Protein AF-0000000066786453 (afdb_homodimer)

Secondary structure (DSSP, 8-state):
-HHHHTT---EEEESS-TTHHHHHTSHHHHHHHHHHHHHHHHTT-SHHHHHHS-HHHHHHHHHHS-HHHHHHHHHHHHHHHHHHHHHHHHHTTPEEEESEEEEEETTEEEEE-TTT--EEEEE-S-EEE---EEEPPBTTB---SSSEE-TTTTTTSPPPSEEEEE--SHHHHHHHHHHHHHTS-EEEEE-SSSSSSTTS-HHHHHHHHHHHHHTT-EEETTEEEEEEEE-SS-EEEEEEETTT--EEEEEESEEEE-S-EEE--TTS-GGGS---EETTEE-B-TT-BBTT-SSEEE-GGGGTS--SHHHHHHHHHHHHHHHHTS-HHHHS-GGGGTSBEEEEESSSEEEEEE--HHHHHHTT--EEEEEEEGGG-HHHHHHT--S-EEEEEEESSSS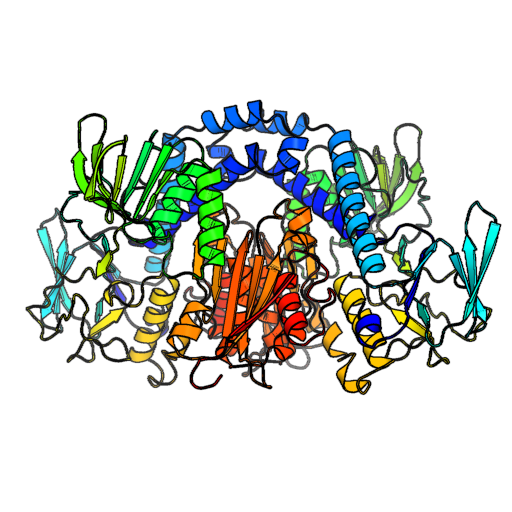-BEEEEEEEETTHHHHHGGGHHHHHTT-BHHHHTT-B--SS-TTHHHHHHHHHHTT--SS-TTTSTTEEEEEE--GGG-/-HHHHTT---EEEESS-TTHHHHHTSHHHHHHHHHHHHHHHHTT-SHHHHHHS-HHHHHHHHHHS-HHHHHHHHHHHHHHHHHHHHHHHHHTTPEEEESEEEEEETTEEEEE-TTT--EEEEE-S-EEE---EEEPPBTTB---SSSEE-TTTTTSSPPPSEEEEE--SHHHHHHHHHHHHHTS-EEEEE-SSSSSSTTS-HHHHHHHHHHHHHTT-EEETTEEEEEEEE-SS-EEEEEEETTT--EEEEEESEEEE-S-EEE--TTS-GGGS---EETTEE-B-TT-BBTT-SSEEE-GGGGTS--SHHHHHHHHHHHHHHHHSS-HHHHS-GGGGTSBEEEEESSSEEEEEE--HHHHHHTT--EEEEEEEGGG-HHHHHHT--S-EEEEEEESSSS-BEEEEEEEETTHHHHHGGGHHHHHTT-BHHHHTT-B--SS-TTHHHHHHHHHHTT--SS-TTTSTTEEEEEE--GGG-

Solvent-accessible surface area (backbone atoms only — not comparable to full-atom values): 48772 Å² total; per-residue (Å²): 94,63,48,46,74,74,71,46,90,49,75,48,72,40,68,70,64,76,63,49,54,45,35,66,35,32,54,48,39,51,47,30,45,38,44,52,13,50,54,43,32,47,49,63,54,35,63,60,39,58,70,53,45,58,51,67,62,32,48,51,52,51,69,62,39,53,43,61,53,53,31,48,50,36,51,50,52,32,49,53,52,38,51,50,51,49,50,51,38,52,76,66,63,43,43,76,44,73,13,43,59,23,35,65,30,90,56,31,36,34,32,39,26,80,95,73,74,48,72,48,78,44,76,55,87,62,45,76,45,67,66,24,54,40,75,46,82,48,96,50,40,74,68,70,73,73,35,26,23,35,60,68,43,63,69,73,46,60,73,50,63,21,32,35,30,40,22,34,41,70,68,25,43,26,52,49,28,30,42,24,43,47,65,61,26,50,33,34,41,28,21,57,47,84,49,58,35,74,88,50,45,68,71,58,32,50,53,53,49,53,52,37,44,73,51,58,38,44,73,40,56,31,23,39,83,64,36,45,43,74,54,94,78,31,23,43,35,27,36,27,32,69,85,80,58,50,74,50,76,50,75,27,44,26,34,33,51,40,74,51,66,40,33,48,59,84,71,35,35,48,85,43,43,78,54,48,70,56,94,69,18,58,44,49,53,99,72,26,26,32,35,86,42,87,44,34,31,44,30,22,27,27,42,65,76,25,82,44,70,47,48,20,52,50,43,49,53,15,39,46,28,46,74,72,72,42,63,59,73,70,40,44,36,73,54,52,76,61,31,44,36,41,56,45,66,43,95,41,29,39,14,35,26,67,50,49,70,61,54,28,56,76,69,58,48,41,28,32,36,21,35,35,36,24,64,79,35,68,37,25,50,43,66,48,46,40,76,36,34,30,34,36,32,21,36,64,59,93,64,26,30,33,44,18,32,40,21,35,19,85,63,11,53,45,43,37,48,55,48,42,62,44,38,69,66,60,27,38,38,70,62,52,64,48,51,33,55,29,63,71,36,70,46,41,47,57,38,44,23,41,27,46,73,71,74,60,32,74,64,60,79,78,75,42,94,58,40,47,74,49,75,50,60,41,77,94,73,94,97,64,48,46,74,74,70,47,88,48,76,48,73,37,68,68,64,76,63,49,53,45,34,65,36,31,55,49,40,50,47,30,45,38,43,51,14,49,53,41,32,48,49,62,54,35,64,60,40,56,69,53,45,60,49,66,62,32,47,50,53,51,69,61,40,52,44,60,53,54,29,48,50,36,52,49,54,32,50,50,51,38,52,50,51,52,52,52,37,52,75,67,62,41,44,76,42,74,14,41,58,24,36,65,30,88,55,33,34,35,32,39,26,83,95,72,73,46,73,48,78,45,75,53,87,61,46,75,44,66,66,24,54,40,74,46,83,48,97,51,41,74,68,71,73,74,36,27,24,35,63,67,43,63,67,72,45,61,73,51,62,22,32,37,31,40,23,34,41,70,67,24,43,26,53,48,29,30,43,22,43,48,65,62,28,50,35,34,38,29,23,59,47,85,50,58,35,75,88,50,46,65,70,59,31,49,53,54,48,53,51,38,45,73,51,58,38,44,75,40,57,30,22,36,82,64,37,45,44,74,55,95,75,32,22,42,35,27,36,26,31,70,84,82,59,50,73,48,77,50,75,25,43,26,34,32,51,38,73,51,66,39,34,48,60,85,71,35,35,49,84,44,42,77,54,48,71,58,94,68,17,59,45,49,53,97,71,27,26,33,35,87,42,87,44,34,32,44,30,22,26,27,41,64,76,26,84,42,68,49,47,20,52,52,41,48,50,19,40,45,24,47,73,70,63,54,60,59,76,71,41,41,43,74,55,48,75,64,32,43,36,42,56,44,65,44,95,41,29,40,14,34,26,69,49,50,70,60,55,28,57,75,70,57,48,39,28,31,36,21,37,36,34,25,66,79,34,68,38,26,48,44,66,49,48,40,76,36,34,32,34,36,33,22,36,64,59,94,65,27,30,34,43,18,30,40,21,34,21,85,63,11,54,44,43,33,47,56,48,44,62,45,38,69,67,61,28,37,36,70,63,50,66,50,51,35,52,28,64,74,36,70,45,43,47,56,38,45,24,39,28,46,73,72,75,61,31,74,63,59,76,77,75,42,94,57,40,48,73,50,75,48,61,40,75,92,73,94

Foldseek 3Di:
DLLLVLVDAAEDEAQDAPPPCCLQQDVQLLVLLLVLLLVLLVCQPFPVNVVVDPNVVSPVVLVPPFLVVSLVVSVVRSVVVSVVVVVVCVVSNYHYHHFDWADLAPFKIWGAHPPPRDIDIDGDQFAEAEQAWAADDDPQDDAPLQFEAESNRLSNDGQFQEEEEEAQAQVSQSSLQSSLSSPRYAYEYEYLAQFHHVVADPVLRVLSVVNSVVSRYHYHYNWDWDHWADDDQWIKTWIARNVPRDIDIDITRHYYYYPDIAAPCVRHNCVNYPWDADPRATDADPLQAGPPDPRYGYFANNRVPHPDPQRRVLSVQLNSCCVRNDPNCPRPVVLSNQLDKDWGRGNHIKIKTFDHPVRCVVVQFWKKKKKAFQLPAPVCVVVSNRGWIKMWIFGPDPQRFTGMIIITTYPRRVLRNLCRVSNSVRHHLVVLCVDDDDPRDPNVRVNQNSCQVVVNHPDPAPPDPRIHMDIDGDPVGD/DLLLVLVDAAEDEAQDAPPPCCLQQDVQLLVLLLVLLLVLLVCQPFPVNVVVDPNVVSPVVLVPPFLVVSLVVSVVRSVVVSVVVVVVCVVSNYHYHHFDWAPLAPFKIWGAHPPPRDIDIDGDQFAEAEQAWAADDDPQDDAPLQFEAESNRLSNDGQFQEEEEEAQAQVSQSSLQSSLSSPRYAYEYEDLAQFHHVVADPVLRVLSVVVSVVSNYHYHYNWDWDHWADDDQWIKTWIARNVPRDIDIDITRHYYYYPDIAAPCVRHNCVNYPWDADPRATDADPLQAGPPDPRYGYFANNRVPHPDPQRRVLSVQLNSCCVRHDPNCVRNPVLSNQLDKDWGRGNEIKIKTFDHPVRCVVVQFWKKKKKAFQLPAPVCVVVSKRGWIKMWIFGPDPQRFTGMIIITTYPRRVLRSLCRVSNSVRHGLVVLCVDDDDPRDPNVRVNQNSCQVVVNHPDDAPPDPRIHMDIDGGPVVD

pLDDT: mean 90.37, std 10.16, range [41.88, 98.5]

Radius of gyration: 29.98 Å; Cα contacts (8 Å, |Δi|>4): 2129; chains: 2; bounding box: 58×98×84 Å

Nearest PDB structures (foldseek):
  1ebd-assembly1_B  TM=9.520E-01  e=1.374E-39  Geobacillus stearothermophilus
  1lpf-assembly1_B  TM=9.372E-01  e=5.060E-34  Pseudomonas fluorescens
  1dxl-assembly2_D  TM=9.188E-01  e=8.450E-35  Pisum sativum
  5x1y-assembly3_F  TM=8.943E-01  e=2.681E-34  Lysinibacillus sphaericus
  4ywo-assembly1_A-2  TM=9.013E-01  e=7.579E-34  Metallosphaera sedula DSM 5348

Sequence (956 aa):
MRAIGYGKSVCIVEGGRIGGADLWGGTVPSKMMYEIAHFAASLTGPEFARDLVNPDEMQSIVDSIPSERITQLLKKTCAEKEREYRAFLEASGVQLIEGKATFANPNEIDIHTEGTGEYRSLQADNVVIATGAIPRSHAFAKCDHNRILNSTDVFQLPIPASMVVIGAGAMGCEVASMFAKLGRTKVRLVDKAPRILPKEDEDVASYVQRHLIRRGVVIHQGCRLFDLEAGEEDCRYSLRDIFSGDIETYHAERAMVAVGRQPNVGALGLENTKIRVENGQLDCDEYGRCKPYKHIYCIGDATGRQKTVNTAQTAGQAVVDTMFGCSPKLAVSNNALTNIATDMFLEDEVASIGLSEKQCRARGIGYIVARLEYKHLTRSIVMGAKDGFVKMIVTNDREKRVLGVRAVGPHAGSVVEVASLPILKNESVYTMLKHNPAYPSLVSGVIECAAMLVGRGARCSNVVEGISIKNWTPADRAMRAIGYGKSVCIVEGGRIGGADLWGGTVPSKMMYEIAHFAASLTGPEFARDLVNPDEMQSIVDSIPSERITQLLKKTCAEKEREYRAFLEASGVQLIEGKATFANPNEIDIHTEGTGEYRSLQADNVVIATGAIPRSHAFAKCDHNRILNSTDVFQLPIPASMVVIGAGAMGCEVASMFAKLGRTKVRLVDKAPRILPKEDEDVASYVQRHLIRRGVVIHQGCRLFDLEAGEEDCRYSLRDIFSGDIETYHAERAMVAVGRQPNVGALGLENTKIRVENGQLDCDEYGRCKPYKHIYCIGDATGRQKTVNTAQTAGQAVVDTMFGCSPKLAVSNNALTNIATDMFLEDEVASIGLSEKQCRARGIGYIVARLEYKHLTRSIVMGAKDGFVKMIVTNDREKRVLGVRAVGPHAGSVVEVASLPILKNESVYTMLKHNPAYPSLVSGVIECAAMLVGRGARCSNVVEGISIKNWTPADRA

Structure (mmCIF, N/CA/C/O backbone):
data_AF-0000000066786453-model_v1
#
loop_
_entity.id
_entity.type
_entity.pdbx_description
1 polymer '2-oxoglutarate dehydrogenase, e3 component,lipoamidedehydrogenase-like protein'
#
loop_
_atom_site.group_PDB
_atom_site.id
_atom_site.type_symbol
_atom_site.label_atom_id
_atom_site.label_alt_id
_atom_site.label_comp_id
_atom_site.label_asym_id
_atom_site.label_entity_id
_atom_site.label_seq_id
_atom_site.pdbx_PDB_ins_code
_atom_site.Cartn_x
_atom_site.Cartn_y
_atom_site.Cartn_z
_atom_site.occupancy
_atom_site.B_iso_or_equiv
_atom_site.auth_seq_id
_atom_site.auth_comp_id
_atom_site.auth_asym_id
_atom_site.auth_atom_id
_atom_site.pdbx_PDB_model_num
ATOM 1 N N . MET A 1 1 ? -9.5 25.859 -7.898 1 82.12 1 MET A N 1
ATOM 2 C CA . MET A 1 1 ? -9.711 25.109 -9.133 1 82.12 1 MET A CA 1
ATOM 3 C C . MET A 1 1 ? -11.172 24.719 -9.289 1 82.12 1 MET A C 1
ATOM 5 O O . MET A 1 1 ? -11.727 24.781 -10.391 1 82.12 1 MET A O 1
ATOM 9 N N . ARG A 1 2 ? -11.773 24.297 -8.156 1 82.75 2 ARG A N 1
ATOM 10 C CA . ARG A 1 2 ? -13.188 23.938 -8.203 1 82.75 2 ARG A CA 1
ATOM 11 C C . ARG A 1 2 ? -14.039 25.109 -8.648 1 82.75 2 ARG A C 1
ATOM 13 O O . ARG A 1 2 ? -14.984 24.938 -9.43 1 82.75 2 ARG A O 1
ATOM 20 N N . ALA A 1 3 ? -13.703 26.25 -8.148 1 88.06 3 ALA A N 1
ATOM 21 C CA . ALA A 1 3 ? -14.453 27.438 -8.5 1 88.06 3 ALA A CA 1
ATOM 22 C C . ALA A 1 3 ? -14.344 27.734 -9.992 1 88.06 3 ALA A C 1
ATOM 24 O O . ALA A 1 3 ? -15.297 28.219 -10.609 1 88.06 3 ALA A O 1
ATOM 25 N N . ILE A 1 4 ? -13.234 27.453 -10.539 1 86.38 4 ILE A N 1
ATOM 26 C CA . ILE A 1 4 ? -13.047 27.625 -11.977 1 86.38 4 ILE A CA 1
ATOM 27 C C . ILE A 1 4 ? -14 26.719 -12.742 1 86.38 4 ILE A C 1
ATOM 29 O O . ILE A 1 4 ? -14.523 27.094 -13.789 1 86.38 4 ILE A O 1
ATOM 33 N N . GLY A 1 5 ? -14.172 25.578 -12.227 1 80.5 5 GLY A N 1
ATOM 34 C CA . GLY A 1 5 ? -15.109 24.641 -12.828 1 80.5 5 GLY A CA 1
ATOM 35 C C . GLY A 1 5 ? -16.531 25.188 -12.891 1 80.5 5 GLY A C 1
ATOM 36 O O . GLY A 1 5 ? -17.297 24.781 -13.758 1 80.5 5 GLY A O 1
ATOM 37 N N . TYR A 1 6 ? -16.891 26.125 -12.023 1 84.75 6 TYR A N 1
ATOM 38 C CA . TYR A 1 6 ? -18.188 26.766 -12.008 1 84.75 6 TYR A CA 1
ATOM 39 C C . TYR A 1 6 ? -18.203 28 -12.906 1 84.75 6 TYR A C 1
ATOM 41 O O . TYR A 1 6 ? -19.188 28.734 -12.953 1 84.75 6 TYR A O 1
ATOM 49 N N . GLY A 1 7 ? -17.047 28.219 -13.531 1 87.44 7 GLY A N 1
ATOM 50 C CA . GLY A 1 7 ? -16.938 29.359 -14.43 1 87.44 7 GLY A CA 1
ATOM 51 C C . GLY A 1 7 ? -16.703 30.672 -13.711 1 87.44 7 GLY A C 1
ATOM 52 O O . GLY A 1 7 ? -17.047 31.734 -14.219 1 87.44 7 GLY A O 1
ATOM 53 N N . LYS A 1 8 ? -16.172 30.609 -12.555 1 92.69 8 LYS A N 1
ATOM 54 C CA . LYS A 1 8 ? -15.984 31.812 -11.758 1 92.69 8 LYS A CA 1
ATOM 55 C C . LYS A 1 8 ? -14.562 32.344 -11.906 1 92.69 8 LYS A C 1
ATOM 57 O O . LYS A 1 8 ? -13.641 31.609 -12.242 1 92.69 8 LYS A O 1
ATOM 62 N N . SER A 1 9 ? -14.461 33.594 -11.711 1 95.44 9 SER A N 1
ATOM 63 C CA . SER A 1 9 ? -13.133 34.219 -11.617 1 95.44 9 SER A CA 1
ATOM 64 C C . SER A 1 9 ? -12.547 34.062 -10.219 1 95.44 9 SER A C 1
ATOM 66 O O . SER A 1 9 ? -13.25 34.25 -9.227 1 95.44 9 SER A O 1
ATOM 68 N N . VAL A 1 10 ? -11.336 33.656 -10.156 1 95.56 10 VAL A N 1
ATOM 69 C CA . VAL A 1 10 ? -10.727 33.344 -8.867 1 95.56 10 VAL A CA 1
ATOM 70 C C . VAL A 1 10 ? -9.445 34.156 -8.688 1 95.56 10 VAL A C 1
ATOM 72 O O . VAL A 1 10 ? -8.641 34.25 -9.617 1 95.56 10 VAL A O 1
ATOM 75 N N . CYS A 1 11 ? -9.305 34.719 -7.488 1 96.44 11 CYS A N 1
ATOM 76 C CA . CYS A 1 11 ? -8.078 35.406 -7.074 1 96.44 11 CYS A CA 1
ATOM 77 C C . CYS A 1 11 ? -7.551 34.812 -5.766 1 96.44 11 CYS A C 1
ATOM 79 O O . CYS A 1 11 ? -8.32 34.594 -4.828 1 96.44 11 CYS A O 1
ATOM 81 N N . ILE A 1 12 ? -6.273 34.5 -5.715 1 96.69 12 ILE A N 1
ATOM 82 C CA . ILE A 1 12 ? -5.613 34.062 -4.496 1 96.69 12 ILE A CA 1
ATOM 83 C C . ILE A 1 12 ? -4.609 35.125 -4.035 1 96.69 12 ILE A C 1
ATOM 85 O O . ILE A 1 12 ? -3.768 35.562 -4.816 1 96.69 12 ILE A O 1
ATOM 89 N N . VAL A 1 13 ? -4.715 35.562 -2.787 1 96.12 13 VAL A N 1
ATOM 90 C CA . VAL A 1 13 ? -3.729 36.438 -2.172 1 96.12 13 VAL A CA 1
ATOM 91 C C . VAL A 1 13 ? -2.854 35.656 -1.206 1 96.12 13 VAL A C 1
ATOM 93 O O . VAL A 1 13 ? -3.359 35.031 -0.269 1 96.12 13 VAL A O 1
ATOM 96 N N . GLU A 1 14 ? -1.577 35.625 -1.491 1 95.19 14 GLU A N 1
ATOM 97 C CA . GLU A 1 14 ? -0.632 34.875 -0.689 1 95.19 14 GLU A CA 1
ATOM 98 C C . GLU A 1 14 ? 0.517 35.75 -0.196 1 95.19 14 GLU A C 1
ATOM 100 O O . GLU A 1 14 ? 1.241 36.344 -0.998 1 95.19 14 GLU A O 1
ATOM 105 N N . GLY A 1 15 ? 0.661 35.812 1.155 1 90.88 15 GLY A N 1
ATOM 106 C CA . GLY A 1 15 ? 1.709 36.625 1.741 1 90.88 15 GLY A CA 1
ATOM 107 C C . GLY A 1 15 ? 3.053 35.906 1.8 1 90.88 15 GLY A C 1
ATOM 108 O O . GLY A 1 15 ? 4.09 36.562 1.96 1 90.88 15 GLY A O 1
ATOM 109 N N . GLY A 1 16 ? 3.078 34.625 1.647 1 88.12 16 GLY A N 1
ATOM 110 C CA . GLY A 1 16 ? 4.289 33.812 1.671 1 88.12 16 GLY A CA 1
ATOM 111 C C . GLY A 1 16 ? 4.461 32.969 0.431 1 88.12 16 GLY A C 1
ATOM 112 O O . GLY A 1 16 ? 4.383 33.469 -0.692 1 88.12 16 GLY A O 1
ATOM 113 N N . ARG A 1 17 ? 4.816 31.812 0.669 1 89.75 17 ARG A N 1
ATOM 114 C CA . ARG A 1 17 ? 5.039 30.906 -0.45 1 89.75 17 ARG A CA 1
ATOM 115 C C . ARG A 1 17 ? 3.783 30.094 -0.754 1 89.75 17 ARG A C 1
ATOM 117 O O . ARG A 1 17 ? 3.072 29.672 0.162 1 89.75 17 ARG A O 1
ATOM 124 N N . ILE A 1 18 ? 3.592 29.859 -1.991 1 92.69 18 ILE A N 1
ATOM 125 C CA . ILE A 1 18 ? 2.494 29 -2.418 1 92.69 18 ILE A CA 1
ATOM 126 C C . ILE A 1 18 ? 2.717 27.578 -1.898 1 92.69 18 ILE A C 1
ATOM 128 O O . ILE A 1 18 ? 3.84 27.078 -1.924 1 92.69 18 ILE A O 1
ATOM 132 N N . GLY A 1 19 ? 1.628 26.969 -1.41 1 90.81 19 GLY A N 1
ATOM 133 C CA . GLY A 1 19 ? 1.699 25.625 -0.883 1 90.81 19 GLY A CA 1
ATOM 134 C C . GLY A 1 19 ? 1.713 25.562 0.633 1 90.81 19 GLY A C 1
ATOM 135 O O . GLY A 1 19 ? 1.437 24.531 1.227 1 90.81 19 GLY A O 1
ATOM 136 N N . GLY A 1 20 ? 2.102 26.688 1.298 1 89.56 20 GLY A N 1
ATOM 137 C CA . GLY A 1 20 ? 2.01 26.844 2.742 1 89.56 20 GLY A CA 1
ATOM 138 C C . GLY A 1 20 ? 2.766 25.766 3.498 1 89.56 20 GLY A C 1
ATOM 139 O O . GLY A 1 20 ? 3.869 25.375 3.104 1 89.56 20 GLY A O 1
ATOM 140 N N . ALA A 1 21 ? 2.178 25.344 4.602 1 86.62 21 ALA A N 1
ATOM 141 C CA . ALA A 1 21 ? 2.816 24.375 5.496 1 86.62 21 ALA A CA 1
ATOM 142 C C . ALA A 1 21 ? 2.994 23.031 4.809 1 86.62 21 ALA A C 1
ATOM 144 O O . ALA A 1 21 ? 3.963 22.312 5.078 1 86.62 21 ALA A O 1
ATOM 145 N N . ASP A 1 22 ? 2.145 22.688 3.92 1 91 22 ASP A N 1
ATOM 146 C CA . ASP A 1 22 ? 2.244 21.406 3.227 1 91 22 ASP A CA 1
ATOM 147 C C . ASP A 1 22 ? 3.557 21.312 2.451 1 91 22 ASP A C 1
ATOM 149 O O . ASP A 1 22 ? 4.312 20.359 2.625 1 91 22 ASP A O 1
ATOM 153 N N . LEU A 1 23 ? 3.889 22.312 1.719 1 92.38 23 LEU A N 1
ATOM 154 C CA . LEU A 1 23 ? 5.035 22.266 0.817 1 92.38 23 LEU A CA 1
ATOM 155 C C . LEU A 1 23 ? 6.312 22.672 1.544 1 92.38 23 LEU A C 1
ATOM 157 O O . LEU A 1 23 ? 7.395 22.156 1.242 1 92.38 23 LEU A O 1
ATOM 161 N N . TRP A 1 24 ? 6.227 23.562 2.451 1 91.25 24 TRP A N 1
ATOM 162 C CA . TRP A 1 24 ? 7.465 24.172 2.918 1 91.25 24 TRP A CA 1
ATOM 163 C C . TRP A 1 24 ? 7.703 23.875 4.395 1 91.25 24 TRP A C 1
ATOM 165 O O . TRP A 1 24 ? 8.797 24.094 4.91 1 91.25 24 TRP A O 1
ATOM 175 N N . GLY A 1 25 ? 6.844 23.281 5.113 1 84.75 25 GLY A N 1
ATOM 176 C CA . GLY A 1 25 ? 7.055 23.031 6.531 1 84.75 25 GLY A CA 1
ATOM 177 C C . GLY A 1 25 ? 6.383 21.766 7.02 1 84.75 25 GLY A C 1
ATOM 178 O O . GLY A 1 25 ? 6.492 21.406 8.195 1 84.75 25 GLY A O 1
ATOM 179 N N . GLY A 1 26 ? 5.844 21.125 6.125 1 88 26 GLY A N 1
ATOM 180 C CA . GLY A 1 26 ? 5.012 20.016 6.57 1 88 26 GLY A CA 1
ATOM 181 C C . GLY A 1 26 ? 5.184 18.766 5.734 1 88 26 GLY A C 1
ATOM 182 O O . GLY A 1 26 ? 6.273 18.188 5.684 1 88 26 GLY A O 1
ATOM 183 N N . THR A 1 27 ? 4.219 18.469 4.973 1 90.69 27 THR A N 1
ATOM 184 C CA . THR A 1 27 ? 4.047 17.156 4.363 1 90.69 27 THR A CA 1
ATOM 185 C C . THR A 1 27 ? 5.203 16.844 3.414 1 90.69 27 THR A C 1
ATOM 187 O O . THR A 1 27 ? 5.852 15.805 3.537 1 90.69 27 THR A O 1
ATOM 190 N N . VAL A 1 28 ? 5.57 17.672 2.5 1 94 28 VAL A N 1
ATOM 191 C CA . VAL A 1 28 ? 6.504 17.344 1.427 1 94 28 VAL A CA 1
ATOM 192 C C . VAL A 1 28 ? 7.91 17.172 1.998 1 94 28 VAL A C 1
ATOM 194 O O . VAL A 1 28 ? 8.523 16.109 1.847 1 94 28 VAL A O 1
ATOM 197 N N . PRO A 1 29 ? 8.43 18.156 2.73 1 94.75 29 PRO A N 1
ATOM 198 C CA . PRO A 1 29 ? 9.781 17.953 3.252 1 94.75 29 PRO A CA 1
ATOM 199 C C . PRO A 1 29 ? 9.844 16.844 4.301 1 94.75 29 PRO A C 1
ATOM 201 O O . PRO A 1 29 ? 10.828 16.094 4.359 1 94.75 29 PRO A O 1
ATOM 204 N N . SER A 1 30 ? 8.844 16.734 5.129 1 95.25 30 SER A N 1
ATOM 205 C CA . SER A 1 30 ? 8.836 15.695 6.152 1 95.25 30 SER A CA 1
ATOM 206 C C . SER A 1 30 ? 8.805 14.305 5.527 1 95.25 30 SER A C 1
ATOM 208 O O . SER A 1 30 ? 9.547 13.414 5.945 1 95.25 30 SER A O 1
ATOM 210 N N . LYS A 1 31 ? 7.977 14.109 4.566 1 95 31 LYS A N 1
ATOM 211 C CA . LYS A 1 31 ? 7.855 12.789 3.965 1 95 31 LYS A CA 1
ATOM 212 C C . LYS A 1 31 ? 9.062 12.469 3.084 1 95 31 LYS A C 1
ATOM 214 O O . LYS A 1 31 ? 9.438 11.305 2.938 1 95 31 LYS A O 1
ATOM 219 N N . MET A 1 32 ? 9.641 13.484 2.482 1 93.69 32 MET A N 1
ATOM 220 C CA . MET A 1 32 ? 10.906 13.258 1.796 1 93.69 32 MET A CA 1
ATOM 221 C C . MET A 1 32 ? 11.992 12.828 2.779 1 93.69 32 MET A C 1
ATOM 223 O O . MET A 1 32 ? 12.758 11.914 2.5 1 93.69 32 MET A O 1
ATOM 227 N N . MET A 1 33 ? 12.047 13.531 3.908 1 94.5 33 MET A N 1
ATOM 228 C CA . MET A 1 33 ? 12.984 13.133 4.957 1 94.5 33 MET A CA 1
ATOM 229 C C . MET A 1 33 ? 12.727 11.703 5.41 1 94.5 33 MET A C 1
ATOM 231 O O . MET A 1 33 ? 13.664 10.945 5.645 1 94.5 33 MET A O 1
ATOM 235 N N . TYR A 1 34 ? 11.531 11.344 5.508 1 95.56 34 TYR A N 1
ATOM 236 C CA . TYR A 1 34 ? 11.133 9.984 5.855 1 95.56 34 TYR A CA 1
ATOM 237 C C . TYR A 1 34 ? 11.703 8.977 4.867 1 95.56 34 TYR A C 1
ATOM 239 O O . TYR A 1 34 ? 12.258 7.949 5.266 1 95.56 34 TYR A O 1
ATOM 247 N N . GLU A 1 35 ? 11.547 9.273 3.59 1 92.75 35 GLU A N 1
ATOM 248 C CA . GLU A 1 35 ? 12.023 8.375 2.545 1 92.75 35 GLU A CA 1
ATOM 249 C C . GLU A 1 35 ? 13.547 8.266 2.566 1 92.75 35 GLU A C 1
ATOM 251 O O . GLU A 1 35 ? 14.102 7.184 2.354 1 92.75 35 GLU A O 1
ATOM 256 N N . ILE A 1 36 ? 14.203 9.328 2.803 1 90.75 36 ILE A N 1
ATOM 257 C CA . ILE A 1 36 ? 15.656 9.336 2.877 1 90.75 36 ILE A CA 1
ATOM 258 C C . ILE A 1 36 ? 16.125 8.516 4.078 1 90.75 36 ILE A C 1
ATOM 260 O O . ILE A 1 36 ? 17.031 7.691 3.967 1 90.75 36 ILE A O 1
ATOM 264 N N . ALA A 1 37 ? 15.43 8.781 5.23 1 92.62 37 ALA A N 1
ATOM 265 C CA . ALA A 1 37 ? 15.758 8.023 6.434 1 92.62 37 ALA A CA 1
ATOM 266 C C . ALA A 1 37 ? 15.484 6.535 6.238 1 92.62 37 ALA A C 1
ATOM 268 O O . ALA A 1 37 ? 16.266 5.691 6.703 1 92.62 37 ALA A O 1
ATOM 269 N N . HIS A 1 38 ? 14.445 6.242 5.57 1 90.69 38 HIS A N 1
ATOM 270 C CA . HIS A 1 38 ? 14.094 4.855 5.281 1 90.69 38 HIS A CA 1
ATOM 271 C C . HIS A 1 38 ? 15.141 4.195 4.391 1 90.69 38 HIS A C 1
ATOM 273 O O . HIS A 1 38 ? 15.516 3.045 4.625 1 90.69 38 HIS A O 1
ATOM 279 N N . PHE A 1 39 ? 15.617 4.863 3.389 1 86.94 39 PHE A N 1
ATOM 280 C CA . PHE A 1 39 ? 16.672 4.379 2.512 1 86.94 39 PHE A CA 1
ATOM 281 C C . PHE A 1 39 ? 17.953 4.117 3.299 1 86.94 39 PHE A C 1
ATOM 283 O O . PHE A 1 39 ? 18.547 3.047 3.186 1 86.94 39 PHE A O 1
ATOM 290 N N . ALA A 1 40 ? 18.234 5.062 4.141 1 87.25 40 ALA A N 1
ATOM 291 C CA . ALA A 1 40 ? 19.438 4.918 4.945 1 87.25 40 ALA A CA 1
ATOM 292 C C . ALA A 1 40 ? 19.344 3.713 5.875 1 87.25 40 ALA A C 1
ATOM 294 O O . ALA A 1 40 ? 20.281 2.926 5.984 1 87.25 40 ALA A O 1
ATOM 295 N N . ALA A 1 41 ? 18.25 3.619 6.461 1 87.25 41 ALA A N 1
ATOM 296 C CA . ALA A 1 41 ? 18.031 2.518 7.395 1 87.25 41 ALA A CA 1
ATOM 297 C C . ALA A 1 41 ? 18.047 1.174 6.672 1 87.25 41 ALA A C 1
ATOM 299 O O . ALA A 1 41 ? 18.453 0.161 7.238 1 87.25 41 ALA A O 1
ATOM 300 N N . SER A 1 42 ? 17.547 1.156 5.449 1 82.5 42 SER A N 1
ATOM 301 C CA . SER A 1 42 ? 17.5 -0.081 4.676 1 82.5 42 SER A CA 1
ATOM 302 C C . SER A 1 42 ? 18.891 -0.602 4.363 1 82.5 42 SER A C 1
ATOM 304 O O . SER A 1 42 ? 19.078 -1.789 4.086 1 82.5 42 SER A O 1
ATOM 306 N N . LEU A 1 43 ? 19.812 0.247 4.379 1 80.5 43 LEU A N 1
ATOM 307 C CA . LEU A 1 43 ? 21.188 -0.145 4.117 1 80.5 43 LEU A CA 1
ATOM 308 C C . LEU A 1 43 ? 21.766 -0.934 5.289 1 80.5 43 LEU A C 1
ATOM 310 O O . LEU A 1 43 ? 22.688 -1.733 5.113 1 80.5 43 LEU A O 1
ATOM 314 N N . THR A 1 44 ? 21.125 -0.754 6.504 1 74.06 44 THR A N 1
ATOM 315 C CA . THR A 1 44 ? 21.688 -1.39 7.691 1 74.06 44 THR A CA 1
ATOM 316 C C . THR A 1 44 ? 20.656 -2.277 8.375 1 74.06 44 THR A C 1
ATOM 318 O O . THR A 1 44 ? 20.953 -2.951 9.359 1 74.06 44 THR A O 1
ATOM 321 N N . GLY A 1 45 ? 19.375 -2.355 7.883 1 63.97 45 GLY A N 1
ATOM 322 C CA . GLY A 1 45 ? 18.281 -2.787 8.719 1 63.97 45 GLY A CA 1
ATOM 323 C C . GLY A 1 45 ? 17.688 -4.125 8.305 1 63.97 45 GLY A C 1
ATOM 324 O O . GLY A 1 45 ? 17.75 -5.098 9.062 1 63.97 45 GLY A O 1
ATOM 325 N N . PRO A 1 46 ? 17.172 -4.211 6.977 1 62.66 46 PRO A N 1
ATOM 326 C CA . PRO A 1 46 ? 16.375 -5.422 6.766 1 62.66 46 PRO A CA 1
ATOM 327 C C . PRO A 1 46 ? 17.188 -6.699 6.969 1 62.66 46 PRO A C 1
ATOM 329 O O . PRO A 1 46 ? 18.375 -6.727 6.688 1 62.66 46 PRO A O 1
ATOM 332 N N . GLU A 1 47 ? 16.453 -7.574 7.598 1 60.97 47 GLU A N 1
ATOM 333 C CA . GLU A 1 47 ? 17.125 -8.828 7.934 1 60.97 47 GLU A CA 1
ATOM 334 C C . GLU A 1 47 ? 17.875 -9.391 6.73 1 60.97 47 GLU A C 1
ATOM 336 O O . GLU A 1 47 ? 19.016 -9.828 6.859 1 60.97 47 GLU A O 1
ATOM 341 N N . PHE A 1 48 ? 17.25 -9.156 5.59 1 67.44 48 PHE A N 1
ATOM 342 C CA . PHE A 1 48 ? 17.906 -9.828 4.473 1 67.44 48 PHE A CA 1
ATOM 343 C C . PHE A 1 48 ? 19.094 -9.008 3.975 1 67.44 48 PHE A C 1
ATOM 345 O O . PHE A 1 48 ? 20.047 -9.562 3.439 1 67.44 48 PHE A O 1
ATOM 352 N N . ALA A 1 49 ? 19.031 -7.715 4.199 1 70.69 49 ALA A N 1
ATOM 353 C CA . ALA A 1 49 ? 20.141 -6.883 3.781 1 70.69 49 ALA A CA 1
ATOM 354 C C . ALA A 1 49 ? 21.406 -7.23 4.562 1 70.69 49 ALA A C 1
ATOM 356 O O . ALA A 1 49 ? 22.5 -7.297 3.988 1 70.69 49 ALA A O 1
ATOM 357 N N . ARG A 1 50 ? 21.188 -7.59 5.777 1 73.06 50 ARG A N 1
ATOM 358 C CA . ARG A 1 50 ? 22.328 -7.93 6.621 1 73.06 50 ARG A CA 1
ATOM 359 C C . ARG A 1 50 ? 22.969 -9.242 6.176 1 73.06 50 ARG A C 1
ATOM 361 O O . ARG A 1 50 ? 24.156 -9.453 6.383 1 73.06 50 ARG A O 1
ATOM 368 N N . ASP A 1 51 ? 22.109 -9.977 5.547 1 78.25 51 ASP A N 1
ATOM 369 C CA . ASP A 1 51 ? 22.594 -11.258 5.059 1 78.25 51 ASP A CA 1
ATOM 370 C C . ASP A 1 51 ? 23.297 -11.109 3.713 1 78.25 51 ASP A C 1
ATOM 372 O O . ASP A 1 51 ? 24.078 -11.969 3.318 1 78.25 51 ASP A O 1
ATOM 376 N N . LEU A 1 52 ? 23.031 -10 3.057 1 84.69 52 LEU A N 1
ATOM 377 C CA . LEU A 1 52 ? 23.484 -9.891 1.676 1 84.69 52 LEU A CA 1
ATOM 378 C C . LEU A 1 52 ? 24.688 -8.945 1.572 1 84.69 52 LEU A C 1
ATOM 380 O O . LEU A 1 52 ? 25.516 -9.086 0.672 1 84.69 52 LEU A O 1
ATOM 384 N N . VAL A 1 53 ? 24.688 -7.906 2.473 1 84.5 53 VAL A N 1
ATOM 385 C CA . VAL A 1 53 ? 25.719 -6.879 2.334 1 84.5 53 VAL A CA 1
ATOM 386 C C . VAL A 1 53 ? 26.453 -6.707 3.658 1 84.5 53 VAL A C 1
ATOM 388 O O . VAL A 1 53 ? 25.953 -7.117 4.711 1 84.5 53 VAL A O 1
ATOM 391 N N . ASN A 1 54 ? 27.641 -6.109 3.553 1 83.69 54 ASN A N 1
ATOM 392 C CA . ASN A 1 54 ? 28.453 -5.828 4.738 1 83.69 54 ASN A CA 1
ATOM 393 C C . ASN A 1 54 ? 27.891 -4.648 5.527 1 83.69 54 ASN A C 1
ATOM 395 O O . ASN A 1 54 ? 27.906 -3.512 5.051 1 83.69 54 ASN A O 1
ATOM 399 N N . PRO A 1 55 ? 27.516 -4.891 6.727 1 80.88 55 PRO A N 1
ATOM 400 C CA . PRO A 1 55 ? 26.891 -3.824 7.516 1 80.88 55 PRO A CA 1
ATOM 401 C C . PRO A 1 55 ? 27.828 -2.629 7.73 1 80.88 55 PRO A C 1
ATOM 403 O O . PRO A 1 55 ? 27.3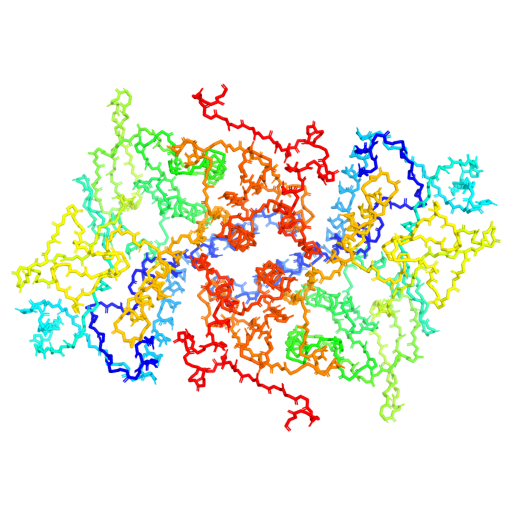59 -1.484 7.762 1 80.88 55 PRO A O 1
ATOM 406 N N . ASP A 1 56 ? 29.047 -2.857 7.867 1 83.31 56 ASP A N 1
ATOM 407 C CA . ASP A 1 56 ? 30 -1.775 8.109 1 83.31 56 ASP A CA 1
ATOM 408 C C . ASP A 1 56 ? 30.141 -0.877 6.883 1 83.31 56 ASP A C 1
ATOM 410 O O . ASP A 1 56 ? 30.234 0.344 7.008 1 83.31 56 ASP A O 1
ATOM 414 N N . GLU A 1 57 ? 30.188 -1.516 5.766 1 83.69 57 GLU A N 1
ATOM 415 C CA . GLU A 1 57 ? 30.25 -0.757 4.52 1 83.69 57 GLU A CA 1
ATOM 416 C C . GLU A 1 57 ? 28.984 0.088 4.324 1 83.69 57 GLU A C 1
ATOM 418 O O . GLU A 1 57 ? 29.078 1.243 3.904 1 83.69 57 GLU A O 1
ATOM 423 N N . MET A 1 58 ? 27.938 -0.508 4.676 1 83 58 MET A N 1
ATOM 424 C CA . MET A 1 58 ? 26.656 0.198 4.543 1 83 58 MET A CA 1
ATOM 425 C C . MET A 1 58 ? 26.594 1.377 5.508 1 83 58 MET A C 1
ATOM 427 O O . MET A 1 58 ? 26.125 2.457 5.141 1 83 58 MET A O 1
ATOM 431 N N . GLN A 1 59 ? 27.062 1.15 6.715 1 83.44 59 GLN A N 1
ATOM 432 C CA . GLN A 1 59 ? 27.078 2.229 7.699 1 83.44 59 GLN A CA 1
ATOM 433 C C . GLN A 1 59 ? 27.969 3.381 7.234 1 83.44 59 GLN A C 1
ATOM 435 O O . GLN A 1 59 ? 27.641 4.551 7.457 1 83.44 59 GLN A O 1
ATOM 440 N N . SER A 1 60 ? 29.016 3.033 6.633 1 86.38 60 SER A N 1
ATOM 441 C CA . SER A 1 60 ? 29.922 4.051 6.117 1 86.38 60 SER A CA 1
ATOM 442 C C . SER A 1 60 ? 29.25 4.895 5.039 1 86.38 60 SER A C 1
ATOM 444 O O . SER A 1 60 ? 29.484 6.105 4.953 1 86.38 60 SER A O 1
ATOM 446 N N . ILE A 1 61 ? 28.453 4.289 4.27 1 84.62 61 ILE A N 1
ATOM 447 C CA . ILE A 1 61 ? 27.734 4.996 3.219 1 84.62 61 ILE A CA 1
ATOM 448 C C . ILE A 1 61 ? 26.734 5.965 3.842 1 84.62 61 ILE A C 1
ATOM 450 O O . ILE A 1 61 ? 26.656 7.125 3.43 1 84.62 61 ILE A O 1
ATOM 454 N N . VAL A 1 62 ? 26.047 5.508 4.871 1 83.5 62 VAL A N 1
ATOM 455 C CA . VAL A 1 62 ? 25.062 6.348 5.547 1 83.5 62 VAL A CA 1
ATOM 456 C C . VAL A 1 62 ? 25.766 7.543 6.191 1 83.5 62 VAL A C 1
ATOM 458 O O . VAL A 1 62 ? 25.297 8.68 6.078 1 83.5 62 VAL A O 1
ATOM 461 N N . ASP A 1 63 ? 26.891 7.301 6.727 1 86.62 63 ASP A N 1
ATOM 462 C CA . ASP A 1 63 ? 27.641 8.336 7.434 1 86.62 63 ASP A CA 1
ATOM 463 C C . ASP A 1 63 ? 28.219 9.359 6.453 1 86.62 63 ASP A C 1
ATOM 465 O O . ASP A 1 63 ? 28.5 10.492 6.832 1 86.62 63 ASP A O 1
ATOM 469 N N . SER A 1 64 ? 28.328 8.922 5.297 1 86.56 64 SER A N 1
ATOM 470 C CA . SER A 1 64 ? 29 9.773 4.316 1 86.56 64 SER A CA 1
ATOM 471 C C . SER A 1 64 ? 27.984 10.664 3.586 1 86.56 64 SER A C 1
ATOM 473 O O . SER A 1 64 ? 28.375 11.57 2.842 1 86.56 64 SER A O 1
ATOM 475 N N . ILE A 1 65 ? 26.734 10.461 3.805 1 86.38 65 ILE A N 1
ATOM 476 C CA . ILE A 1 65 ? 25.719 11.312 3.174 1 86.38 65 ILE A CA 1
ATOM 477 C C . ILE A 1 65 ? 25.828 12.727 3.732 1 86.38 65 ILE A C 1
ATOM 479 O O . ILE A 1 65 ? 25.609 12.945 4.93 1 86.38 65 ILE A O 1
ATOM 483 N N . PRO A 1 66 ? 26.141 13.672 2.879 1 87.75 66 PRO A N 1
ATOM 484 C CA . PRO A 1 66 ? 26.266 15.039 3.396 1 87.75 66 PRO A CA 1
ATOM 485 C C . PRO A 1 66 ? 24.938 15.625 3.826 1 87.75 66 PRO A C 1
ATOM 487 O O . PRO A 1 66 ? 23.953 15.57 3.074 1 87.75 66 PRO A O 1
ATOM 490 N N . SER A 1 67 ? 24.984 16.234 4.973 1 90.44 67 SER A N 1
ATOM 491 C CA . SER A 1 67 ? 23.797 16.859 5.523 1 90.44 67 SER A CA 1
ATOM 492 C C . SER A 1 67 ? 23.25 17.922 4.586 1 90.44 67 SER A C 1
ATOM 494 O O . SER A 1 67 ? 22.031 18.047 4.398 1 90.44 67 SER A O 1
ATOM 496 N N . GLU A 1 68 ? 24.109 18.625 3.98 1 90.06 68 GLU A N 1
ATOM 497 C CA . GLU A 1 68 ? 23.719 19.719 3.086 1 90.06 68 GLU A CA 1
ATOM 498 C C . GLU A 1 68 ? 23 19.188 1.852 1 90.06 68 GLU A C 1
ATOM 500 O O . GLU A 1 68 ? 22.062 19.828 1.349 1 90.06 68 GLU A O 1
ATOM 505 N N . ARG A 1 69 ? 23.438 18.094 1.428 1 89.69 69 ARG A N 1
ATOM 506 C CA . ARG A 1 69 ? 22.797 17.516 0.253 1 89.69 69 ARG A CA 1
ATOM 507 C C . ARG A 1 69 ? 21.375 17.078 0.564 1 89.69 69 ARG A C 1
ATOM 509 O O . ARG A 1 69 ? 20.484 17.172 -0.289 1 89.69 69 ARG A O 1
ATOM 516 N N . ILE A 1 70 ? 21.188 16.578 1.765 1 92.81 70 ILE A N 1
ATOM 517 C CA . ILE A 1 70 ? 19.844 16.188 2.189 1 92.81 70 ILE A CA 1
ATOM 518 C C . ILE A 1 70 ? 18.938 17.422 2.197 1 92.81 70 ILE A C 1
ATOM 520 O O . ILE A 1 70 ? 17.859 17.406 1.583 1 92.81 70 ILE A O 1
ATOM 524 N N . THR A 1 71 ? 19.406 18.469 2.764 1 92.94 71 THR A N 1
ATOM 525 C CA . THR A 1 71 ? 18.625 19.703 2.873 1 92.94 71 THR A CA 1
ATOM 526 C C . THR A 1 71 ? 18.344 20.297 1.492 1 92.94 71 THR A C 1
ATOM 528 O O . THR A 1 71 ? 17.25 20.766 1.224 1 92.94 71 THR A O 1
ATOM 531 N N . GLN A 1 72 ? 19.297 20.234 0.651 1 92.12 72 GLN A N 1
ATOM 532 C CA . GLN A 1 72 ? 19.141 20.75 -0.706 1 92.12 72 GLN A CA 1
ATOM 533 C C . GLN A 1 72 ? 18.109 19.953 -1.482 1 92.12 72 GLN A C 1
ATOM 535 O O . GLN A 1 72 ? 17.312 20.516 -2.246 1 92.12 72 GLN A O 1
ATOM 540 N N . LEU A 1 73 ? 18.156 18.703 -1.258 1 91.44 73 LEU A N 1
ATOM 541 C CA . LEU A 1 73 ? 17.188 17.844 -1.925 1 91.44 73 LEU A CA 1
ATOM 542 C C . LEU A 1 73 ? 15.773 18.156 -1.454 1 91.44 73 LEU A C 1
ATOM 544 O O . LEU A 1 73 ? 14.844 18.188 -2.26 1 91.44 73 LEU A O 1
ATOM 548 N N . LEU A 1 74 ? 15.609 18.359 -0.171 1 93.94 74 LEU A N 1
ATOM 549 C CA . LEU A 1 74 ? 14.305 18.719 0.375 1 93.94 74 LEU A CA 1
ATOM 550 C C . LEU A 1 74 ? 13.805 20.016 -0.235 1 93.94 74 LEU A C 1
ATOM 552 O O . LEU A 1 74 ? 12.672 20.094 -0.723 1 93.94 74 LEU A O 1
ATOM 556 N N . LYS A 1 75 ? 14.656 20.969 -0.303 1 93.12 75 LYS A N 1
ATOM 557 C CA . LYS A 1 75 ? 14.297 22.297 -0.823 1 93.12 75 LYS A CA 1
ATOM 558 C C . LYS A 1 75 ? 13.977 22.219 -2.312 1 93.12 75 LYS A C 1
ATOM 560 O O . LYS A 1 75 ? 13.031 22.859 -2.779 1 93.12 75 LYS A O 1
ATOM 565 N N . LYS A 1 76 ? 14.734 21.484 -2.977 1 92.06 76 LYS A N 1
ATOM 566 C CA . LYS A 1 76 ? 14.531 21.328 -4.414 1 92.06 76 LYS A CA 1
ATOM 567 C C . LYS A 1 76 ? 13.164 20.703 -4.707 1 92.06 76 LYS A C 1
ATOM 569 O O . LYS A 1 76 ? 12.453 21.156 -5.602 1 92.06 76 LYS A O 1
ATOM 574 N N . THR A 1 77 ? 12.852 19.688 -3.961 1 91 77 THR A N 1
ATOM 575 C CA . THR A 1 77 ? 11.57 19 -4.145 1 91 77 THR A CA 1
ATOM 576 C C . THR A 1 77 ? 10.414 19.953 -3.857 1 91 77 THR A C 1
ATOM 578 O O . THR A 1 77 ? 9.438 20 -4.609 1 91 77 THR A O 1
ATOM 581 N N . CYS A 1 78 ? 10.516 20.703 -2.809 1 94.38 78 CYS A N 1
ATOM 582 C CA . CYS A 1 78 ? 9.5 21.688 -2.453 1 94.38 78 CYS A CA 1
ATOM 583 C C . CYS A 1 78 ? 9.344 22.734 -3.551 1 94.38 78 CYS A C 1
ATOM 585 O O . CYS A 1 78 ? 8.227 23.047 -3.963 1 94.38 78 CYS A O 1
ATOM 587 N N . ALA A 1 79 ? 10.414 23.156 -4.039 1 94.31 79 ALA A N 1
ATOM 588 C CA . ALA A 1 79 ? 10.406 24.188 -5.074 1 94.31 79 ALA A CA 1
ATOM 589 C C . ALA A 1 79 ? 9.781 23.672 -6.363 1 94.31 79 ALA A C 1
ATOM 591 O O . ALA A 1 79 ? 9.047 24.391 -7.043 1 94.31 79 ALA A O 1
ATOM 592 N N . GLU A 1 80 ? 10.109 22.5 -6.676 1 91.06 80 GLU A N 1
ATOM 593 C CA . GLU A 1 80 ? 9.539 21.891 -7.871 1 91.06 80 GLU A CA 1
ATOM 594 C C . GLU A 1 80 ? 8.023 21.766 -7.762 1 91.06 80 GLU A C 1
ATOM 596 O O . GLU A 1 80 ? 7.305 22.031 -8.727 1 91.06 80 GLU A O 1
ATOM 601 N N . LYS A 1 81 ? 7.594 21.375 -6.656 1 92.06 81 LYS A N 1
ATOM 602 C CA . LYS A 1 81 ? 6.156 21.25 -6.445 1 92.06 81 LYS A CA 1
ATOM 603 C C . LYS A 1 81 ? 5.477 22.625 -6.48 1 92.06 81 LYS A C 1
ATOM 605 O O . LYS A 1 81 ? 4.371 22.766 -7.008 1 92.06 81 LYS A O 1
ATOM 610 N N . GLU A 1 82 ? 6.145 23.562 -5.887 1 94.31 82 GLU A N 1
ATOM 611 C CA . GLU A 1 82 ? 5.598 24.922 -5.945 1 94.31 82 GLU A CA 1
ATOM 612 C C . GLU A 1 82 ? 5.473 25.406 -7.387 1 94.31 82 GLU A C 1
ATOM 614 O O . GLU A 1 82 ? 4.465 26.016 -7.758 1 94.31 82 GLU A O 1
ATOM 619 N N . ARG A 1 83 ? 6.465 25.125 -8.156 1 92.69 83 ARG A N 1
ATOM 620 C CA . ARG A 1 83 ? 6.43 25.5 -9.57 1 92.69 83 ARG A CA 1
ATOM 621 C C . ARG A 1 83 ? 5.258 24.828 -10.289 1 92.69 83 ARG A C 1
ATOM 623 O O . ARG A 1 83 ? 4.598 25.469 -11.117 1 92.69 83 ARG A O 1
ATOM 630 N N . GLU A 1 84 ? 5.062 23.641 -9.945 1 88.12 84 GLU A N 1
ATOM 631 C CA . GLU A 1 84 ? 3.939 22.922 -10.539 1 88.12 84 GLU A CA 1
ATOM 632 C C . GLU A 1 84 ? 2.609 23.562 -10.156 1 88.12 84 GLU A C 1
ATOM 634 O O . GLU A 1 84 ? 1.729 23.734 -11.008 1 88.12 84 GLU A O 1
ATOM 639 N N . TYR A 1 85 ? 2.465 23.922 -8.891 1 89.62 85 TYR A N 1
ATOM 640 C CA . TYR A 1 85 ? 1.243 24.578 -8.43 1 89.62 85 TYR A CA 1
ATOM 641 C C . TYR A 1 85 ? 1.028 25.906 -9.148 1 89.62 85 TYR A C 1
ATOM 643 O O . TYR A 1 85 ? -0.079 26.203 -9.609 1 89.62 85 TYR A O 1
ATOM 651 N N . ARG A 1 86 ? 2.051 26.594 -9.258 1 91.81 86 ARG A N 1
ATOM 652 C CA . ARG A 1 86 ? 1.967 27.891 -9.938 1 91.81 86 ARG A CA 1
ATOM 653 C C . ARG A 1 86 ? 1.562 27.719 -11.398 1 91.81 86 ARG A C 1
ATOM 655 O O . ARG A 1 86 ? 0.726 28.469 -11.906 1 91.81 86 ARG A O 1
ATOM 662 N N . ALA A 1 87 ? 2.146 26.766 -11.984 1 87.69 87 ALA A N 1
ATOM 663 C CA . ALA A 1 87 ? 1.83 26.5 -13.391 1 87.69 87 ALA A CA 1
ATOM 664 C C . ALA A 1 87 ? 0.365 26.094 -13.555 1 87.69 87 ALA A C 1
ATOM 666 O O . ALA A 1 87 ? -0.294 26.531 -14.508 1 87.69 87 ALA A O 1
ATOM 667 N N . PHE A 1 88 ? -0.122 25.359 -12.656 1 84.25 88 PHE A N 1
ATOM 668 C CA . PHE A 1 88 ? -1.512 24.922 -12.711 1 84.25 88 PHE A CA 1
ATOM 669 C C . PHE A 1 88 ? -2.457 26.094 -12.492 1 84.25 88 PHE A C 1
ATOM 671 O O . PHE A 1 88 ? -3.484 26.203 -13.164 1 84.25 88 PHE A O 1
ATOM 678 N N . LEU A 1 89 ? -2.121 26.922 -11.539 1 89.25 89 LEU A N 1
ATOM 679 C CA . LEU A 1 89 ? -2.939 28.094 -11.25 1 89.25 89 LEU A CA 1
ATOM 680 C C . LEU A 1 89 ? -2.955 29.047 -12.438 1 89.25 89 LEU A C 1
ATOM 682 O O . LEU A 1 89 ? -4.016 29.547 -12.836 1 89.25 89 LEU A O 1
ATOM 686 N N . GLU A 1 90 ? -1.833 29.203 -13.016 1 90 90 GLU A N 1
ATOM 687 C CA . GLU A 1 90 ? -1.728 30.078 -14.18 1 90 90 GLU A CA 1
ATOM 688 C C . GLU A 1 90 ? -2.516 29.516 -15.359 1 90 90 GLU A C 1
ATOM 690 O O . GLU A 1 90 ? -3.277 30.25 -16 1 90 90 GLU A O 1
ATOM 695 N N . ALA A 1 91 ? -2.336 28.312 -15.57 1 84.31 91 ALA A N 1
ATOM 696 C CA . ALA A 1 91 ? -3.014 27.656 -16.688 1 84.31 91 ALA A CA 1
ATOM 697 C C . ALA A 1 91 ? -4.527 27.688 -16.5 1 84.31 91 ALA A C 1
ATOM 699 O O . ALA A 1 91 ? -5.277 27.672 -17.484 1 84.31 91 ALA A O 1
ATOM 700 N N . SER A 1 92 ? -4.973 27.812 -15.266 1 85.69 92 SER A N 1
ATOM 701 C CA . SER A 1 92 ? -6.402 27.812 -14.953 1 85.69 92 SER A CA 1
ATOM 702 C C . SER A 1 92 ? -6.977 29.219 -14.945 1 85.69 92 SER A C 1
ATOM 704 O O . SER A 1 92 ? -8.172 29.406 -14.703 1 85.69 92 SER A O 1
ATOM 706 N N . GLY A 1 93 ? -6.145 30.156 -15.086 1 89.56 93 GLY A N 1
ATOM 707 C CA . GLY A 1 93 ? -6.598 31.531 -15.148 1 89.56 93 GLY A CA 1
ATOM 708 C C . GLY A 1 93 ? -6.793 32.156 -13.773 1 89.56 93 GLY A C 1
ATOM 709 O O . GLY A 1 93 ? -7.512 33.156 -13.633 1 89.56 93 GLY A O 1
ATOM 710 N N . VAL A 1 94 ? -6.191 31.578 -12.758 1 93.56 94 VAL A N 1
ATOM 711 C CA . VAL A 1 94 ? -6.293 32.125 -11.406 1 93.56 94 VAL A CA 1
ATOM 712 C C . VAL A 1 94 ? -5.352 33.312 -11.258 1 93.56 94 VAL A C 1
ATOM 714 O O . VAL A 1 94 ? -4.188 33.25 -11.664 1 93.56 94 VAL A O 1
ATOM 717 N N . GLN A 1 95 ? -5.871 34.375 -10.75 1 95.19 95 GLN A N 1
ATOM 718 C CA . GLN A 1 95 ? -5.016 35.531 -10.43 1 95.19 95 GLN A CA 1
ATOM 719 C C . GLN A 1 95 ? -4.324 35.344 -9.086 1 95.19 95 GLN A C 1
ATOM 721 O O . GLN A 1 95 ? -4.988 35.219 -8.047 1 95.19 95 GLN A O 1
ATOM 726 N N . LEU A 1 96 ? -3.07 35.281 -9.148 1 95.06 96 LEU A N 1
ATOM 727 C CA . LEU A 1 96 ? -2.27 35.188 -7.938 1 95.06 96 LEU A CA 1
ATOM 728 C C . LEU A 1 96 ? -1.637 36.5 -7.574 1 95.06 96 LEU A C 1
ATOM 730 O O . LEU A 1 96 ? -0.874 37.094 -8.359 1 95.06 96 LEU A O 1
ATOM 734 N N . ILE A 1 97 ? -1.965 37.062 -6.406 1 94.25 97 ILE A N 1
ATOM 735 C CA . ILE A 1 97 ? -1.411 38.312 -5.926 1 94.25 97 ILE A CA 1
ATOM 736 C C . ILE A 1 97 ? -0.552 38.062 -4.688 1 94.25 97 ILE A C 1
ATOM 738 O O . ILE A 1 97 ? -1.01 37.469 -3.721 1 94.25 97 ILE A O 1
ATOM 742 N N . GLU A 1 98 ? 0.655 38.5 -4.766 1 93.12 98 GLU A N 1
ATOM 743 C CA . GLU A 1 98 ? 1.53 38.406 -3.6 1 93.12 98 GLU A CA 1
ATOM 744 C C . GLU A 1 98 ? 1.268 39.562 -2.621 1 93.12 98 GLU A C 1
ATOM 746 O O . GLU A 1 98 ? 1.247 40.719 -3.014 1 93.12 98 GLU A O 1
ATOM 751 N N . GLY A 1 99 ? 1.004 39.188 -1.414 1 94.19 99 GLY A N 1
ATOM 752 C CA . GLY A 1 99 ? 0.785 40.188 -0.387 1 94.19 99 GLY A CA 1
ATOM 753 C C . GLY A 1 99 ? -0.018 39.688 0.792 1 94.19 99 GLY A C 1
ATOM 754 O O . GLY A 1 99 ? -0.453 38.531 0.797 1 94.19 99 GLY A O 1
ATOM 755 N N . LYS A 1 100 ? -0.096 40.531 1.773 1 94.75 100 LYS A N 1
ATOM 756 C CA . LYS A 1 100 ? -0.909 40.25 2.951 1 94.75 100 LYS A CA 1
ATOM 757 C C . LYS A 1 100 ? -2.312 40.812 2.805 1 94.75 100 LYS A C 1
ATOM 759 O O . LYS A 1 100 ? -2.473 42 2.494 1 94.75 100 LYS A O 1
ATOM 764 N N . ALA A 1 101 ? -3.266 39.969 2.969 1 95.88 101 ALA A N 1
ATOM 765 C CA . ALA A 1 101 ? -4.656 40.375 2.822 1 95.88 101 ALA A CA 1
ATOM 766 C C . ALA A 1 101 ? -5.281 40.688 4.18 1 95.88 101 ALA A C 1
ATOM 768 O O . ALA A 1 101 ? -5.086 39.938 5.145 1 95.88 101 ALA A O 1
ATOM 769 N N . THR A 1 102 ? -5.977 41.781 4.254 1 96.19 102 THR A N 1
ATOM 770 C CA . THR A 1 102 ? -6.738 42.188 5.434 1 96.19 102 THR A CA 1
ATOM 771 C C . THR A 1 102 ? -8.117 42.688 5.031 1 96.19 102 THR A C 1
ATOM 773 O O . THR A 1 102 ? -8.266 43.375 4.008 1 96.19 102 THR A O 1
ATOM 776 N N . PHE A 1 103 ? -9.078 42.375 5.91 1 97.69 103 PHE A N 1
ATOM 777 C CA . PHE A 1 103 ? -10.406 42.938 5.656 1 97.69 103 PHE A CA 1
ATOM 778 C C . PHE A 1 103 ? -10.422 44.438 5.883 1 97.69 103 PHE A C 1
ATOM 780 O O . PHE A 1 103 ? -10.078 44.906 6.969 1 97.69 103 PHE A O 1
ATOM 787 N N . ALA A 1 104 ? -10.773 45.188 4.852 1 96.88 104 ALA A N 1
ATOM 788 C CA . ALA A 1 104 ? -11.125 46.594 5.051 1 96.88 104 ALA A CA 1
ATOM 789 C C . ALA A 1 104 ? -12.562 46.719 5.555 1 96.88 104 ALA A C 1
ATOM 791 O O . ALA A 1 104 ? -12.852 47.594 6.379 1 96.88 104 ALA A O 1
ATOM 792 N N . ASN A 1 105 ? -13.344 45.969 5.094 1 96.25 105 ASN A N 1
ATOM 793 C CA . ASN A 1 105 ? -14.719 45.688 5.484 1 96.25 105 ASN A CA 1
ATOM 794 C C . ASN A 1 105 ? -15.164 44.312 4.977 1 96.25 105 ASN A C 1
ATOM 796 O O . ASN A 1 105 ? -14.398 43.625 4.309 1 96.25 105 ASN A O 1
ATOM 800 N N . PRO A 1 106 ? -16.281 43.812 5.305 1 95.88 106 PRO A N 1
ATOM 801 C CA . PRO A 1 106 ? -16.656 42.438 4.973 1 95.88 106 PRO A CA 1
ATOM 802 C C . PRO A 1 106 ? -16.688 42.188 3.469 1 95.88 106 PRO A C 1
ATOM 804 O O . PRO A 1 106 ? -16.734 41.031 3.039 1 95.88 106 PRO A O 1
ATOM 807 N N . ASN A 1 107 ? -16.625 43.188 2.613 1 94.56 107 ASN A N 1
ATOM 808 C CA . ASN A 1 107 ? -16.719 43 1.17 1 94.56 107 ASN A CA 1
ATOM 809 C C . ASN A 1 107 ? -15.469 43.5 0.458 1 94.56 107 ASN A C 1
ATOM 811 O O . ASN A 1 107 ? -15.359 43.406 -0.765 1 94.56 107 ASN A O 1
ATOM 815 N N . GLU A 1 108 ? -14.602 44.031 1.253 1 95.88 108 GLU A N 1
ATOM 816 C CA . GLU A 1 108 ? -13.398 44.625 0.667 1 95.88 108 GLU A CA 1
ATOM 817 C C . GLU A 1 108 ? -12.141 44.156 1.379 1 95.88 108 GLU A C 1
ATOM 819 O O . GLU A 1 108 ? -12.07 44.156 2.609 1 95.88 108 GLU A O 1
ATOM 824 N N . ILE A 1 109 ? -11.133 43.719 0.532 1 96.75 109 ILE A N 1
ATOM 825 C CA . ILE A 1 109 ? -9.867 43.188 1.035 1 96.75 109 ILE A CA 1
ATOM 826 C C . ILE A 1 109 ? -8.734 44.156 0.668 1 96.75 109 ILE A C 1
ATOM 828 O O . ILE A 1 109 ? -8.562 44.5 -0.502 1 96.75 109 ILE A O 1
ATOM 832 N N . ASP A 1 110 ? -8.039 44.562 1.708 1 96.62 110 ASP A N 1
ATOM 833 C CA . ASP A 1 110 ? -6.809 45.312 1.481 1 96.62 110 ASP A CA 1
ATOM 834 C C . ASP A 1 110 ? -5.605 44.375 1.359 1 96.62 110 ASP A C 1
ATOM 836 O O . ASP A 1 110 ? -5.453 43.438 2.15 1 96.62 110 ASP A O 1
ATOM 840 N N . ILE A 1 111 ? -4.75 44.562 0.324 1 96.44 111 ILE A N 1
ATOM 841 C CA . ILE A 1 111 ? -3.557 43.781 0.077 1 96.44 111 ILE A CA 1
ATOM 842 C C . ILE A 1 111 ? -2.312 44.656 0.198 1 96.44 111 ILE A C 1
ATOM 844 O O . ILE A 1 111 ? -2.197 45.656 -0.482 1 96.44 111 ILE A O 1
ATOM 848 N N . HIS A 1 112 ? -1.52 44.281 1.081 1 93.62 112 HIS A N 1
ATOM 849 C CA . HIS A 1 112 ? -0.252 44.969 1.255 1 93.62 112 HIS A CA 1
ATOM 850 C C . HIS A 1 112 ? 0.926 44.094 0.88 1 93.62 112 HIS A C 1
ATOM 852 O O . HIS A 1 112 ? 1.067 42.969 1.411 1 93.62 112 HIS A O 1
ATOM 858 N N . THR A 1 113 ? 1.714 44.5 -0.048 1 89.06 113 THR A N 1
ATOM 859 C CA . THR A 1 113 ? 2.898 43.75 -0.434 1 89.06 113 THR A CA 1
ATOM 860 C C . THR A 1 113 ? 4.102 44.156 0.409 1 89.06 113 THR A C 1
ATOM 862 O O . THR A 1 113 ? 4.469 45.344 0.446 1 89.06 113 THR A O 1
ATOM 865 N N . GLU A 1 114 ? 4.547 43.156 1.066 1 78.75 114 GLU A N 1
ATOM 866 C CA . GLU A 1 114 ? 5.676 43.438 1.942 1 78.75 114 GLU A CA 1
ATOM 867 C C . GLU A 1 114 ? 6.895 43.906 1.143 1 78.75 114 GLU A C 1
ATOM 869 O O . GLU A 1 114 ? 7.23 43.312 0.119 1 78.75 114 GLU A O 1
ATOM 874 N N . GLY A 1 115 ? 7.602 44.844 1.525 1 80.19 115 GLY A N 1
ATOM 875 C CA . GLY A 1 115 ? 8.859 45.312 0.962 1 80.19 115 GLY A CA 1
ATOM 876 C C . GLY A 1 115 ? 8.672 46.375 -0.104 1 80.19 115 GLY A C 1
ATOM 877 O O . GLY A 1 115 ? 9.57 47.188 -0.336 1 80.19 115 GLY A O 1
ATOM 878 N N . THR A 1 116 ? 7.523 46.406 -0.815 1 79.38 116 THR A N 1
ATOM 879 C CA . THR A 1 116 ? 7.359 47.344 -1.906 1 79.38 116 THR A CA 1
ATOM 880 C C . THR A 1 116 ? 6.453 48.5 -1.486 1 79.38 116 THR A C 1
ATOM 882 O O . THR A 1 116 ? 6.453 49.562 -2.119 1 79.38 116 THR A O 1
ATOM 885 N N . GLY A 1 117 ? 5.691 48.312 -0.435 1 80.12 117 GLY A N 1
ATOM 886 C CA . GLY A 1 117 ? 4.727 49.312 -0.008 1 80.12 117 GLY A CA 1
ATOM 887 C C . GLY A 1 117 ? 3.52 49.406 -0.921 1 80.12 117 GLY A C 1
ATOM 888 O O . GLY A 1 117 ? 2.678 50.281 -0.758 1 80.12 117 GLY A O 1
ATOM 889 N N . GLU A 1 118 ? 3.482 48.531 -1.898 1 86.88 118 GLU A N 1
ATOM 890 C CA . GLU A 1 118 ? 2.34 48.5 -2.809 1 86.88 118 GLU A CA 1
ATOM 891 C C . GLU A 1 118 ? 1.056 48.125 -2.082 1 86.88 118 GLU A C 1
ATOM 893 O O . GLU A 1 118 ? 1.069 47.25 -1.206 1 86.88 118 GLU A O 1
ATOM 898 N N . TYR A 1 119 ? 0.031 48.875 -2.377 1 90.19 119 TYR A N 1
ATOM 899 C CA . TYR A 1 119 ? -1.297 48.688 -1.803 1 90.19 119 TYR A CA 1
ATOM 900 C C . TYR A 1 119 ? -2.338 48.469 -2.895 1 90.19 119 TYR A C 1
ATOM 902 O O . TYR A 1 119 ? -2.281 49.094 -3.947 1 90.19 119 TYR A O 1
ATOM 910 N N . ARG A 1 120 ? -3.139 47.438 -2.727 1 92.94 120 ARG A N 1
ATOM 911 C CA . ARG A 1 120 ? -4.266 47.156 -3.613 1 92.94 120 ARG A CA 1
ATOM 912 C C . ARG A 1 120 ? -5.523 46.844 -2.816 1 92.94 120 ARG A C 1
ATOM 914 O O . ARG A 1 120 ? -5.449 46.281 -1.731 1 92.94 120 ARG A O 1
ATOM 921 N N . SER A 1 121 ? -6.621 47.312 -3.336 1 95.12 121 SER A N 1
ATOM 922 C CA . SER A 1 121 ? -7.914 46.938 -2.773 1 95.12 121 SER A CA 1
ATOM 923 C C . SER A 1 121 ? -8.703 46.062 -3.736 1 95.12 121 SER A C 1
ATOM 925 O O . SER A 1 121 ? -8.727 46.312 -4.941 1 95.12 121 SER A O 1
ATOM 927 N N . LEU A 1 122 ? -9.258 45 -3.186 1 95.38 122 LEU A N 1
ATOM 928 C CA . LEU A 1 122 ? -10.008 44.062 -3.998 1 95.38 122 LEU A CA 1
ATOM 929 C C . LEU A 1 122 ? -11.406 43.844 -3.438 1 95.38 122 LEU A C 1
ATOM 931 O O . LEU A 1 122 ? -11.586 43.75 -2.223 1 95.38 122 LEU A O 1
ATOM 935 N N . GLN A 1 123 ? -12.414 43.844 -4.332 1 95.88 123 GLN A N 1
ATOM 936 C CA . GLN A 1 123 ? -13.766 43.406 -3.977 1 95.88 123 GLN A CA 1
ATOM 937 C C . GLN A 1 123 ? -14.07 42.031 -4.535 1 95.88 123 GLN A C 1
ATOM 939 O O . GLN A 1 123 ? -13.625 41.688 -5.633 1 95.88 123 GLN A O 1
ATOM 944 N N . ALA A 1 124 ? -14.711 41.281 -3.748 1 94.44 124 ALA A N 1
ATOM 945 C CA . ALA A 1 124 ? -15.07 39.938 -4.191 1 94.44 124 ALA A CA 1
ATOM 946 C C . ALA A 1 124 ? -16.484 39.562 -3.748 1 94.44 124 ALA A C 1
ATOM 948 O O . ALA A 1 124 ? -16.969 40.031 -2.717 1 94.44 124 ALA A O 1
ATOM 949 N N . ASP A 1 125 ? -17.172 38.719 -4.543 1 94.56 125 ASP A N 1
ATOM 950 C CA . ASP A 1 125 ? -18.516 38.25 -4.195 1 94.56 125 ASP A CA 1
ATOM 951 C C . ASP A 1 125 ? -18.453 37.25 -3.018 1 94.56 125 ASP A C 1
ATOM 953 O O . ASP A 1 125 ? -19.359 37.219 -2.197 1 94.56 125 ASP A O 1
ATOM 957 N N . ASN A 1 126 ? -17.438 36.469 -3.01 1 95.94 126 ASN A N 1
ATOM 958 C CA . ASN A 1 126 ? -17.172 35.5 -1.938 1 95.94 126 ASN A CA 1
ATOM 959 C C . ASN A 1 126 ? -15.703 35.531 -1.512 1 95.94 126 ASN A C 1
ATOM 961 O O . ASN A 1 126 ? -14.82 35.781 -2.33 1 95.94 126 ASN A O 1
ATOM 965 N N . VAL A 1 127 ? -15.484 35.344 -0.231 1 97.38 127 VAL A N 1
ATOM 966 C CA . VAL A 1 127 ? -14.141 35.281 0.323 1 97.38 127 VAL A CA 1
ATOM 967 C C . VAL A 1 127 ? -13.922 33.969 1.069 1 97.38 127 VAL A C 1
ATOM 969 O O . VAL A 1 127 ? -14.781 33.562 1.845 1 97.38 127 VAL A O 1
ATOM 972 N N . VAL A 1 128 ? -12.82 33.281 0.772 1 96.62 128 VAL A N 1
ATOM 973 C CA . VAL A 1 128 ? -12.445 32.062 1.507 1 96.62 128 VAL A CA 1
ATOM 974 C C . VAL A 1 128 ? -11.164 32.344 2.297 1 96.62 128 VAL A C 1
ATOM 976 O O . VAL A 1 128 ? -10.117 32.594 1.716 1 96.62 128 VAL A O 1
ATOM 979 N N . ILE A 1 129 ? -11.32 32.312 3.617 1 97.06 129 ILE A N 1
ATOM 980 C CA . ILE A 1 129 ? -10.164 32.406 4.496 1 97.06 129 ILE A CA 1
ATOM 981 C C . ILE A 1 129 ? -9.469 31.031 4.566 1 97.06 129 ILE A C 1
ATOM 983 O O . ILE A 1 129 ? -10.031 30.078 5.102 1 97.06 129 ILE A O 1
ATOM 987 N N . ALA A 1 130 ? -8.273 30.891 4.016 1 96.12 130 ALA A N 1
ATOM 988 C CA . ALA A 1 130 ? -7.469 29.688 4.008 1 96.12 130 ALA A CA 1
ATOM 989 C C . ALA A 1 130 ? -6.039 29.969 4.457 1 96.12 130 ALA A C 1
ATOM 991 O O . ALA A 1 130 ? -5.078 29.531 3.82 1 96.12 130 ALA A O 1
ATOM 992 N N . THR A 1 131 ? -5.91 30.703 5.531 1 95.44 131 THR A N 1
ATOM 993 C CA . THR A 1 131 ? -4.629 31.25 5.969 1 95.44 131 THR A CA 1
ATOM 994 C C . THR A 1 131 ? -3.84 30.219 6.762 1 95.44 131 THR A C 1
ATOM 996 O O . THR A 1 131 ? -2.682 30.453 7.113 1 95.44 131 THR A O 1
ATOM 999 N N . GLY A 1 132 ? -4.441 29.078 6.988 1 94 132 GLY A N 1
ATOM 1000 C CA . GLY A 1 132 ? -3.744 28 7.66 1 94 132 GLY A CA 1
ATOM 1001 C C . GLY A 1 132 ? -3.498 28.266 9.133 1 94 132 GLY A C 1
ATOM 1002 O O . GLY A 1 132 ? -4.344 28.844 9.812 1 94 132 GLY A O 1
ATOM 1003 N N . ALA A 1 133 ? -2.469 27.656 9.68 1 94.19 133 ALA A N 1
ATOM 1004 C CA . ALA A 1 133 ? -2.111 27.766 11.094 1 94.19 133 ALA A CA 1
ATOM 1005 C C . ALA A 1 133 ? -0.626 28.078 11.266 1 94.19 133 ALA A C 1
ATOM 1007 O O . ALA A 1 133 ? 0.149 27.953 10.312 1 94.19 133 ALA A O 1
ATOM 1008 N N . ILE A 1 134 ? -0.259 28.547 12.414 1 92.88 134 ILE A N 1
ATOM 1009 C CA . ILE A 1 134 ? 1.133 28.797 12.781 1 92.88 134 ILE A CA 1
ATOM 1010 C C . ILE A 1 134 ? 1.484 28 14.031 1 92.88 134 ILE A C 1
ATOM 1012 O O . ILE A 1 134 ? 0.61 27.688 14.844 1 92.88 134 ILE A O 1
ATOM 1016 N N . PRO A 1 135 ? 2.771 27.609 14.211 1 93.44 135 PRO A N 1
ATOM 1017 C CA . PRO A 1 135 ? 3.168 26.906 15.43 1 93.44 135 PRO A CA 1
ATOM 1018 C C . PRO A 1 135 ? 2.877 27.719 16.703 1 93.44 135 PRO A C 1
ATOM 1020 O O . PRO A 1 135 ? 3.062 28.938 16.719 1 93.44 135 PRO A O 1
ATOM 1023 N N . ARG A 1 136 ? 2.432 27 17.719 1 93.31 136 ARG A N 1
ATOM 1024 C CA . ARG A 1 136 ? 2.209 27.641 19.016 1 93.31 136 ARG A CA 1
ATOM 1025 C C . ARG A 1 136 ? 3.533 27.984 19.688 1 93.31 136 ARG A C 1
ATOM 1027 O O . ARG A 1 136 ? 4.52 27.266 19.531 1 93.31 136 ARG A O 1
ATOM 1034 N N . SER A 1 137 ? 3.51 29.047 20.375 1 89.5 137 SER A N 1
ATOM 1035 C CA . SER A 1 137 ? 4.668 29.406 21.188 1 89.5 137 SER A CA 1
ATOM 1036 C C . SER A 1 137 ? 4.637 28.688 22.531 1 89.5 137 SER A C 1
ATOM 1038 O O . SER A 1 137 ? 3.562 28.359 23.047 1 89.5 137 SER A O 1
ATOM 1040 N N . HIS A 1 138 ? 5.77 28.375 22.984 1 91.5 138 HIS A N 1
ATOM 1041 C CA . HIS A 1 138 ? 5.914 27.828 24.328 1 91.5 138 HIS A CA 1
ATOM 1042 C C . HIS A 1 138 ? 6.422 28.906 25.297 1 91.5 138 HIS A C 1
ATOM 1044 O O . HIS A 1 138 ? 7.316 29.672 24.953 1 91.5 138 HIS A O 1
ATOM 1050 N N . ALA A 1 139 ? 5.883 28.906 26.422 1 88.88 139 ALA A N 1
ATOM 1051 C CA . ALA A 1 139 ? 6.176 29.969 27.391 1 88.88 139 ALA A CA 1
ATOM 1052 C C . ALA A 1 139 ? 7.652 29.953 27.781 1 88.88 139 ALA A C 1
ATOM 1054 O O . ALA A 1 139 ? 8.234 31.016 28.047 1 88.88 139 ALA A O 1
ATOM 1055 N N . PHE A 1 140 ? 8.281 28.812 27.766 1 90.38 140 PHE A N 1
ATOM 1056 C CA . PHE A 1 140 ? 9.648 28.688 28.25 1 90.38 140 PHE A CA 1
ATOM 1057 C C . PHE A 1 140 ? 10.617 28.516 27.094 1 90.38 140 PHE A C 1
ATOM 1059 O O . PHE A 1 140 ? 11.781 28.141 27.297 1 90.38 140 PHE A O 1
ATOM 1066 N N . ALA A 1 141 ? 10.125 28.656 25.938 1 91 141 ALA A N 1
ATOM 1067 C CA . ALA A 1 141 ? 10.977 28.422 24.766 1 91 141 ALA A CA 1
ATOM 1068 C C . ALA A 1 141 ? 10.703 29.453 23.672 1 91 141 ALA A C 1
ATOM 1070 O O . ALA A 1 141 ? 9.594 29.516 23.125 1 91 141 ALA A O 1
ATOM 1071 N N . LYS A 1 142 ? 11.664 30.281 23.453 1 91.75 142 LYS A N 1
ATOM 1072 C CA . LYS A 1 142 ? 11.586 31.203 22.328 1 91.75 142 LYS A CA 1
ATOM 1073 C C . LYS A 1 142 ? 12.336 30.656 21.109 1 91.75 142 LYS A C 1
ATOM 1075 O O . LYS A 1 142 ? 13.555 30.484 21.156 1 91.75 142 LYS A O 1
ATOM 1080 N N . CYS A 1 143 ? 11.617 30.453 20.078 1 94.5 143 CYS A N 1
ATOM 1081 C CA . CYS A 1 143 ? 12.227 29.906 18.859 1 94.5 143 CYS A CA 1
ATOM 1082 C C . CYS A 1 143 ? 13.07 30.969 18.156 1 94.5 143 CYS A C 1
ATOM 1084 O O . CYS A 1 143 ? 12.57 32.062 17.844 1 94.5 143 CYS A O 1
ATOM 1086 N N . ASP A 1 144 ? 14.305 30.734 17.984 1 94.94 144 ASP A N 1
ATOM 1087 C CA . ASP A 1 144 ? 15.18 31.641 17.25 1 94.94 144 ASP A CA 1
ATOM 1088 C C . ASP A 1 144 ? 15.383 31.172 15.812 1 94.94 144 ASP A C 1
ATOM 1090 O O . ASP A 1 144 ? 16.094 31.797 15.039 1 94.94 144 ASP A O 1
ATOM 1094 N N . HIS A 1 145 ? 14.828 29.953 15.422 1 94.88 145 HIS A N 1
ATOM 1095 C CA . HIS A 1 145 ? 14.828 29.391 14.078 1 94.88 145 HIS A CA 1
ATOM 1096 C C . HIS A 1 145 ? 16.25 29.047 13.633 1 94.88 145 HIS A C 1
ATOM 1098 O O . HIS A 1 145 ? 16.547 29.062 12.438 1 94.88 145 HIS A O 1
ATOM 1104 N N . ASN A 1 146 ? 17.078 28.812 14.578 1 94.75 146 ASN A N 1
ATOM 1105 C CA . ASN A 1 146 ? 18.453 28.359 14.367 1 94.75 146 ASN A CA 1
ATOM 1106 C C . ASN A 1 146 ? 18.828 27.234 15.328 1 94.75 146 ASN A C 1
ATOM 1108 O O . ASN A 1 146 ? 19.047 26.094 14.906 1 94.75 146 ASN A O 1
ATOM 1112 N N . ARG A 1 147 ? 18.75 27.531 16.625 1 96.38 147 ARG A N 1
ATOM 1113 C CA . ARG A 1 147 ? 19 26.531 17.656 1 96.38 147 ARG A CA 1
ATOM 1114 C C . ARG A 1 147 ? 17.688 25.953 18.172 1 96.38 147 ARG A C 1
ATOM 1116 O O . ARG A 1 147 ? 17.578 24.734 18.359 1 96.38 147 ARG A O 1
ATOM 1123 N N . ILE A 1 148 ? 16.812 26.828 18.438 1 97.69 148 ILE A N 1
ATOM 1124 C CA . ILE A 1 148 ? 15.477 26.438 18.859 1 97.69 148 ILE A CA 1
ATOM 1125 C C . ILE A 1 148 ? 14.5 26.594 17.703 1 97.69 148 ILE A C 1
ATOM 1127 O O . ILE A 1 148 ? 14.211 27.703 17.266 1 97.69 148 ILE A O 1
ATOM 1131 N N . LEU A 1 149 ? 14 25.453 17.297 1 96.88 149 LEU A N 1
ATOM 1132 C CA . LEU A 1 149 ? 13.227 25.375 16.062 1 96.88 149 LEU A CA 1
ATOM 1133 C C . LEU A 1 149 ? 11.773 25.016 16.344 1 96.88 149 LEU A C 1
ATOM 1135 O O . LEU A 1 149 ? 11.422 24.703 17.484 1 96.88 149 LEU A O 1
ATOM 1139 N N . ASN A 1 150 ? 10.945 25.172 15.352 1 95.69 150 ASN A N 1
ATOM 1140 C CA . ASN A 1 150 ? 9.602 24.594 15.273 1 95.69 150 ASN A CA 1
ATOM 1141 C C . ASN A 1 150 ? 9.367 23.906 13.93 1 95.69 150 ASN A C 1
ATOM 1143 O O . ASN A 1 150 ? 10.32 23.609 13.203 1 95.69 150 ASN A O 1
ATOM 1147 N N . SER A 1 151 ? 8.125 23.578 13.617 1 91.5 151 SER A N 1
ATOM 1148 C CA . SER A 1 151 ? 7.809 22.766 12.445 1 91.5 151 SER A CA 1
ATOM 1149 C C . SER A 1 151 ? 8.117 23.516 11.156 1 91.5 151 SER A C 1
ATOM 1151 O O . SER A 1 151 ? 8.258 22.906 10.094 1 91.5 151 SER A O 1
ATOM 1153 N N . THR A 1 152 ? 8.305 24.797 11.164 1 91.56 152 THR A N 1
ATOM 1154 C CA . THR A 1 152 ? 8.508 25.594 9.961 1 91.56 152 THR A CA 1
ATOM 1155 C C . THR A 1 152 ? 9.938 25.469 9.461 1 91.56 152 THR A C 1
ATOM 1157 O O . THR A 1 152 ? 10.203 25.625 8.266 1 91.56 152 THR A O 1
ATOM 1160 N N . ASP A 1 153 ? 10.852 25.141 10.398 1 92.62 153 ASP A N 1
ATOM 1161 C CA . ASP A 1 153 ? 12.242 25.266 9.984 1 92.62 153 ASP A CA 1
ATOM 1162 C C . ASP A 1 153 ? 13 23.969 10.227 1 92.62 153 ASP A C 1
ATOM 1164 O O . ASP A 1 153 ? 14.164 23.828 9.828 1 92.62 153 ASP A O 1
ATOM 1168 N N . VAL A 1 154 ? 12.391 23 10.82 1 95 154 VAL A N 1
ATOM 1169 C CA . VAL A 1 154 ? 13.102 21.797 11.266 1 95 154 VAL A CA 1
ATOM 1170 C C . VAL A 1 154 ? 13.711 21.094 10.062 1 95 154 VAL A C 1
ATOM 1172 O O . VAL A 1 154 ? 14.781 20.484 10.164 1 95 154 VAL A O 1
ATOM 1175 N N . PHE A 1 155 ? 13.102 21.234 8.859 1 94.5 155 PHE A N 1
ATOM 1176 C CA . PHE A 1 155 ? 13.578 20.516 7.688 1 94.5 155 PHE A CA 1
ATOM 1177 C C . PHE A 1 155 ? 14.344 21.453 6.754 1 94.5 155 PHE A C 1
ATOM 1179 O O . PHE A 1 155 ? 14.641 21.094 5.609 1 94.5 155 PHE A O 1
ATOM 1186 N N . GLN A 1 156 ? 14.633 22.656 7.242 1 92.81 156 GLN A N 1
ATOM 1187 C CA . GLN A 1 156 ? 15.273 23.656 6.395 1 92.81 156 GLN A CA 1
ATOM 1188 C C . GLN A 1 156 ? 16.75 23.828 6.758 1 92.81 156 GLN A C 1
ATOM 1190 O O . GLN A 1 156 ? 17.469 24.609 6.125 1 92.81 156 GLN A O 1
ATOM 1195 N N . LEU A 1 157 ? 17.188 23.078 7.746 1 93.31 157 LEU A N 1
ATOM 1196 C CA . LEU A 1 157 ? 18.562 23.203 8.234 1 93.31 157 LEU A CA 1
ATOM 1197 C C . LEU A 1 157 ? 19.297 21.859 8.133 1 93.31 157 LEU A C 1
ATOM 1199 O O . LEU A 1 157 ? 18.656 20.812 8.047 1 93.31 157 LEU A O 1
ATOM 1203 N N . PRO A 1 158 ? 20.594 21.922 8.141 1 93.75 158 PRO A N 1
ATOM 1204 C CA . PRO A 1 158 ? 21.359 20.672 8.102 1 93.75 158 PRO A CA 1
ATOM 1205 C C . PRO A 1 158 ? 21.062 19.75 9.289 1 93.75 158 PRO A C 1
ATOM 1207 O O . PRO A 1 158 ? 20.641 20.234 10.344 1 93.75 158 PRO A O 1
ATOM 1210 N N . ILE A 1 159 ? 21.359 18.516 9.125 1 94.56 159 ILE A N 1
ATOM 1211 C CA . ILE A 1 159 ? 21.047 17.5 10.125 1 94.56 159 ILE A CA 1
ATOM 1212 C C . ILE A 1 159 ? 21.906 17.719 11.367 1 94.56 159 ILE A C 1
ATOM 1214 O O . ILE A 1 159 ? 23.141 17.75 11.273 1 94.56 159 ILE A O 1
ATOM 1218 N N . PRO A 1 160 ? 21.281 17.859 12.5 1 95.56 160 PRO A N 1
ATOM 1219 C CA . PRO A 1 160 ? 22.062 18.094 13.719 1 95.56 160 PRO A CA 1
ATOM 1220 C C . PRO A 1 160 ? 22.641 16.812 14.312 1 95.56 160 PRO A C 1
ATOM 1222 O O . PRO A 1 160 ? 22.109 15.727 14.055 1 95.56 160 PRO A O 1
ATOM 1225 N N . ALA A 1 161 ? 23.656 16.953 15.141 1 95.56 161 ALA A N 1
ATOM 1226 C CA . ALA A 1 161 ? 24.234 15.805 15.844 1 95.56 161 ALA A CA 1
ATOM 1227 C C . ALA A 1 161 ? 23.344 15.359 17 1 95.56 161 ALA A C 1
ATOM 1229 O O . ALA A 1 161 ? 23.328 14.18 17.359 1 95.56 161 ALA A O 1
ATOM 1230 N N . SER A 1 162 ? 22.688 16.297 17.594 1 98.06 162 SER A N 1
ATOM 1231 C CA . SER A 1 162 ? 21.75 16.016 18.672 1 98.06 162 SER A CA 1
ATOM 1232 C C . SER A 1 162 ? 20.562 16.969 18.656 1 98.06 162 SER A C 1
ATOM 1234 O O . SER A 1 162 ? 20.688 18.109 18.203 1 98.06 162 SER A O 1
ATOM 1236 N N . MET A 1 163 ? 19.422 16.438 19.125 1 98.25 163 MET A N 1
ATOM 1237 C CA . MET A 1 163 ? 18.203 17.25 19.109 1 98.25 163 MET A CA 1
ATOM 1238 C C . MET A 1 163 ? 17.266 16.828 20.234 1 98.25 163 MET A C 1
ATOM 1240 O O . MET A 1 163 ? 17.109 15.641 20.516 1 98.25 163 MET A O 1
ATOM 1244 N N . VAL A 1 164 ? 16.719 17.797 20.906 1 98.38 164 VAL A N 1
ATOM 1245 C CA . VAL A 1 164 ? 15.609 17.516 21.812 1 98.38 164 VAL A CA 1
ATOM 1246 C C . VAL A 1 164 ? 14.297 17.969 21.172 1 98.38 164 VAL A C 1
ATOM 1248 O O . VAL A 1 164 ? 14.234 19.047 20.562 1 98.38 164 VAL A O 1
ATOM 1251 N N . VAL A 1 165 ? 13.312 17.141 21.188 1 98.25 165 VAL A N 1
ATOM 1252 C CA . VAL A 1 165 ? 11.977 17.453 20.688 1 98.25 165 VAL A CA 1
ATOM 1253 C C . VAL A 1 165 ? 11.008 17.609 21.859 1 98.25 165 VAL A C 1
ATOM 1255 O O . VAL A 1 165 ? 10.805 16.672 22.625 1 98.25 165 VAL A O 1
ATOM 1258 N N . ILE A 1 166 ? 10.469 18.781 21.969 1 97.44 166 ILE A N 1
ATOM 1259 C CA . ILE A 1 166 ? 9.508 19.078 23.016 1 97.44 166 ILE A CA 1
ATOM 1260 C C . ILE A 1 166 ? 8.086 18.828 22.5 1 97.44 166 ILE A C 1
ATOM 1262 O O . ILE A 1 166 ? 7.547 19.641 21.75 1 97.44 166 ILE A O 1
ATOM 1266 N N . GLY A 1 167 ? 7.441 17.797 23 1 96.69 167 GLY A N 1
ATOM 1267 C CA . GLY A 1 167 ? 6.141 17.344 22.516 1 96.69 167 GLY A CA 1
ATOM 1268 C C . GLY A 1 167 ? 6.191 16.016 21.797 1 96.69 167 GLY A C 1
ATOM 1269 O O . GLY A 1 167 ? 6.852 15.883 20.766 1 96.69 167 GLY A O 1
ATOM 1270 N N . ALA A 1 168 ? 5.434 15 22.359 1 97.19 168 ALA A N 1
ATOM 1271 C CA . ALA A 1 168 ? 5.465 13.656 21.781 1 97.19 168 ALA A CA 1
ATOM 1272 C C . ALA A 1 168 ? 4.125 13.297 21.156 1 97.19 168 ALA A C 1
ATOM 1274 O O . ALA A 1 168 ? 3.629 12.18 21.328 1 97.19 168 ALA A O 1
ATOM 1275 N N . GLY A 1 169 ? 3.52 14.32 20.5 1 95.56 169 GLY A N 1
ATOM 1276 C CA . GLY A 1 169 ? 2.408 14.055 19.594 1 95.56 169 GLY A CA 1
ATOM 1277 C C . GLY A 1 169 ? 2.85 13.555 18.234 1 95.56 169 GLY A C 1
ATOM 1278 O O . GLY A 1 169 ? 3.977 13.07 18.078 1 95.56 169 GLY A O 1
ATOM 1279 N N . ALA A 1 170 ? 2.008 13.617 17.297 1 93.56 170 ALA A N 1
ATOM 1280 C CA . ALA A 1 170 ? 2.271 13.078 15.961 1 93.56 170 ALA A CA 1
ATOM 1281 C C . ALA A 1 170 ? 3.512 13.719 15.344 1 93.56 170 ALA A C 1
ATOM 1283 O O . ALA A 1 170 ? 4.438 13.016 14.93 1 93.56 170 ALA A O 1
ATOM 1284 N N . MET A 1 171 ? 3.545 15.016 15.359 1 93.94 171 MET A N 1
ATOM 1285 C CA . MET A 1 171 ? 4.652 15.734 14.727 1 93.94 171 MET A CA 1
ATOM 1286 C C . MET A 1 171 ? 5.969 15.43 15.43 1 93.94 171 MET A C 1
ATOM 1288 O O . MET A 1 171 ? 6.973 15.141 14.781 1 93.94 171 MET A O 1
ATOM 1292 N N . GLY A 1 172 ? 5.926 15.531 16.75 1 96.69 172 GLY A N 1
ATOM 1293 C CA . GLY A 1 172 ? 7.137 15.266 17.516 1 96.69 172 GLY A CA 1
ATOM 1294 C C . GLY A 1 172 ? 7.668 13.859 17.297 1 96.69 172 GLY A C 1
ATOM 1295 O O . GLY A 1 172 ? 8.867 13.664 17.094 1 96.69 172 GLY A O 1
ATOM 1296 N N . CYS A 1 173 ? 6.828 12.914 17.328 1 97.81 173 CYS A N 1
ATOM 1297 C CA . CYS A 1 173 ? 7.223 11.523 17.141 1 97.81 173 CYS A CA 1
ATOM 1298 C C . CYS A 1 173 ? 7.738 11.281 15.727 1 97.81 173 CYS A C 1
ATOM 1300 O O . CYS A 1 173 ? 8.68 10.516 15.523 1 97.81 173 CYS A O 1
ATOM 1302 N N . GLU A 1 174 ? 7.098 11.906 14.727 1 97.31 174 GLU A N 1
ATOM 1303 C CA . GLU A 1 174 ? 7.566 11.758 13.352 1 97.31 174 GLU A CA 1
ATOM 1304 C C . GLU A 1 174 ? 8.984 12.289 13.195 1 97.31 174 GLU A C 1
ATOM 1306 O O . GLU A 1 174 ? 9.852 11.602 12.648 1 97.31 174 GLU A O 1
ATOM 1311 N N . VAL A 1 175 ? 9.227 13.469 13.711 1 97.25 175 VAL A N 1
ATOM 1312 C CA . VAL A 1 175 ? 10.539 14.086 13.578 1 97.25 175 VAL A CA 1
ATOM 1313 C C . VAL A 1 175 ? 11.586 13.266 14.336 1 97.25 175 VAL A C 1
ATOM 1315 O O . VAL A 1 175 ? 12.656 12.969 13.797 1 97.25 175 VAL A O 1
ATOM 1318 N N . ALA A 1 176 ? 11.203 12.859 15.57 1 98.19 176 ALA A N 1
ATOM 1319 C CA . ALA A 1 176 ? 12.094 12 16.344 1 98.19 176 ALA A CA 1
ATOM 1320 C C . ALA A 1 176 ? 12.438 10.727 15.586 1 98.19 176 ALA A C 1
ATOM 1322 O O . ALA A 1 176 ? 13.602 10.328 15.523 1 98.19 176 ALA A O 1
ATOM 1323 N N . SER A 1 177 ? 11.477 10.164 14.984 1 97.69 177 SER A N 1
ATOM 1324 C CA . SER A 1 177 ? 11.641 8.898 14.266 1 97.69 177 SER A CA 1
ATOM 1325 C C . SER A 1 177 ? 12.523 9.078 13.039 1 97.69 177 SER A C 1
ATOM 1327 O O . SER A 1 177 ? 13.438 8.289 12.797 1 97.69 177 SER A O 1
ATOM 1329 N N . MET A 1 178 ? 12.281 10.102 12.25 1 96.25 178 MET A N 1
ATOM 1330 C CA . MET A 1 178 ? 13.016 10.328 11.008 1 96.25 178 MET A CA 1
ATOM 1331 C C . MET A 1 178 ? 14.492 10.594 11.289 1 96.25 178 MET A C 1
ATOM 1333 O O . MET A 1 178 ? 15.359 10.008 10.633 1 96.25 178 MET A O 1
ATOM 1337 N N . PHE A 1 179 ? 14.766 11.398 12.266 1 96.31 179 PHE A N 1
ATOM 1338 C CA . PHE A 1 179 ? 16.141 11.75 12.578 1 96.31 179 PHE A CA 1
ATOM 1339 C C . PHE A 1 179 ? 16.875 10.57 13.211 1 96.31 179 PHE A C 1
ATOM 1341 O O . PHE A 1 179 ? 18.047 10.328 12.914 1 96.31 179 PHE A O 1
ATOM 1348 N N . ALA A 1 180 ? 16.156 9.867 14.078 1 96.12 180 ALA A N 1
ATOM 1349 C CA . ALA A 1 180 ? 16.766 8.68 14.68 1 96.12 180 ALA A CA 1
ATOM 1350 C C . ALA A 1 180 ? 17.031 7.609 13.625 1 96.12 180 ALA A C 1
ATOM 1352 O O . ALA A 1 180 ? 18.078 6.969 13.641 1 96.12 180 ALA A O 1
ATOM 1353 N N . LYS A 1 181 ? 16.125 7.438 12.758 1 93.19 181 LYS A N 1
ATOM 1354 C CA . LYS A 1 181 ? 16.203 6.422 11.711 1 93.19 181 LYS A CA 1
ATOM 1355 C C . LYS A 1 181 ? 17.344 6.723 10.734 1 93.19 181 LYS A C 1
ATOM 1357 O O . LYS A 1 181 ? 17.984 5.809 10.219 1 93.19 181 LYS A O 1
ATOM 1362 N N . LEU A 1 182 ? 17.531 7.996 10.484 1 92 182 LEU A N 1
ATOM 1363 C CA . LEU A 1 182 ? 18.656 8.398 9.648 1 92 182 LEU A CA 1
ATOM 1364 C C . LEU A 1 182 ? 19.969 7.957 10.273 1 92 182 LEU A C 1
ATOM 1366 O O . LEU A 1 182 ? 20.938 7.668 9.555 1 92 182 LEU A O 1
ATOM 1370 N N . GLY A 1 183 ? 20.016 7.98 11.664 1 90 183 GLY A N 1
ATOM 1371 C CA . GLY A 1 183 ? 21.125 7.379 12.383 1 90 183 GLY A CA 1
ATOM 1372 C C . GLY A 1 183 ? 22.25 8.359 12.672 1 90 183 GLY A C 1
ATOM 1373 O O . GLY A 1 183 ? 23.328 7.953 13.086 1 90 183 GLY A O 1
ATOM 1374 N N . ARG A 1 184 ? 21.969 9.625 12.516 1 90.94 184 ARG A N 1
ATOM 1375 C CA . ARG A 1 184 ? 23.031 10.609 12.672 1 90.94 184 ARG A CA 1
ATOM 1376 C C . ARG A 1 184 ? 22.75 11.555 13.828 1 90.94 184 ARG A C 1
ATOM 1378 O O . ARG A 1 184 ? 23.609 12.344 14.219 1 90.94 184 ARG A O 1
ATOM 1385 N N . THR A 1 185 ? 21.609 11.562 14.312 1 95.81 185 THR A N 1
ATOM 1386 C CA . THR A 1 185 ? 21.172 12.492 15.344 1 95.81 185 THR A CA 1
ATOM 1387 C C . THR A 1 185 ? 20.828 11.75 16.625 1 95.81 185 THR A C 1
ATOM 1389 O O . THR A 1 185 ? 20.062 10.781 16.609 1 95.81 185 THR A O 1
ATOM 1392 N N . LYS A 1 186 ? 21.438 12.133 17.734 1 97.62 186 LYS A N 1
ATOM 1393 C CA . LYS A 1 186 ? 20.969 11.695 19.047 1 97.62 186 LYS A CA 1
ATOM 1394 C C . LYS A 1 186 ? 19.719 12.453 19.469 1 97.62 186 LYS A C 1
ATOM 1396 O O . LYS A 1 186 ? 19.766 13.664 19.703 1 97.62 186 LYS A O 1
ATOM 1401 N N . VAL A 1 187 ? 18.625 11.711 19.594 1 98.5 187 VAL A N 1
ATOM 1402 C CA . VAL A 1 187 ? 17.344 12.383 19.781 1 98.5 187 VAL A CA 1
ATOM 1403 C C . VAL A 1 187 ? 16.828 12.141 21.203 1 98.5 187 VAL A C 1
ATOM 1405 O O . VAL A 1 187 ? 16.906 11.023 21.719 1 98.5 187 VAL A O 1
ATOM 1408 N N . ARG A 1 188 ? 16.391 13.164 21.828 1 98.38 188 ARG A N 1
ATOM 1409 C CA . ARG A 1 188 ? 15.594 13.102 23.062 1 98.38 188 ARG A CA 1
ATOM 1410 C C . ARG A 1 188 ? 14.18 13.625 22.828 1 98.38 188 ARG A C 1
ATOM 1412 O O . ARG A 1 188 ? 14 14.648 22.156 1 98.38 188 ARG A O 1
ATOM 1419 N N . LEU A 1 189 ? 13.227 12.898 23.25 1 98.44 189 LEU A N 1
ATOM 1420 C CA . LEU A 1 189 ? 11.812 13.234 23.109 1 98.44 189 LEU A CA 1
ATOM 1421 C C . LEU A 1 189 ? 11.156 13.469 24.453 1 98.44 189 LEU A C 1
ATOM 1423 O O . LEU A 1 189 ? 11.234 12.609 25.344 1 98.44 189 LEU A O 1
ATOM 1427 N N . VAL A 1 190 ? 10.531 14.609 24.609 1 97.31 190 VAL A N 1
ATOM 1428 C CA . VAL A 1 190 ? 10.016 15.008 25.906 1 97.31 190 VAL A CA 1
ATOM 1429 C C . VAL A 1 190 ? 8.508 15.242 25.812 1 97.31 190 VAL A C 1
ATOM 1431 O O . VAL A 1 190 ? 8.031 15.875 24.875 1 97.31 190 VAL A O 1
ATOM 1434 N N . ASP A 1 191 ? 7.801 14.711 26.75 1 96.12 191 ASP A N 1
ATOM 1435 C CA . ASP A 1 191 ? 6.375 15.023 26.844 1 96.12 191 ASP A CA 1
ATOM 1436 C C . ASP A 1 191 ? 5.91 14.984 28.297 1 96.12 191 ASP A C 1
ATOM 1438 O O . ASP A 1 191 ? 6.477 14.258 29.125 1 96.12 191 ASP A O 1
ATOM 1442 N N . LYS A 1 192 ? 4.926 15.766 28.594 1 94.19 192 LYS A N 1
ATOM 1443 C CA . LYS A 1 192 ? 4.348 15.766 29.922 1 94.19 192 LYS A CA 1
ATOM 1444 C C . LYS A 1 192 ? 3.441 14.562 30.141 1 94.19 192 LYS A C 1
ATOM 1446 O O . LYS A 1 192 ? 3.203 14.148 31.281 1 94.19 192 LYS A O 1
ATOM 1451 N N . ALA A 1 193 ? 2.895 14.039 29.062 1 93.88 193 ALA A N 1
ATOM 1452 C CA . ALA A 1 193 ? 2.006 12.883 29.156 1 93.88 193 ALA A CA 1
ATOM 1453 C C . ALA A 1 193 ? 2.773 11.633 29.562 1 93.88 193 ALA A C 1
ATOM 1455 O O . ALA A 1 193 ? 3.984 11.539 29.344 1 93.88 193 ALA A O 1
ATOM 1456 N N . PRO A 1 194 ? 2.047 10.648 30.125 1 92.44 194 PRO A N 1
ATOM 1457 C CA . PRO A 1 194 ? 2.709 9.43 30.594 1 92.44 194 PRO A CA 1
ATOM 1458 C C . PRO A 1 194 ? 3.158 8.531 29.438 1 92.44 194 PRO A C 1
ATOM 1460 O O . PRO A 1 194 ? 3.965 7.617 29.641 1 92.44 194 PRO A O 1
ATOM 1463 N N . ARG A 1 195 ? 2.615 8.758 28.312 1 93.56 195 ARG A N 1
ATOM 1464 C CA . ARG A 1 195 ? 3.035 7.988 27.141 1 93.56 195 ARG A CA 1
ATOM 1465 C C . ARG A 1 195 ? 3.045 8.852 25.891 1 93.56 195 ARG A C 1
ATOM 1467 O O . ARG A 1 195 ? 2.361 9.883 25.828 1 93.56 195 ARG A O 1
ATOM 1474 N N . ILE A 1 196 ? 3.85 8.438 24.922 1 96.5 196 ILE A N 1
ATOM 1475 C CA . ILE A 1 196 ? 3.859 9.133 23.641 1 96.5 196 ILE A CA 1
ATOM 1476 C C . ILE A 1 196 ? 2.553 8.867 22.906 1 96.5 196 ILE A C 1
ATOM 1478 O O . ILE A 1 196 ? 1.835 7.918 23.219 1 96.5 196 ILE A O 1
ATOM 1482 N N . LEU A 1 197 ? 2.188 9.68 21.984 1 96.19 197 LEU A N 1
ATOM 1483 C CA . LEU A 1 197 ? 0.979 9.547 21.188 1 96.19 197 LEU A CA 1
ATOM 1484 C C . LEU A 1 197 ? -0.23 9.242 22.062 1 96.19 197 LEU A C 1
ATOM 1486 O O . LEU A 1 197 ? -0.923 8.242 21.844 1 96.19 197 LEU A O 1
ATOM 1490 N N . PRO A 1 198 ? -0.513 10.141 22.906 1 92.5 198 PRO A N 1
ATOM 1491 C CA . PRO A 1 198 ? -1.534 9.875 23.922 1 92.5 198 PRO A CA 1
ATOM 1492 C C . PRO A 1 198 ? -2.92 9.648 23.328 1 92.5 198 PRO A C 1
ATOM 1494 O O . PRO A 1 198 ? -3.797 9.086 23.984 1 92.5 198 PRO A O 1
ATOM 1497 N N . LYS A 1 199 ? -3.156 10.07 22.094 1 91.12 199 LYS A N 1
ATOM 1498 C CA . LYS A 1 199 ? -4.477 9.938 21.484 1 91.12 199 LYS A CA 1
ATOM 1499 C C . LYS A 1 199 ? -4.641 8.57 20.828 1 91.12 199 LYS A C 1
ATOM 1501 O O . LYS A 1 199 ? -5.758 8.172 20.484 1 91.12 199 LYS A O 1
ATOM 1506 N N . GLU A 1 200 ? -3.59 7.816 20.672 1 95.12 200 GLU A N 1
ATOM 1507 C CA . GLU A 1 200 ? -3.637 6.516 20.016 1 95.12 200 GLU A CA 1
ATOM 1508 C C . GLU A 1 200 ? -3.924 5.398 21.016 1 95.12 200 GLU A C 1
ATOM 1510 O O . GLU A 1 200 ? -3.715 5.566 22.219 1 95.12 200 GLU A O 1
ATOM 1515 N N . ASP A 1 201 ? -4.41 4.273 20.5 1 96.75 201 ASP A N 1
ATOM 1516 C CA . ASP A 1 201 ? -4.543 3.078 21.328 1 96.75 201 ASP A CA 1
ATOM 1517 C C . ASP A 1 201 ? -3.195 2.65 21.891 1 96.75 201 ASP A C 1
ATOM 1519 O O . ASP A 1 201 ? -2.152 2.889 21.281 1 96.75 201 ASP A O 1
ATOM 1523 N N . GLU A 1 202 ? -3.271 1.998 22.984 1 95.69 202 GLU A N 1
ATOM 1524 C CA . GLU A 1 202 ? -2.061 1.633 23.719 1 95.69 202 GLU A CA 1
ATOM 1525 C C . GLU A 1 202 ? -1.158 0.735 22.875 1 95.69 202 GLU A C 1
ATOM 1527 O O . GLU A 1 202 ? 0.066 0.88 22.891 1 95.69 202 GLU A O 1
ATOM 1532 N N . ASP A 1 203 ? -1.688 -0.21 22.203 1 95.75 203 ASP A N 1
ATOM 1533 C CA . ASP A 1 203 ? -0.879 -1.139 21.422 1 95.75 203 ASP A CA 1
ATOM 1534 C C . ASP A 1 203 ? -0.167 -0.418 20.281 1 95.75 203 ASP A C 1
ATOM 1536 O O . ASP A 1 203 ? 0.987 -0.723 19.969 1 95.75 203 ASP A O 1
ATOM 1540 N N . VAL A 1 204 ? -0.805 0.588 19.719 1 96.69 204 VAL A N 1
ATOM 1541 C CA . VAL A 1 204 ? -0.201 1.385 18.656 1 96.69 204 VAL A CA 1
ATOM 1542 C C . VAL A 1 204 ? 0.929 2.238 19.219 1 96.69 204 VAL A C 1
ATOM 1544 O O . VAL A 1 204 ? 2.045 2.23 18.703 1 96.69 204 VAL A O 1
ATOM 1547 N N . ALA A 1 205 ? 0.613 2.955 20.312 1 96.62 205 ALA A N 1
ATOM 1548 C CA . ALA A 1 205 ? 1.608 3.812 20.953 1 96.62 205 ALA A CA 1
ATOM 1549 C C . ALA A 1 205 ? 2.816 3.002 21.406 1 96.62 205 ALA A C 1
ATOM 1551 O O . ALA A 1 205 ? 3.961 3.436 21.25 1 96.62 205 ALA A O 1
ATOM 1552 N N . SER A 1 206 ? 2.574 1.835 21.938 1 96.06 206 SER A N 1
ATOM 1553 C CA . SER A 1 206 ? 3.643 0.966 22.422 1 96.06 206 SER A CA 1
ATOM 1554 C C . SER A 1 206 ? 4.527 0.49 21.281 1 96.06 206 SER A C 1
ATOM 1556 O O . SER A 1 206 ? 5.75 0.388 21.438 1 96.06 206 SER A O 1
ATOM 1558 N N . TYR A 1 207 ? 3.916 0.172 20.188 1 94.56 207 TYR A N 1
ATOM 1559 C CA . TYR A 1 207 ? 4.672 -0.2 19 1 94.56 207 TYR A CA 1
ATOM 1560 C C . TYR A 1 207 ? 5.637 0.911 18.594 1 94.56 207 TYR A C 1
ATOM 1562 O O . TYR A 1 207 ? 6.82 0.661 18.359 1 94.56 207 TYR A O 1
ATOM 1570 N N . VAL A 1 208 ? 5.156 2.098 18.547 1 97 208 VAL A N 1
ATOM 1571 C CA . VAL A 1 208 ? 5.961 3.24 18.125 1 97 208 VAL A CA 1
ATOM 1572 C C . VAL A 1 208 ? 7.078 3.48 19.141 1 97 208 VAL A C 1
ATOM 1574 O O . VAL A 1 208 ? 8.234 3.68 18.766 1 97 208 VAL A O 1
ATOM 1577 N N . GLN A 1 209 ? 6.723 3.398 20.406 1 97.25 209 GLN A N 1
ATOM 1578 C CA . GLN A 1 209 ? 7.691 3.645 21.469 1 97.25 209 GLN A CA 1
ATOM 1579 C C . GLN A 1 209 ? 8.836 2.639 21.406 1 97.25 209 GLN A C 1
ATOM 1581 O O . GLN A 1 209 ? 10.008 3.014 21.531 1 97.25 209 GLN A O 1
ATOM 1586 N N . ARG A 1 210 ? 8.523 1.411 21.234 1 96.62 210 ARG A N 1
ATOM 1587 C CA . ARG A 1 210 ? 9.539 0.366 21.156 1 96.62 210 ARG A CA 1
ATOM 1588 C C . ARG A 1 210 ? 10.523 0.625 20.031 1 96.62 210 ARG A C 1
ATOM 1590 O O . ARG A 1 210 ? 11.727 0.429 20.172 1 96.62 210 ARG A O 1
ATOM 1597 N N . HIS A 1 211 ? 10.031 1.076 18.938 1 95.44 211 HIS A N 1
ATOM 1598 C CA . HIS A 1 211 ? 10.891 1.322 17.781 1 95.44 211 HIS A CA 1
ATOM 1599 C C . HIS A 1 211 ? 11.742 2.566 17.984 1 95.44 211 HIS A C 1
ATOM 1601 O O . HIS A 1 211 ? 12.906 2.604 17.562 1 95.44 211 HIS A O 1
ATOM 1607 N N . LEU A 1 212 ? 11.141 3.596 18.594 1 97.44 212 LEU A N 1
ATOM 1608 C CA . LEU A 1 212 ? 11.93 4.781 18.922 1 97.44 212 LEU A CA 1
ATOM 1609 C C . LEU A 1 212 ? 13.086 4.434 19.844 1 97.44 212 LEU A C 1
ATOM 1611 O O . LEU A 1 212 ? 14.227 4.836 19.609 1 97.44 212 LEU A O 1
ATOM 1615 N N . ILE A 1 213 ? 12.812 3.635 20.828 1 97.5 213 ILE A N 1
ATOM 1616 C CA . ILE A 1 213 ? 13.828 3.234 21.797 1 97.5 213 ILE A CA 1
ATOM 1617 C C . ILE A 1 213 ? 14.883 2.379 21.109 1 97.5 213 ILE A C 1
ATOM 1619 O O . ILE A 1 213 ? 16.078 2.566 21.328 1 97.5 213 ILE A O 1
ATOM 1623 N N . ARG A 1 214 ? 14.445 1.508 20.234 1 94.25 214 ARG A N 1
ATOM 1624 C CA . ARG A 1 214 ? 15.359 0.652 19.5 1 94.25 214 ARG A CA 1
ATOM 1625 C C . ARG A 1 214 ? 16.312 1.482 18.641 1 94.25 214 ARG A C 1
ATOM 1627 O O . ARG A 1 214 ? 17.453 1.092 18.422 1 94.25 214 ARG A O 1
ATOM 1634 N N . ARG A 1 215 ? 15.828 2.633 18.203 1 94.31 215 ARG A N 1
ATOM 1635 C CA . ARG A 1 215 ? 16.641 3.516 17.359 1 94.31 215 ARG A CA 1
ATOM 1636 C C . ARG A 1 215 ? 17.5 4.438 18.219 1 94.31 215 ARG A C 1
ATOM 1638 O O . ARG A 1 215 ? 18.172 5.328 17.688 1 94.31 215 ARG A O 1
ATOM 1645 N N . GLY A 1 216 ? 17.375 4.344 19.547 1 96.25 216 GLY A N 1
ATOM 1646 C CA . GLY A 1 216 ? 18.234 5.09 20.453 1 96.25 216 GLY A CA 1
ATOM 1647 C C . GLY A 1 216 ? 17.594 6.359 20.969 1 96.25 216 GLY A C 1
ATOM 1648 O O . GLY A 1 216 ? 18.266 7.18 21.609 1 96.25 216 GLY A O 1
ATOM 1649 N N . VAL A 1 217 ? 16.359 6.59 20.734 1 98.38 217 VAL A N 1
ATOM 1650 C CA . VAL A 1 217 ? 15.688 7.781 21.234 1 98.38 217 VAL A CA 1
ATOM 1651 C C . VAL A 1 217 ? 15.477 7.664 22.734 1 98.38 217 VAL A C 1
ATOM 1653 O O . VAL A 1 217 ? 14.984 6.645 23.234 1 98.38 217 VAL A O 1
ATOM 1656 N N . VAL A 1 218 ? 15.883 8.672 23.406 1 98.31 218 VAL A N 1
ATOM 1657 C CA . VAL A 1 218 ? 15.594 8.75 24.844 1 98.31 218 VAL A CA 1
ATOM 1658 C C . VAL A 1 218 ? 14.281 9.484 25.062 1 98.31 218 VAL A C 1
ATOM 1660 O O . VAL A 1 218 ? 14.133 10.641 24.656 1 98.31 218 VAL A O 1
ATOM 1663 N N . ILE A 1 219 ? 13.383 8.82 25.719 1 98 219 ILE A N 1
ATOM 1664 C CA . ILE A 1 219 ? 12.055 9.383 25.906 1 98 219 ILE A CA 1
ATOM 1665 C C . ILE A 1 219 ? 11.875 9.812 27.359 1 98 219 ILE A C 1
ATOM 1667 O O . ILE A 1 219 ? 12.047 9 28.281 1 98 219 ILE A O 1
ATOM 1671 N N . HIS A 1 220 ? 11.633 11.07 27.531 1 96.44 220 HIS A N 1
ATOM 1672 C CA . HIS A 1 220 ? 11.305 11.633 28.844 1 96.44 220 HIS A CA 1
ATOM 1673 C C . HIS A 1 220 ? 9.805 11.82 29 1 96.44 220 HIS A C 1
ATOM 1675 O O . HIS A 1 220 ? 9.258 12.859 28.594 1 96.44 220 HIS A O 1
ATOM 1681 N N . GLN A 1 221 ? 9.219 10.867 29.625 1 93.69 221 GLN A N 1
ATOM 1682 C CA . GLN A 1 221 ? 7.781 10.945 29.859 1 93.69 221 GLN A CA 1
ATOM 1683 C C . GLN A 1 221 ? 7.492 11.555 31.234 1 93.69 221 GLN A C 1
ATOM 1685 O O . GLN A 1 221 ? 8.352 11.539 32.125 1 93.69 221 GLN A O 1
ATOM 1690 N N . GLY A 1 222 ? 6.34 12.148 31.359 1 94.62 222 GLY A N 1
ATOM 1691 C CA . GLY A 1 222 ? 5.988 12.766 32.625 1 94.62 222 GLY A CA 1
ATOM 1692 C C . GLY A 1 222 ? 6.902 13.914 33 1 94.62 222 GLY A C 1
ATOM 1693 O O . GLY A 1 222 ? 7.219 14.094 34.188 1 94.62 222 GLY A O 1
ATOM 1694 N N . CYS A 1 223 ? 7.426 14.547 32.062 1 95.31 223 CYS A N 1
ATOM 1695 C CA . CYS A 1 223 ? 8.328 15.672 32.281 1 95.31 223 CYS A CA 1
ATOM 1696 C C . CYS A 1 223 ? 7.82 16.922 31.578 1 95.31 223 CYS A C 1
ATOM 1698 O O . CYS A 1 223 ? 7.273 16.859 30.484 1 95.31 223 CYS A O 1
ATOM 1700 N N . ARG A 1 224 ? 8.023 18 32.25 1 94.56 224 ARG A N 1
ATOM 1701 C CA . ARG A 1 224 ? 7.691 19.297 31.656 1 94.56 224 ARG A CA 1
ATOM 1702 C C . ARG A 1 224 ? 8.953 20.094 31.359 1 94.56 224 ARG A C 1
ATOM 1704 O O . ARG A 1 224 ? 9.922 20.047 32.125 1 94.56 224 ARG A O 1
ATOM 1711 N N . LEU A 1 225 ? 8.898 20.828 30.312 1 95.31 225 LEU A N 1
ATOM 1712 C CA . LEU A 1 225 ? 9.977 21.781 30.031 1 95.31 225 LEU A CA 1
ATOM 1713 C C . LEU A 1 225 ? 10 22.891 31.078 1 95.31 225 LEU A C 1
ATOM 1715 O O . LEU A 1 225 ? 8.977 23.516 31.344 1 95.31 225 LEU A O 1
ATOM 1719 N N . PHE A 1 226 ? 11.086 23.062 31.594 1 94.75 226 PHE A N 1
ATOM 1720 C CA . PHE A 1 226 ? 11.25 24.062 32.656 1 94.75 226 PHE A CA 1
ATOM 1721 C C . PHE A 1 226 ? 11.961 25.297 32.094 1 94.75 226 PHE A C 1
ATOM 1723 O O . PHE A 1 226 ? 11.703 26.422 32.562 1 94.75 226 PHE A O 1
ATOM 1730 N N . ASP A 1 227 ? 12.859 25.062 31.266 1 94.94 227 ASP A N 1
ATOM 1731 C CA . ASP A 1 227 ? 13.633 26.125 30.641 1 94.94 227 ASP A CA 1
ATOM 1732 C C . ASP A 1 227 ? 14.289 25.641 29.344 1 94.94 227 ASP A C 1
ATOM 1734 O O . ASP A 1 227 ? 14.602 24.453 29.219 1 94.94 227 ASP A O 1
ATOM 1738 N N . LEU A 1 228 ? 14.43 26.562 28.422 1 96.94 228 LEU A N 1
ATOM 1739 C CA . LEU A 1 228 ? 15.109 26.281 27.156 1 96.94 228 LEU A CA 1
ATOM 1740 C C . LEU A 1 228 ? 15.781 27.547 26.625 1 96.94 228 LEU A C 1
ATOM 1742 O O . LEU A 1 228 ? 15.109 28.531 26.312 1 96.94 228 LEU A O 1
ATOM 1746 N N . GLU A 1 229 ? 17.047 27.5 26.547 1 96.5 229 GLU A N 1
ATOM 1747 C CA . GLU A 1 229 ? 17.828 28.672 26.109 1 96.5 229 GLU A CA 1
ATOM 1748 C C . GLU A 1 229 ? 18.797 28.297 25 1 96.5 229 GLU A C 1
ATOM 1750 O O . GLU A 1 229 ? 19.453 27.25 25.047 1 96.5 229 GLU A O 1
ATOM 1755 N N . ALA A 1 230 ? 18.812 29.188 24.047 1 96.31 230 ALA A N 1
ATOM 1756 C CA . ALA A 1 230 ? 19.75 28.984 22.953 1 96.31 230 ALA A CA 1
ATOM 1757 C C . ALA A 1 230 ? 21.141 29.531 23.312 1 96.31 230 ALA A C 1
ATOM 1759 O O . ALA A 1 230 ? 21.25 30.641 23.844 1 96.31 230 ALA A O 1
ATOM 1760 N N . GLY A 1 231 ? 22.109 28.672 23.031 1 94.12 231 GLY A N 1
ATOM 1761 C CA . GLY A 1 231 ? 23.484 29.141 23.141 1 94.12 231 GLY A CA 1
ATOM 1762 C C . GLY A 1 231 ? 24.172 29.312 21.797 1 94.12 231 GLY A C 1
ATOM 1763 O O . GLY A 1 231 ? 23.5 29.312 20.766 1 94.12 231 GLY A O 1
ATOM 1764 N N . GLU A 1 232 ? 25.469 29.5 21.812 1 91.81 232 GLU A N 1
ATOM 1765 C CA . GLU A 1 232 ? 26.234 29.703 20.578 1 91.81 232 GLU A CA 1
ATOM 1766 C C . GLU A 1 232 ? 26.359 28.406 19.797 1 91.81 232 GLU A C 1
ATOM 1768 O O . GLU A 1 232 ? 26.219 28.406 18.562 1 91.81 232 GLU A O 1
ATOM 1773 N N . GLU A 1 233 ? 26.562 27.359 20.516 1 92.31 233 GLU A N 1
ATOM 1774 C CA . GLU A 1 233 ? 26.844 26.109 19.828 1 92.31 233 GLU A CA 1
ATOM 1775 C C . GLU A 1 233 ? 25.75 25.078 20.094 1 92.31 233 GLU A C 1
ATOM 1777 O O . GLU A 1 233 ? 25.594 24.109 19.328 1 92.31 233 GLU A O 1
ATOM 1782 N N . ASP A 1 234 ? 25.062 25.25 21.141 1 95.81 234 ASP A N 1
ATOM 1783 C CA . ASP A 1 234 ? 24.016 24.328 21.531 1 95.81 234 ASP A CA 1
ATOM 1784 C C . ASP A 1 234 ? 22.906 25.016 22.312 1 95.81 234 ASP A C 1
ATOM 1786 O O . ASP A 1 234 ? 22.922 26.25 22.453 1 95.81 234 ASP A O 1
ATOM 1790 N N . CYS A 1 235 ? 21.859 24.297 22.641 1 96.69 235 CYS A N 1
ATOM 1791 C CA . CYS A 1 235 ? 20.797 24.797 23.516 1 96.69 235 CYS A CA 1
ATOM 1792 C C . CYS A 1 235 ? 20.797 24.047 24.844 1 96.69 235 CYS A C 1
ATOM 1794 O O . CYS A 1 235 ? 21.109 22.859 24.891 1 96.69 235 CYS A O 1
ATOM 1796 N N . ARG A 1 236 ? 20.547 24.812 25.859 1 97.69 236 ARG A N 1
ATOM 1797 C CA . ARG A 1 236 ? 20.375 24.281 27.203 1 97.69 236 ARG A CA 1
ATOM 1798 C C . ARG A 1 236 ? 18.906 24.188 27.594 1 97.69 236 ARG A C 1
ATOM 1800 O O . ARG A 1 236 ? 18.156 25.156 27.406 1 97.69 236 ARG A O 1
ATOM 1807 N N . TYR A 1 237 ? 18.484 22.984 28.016 1 97.38 237 TYR A N 1
ATOM 1808 C CA . TYR A 1 237 ? 17.094 22.844 28.438 1 97.38 237 TYR A CA 1
ATOM 1809 C C . TYR A 1 237 ? 17 22.094 29.75 1 97.38 237 TYR A C 1
ATOM 1811 O O . TYR A 1 237 ? 17.828 21.25 30.062 1 97.38 237 TYR A O 1
ATOM 1819 N N . SER A 1 238 ? 16.047 22.469 30.516 1 98 238 SER A N 1
ATOM 1820 C CA . SER A 1 238 ? 15.781 21.812 31.797 1 98 238 SER A CA 1
ATOM 1821 C C . SER A 1 238 ? 14.398 21.172 31.812 1 98 238 SER A C 1
ATOM 1823 O O . SER A 1 238 ? 13.438 21.75 31.297 1 98 238 SER A O 1
ATOM 1825 N N . LEU A 1 239 ? 14.391 19.984 32.406 1 97.75 239 LEU A N 1
ATOM 1826 C CA . LEU A 1 239 ? 13.148 19.234 32.531 1 97.75 239 LEU A CA 1
ATOM 1827 C C . LEU A 1 239 ? 12.773 19.047 34 1 97.75 239 LEU A C 1
ATOM 1829 O O . LEU A 1 239 ? 13.641 18.781 34.844 1 97.75 239 LEU A O 1
ATOM 1833 N N . ARG A 1 240 ? 11.531 19.281 34.219 1 97.25 240 ARG A N 1
ATOM 1834 C CA . ARG A 1 240 ? 11.008 19.031 35.562 1 97.25 240 ARG A CA 1
ATOM 1835 C C . ARG A 1 240 ? 10.125 17.781 35.594 1 97.25 240 ARG A C 1
ATOM 1837 O O . ARG A 1 240 ? 9.141 17.719 34.844 1 97.25 240 ARG A O 1
ATOM 1844 N N . ASP A 1 241 ? 10.477 16.859 36.438 1 96 241 ASP A N 1
ATOM 1845 C CA . ASP A 1 241 ? 9.656 15.664 36.594 1 96 241 ASP A CA 1
ATOM 1846 C C . ASP A 1 241 ? 8.328 15.992 37.281 1 96 241 ASP A C 1
ATOM 1848 O O . ASP A 1 241 ? 8.312 16.656 38.312 1 96 241 ASP A O 1
ATOM 1852 N N . ILE A 1 242 ? 7.277 15.547 36.688 1 94.25 242 ILE A N 1
ATOM 1853 C CA . ILE A 1 242 ? 5.957 15.938 37.156 1 94.25 242 ILE A CA 1
ATOM 1854 C C . ILE A 1 242 ? 5.68 15.273 38.5 1 94.25 242 ILE A C 1
ATOM 1856 O O . ILE A 1 242 ? 4.973 15.836 39.344 1 94.25 242 ILE A O 1
ATOM 1860 N N . PHE A 1 243 ? 6.246 14.094 38.781 1 92.56 243 PHE A N 1
ATOM 1861 C CA . PHE A 1 243 ? 5.961 13.352 40 1 92.56 243 PHE A CA 1
ATOM 1862 C C . PHE A 1 243 ? 6.922 13.758 41.125 1 92.56 243 PHE A C 1
ATOM 1864 O O . PHE A 1 243 ? 6.492 14.18 42.188 1 92.56 243 PHE A O 1
ATOM 1871 N N . SER A 1 244 ? 8.234 13.75 40.812 1 93.81 244 SER A N 1
ATOM 1872 C CA . SER A 1 244 ? 9.227 14.023 41.844 1 93.81 244 SER A CA 1
ATOM 1873 C C . SER A 1 244 ? 9.492 15.523 42 1 93.81 244 SER A C 1
ATOM 1875 O O . SER A 1 244 ? 9.961 15.984 43.031 1 93.81 244 SER A O 1
ATOM 1877 N N . GLY A 1 245 ? 9.281 16.25 40.938 1 94.69 245 GLY A N 1
ATOM 1878 C CA . GLY A 1 245 ? 9.594 17.672 40.938 1 94.69 245 GLY A CA 1
ATOM 1879 C C . GLY A 1 245 ? 11.055 17.953 40.656 1 94.69 245 GLY A C 1
ATOM 1880 O O . GLY A 1 245 ? 11.453 19.125 40.531 1 94.69 245 GLY A O 1
ATOM 1881 N N . ASP A 1 246 ? 11.781 16.938 40.5 1 96.19 246 ASP A N 1
ATOM 1882 C CA . ASP A 1 246 ? 13.211 17.094 40.25 1 96.19 246 ASP A CA 1
ATOM 1883 C C . ASP A 1 246 ? 13.453 17.781 38.906 1 96.19 246 ASP A C 1
ATOM 1885 O O . ASP A 1 246 ? 12.711 17.578 37.938 1 96.19 246 ASP A O 1
ATOM 1889 N N . ILE A 1 247 ? 14.445 18.625 38.969 1 97.44 247 ILE A N 1
ATOM 1890 C CA . ILE A 1 247 ? 14.828 19.359 37.75 1 97.44 247 ILE A CA 1
ATOM 1891 C C . ILE A 1 247 ? 16.188 18.859 37.25 1 97.44 247 ILE A C 1
ATOM 1893 O O . ILE A 1 247 ? 17.141 18.781 38.031 1 97.44 247 ILE A O 1
ATOM 1897 N N . GLU A 1 248 ? 16.203 18.422 36.031 1 97.44 248 GLU A N 1
ATOM 1898 C CA . GLU A 1 248 ? 17.453 18 35.375 1 97.44 248 GLU A CA 1
ATOM 1899 C C . GLU A 1 248 ? 17.734 18.844 34.125 1 97.44 248 GLU A C 1
ATOM 1901 O O . GLU A 1 248 ? 16.812 19.203 33.406 1 97.44 248 GLU A O 1
ATOM 1906 N N . THR A 1 249 ? 19.031 19.156 33.906 1 97.81 249 THR A N 1
ATOM 1907 C CA . THR A 1 249 ? 19.438 20 32.812 1 97.81 249 THR A CA 1
ATOM 1908 C C . THR A 1 249 ? 20.234 19.203 31.781 1 97.81 249 THR A C 1
ATOM 1910 O O . THR A 1 249 ? 21.078 18.375 32.156 1 97.81 249 THR A O 1
ATOM 1913 N N . TYR A 1 250 ? 19.922 19.438 30.578 1 97.75 250 TYR A N 1
ATOM 1914 C CA . TYR A 1 250 ? 20.547 18.75 29.453 1 97.75 250 TYR A CA 1
ATOM 1915 C C . TYR A 1 250 ? 20.984 19.734 28.375 1 97.75 250 TYR A C 1
ATOM 1917 O O . TYR A 1 250 ? 20.703 20.922 28.469 1 97.75 250 TYR A O 1
ATOM 1925 N N . HIS A 1 251 ? 21.766 19.281 27.406 1 97.88 251 HIS A N 1
ATOM 1926 C CA . HIS A 1 251 ? 22.188 20.047 26.25 1 97.88 251 HIS A CA 1
ATOM 1927 C C . HIS A 1 251 ? 21.922 19.281 24.953 1 97.88 251 HIS A C 1
ATOM 1929 O O . HIS A 1 251 ? 21.922 18.062 24.938 1 97.88 251 HIS A O 1
ATOM 1935 N N . ALA A 1 252 ? 21.625 19.984 23.922 1 98.12 252 ALA A N 1
ATOM 1936 C CA . ALA A 1 252 ? 21.484 19.453 22.578 1 98.12 252 ALA A CA 1
ATOM 1937 C C . ALA A 1 252 ? 21.859 20.5 21.531 1 98.12 252 ALA A C 1
ATOM 1939 O O . ALA A 1 252 ? 21.734 21.703 21.781 1 98.12 252 ALA A O 1
ATOM 1940 N N . GLU A 1 253 ? 22.312 20.078 20.406 1 98.06 253 GLU A N 1
ATOM 1941 C CA . GLU A 1 253 ? 22.672 21.031 19.359 1 98.06 253 GLU A CA 1
ATOM 1942 C C . GLU A 1 253 ? 21.469 21.859 18.938 1 98.06 253 GLU A C 1
ATOM 1944 O O . GLU A 1 253 ? 21.578 23.062 18.688 1 98.06 253 GLU A O 1
ATOM 1949 N N . ARG A 1 254 ? 20.328 21.203 18.812 1 97.88 254 ARG A N 1
ATOM 1950 C CA . ARG A 1 254 ? 19.094 21.875 18.422 1 97.88 254 ARG A CA 1
ATOM 1951 C C . ARG A 1 254 ? 17.922 21.391 19.25 1 97.88 254 ARG A C 1
ATOM 1953 O O . ARG A 1 254 ? 17.938 20.297 19.797 1 97.88 254 ARG A O 1
ATOM 1960 N N . ALA A 1 255 ? 16.969 22.25 19.375 1 98.12 255 ALA A N 1
ATOM 1961 C CA . ALA A 1 255 ? 15.695 21.922 19.984 1 98.12 255 ALA A CA 1
ATOM 1962 C C . ALA A 1 255 ? 14.539 22.203 19.031 1 98.12 255 ALA A C 1
ATOM 1964 O O . ALA A 1 255 ? 14.594 23.141 18.234 1 98.12 255 ALA A O 1
ATOM 1965 N N . MET A 1 256 ? 13.562 21.375 19.062 1 97.44 256 MET A N 1
ATOM 1966 C CA . MET A 1 256 ? 12.328 21.625 18.328 1 97.44 256 MET A CA 1
ATOM 1967 C C . MET A 1 256 ? 11.133 21.688 19.266 1 97.44 256 MET A C 1
ATOM 1969 O O . MET A 1 256 ? 10.898 20.766 20.047 1 97.44 256 MET A O 1
ATOM 1973 N N . VAL A 1 257 ? 10.445 22.734 19.172 1 97.12 257 VAL A N 1
ATOM 1974 C CA . VAL A 1 257 ? 9.219 22.906 19.938 1 97.12 257 VAL A CA 1
ATOM 1975 C C . VAL A 1 257 ? 8.023 22.438 19.109 1 97.12 257 VAL A C 1
ATOM 1977 O O . VAL A 1 257 ? 7.641 23.094 18.141 1 97.12 257 VAL A O 1
ATOM 1980 N N . ALA A 1 258 ? 7.449 21.312 19.5 1 95.19 258 ALA A N 1
ATOM 1981 C CA . ALA A 1 258 ? 6.309 20.719 18.797 1 95.19 258 ALA A CA 1
ATOM 1982 C C . ALA A 1 258 ? 5.098 20.609 19.719 1 95.19 258 ALA A C 1
ATOM 1984 O O . ALA A 1 258 ? 4.617 19.516 20 1 95.19 258 ALA A O 1
ATOM 1985 N N . VAL A 1 259 ? 4.551 21.766 20.078 1 93.81 259 VAL A N 1
ATOM 1986 C CA . VAL A 1 259 ? 3.49 21.766 21.078 1 93.81 259 VAL A CA 1
ATOM 1987 C C . VAL A 1 259 ? 2.172 22.188 20.438 1 93.81 259 VAL A C 1
ATOM 1989 O O . VAL A 1 259 ? 1.324 22.797 21.094 1 93.81 259 VAL A O 1
ATOM 1992 N N . GLY A 1 260 ? 2.082 21.984 19.188 1 91.06 260 GLY A N 1
ATOM 1993 C CA . GLY A 1 260 ? 0.827 22.234 18.5 1 91.06 260 GLY A CA 1
ATOM 1994 C C . GLY A 1 260 ? 0.858 23.484 17.641 1 91.06 260 GLY A C 1
ATOM 1995 O O . GLY A 1 260 ? 1.897 24.141 17.531 1 91.06 260 GLY A O 1
ATOM 1996 N N . ARG A 1 261 ? -0.21 23.75 16.938 1 92.75 261 ARG A N 1
ATOM 1997 C CA . ARG A 1 261 ? -0.397 24.891 16.062 1 92.75 261 ARG A CA 1
ATOM 1998 C C . ARG A 1 261 ? -1.683 25.641 16.406 1 92.75 261 ARG A C 1
ATOM 2000 O O . ARG A 1 261 ? -2.562 25.094 17.078 1 92.75 261 ARG A O 1
ATOM 2007 N N . GLN A 1 262 ? -1.748 26.875 16.062 1 93.62 262 GLN A N 1
ATOM 2008 C CA . GLN A 1 262 ? -2.943 27.688 16.234 1 93.62 262 GLN A CA 1
ATOM 2009 C C . GLN A 1 262 ? -3.34 28.359 14.922 1 93.62 262 GLN A C 1
ATOM 2011 O O . GLN A 1 262 ? -2.482 28.672 14.094 1 93.62 262 GLN A O 1
ATOM 2016 N N . PRO A 1 263 ? -4.66 28.594 14.719 1 95.69 263 PRO A N 1
ATOM 2017 C CA . PRO A 1 263 ? -5.109 29.25 13.492 1 95.69 263 PRO A CA 1
ATOM 2018 C C . PRO A 1 263 ? -4.402 30.578 13.242 1 95.69 263 PRO A C 1
ATOM 2020 O O . PRO A 1 263 ? -4.156 31.328 14.18 1 95.69 263 PRO A O 1
ATOM 2023 N N . ASN A 1 264 ? -4.039 30.844 11.969 1 94.62 264 ASN A N 1
ATOM 2024 C CA . ASN A 1 264 ? -3.402 32.094 11.555 1 94.62 264 ASN A CA 1
ATOM 2025 C C . ASN A 1 264 ? -4.438 33.156 11.18 1 94.62 264 ASN A C 1
ATOM 2027 O O . ASN A 1 264 ? -4.586 33.469 10 1 94.62 264 ASN A O 1
ATOM 2031 N N . VAL A 1 265 ? -5.098 33.719 12.188 1 94.31 265 VAL A N 1
ATOM 2032 C CA . VAL A 1 265 ? -6.215 34.594 11.891 1 94.31 265 VAL A CA 1
ATOM 2033 C C . VAL A 1 265 ? -5.945 35.969 12.469 1 94.31 265 VAL A C 1
ATOM 2035 O O . VAL A 1 265 ? -6.754 36.906 12.312 1 94.31 265 VAL A O 1
ATOM 2038 N N . GLY A 1 266 ? -4.816 36.219 13.07 1 90.56 266 GLY A N 1
ATOM 2039 C CA . GLY A 1 266 ? -4.543 37.438 13.812 1 90.56 266 GLY A CA 1
ATOM 2040 C C . GLY A 1 266 ? -4.406 38.656 12.93 1 90.56 266 GLY A C 1
ATOM 2041 O O . GLY A 1 266 ? -4.742 39.781 13.344 1 90.56 266 GLY A O 1
ATOM 2042 N N . ALA A 1 267 ? -3.939 38.469 11.711 1 90.81 267 ALA A N 1
ATOM 2043 C CA . ALA A 1 267 ? -3.613 39.625 10.867 1 90.81 267 ALA A CA 1
ATOM 2044 C C . ALA A 1 267 ? -4.668 39.812 9.781 1 90.81 267 ALA A C 1
ATOM 2046 O O . ALA A 1 267 ? -4.441 40.531 8.812 1 90.81 267 ALA A O 1
ATOM 2047 N N . LEU A 1 268 ? -5.867 39.312 9.992 1 95.81 268 LEU A N 1
ATOM 2048 C CA . LEU A 1 268 ? -6.863 39.312 8.922 1 95.81 268 LEU A CA 1
ATOM 2049 C C . LEU A 1 268 ? -7.691 40.562 8.953 1 95.81 268 LEU A C 1
ATOM 2051 O O . LEU A 1 268 ? -8.484 40.812 8.039 1 95.81 268 LEU A O 1
ATOM 2055 N N . GLY A 1 269 ? -7.496 41.469 9.969 1 96.19 269 GLY A N 1
ATOM 2056 C CA . GLY A 1 269 ? -8.328 42.656 10.078 1 96.19 269 GLY A CA 1
ATOM 2057 C C . GLY A 1 269 ? -9.766 42.344 10.438 1 96.19 269 GLY A C 1
ATOM 2058 O O . GLY A 1 269 ? -10.688 42.969 9.93 1 96.19 269 GLY A O 1
ATOM 2059 N N . LEU A 1 270 ? -9.898 41.344 11.273 1 96.25 270 LEU A N 1
ATOM 2060 C CA . LEU A 1 270 ? -11.234 40.906 11.633 1 96.25 270 LEU A CA 1
ATOM 2061 C C . LEU A 1 270 ? -11.992 41.969 12.391 1 96.25 270 LEU A C 1
ATOM 2063 O O . LEU A 1 270 ? -13.219 41.938 12.461 1 96.25 270 LEU A O 1
ATOM 2067 N N . GLU A 1 271 ? -11.242 42.906 12.992 1 95.44 271 GLU A N 1
ATOM 2068 C CA . GLU A 1 271 ? -11.852 44.031 13.711 1 95.44 271 GLU A CA 1
ATOM 2069 C C . GLU A 1 271 ? -12.695 44.906 12.773 1 95.44 271 GLU A C 1
ATOM 2071 O O . GLU A 1 271 ? -13.57 45.656 13.227 1 95.44 271 GLU A O 1
ATOM 2076 N N . ASN A 1 272 ? -12.43 44.812 11.461 1 97.12 272 ASN A N 1
ATOM 2077 C CA . ASN A 1 272 ? -13.195 45.531 10.453 1 97.12 272 ASN A CA 1
ATOM 2078 C C . ASN A 1 272 ? -14.422 44.75 10.008 1 97.12 272 ASN A C 1
ATOM 2080 O O . ASN A 1 272 ? -15.086 45.156 9.039 1 97.12 272 ASN A O 1
ATOM 2084 N N . THR A 1 273 ? -14.68 43.688 10.672 1 96.94 273 THR A N 1
ATOM 2085 C CA . THR A 1 273 ? -15.844 42.844 10.414 1 96.94 273 THR A CA 1
ATOM 2086 C C . THR A 1 273 ? -16.578 42.531 11.711 1 96.94 273 THR A C 1
ATOM 2088 O O . THR A 1 273 ? -16.234 43.031 12.773 1 96.94 273 THR A O 1
ATOM 2091 N N . LYS A 1 274 ? -17.594 41.719 11.664 1 97.38 274 LYS A N 1
ATOM 2092 C CA . LYS A 1 274 ? -18.344 41.25 12.828 1 97.38 274 LYS A CA 1
ATOM 2093 C C . LYS A 1 274 ? -18.047 39.781 13.148 1 97.38 274 LYS A C 1
ATOM 2095 O O . LYS A 1 274 ? -18.766 39.156 13.93 1 97.38 274 LYS A O 1
ATOM 2100 N N . ILE A 1 275 ? -16.969 39.312 12.523 1 96.5 275 ILE A N 1
ATOM 2101 C CA . ILE A 1 275 ? -16.609 37.938 12.75 1 96.5 275 ILE A CA 1
ATOM 2102 C C . ILE A 1 275 ? -16.031 37.781 14.156 1 96.5 275 ILE A C 1
ATOM 2104 O O . ILE A 1 275 ? -15.156 38.531 14.562 1 96.5 275 ILE A O 1
ATOM 2108 N N . ARG A 1 276 ? -16.484 36.75 14.836 1 94.5 276 ARG A N 1
ATOM 2109 C CA . ARG A 1 276 ? -16.016 36.5 16.203 1 94.5 276 ARG A CA 1
ATOM 2110 C C . ARG A 1 276 ? -14.961 35.375 16.219 1 94.5 276 ARG A C 1
ATOM 2112 O O . ARG A 1 276 ? -15.031 34.469 15.414 1 94.5 276 ARG A O 1
ATOM 2119 N N . VAL A 1 277 ? -14.016 35.594 17.094 1 92.44 277 VAL A N 1
ATOM 2120 C CA . VAL A 1 277 ? -13.016 34.562 17.375 1 92.44 277 VAL A CA 1
ATOM 2121 C C . VAL A 1 277 ? -13.203 34.062 18.797 1 92.44 277 VAL A C 1
ATOM 2123 O O . VAL A 1 277 ? -13.164 34.844 19.766 1 92.44 277 VAL A O 1
ATOM 2126 N N . GLU A 1 278 ? -13.531 32.812 18.891 1 89.25 278 GLU A N 1
ATOM 2127 C CA . GLU A 1 278 ? -13.664 32.156 20.188 1 89.25 278 GLU A CA 1
ATOM 2128 C C . GLU A 1 278 ? -12.609 31.062 20.375 1 89.25 278 GLU A C 1
ATOM 2130 O O . GLU A 1 278 ? -12.562 30.094 19.594 1 89.25 278 GLU A O 1
ATOM 2135 N N . ASN A 1 279 ? -11.812 31.188 21.406 1 87.75 279 ASN A N 1
ATOM 2136 C CA . ASN A 1 279 ? -10.75 30.234 21.703 1 87.75 279 ASN A CA 1
ATOM 2137 C C . ASN A 1 279 ? -9.828 30.031 20.5 1 87.75 279 ASN A C 1
ATOM 2139 O O . ASN A 1 279 ? -9.516 28.906 20.125 1 87.75 279 ASN A O 1
ATOM 2143 N N . GLY A 1 280 ? -9.617 31.094 19.828 1 88.06 280 GLY A N 1
ATOM 2144 C CA . GLY A 1 280 ? -8.672 31.094 18.719 1 88.06 280 GLY A CA 1
ATOM 2145 C C . GLY A 1 280 ? -9.266 30.594 17.422 1 88.06 280 GLY A C 1
ATOM 2146 O O . GLY A 1 280 ? -8.562 30.453 16.422 1 88.06 280 GLY A O 1
ATOM 2147 N N . GLN A 1 281 ? -10.523 30.312 17.422 1 92.12 281 GLN A N 1
ATOM 2148 C CA . GLN A 1 281 ? -11.188 29.781 16.234 1 92.12 281 GLN A CA 1
ATOM 2149 C C . GLN A 1 281 ? -12.273 30.734 15.75 1 92.12 281 GLN A C 1
ATOM 2151 O O . GLN A 1 281 ? -12.969 31.359 16.562 1 92.12 281 GLN A O 1
ATOM 2156 N N . LEU A 1 282 ? -12.383 30.859 14.453 1 93.75 282 LEU A N 1
ATOM 2157 C CA . LEU A 1 282 ? -13.453 31.672 13.883 1 93.75 282 LEU A CA 1
ATOM 2158 C C . LEU A 1 282 ? -14.812 31.016 14.094 1 93.75 282 LEU A C 1
ATOM 2160 O O . LEU A 1 282 ? -14.93 29.797 14.008 1 93.75 282 LEU A O 1
ATOM 2164 N N . ASP A 1 283 ? -15.789 31.781 14.445 1 94.38 283 ASP A N 1
ATOM 2165 C CA . ASP A 1 283 ? -17.156 31.297 14.57 1 94.38 283 ASP A CA 1
ATOM 2166 C C . ASP A 1 283 ? -17.781 31.031 13.195 1 94.38 283 ASP A C 1
ATOM 2168 O O . ASP A 1 283 ? -18.234 31.953 12.523 1 94.38 283 ASP A O 1
ATOM 2172 N N . CYS A 1 284 ? -17.797 29.797 12.836 1 92.25 284 CYS A N 1
ATOM 2173 C CA . CYS A 1 284 ? -18.312 29.406 11.531 1 92.25 284 CYS A CA 1
ATOM 2174 C C . CYS A 1 284 ? -19.547 28.516 11.688 1 92.25 284 CYS A C 1
ATOM 2176 O O . CYS A 1 284 ? -19.703 27.828 12.703 1 92.25 284 CYS A O 1
ATOM 2178 N N . ASP A 1 285 ? -20.438 28.531 10.773 1 88.38 285 ASP A N 1
ATOM 2179 C CA . ASP A 1 285 ? -21.562 27.594 10.773 1 88.38 285 ASP A CA 1
ATOM 2180 C C . ASP A 1 285 ? -21.172 26.25 10.18 1 88.38 285 ASP A C 1
ATOM 2182 O O . ASP A 1 285 ? -19.984 25.969 9.984 1 88.38 285 ASP A O 1
ATOM 2186 N N . GLU A 1 286 ? -22.047 25.312 9.93 1 81.12 286 GLU A N 1
ATOM 2187 C CA . GLU A 1 286 ? -21.797 23.953 9.484 1 81.12 286 GLU A CA 1
ATOM 2188 C C . GLU A 1 286 ? -21.297 23.922 8.039 1 81.12 286 GLU A C 1
ATOM 2190 O O . GLU A 1 286 ? -20.75 22.922 7.582 1 81.12 286 GLU A O 1
ATOM 2195 N N . TYR A 1 287 ? -21.453 25.062 7.406 1 83.12 287 TYR A N 1
ATOM 2196 C CA . TYR A 1 287 ? -21.031 25.141 6.012 1 83.12 287 TYR A CA 1
ATOM 2197 C C . TYR A 1 287 ? -19.688 25.844 5.875 1 83.12 287 TYR A C 1
ATOM 2199 O O . TYR A 1 287 ? -19.203 26.047 4.762 1 83.12 287 TYR A O 1
ATOM 2207 N N . GLY A 1 288 ? -19.094 26.297 6.988 1 88.75 288 GLY A N 1
ATOM 2208 C CA . GLY A 1 288 ? -17.812 26.984 6.984 1 88.75 288 GLY A CA 1
ATOM 2209 C C . GLY A 1 288 ? -17.922 28.484 6.836 1 88.75 288 GLY A C 1
ATOM 2210 O O . GLY A 1 288 ? -16.922 29.172 6.699 1 88.75 288 GLY A O 1
ATOM 2211 N N . ARG A 1 289 ? -19.172 28.984 6.895 1 93.25 289 ARG A N 1
ATOM 2212 C CA . ARG A 1 289 ? -19.391 30.438 6.793 1 93.25 289 ARG A CA 1
ATOM 2213 C C . ARG A 1 289 ? -19.047 31.141 8.102 1 93.25 289 ARG A C 1
ATOM 2215 O O . ARG A 1 289 ? -19.469 30.703 9.172 1 93.25 289 ARG A O 1
ATOM 2222 N N . CYS A 1 290 ? -18.281 32.188 7.875 1 95.81 290 CYS A N 1
ATOM 2223 C CA . CYS A 1 290 ? -17.969 33 9.047 1 95.81 290 CYS A CA 1
ATOM 2224 C C . CYS A 1 290 ? -19.172 33.844 9.453 1 95.81 290 CYS A C 1
ATOM 2226 O O . CYS A 1 290 ? -19.562 34.781 8.727 1 95.81 290 CYS A O 1
ATOM 2228 N N . LYS A 1 291 ? -19.641 33.469 10.602 1 95.88 291 LYS A N 1
ATOM 2229 C CA . LYS A 1 291 ? -20.828 34.219 11.055 1 95.88 291 LYS A CA 1
ATOM 2230 C C . LYS A 1 291 ? -20.484 35.688 11.328 1 95.88 291 LYS A C 1
ATOM 2232 O O . LYS A 1 291 ? -19.422 36 11.859 1 95.88 291 LYS A O 1
ATOM 2237 N N . PRO A 1 292 ? -21.375 36.656 11.016 1 96.88 292 PRO A N 1
ATOM 2238 C CA . PRO A 1 292 ? -22.734 36.5 10.492 1 96.88 292 PRO A CA 1
ATOM 2239 C C . PRO A 1 292 ? -22.797 36.562 8.969 1 96.88 292 PRO A C 1
ATOM 2241 O O . PRO A 1 292 ? -23.875 36.688 8.398 1 96.88 292 PRO A O 1
ATOM 2244 N N . TYR A 1 293 ? -21.734 36.531 8.375 1 97 293 TYR A N 1
ATOM 2245 C CA . TYR A 1 293 ? -21.703 36.781 6.941 1 97 293 TYR A CA 1
ATOM 2246 C C . TYR A 1 293 ? -21.984 35.5 6.152 1 97 293 TYR A C 1
ATOM 2248 O O . TYR A 1 293 ? -21.531 34.438 6.535 1 97 293 TYR A O 1
ATOM 2256 N N . LYS A 1 294 ? -22.594 35.625 5.008 1 94.31 294 LYS A N 1
ATOM 2257 C CA . LYS A 1 294 ? -22.938 34.5 4.16 1 94.31 294 LYS A CA 1
ATOM 2258 C C . LYS A 1 294 ? -21.906 34.312 3.049 1 94.31 294 LYS A C 1
ATOM 2260 O O . LYS A 1 294 ? -21.859 33.25 2.412 1 94.31 294 LYS A O 1
ATOM 2265 N N . HIS A 1 295 ? -21.109 35.344 2.867 1 96.25 295 HIS A N 1
ATOM 2266 C CA . HIS A 1 295 ? -20.219 35.281 1.717 1 96.25 295 HIS A CA 1
ATOM 2267 C C . HIS A 1 295 ? -18.766 35.125 2.152 1 96.25 295 HIS A C 1
ATOM 2269 O O . HIS A 1 295 ? -17.859 35.156 1.323 1 96.25 295 HIS A O 1
ATOM 2275 N N . ILE A 1 296 ? -18.484 35 3.447 1 97.5 296 ILE A N 1
ATOM 2276 C CA . ILE A 1 296 ? -17.156 34.781 3.975 1 97.5 296 ILE A CA 1
ATOM 2277 C C . ILE A 1 296 ? -17.047 33.406 4.582 1 97.5 296 ILE A C 1
ATOM 2279 O O . ILE A 1 296 ? -17.828 33.031 5.477 1 97.5 296 ILE A O 1
ATOM 2283 N N . TYR A 1 297 ? -16.094 32.562 4.027 1 95.38 297 TYR A N 1
ATOM 2284 C CA . TYR A 1 297 ? -15.898 31.203 4.461 1 95.38 297 TYR A CA 1
ATOM 2285 C C . TYR A 1 297 ? -14.508 31.016 5.059 1 95.38 297 TYR A C 1
ATOM 2287 O O . TYR A 1 297 ? -13.594 31.781 4.777 1 95.38 297 TYR A O 1
ATOM 2295 N N . CYS A 1 298 ? -14.359 30.047 5.902 1 95.5 298 CYS A N 1
ATOM 2296 C CA . CYS A 1 298 ? -13.07 29.641 6.449 1 95.5 298 CYS A CA 1
ATOM 2297 C C . CYS A 1 298 ? -12.867 28.141 6.301 1 95.5 298 CYS A C 1
ATOM 2299 O O . CYS A 1 298 ? -13.797 27.359 6.52 1 95.5 298 CYS A O 1
ATOM 2301 N N . ILE A 1 299 ? -11.633 27.766 5.844 1 92.94 299 ILE A N 1
ATOM 2302 C CA . ILE A 1 299 ? -11.375 26.344 5.637 1 92.94 299 ILE A CA 1
ATOM 2303 C C . ILE A 1 299 ? -9.977 25.984 6.152 1 92.94 299 ILE A C 1
ATOM 2305 O O . ILE A 1 299 ? -9.156 26.875 6.391 1 92.94 299 ILE A O 1
ATOM 2309 N N . GLY A 1 300 ? -9.742 24.656 6.367 1 92 300 GLY A N 1
ATOM 2310 C CA . GLY A 1 300 ? -8.422 24.141 6.699 1 92 300 GLY A CA 1
ATOM 2311 C C . GLY A 1 300 ? -7.984 24.484 8.109 1 92 300 GLY A C 1
ATOM 2312 O O . GLY A 1 300 ? -8.82 24.625 9.008 1 92 300 GLY A O 1
ATOM 2313 N N . ASP A 1 301 ? -6.734 24.641 8.266 1 92.5 301 ASP A N 1
ATOM 2314 C CA . ASP A 1 301 ? -6.152 24.844 9.586 1 92.5 301 ASP A CA 1
ATOM 2315 C C . ASP A 1 301 ? -6.617 26.172 10.188 1 92.5 301 ASP A C 1
ATOM 2317 O O . ASP A 1 301 ? -6.582 26.359 11.406 1 92.5 301 ASP A O 1
ATOM 2321 N N . ALA A 1 302 ? -7.055 27.047 9.32 1 94.19 302 ALA A N 1
ATOM 2322 C CA . ALA A 1 302 ? -7.539 28.344 9.812 1 94.19 302 ALA A CA 1
ATOM 2323 C C . ALA A 1 302 ? -8.781 28.172 10.68 1 94.19 302 ALA A C 1
ATOM 2325 O O . ALA A 1 302 ? -9.094 29.016 11.508 1 94.19 302 ALA A O 1
ATOM 2326 N N . THR A 1 303 ? -9.477 27.016 10.477 1 91.62 303 THR A N 1
ATOM 2327 C CA . THR A 1 303 ? -10.688 26.766 11.242 1 91.62 303 THR A CA 1
ATOM 2328 C C . THR A 1 303 ? -10.344 26.25 12.641 1 91.62 303 THR A C 1
ATOM 2330 O O . THR A 1 303 ? -11.188 26.266 13.539 1 91.62 303 THR A O 1
ATOM 2333 N N . GLY A 1 304 ? -9.164 25.672 12.758 1 88.31 304 GLY A N 1
ATOM 2334 C CA . GLY A 1 304 ? -8.781 25.016 13.992 1 88.31 304 GLY A CA 1
ATOM 2335 C C . GLY A 1 304 ? -9.273 23.578 14.086 1 88.31 304 GLY A C 1
ATOM 2336 O O . GLY A 1 304 ? -8.914 22.844 15.008 1 88.31 304 GLY A O 1
ATOM 2337 N N . ARG A 1 305 ? -10.008 23.109 13.07 1 82.06 305 ARG A N 1
ATOM 2338 C CA . ARG A 1 305 ? -10.656 21.797 13.156 1 82.06 305 ARG A CA 1
ATOM 2339 C C . ARG A 1 305 ? -10.211 20.891 12.023 1 82.06 305 ARG A C 1
ATOM 2341 O O . ARG A 1 305 ? -10.375 19.672 12.094 1 82.06 305 ARG A O 1
ATOM 2348 N N . GLN A 1 306 ? -9.656 21.438 10.969 1 77.56 306 GLN A N 1
ATOM 2349 C CA . GLN A 1 306 ? -9.273 20.703 9.766 1 77.56 306 GLN A CA 1
ATOM 2350 C C . GLN A 1 306 ? -7.762 20.703 9.586 1 77.56 306 GLN A C 1
ATOM 2352 O O . GLN A 1 306 ? -7.234 21.328 8.672 1 77.56 306 GLN A O 1
ATOM 2357 N N . LYS A 1 307 ? -7.094 19.844 10.258 1 79.75 307 LYS A N 1
ATOM 2358 C CA . LYS A 1 307 ? -5.668 20.031 10.531 1 79.75 307 LYS A CA 1
ATOM 2359 C C . LYS A 1 307 ? -4.816 19.25 9.531 1 79.75 307 LYS A C 1
ATOM 2361 O O . LYS A 1 307 ? -3.588 19.266 9.617 1 79.75 307 LYS A O 1
ATOM 2366 N N . THR A 1 308 ? -5.473 18.547 8.578 1 86.19 308 THR A N 1
ATOM 2367 C CA . THR A 1 308 ? -4.695 17.797 7.59 1 86.19 308 THR A CA 1
ATOM 2368 C C . THR A 1 308 ? -5.031 18.266 6.176 1 86.19 308 THR A C 1
ATOM 2370 O O . THR A 1 308 ? -6.086 18.844 5.941 1 86.19 308 THR A O 1
ATOM 2373 N N . VAL A 1 309 ? -4.141 18 5.297 1 88.94 309 VAL A N 1
ATOM 2374 C CA . VAL A 1 309 ? -4.281 18.469 3.924 1 88.94 309 VAL A CA 1
ATOM 2375 C C . VAL A 1 309 ? -5.551 17.891 3.309 1 88.94 309 VAL A C 1
ATOM 2377 O O . VAL A 1 309 ? -6.316 18.609 2.656 1 88.94 309 VAL A O 1
ATOM 2380 N N . ASN A 1 310 ? -5.781 16.625 3.557 1 86.31 310 ASN A N 1
ATOM 2381 C CA . ASN A 1 310 ? -6.953 15.992 2.969 1 86.31 310 ASN A CA 1
ATOM 2382 C C . ASN A 1 310 ? -8.25 16.594 3.49 1 86.31 310 ASN A C 1
ATOM 2384 O O . ASN A 1 310 ? -9.188 16.828 2.723 1 86.31 310 ASN A O 1
ATOM 2388 N N . THR A 1 311 ? -8.305 16.938 4.754 1 86.69 311 THR A N 1
ATOM 2389 C CA . THR A 1 311 ? -9.5 17.562 5.312 1 86.69 311 THR A CA 1
ATOM 2390 C C . THR A 1 311 ? -9.656 18.984 4.777 1 86.69 311 THR A C 1
ATOM 2392 O O . THR A 1 311 ? -10.773 19.422 4.484 1 86.69 311 THR A O 1
ATOM 2395 N N . ALA A 1 312 ? -8.523 19.672 4.645 1 88.5 312 ALA A N 1
ATOM 2396 C CA . ALA A 1 312 ? -8.562 21.031 4.113 1 88.5 312 ALA A CA 1
ATOM 2397 C C . ALA A 1 312 ? -9.023 21.031 2.66 1 88.5 312 ALA A C 1
ATOM 2399 O O . ALA A 1 312 ? -9.844 21.859 2.268 1 88.5 312 ALA A O 1
ATOM 2400 N N . GLN A 1 313 ? -8.523 20.109 1.892 1 85.75 313 GLN A N 1
ATOM 2401 C CA . GLN A 1 313 ? -8.906 20 0.486 1 85.75 313 GLN A CA 1
ATOM 2402 C C . GLN A 1 313 ? -10.391 19.688 0.339 1 85.75 313 GLN A C 1
ATOM 2404 O O . GLN A 1 313 ? -11.078 20.297 -0.485 1 85.75 313 GLN A O 1
ATOM 2409 N N . THR A 1 314 ? -10.805 18.781 1.135 1 82.81 314 THR A N 1
ATOM 2410 C CA . THR A 1 314 ? -12.211 18.391 1.102 1 82.81 314 THR A CA 1
ATOM 2411 C C . THR A 1 314 ? -13.102 19.547 1.505 1 82.81 314 THR A C 1
ATOM 2413 O O . THR A 1 314 ? -14.148 19.797 0.885 1 82.81 314 THR A O 1
ATOM 2416 N N . ALA A 1 315 ? -12.695 20.25 2.496 1 85.69 315 ALA A N 1
ATOM 2417 C CA . ALA A 1 315 ? -13.453 21.422 2.955 1 85.69 315 ALA A CA 1
ATOM 2418 C C . ALA A 1 315 ? -13.492 22.5 1.882 1 85.69 315 ALA A C 1
ATOM 2420 O O . ALA A 1 315 ? -14.516 23.172 1.706 1 85.69 315 ALA A O 1
ATOM 2421 N N . GLY A 1 316 ? -12.375 22.703 1.186 1 87.62 316 GLY A N 1
ATOM 2422 C CA . GLY A 1 316 ? -12.336 23.672 0.104 1 87.62 316 GLY A CA 1
ATOM 2423 C C . GLY A 1 316 ? -13.305 23.359 -1.017 1 87.62 316 GLY A C 1
ATOM 2424 O O . GLY A 1 316 ? -14.016 24.25 -1.493 1 87.62 316 GLY A O 1
ATOM 2425 N N . GLN A 1 317 ? -13.344 22.141 -1.399 1 83.56 317 GLN A N 1
ATOM 2426 C CA . GLN A 1 317 ? -14.289 21.734 -2.434 1 83.56 317 GLN A CA 1
ATOM 2427 C C . GLN A 1 317 ? -15.727 21.922 -1.974 1 83.56 317 GLN A C 1
ATOM 2429 O O . GLN A 1 317 ? -16.562 22.406 -2.734 1 83.56 317 GLN A O 1
ATOM 2434 N N . ALA A 1 318 ? -15.961 21.562 -0.753 1 82.62 318 ALA A N 1
ATOM 2435 C CA . ALA A 1 318 ? -17.312 21.656 -0.203 1 82.62 318 ALA A CA 1
ATOM 2436 C C . ALA A 1 318 ? -17.781 23.094 -0.146 1 82.62 318 ALA A C 1
ATOM 2438 O O . ALA A 1 318 ? -18.953 23.391 -0.451 1 82.62 318 ALA A O 1
ATOM 2439 N N . VAL A 1 319 ? -16.953 23.984 0.246 1 88.44 319 VAL A N 1
ATOM 2440 C CA . VAL A 1 319 ? -17.312 25.391 0.381 1 88.44 319 VAL A CA 1
ATOM 2441 C C . VAL A 1 319 ? -17.641 25.969 -0.991 1 88.44 319 VAL A C 1
ATOM 2443 O O . VAL A 1 319 ? -18.594 26.734 -1.135 1 88.44 319 VAL A O 1
ATOM 2446 N N . VAL A 1 320 ? -16.859 25.641 -2.01 1 88.56 320 VAL A N 1
ATOM 2447 C CA . VAL A 1 320 ? -17.109 26.156 -3.357 1 88.56 320 VAL A CA 1
ATOM 2448 C C . VAL A 1 320 ? -18.438 25.609 -3.885 1 88.56 320 VAL A C 1
ATOM 2450 O O . VAL A 1 320 ? -19.203 26.328 -4.504 1 88.56 320 VAL A O 1
ATOM 2453 N N . ASP A 1 321 ? -18.609 24.375 -3.605 1 83.88 321 ASP A N 1
ATOM 2454 C CA . ASP A 1 321 ? -19.875 23.781 -4.012 1 83.88 321 ASP A CA 1
ATOM 2455 C C . ASP A 1 321 ? -21.047 24.469 -3.311 1 83.88 321 ASP A C 1
ATOM 2457 O O . ASP A 1 321 ? -22.125 24.625 -3.893 1 83.88 321 ASP A O 1
ATOM 2461 N N . THR A 1 322 ? -20.875 24.781 -2.115 1 83.81 322 THR A N 1
ATOM 2462 C CA . THR A 1 322 ? -21.906 25.484 -1.356 1 83.81 322 THR A CA 1
ATOM 2463 C C . THR A 1 322 ? -22.156 26.875 -1.941 1 83.81 322 THR A C 1
ATOM 2465 O O . THR A 1 322 ? -23.297 27.312 -2.055 1 83.81 322 THR A O 1
ATOM 2468 N N . MET A 1 323 ? -21.172 27.562 -2.4 1 88 323 MET A N 1
ATOM 2469 C CA . MET A 1 323 ? -21.266 28.906 -2.973 1 88 323 MET A CA 1
ATOM 2470 C C . MET A 1 323 ? -22.078 28.891 -4.262 1 88 323 MET A C 1
ATOM 2472 O O . MET A 1 323 ? -22.906 29.781 -4.488 1 88 323 MET A O 1
ATOM 2476 N N . PHE A 1 324 ? -21.875 27.969 -5.242 1 84.19 324 PHE A N 1
ATOM 2477 C CA . PHE A 1 324 ? -22.312 28.141 -6.621 1 84.19 324 PHE A CA 1
ATOM 2478 C C . PHE A 1 324 ? -23.25 27.016 -7.043 1 84.19 324 PHE A C 1
ATOM 2480 O O . PHE A 1 324 ? -23.875 27.078 -8.109 1 84.19 324 PHE A O 1
ATOM 2487 N N . GLY A 1 325 ? -23.125 26.062 -6.77 1 66.75 325 GLY A N 1
ATOM 2488 C CA . GLY A 1 325 ? -23.844 24.969 -7.414 1 66.75 325 GLY A CA 1
ATOM 2489 C C . GLY A 1 325 ? -24.938 24.391 -6.559 1 66.75 325 GLY A C 1
ATOM 2490 O O . GLY A 1 325 ? -26.078 24.234 -7.02 1 66.75 325 GLY A O 1
ATOM 2491 N N . CYS A 1 326 ? -24.703 23.281 -5.691 1 57.75 326 CYS A N 1
ATOM 2492 C CA . CYS A 1 326 ? -25.531 22.188 -5.188 1 57.75 326 CYS A CA 1
ATOM 2493 C C . CYS A 1 326 ? -26.031 22.5 -3.777 1 57.75 326 CYS A C 1
ATOM 2495 O O . CYS A 1 326 ? -25.391 23.25 -3.043 1 57.75 326 CYS A O 1
ATOM 2497 N N . SER A 1 327 ? -27.328 22.312 -3.658 1 50.47 327 SER A N 1
ATOM 2498 C CA . SER A 1 327 ? -27.844 22.438 -2.301 1 50.47 327 SER A CA 1
ATOM 2499 C C . SER A 1 327 ? -26.828 21.969 -1.271 1 50.47 327 SER A C 1
ATOM 2501 O O . SER A 1 327 ? -26.047 21.047 -1.531 1 50.47 327 SER A O 1
ATOM 2503 N N . PRO A 1 328 ? -26.625 22.891 -0.323 1 45.97 328 PRO A N 1
ATOM 2504 C CA . PRO A 1 328 ? -25.734 22.672 0.824 1 45.97 328 PRO A CA 1
ATOM 2505 C C . PRO A 1 328 ? -25.547 21.188 1.154 1 45.97 328 PRO A C 1
ATOM 2507 O O . PRO A 1 328 ? -24.484 20.781 1.604 1 45.97 328 PRO A O 1
ATOM 2510 N N . LYS A 1 329 ? -26.734 20.516 1.064 1 42.75 329 LYS A N 1
ATOM 2511 C CA . LYS A 1 329 ? -26.828 19.125 1.517 1 42.75 329 LYS A CA 1
ATOM 2512 C C . LYS A 1 329 ? -25.906 18.219 0.694 1 42.75 329 LYS A C 1
ATOM 2514 O O . LYS A 1 329 ? -25.406 17.219 1.197 1 42.75 329 LYS A O 1
ATOM 2519 N N . LEU A 1 330 ? -25.797 18.422 -0.54 1 44.53 330 LEU A N 1
ATOM 2520 C CA . LEU A 1 330 ? -25.062 17.531 -1.417 1 44.53 330 LEU A CA 1
ATOM 2521 C C . LEU A 1 330 ? -23.562 17.828 -1.364 1 44.53 330 LEU A C 1
ATOM 2523 O O . LEU A 1 330 ? -22.75 16.984 -1.712 1 44.53 330 LEU A O 1
ATOM 2527 N N . ALA A 1 331 ? -23.141 19.094 -1.328 1 43.31 331 ALA A N 1
ATOM 2528 C CA . ALA A 1 331 ? -21.734 19.5 -1.361 1 43.31 331 ALA A CA 1
ATOM 2529 C C . ALA A 1 331 ? -20.953 18.859 -0.23 1 43.31 331 ALA A C 1
ATOM 2531 O O . ALA A 1 331 ? -19.891 18.266 -0.461 1 43.31 331 ALA A O 1
ATOM 2532 N N . VAL A 1 332 ? -21.016 19.609 0.99 1 43.19 332 VAL A N 1
ATOM 2533 C CA . VAL A 1 332 ? -20.281 19.234 2.191 1 43.19 332 VAL A CA 1
ATOM 2534 C C . VAL A 1 332 ? -20.859 17.953 2.775 1 43.19 332 VAL A C 1
ATOM 2536 O O . VAL A 1 332 ? -21.844 17.984 3.518 1 43.19 332 VAL A O 1
ATOM 2539 N N . SER A 1 333 ? -21.219 16.984 2.094 1 41.88 333 SER A N 1
ATOM 2540 C CA . SER A 1 333 ? -21.609 15.922 3.016 1 41.88 333 SER A CA 1
ATOM 2541 C C . SER A 1 333 ? -20.703 15.875 4.23 1 41.88 333 SER A C 1
ATOM 2543 O O . SER A 1 333 ? -19.484 15.719 4.09 1 41.88 333 SER A O 1
ATOM 2545 N N . ASN A 1 334 ? -21.031 16.703 5.289 1 47.81 334 ASN A N 1
ATOM 2546 C CA . ASN A 1 334 ? -20.5 16.453 6.621 1 47.81 334 ASN A CA 1
ATOM 2547 C C . ASN A 1 334 ? -19.828 15.078 6.703 1 47.81 334 ASN A C 1
ATOM 2549 O O . ASN A 1 334 ? -18.906 14.875 7.488 1 47.81 334 ASN A O 1
ATOM 2553 N N . ASN A 1 335 ? -20.328 14.266 5.832 1 51.19 335 ASN A N 1
ATOM 2554 C CA . ASN A 1 335 ? -19.828 12.898 5.781 1 51.19 335 ASN A CA 1
ATOM 2555 C C . ASN A 1 335 ? -18.422 12.836 5.195 1 51.19 335 ASN A C 1
ATOM 2557 O O . ASN A 1 335 ? -17.656 11.914 5.488 1 51.19 335 ASN A O 1
ATOM 2561 N N . ALA A 1 336 ? -18.188 14.008 4.438 1 55.75 336 ALA A N 1
ATOM 2562 C CA . ALA A 1 336 ? -16.891 13.953 3.781 1 55.75 336 ALA A CA 1
ATOM 2563 C C . ALA A 1 336 ? -15.75 14.047 4.801 1 55.75 336 ALA A C 1
ATOM 2565 O O . ALA A 1 336 ? -14.672 13.492 4.586 1 55.75 336 ALA A O 1
ATOM 2566 N N . LEU A 1 337 ? -16.109 14.664 5.98 1 66.12 337 LEU A N 1
ATOM 2567 C CA . LEU A 1 337 ? -15.047 14.781 6.969 1 66.12 337 LEU A CA 1
ATOM 2568 C C . LEU A 1 337 ? -15.109 13.633 7.969 1 66.12 337 LEU A C 1
ATOM 2570 O O . LEU A 1 337 ? -14.312 13.578 8.906 1 66.12 337 LEU A O 1
ATOM 2574 N N . THR A 1 338 ? -16 12.695 7.602 1 73.62 338 THR A N 1
ATOM 2575 C CA . THR A 1 338 ? -16.094 11.594 8.555 1 73.62 338 THR A CA 1
ATOM 2576 C C . THR A 1 338 ? -15.414 10.344 8 1 73.62 338 THR A C 1
ATOM 2578 O O . THR A 1 338 ? -15.109 9.414 8.75 1 73.62 338 THR A O 1
ATOM 2581 N N . ASN A 1 339 ? -15.195 10.266 6.773 1 86.62 339 ASN A N 1
ATOM 2582 C CA . ASN A 1 339 ? -14.602 9.086 6.16 1 86.62 339 ASN A CA 1
ATOM 2583 C C . ASN A 1 339 ? -13.164 9.344 5.715 1 86.62 339 ASN A C 1
ATOM 2585 O O . ASN A 1 339 ? -12.828 9.133 4.551 1 86.62 339 ASN A O 1
ATOM 2589 N N . ILE A 1 340 ? -12.422 9.711 6.758 1 89.31 340 ILE A N 1
ATOM 2590 C CA . ILE A 1 340 ? -11.055 10.148 6.484 1 89.31 340 ILE A CA 1
ATOM 2591 C C . ILE A 1 340 ? -10.062 9.148 7.07 1 89.31 340 ILE A C 1
ATOM 2593 O O . ILE A 1 340 ? -10.164 8.781 8.242 1 89.31 340 ILE A O 1
ATOM 2597 N N . ALA A 1 341 ? -9.133 8.688 6.211 1 92.5 341 ALA A N 1
ATOM 2598 C CA . ALA A 1 341 ? -8 7.906 6.699 1 92.5 341 ALA A CA 1
ATOM 2599 C C . ALA A 1 341 ? -6.863 8.82 7.156 1 92.5 341 ALA A C 1
ATOM 2601 O O . ALA A 1 341 ? -6.746 9.953 6.688 1 92.5 341 ALA A O 1
ATOM 2602 N N . THR A 1 342 ? -6.098 8.359 8.109 1 92.62 342 THR A N 1
ATOM 2603 C CA . THR A 1 342 ? -4.934 9.094 8.586 1 92.62 342 THR A CA 1
ATOM 2604 C C . THR A 1 342 ? -3.68 8.227 8.531 1 92.62 342 THR A C 1
ATOM 2606 O O . THR A 1 342 ? -3.77 6.996 8.555 1 92.62 342 THR A O 1
ATOM 2609 N N . ASP A 1 343 ? -2.586 8.914 8.414 1 94.81 343 ASP A N 1
ATOM 2610 C CA . ASP A 1 343 ? -1.315 8.203 8.312 1 94.81 343 ASP A CA 1
ATOM 2611 C C . ASP A 1 343 ? -0.186 9.008 8.961 1 94.81 343 ASP A C 1
ATOM 2613 O O . ASP A 1 343 ? -0.004 10.188 8.656 1 94.81 343 ASP A O 1
ATOM 2617 N N . MET A 1 344 ? 0.489 8.43 9.93 1 96.12 344 MET A N 1
ATOM 2618 C CA . MET A 1 344 ? 1.731 8.961 10.484 1 96.12 344 MET A CA 1
ATOM 2619 C C . MET A 1 344 ? 2.938 8.195 9.945 1 96.12 344 MET A C 1
ATOM 2621 O O . MET A 1 344 ? 2.877 6.977 9.766 1 96.12 344 MET A O 1
ATOM 2625 N N . PHE A 1 345 ? 3.967 8.906 9.672 1 96.56 345 PHE A N 1
ATOM 2626 C CA . PHE A 1 345 ? 5.188 8.305 9.141 1 96.56 345 PHE A CA 1
ATOM 2627 C C . PHE A 1 345 ? 6.262 8.219 10.219 1 96.56 345 PHE A C 1
ATOM 2629 O O . PHE A 1 345 ? 6.91 9.219 10.539 1 96.56 345 PHE A O 1
ATOM 2636 N N . LEU A 1 346 ? 6.488 7.062 10.758 1 96.38 346 LEU A N 1
ATOM 2637 C CA . LEU A 1 346 ? 7.426 6.789 11.836 1 96.38 346 LEU A CA 1
ATOM 2638 C C . LEU A 1 346 ? 8.445 5.734 11.422 1 96.38 346 LEU A C 1
ATOM 2640 O O . LEU A 1 346 ? 9.016 5.812 10.328 1 96.38 346 LEU A O 1
ATOM 2644 N N . GLU A 1 347 ? 8.711 4.727 12.289 1 92.69 347 GLU A N 1
ATOM 2645 C CA . GLU A 1 347 ? 9.531 3.625 11.797 1 92.69 347 GLU A CA 1
ATOM 2646 C C . GLU A 1 347 ? 8.922 3.01 10.539 1 92.69 347 GLU A C 1
ATOM 2648 O O . GLU A 1 347 ? 9.633 2.744 9.562 1 92.69 347 GLU A O 1
ATOM 2653 N N . ASP A 1 348 ? 7.742 2.783 10.664 1 92.56 348 ASP A N 1
ATOM 2654 C CA . ASP A 1 348 ? 6.867 2.465 9.539 1 92.56 348 ASP A CA 1
ATOM 2655 C C . ASP A 1 348 ? 5.602 3.322 9.562 1 92.56 348 ASP A C 1
ATOM 2657 O O . ASP A 1 348 ? 5.461 4.199 10.422 1 92.56 348 ASP A O 1
ATOM 2661 N N . GLU A 1 349 ? 4.773 3.184 8.57 1 95.94 349 GLU A N 1
ATOM 2662 C CA . GLU A 1 349 ? 3.5 3.898 8.555 1 95.94 349 GLU A CA 1
ATOM 2663 C C . GLU A 1 349 ? 2.578 3.412 9.672 1 95.94 349 GLU A C 1
ATOM 2665 O O . GLU A 1 349 ? 2.547 2.221 9.984 1 95.94 349 GLU A O 1
ATOM 2670 N N . VAL A 1 350 ? 1.97 4.305 10.336 1 97.5 350 VAL A N 1
ATOM 2671 C CA . VAL A 1 350 ? 0.885 4.055 11.281 1 97.5 350 VAL A CA 1
ATOM 2672 C C . VAL A 1 350 ? -0.404 4.691 10.766 1 97.5 350 VAL A C 1
ATOM 2674 O O . VAL A 1 350 ? -0.52 5.918 10.711 1 97.5 350 VAL A O 1
ATOM 2677 N N . ALA A 1 351 ? -1.304 3.834 10.398 1 97.12 351 ALA A N 1
ATOM 2678 C CA . ALA A 1 351 ? -2.482 4.344 9.703 1 97.12 351 ALA A CA 1
ATOM 2679 C C . ALA A 1 351 ? -3.766 3.9 10.398 1 97.12 351 ALA A C 1
ATOM 2681 O O . ALA A 1 351 ? -3.771 2.908 11.125 1 97.12 351 ALA A O 1
ATOM 2682 N N . SER A 1 352 ? -4.785 4.695 10.188 1 95.94 352 SER A N 1
ATOM 2683 C CA . SER A 1 352 ? -6.062 4.395 10.82 1 95.94 352 SER A CA 1
ATOM 2684 C C . SER A 1 352 ? -7.23 4.898 9.977 1 95.94 352 SER A C 1
ATOM 2686 O O . SER A 1 352 ? -7.066 5.816 9.172 1 95.94 352 SER A O 1
ATOM 2688 N N . ILE A 1 353 ? -8.328 4.289 10.109 1 96.12 353 ILE A N 1
ATOM 2689 C CA . ILE A 1 353 ? -9.609 4.77 9.609 1 96.12 353 ILE A CA 1
ATOM 2690 C C . ILE A 1 353 ? -10.727 4.34 10.562 1 96.12 353 ILE A C 1
ATOM 2692 O O . ILE A 1 353 ? -10.656 3.27 11.164 1 96.12 353 ILE A O 1
ATOM 2696 N N . GLY A 1 354 ? -11.672 5.254 10.742 1 95.38 354 GLY A N 1
ATOM 2697 C CA . GLY A 1 354 ? -12.766 4.961 11.656 1 95.38 354 GLY A CA 1
ATOM 2698 C C . GLY A 1 354 ? -12.383 5.156 13.117 1 95.38 354 GLY A C 1
ATOM 2699 O O . GLY A 1 354 ? -11.508 5.961 13.43 1 95.38 354 GLY A O 1
ATOM 2700 N N . LEU A 1 355 ? -13.07 4.445 14 1 96.19 355 LEU A N 1
ATOM 2701 C CA . LEU A 1 355 ? -12.914 4.652 15.43 1 96.19 355 LEU A CA 1
ATOM 2702 C C . LEU A 1 355 ? -11.812 3.764 15.992 1 96.19 355 LEU A C 1
ATOM 2704 O O . LEU A 1 355 ? -11.656 2.617 15.57 1 96.19 355 LEU A O 1
ATOM 2708 N N . SER A 1 356 ? -11.094 4.285 16.938 1 96.56 356 SER A N 1
ATOM 2709 C CA . SER A 1 356 ? -10.164 3.502 17.734 1 96.56 356 SER A CA 1
ATOM 2710 C C . SER A 1 356 ? -10.867 2.854 18.922 1 96.56 356 SER A C 1
ATOM 2712 O O . SER A 1 356 ? -12.031 3.16 19.203 1 96.56 356 SER A O 1
ATOM 2714 N N . GLU A 1 357 ? -10.141 1.897 19.578 1 97.31 357 GLU A N 1
ATOM 2715 C CA . GLU A 1 357 ? -10.672 1.331 20.812 1 97.31 357 GLU A CA 1
ATOM 2716 C C . GLU A 1 357 ? -10.93 2.418 21.859 1 97.31 357 GLU A C 1
ATOM 2718 O O . GLU A 1 357 ? -11.969 2.422 22.516 1 97.31 357 GLU A O 1
ATOM 2723 N N . LYS A 1 358 ? -10.031 3.309 21.969 1 95.5 358 LYS A N 1
ATOM 2724 C CA . LYS A 1 358 ? -10.133 4.414 22.922 1 95.5 358 LYS A CA 1
ATOM 2725 C C . LYS A 1 358 ? -11.367 5.27 22.641 1 95.5 358 LYS A C 1
ATOM 2727 O O . LYS A 1 358 ? -12.094 5.652 23.547 1 95.5 358 LYS A O 1
ATOM 2732 N N . GLN A 1 359 ? -11.594 5.586 21.406 1 95.25 359 GLN A N 1
ATOM 2733 C CA . GLN A 1 359 ? -12.75 6.383 21 1 95.25 359 GLN A CA 1
ATOM 2734 C C . GLN A 1 359 ? -14.055 5.633 21.266 1 95.25 359 GLN A C 1
ATOM 2736 O O . GLN A 1 359 ? -15.039 6.23 21.688 1 95.25 359 GLN A O 1
ATOM 2741 N N . CYS A 1 360 ? -14.094 4.297 20.984 1 96.62 360 CYS A N 1
ATOM 2742 C CA . CYS A 1 360 ? -15.273 3.488 21.281 1 96.62 360 CYS A CA 1
ATOM 2743 C C . CYS A 1 360 ? -15.602 3.523 22.766 1 96.62 360 CYS A C 1
ATOM 2745 O O . CYS A 1 360 ? -16.75 3.729 23.141 1 96.62 360 CYS A O 1
ATOM 2747 N N . ARG A 1 361 ? -14.586 3.371 23.547 1 96.06 361 ARG A N 1
ATOM 2748 C CA . ARG A 1 361 ? -14.781 3.391 24.984 1 96.06 361 ARG A CA 1
ATOM 2749 C C . ARG A 1 361 ? -15.297 4.746 25.453 1 96.06 361 ARG A C 1
ATOM 2751 O O . ARG A 1 361 ? -16.219 4.82 26.266 1 96.06 361 ARG A O 1
ATOM 2758 N N . ALA A 1 362 ? -14.695 5.797 24.969 1 95.25 362 ALA A N 1
ATOM 2759 C CA . ALA A 1 362 ? -15.102 7.152 25.328 1 95.25 362 ALA A CA 1
ATOM 2760 C C . ALA A 1 362 ? -16.562 7.41 24.953 1 95.25 362 ALA A C 1
ATOM 2762 O O . ALA A 1 362 ? -17.266 8.156 25.641 1 95.25 362 ALA A O 1
ATOM 2763 N N . ARG A 1 363 ? -17.062 6.766 23.906 1 95.25 363 ARG A N 1
ATOM 2764 C CA . ARG A 1 363 ? -18.406 6.977 23.406 1 95.25 363 ARG A CA 1
ATOM 2765 C C . ARG A 1 363 ? -19.375 5.93 23.969 1 95.25 363 ARG A C 1
ATOM 2767 O O . ARG A 1 363 ? -20.562 5.938 23.641 1 95.25 363 ARG A O 1
ATOM 2774 N N . GLY A 1 364 ? -18.844 5.008 24.703 1 95.94 364 GLY A N 1
ATOM 2775 C CA . GLY A 1 364 ? -19.672 3.961 25.281 1 95.94 364 GLY A CA 1
ATOM 2776 C C . GLY A 1 364 ? -20.141 2.936 24.266 1 95.94 364 GLY A C 1
ATOM 2777 O O . GLY A 1 364 ? -21.25 2.41 24.375 1 95.94 364 GLY A O 1
ATOM 2778 N N . ILE A 1 365 ? -19.391 2.682 23.25 1 96.44 365 ILE A N 1
ATOM 2779 C CA . ILE A 1 365 ? -19.734 1.717 22.203 1 96.44 365 ILE A CA 1
ATOM 2780 C C . ILE A 1 365 ? -19.062 0.375 22.516 1 96.44 365 ILE A C 1
ATOM 2782 O O . ILE A 1 365 ? -17.828 0.275 22.531 1 96.44 365 ILE A O 1
ATOM 2786 N N . GLY A 1 366 ? -19.875 -0.686 22.734 1 97.06 366 GLY A N 1
ATOM 2787 C CA . GLY A 1 366 ? -19.328 -2.031 22.859 1 97.06 366 GLY A CA 1
ATOM 2788 C C . GLY A 1 366 ? -18.719 -2.551 21.578 1 97.06 366 GLY A C 1
ATOM 2789 O O . GLY A 1 366 ? -19.25 -2.32 20.5 1 97.06 366 GLY A O 1
ATOM 2790 N N . TYR A 1 367 ? -17.531 -3.254 21.734 1 97.81 367 TYR A N 1
ATOM 2791 C CA . TYR A 1 367 ? -16.859 -3.658 20.516 1 97.81 367 TYR A CA 1
ATOM 2792 C C . TYR A 1 367 ? -16.078 -4.957 20.703 1 97.81 367 TYR A C 1
ATOM 2794 O O . TYR A 1 367 ? -15.859 -5.387 21.844 1 97.81 367 TYR A O 1
ATOM 2802 N N . ILE A 1 368 ? -15.797 -5.672 19.625 1 97.19 368 ILE A N 1
ATOM 2803 C CA . ILE A 1 368 ? -14.852 -6.777 19.5 1 97.19 368 ILE A CA 1
ATOM 2804 C C . ILE A 1 368 ? -13.703 -6.371 18.578 1 97.19 368 ILE A C 1
ATOM 2806 O O . ILE A 1 368 ? -13.922 -5.691 17.578 1 97.19 368 ILE A O 1
ATOM 2810 N N . VAL A 1 369 ? -12.477 -6.734 19.016 1 97.31 369 VAL A N 1
ATOM 2811 C CA . VAL A 1 369 ? -11.312 -6.375 18.203 1 97.31 369 VAL A CA 1
ATOM 2812 C C . VAL A 1 369 ? -10.523 -7.633 17.844 1 97.31 369 VAL A C 1
ATOM 2814 O O . VAL A 1 369 ? -10.25 -8.469 18.719 1 97.31 369 VAL A O 1
ATOM 2817 N N . ALA A 1 370 ? -10.281 -7.816 16.547 1 96.06 370 ALA A N 1
ATOM 2818 C CA . ALA A 1 370 ? -9.352 -8.828 16.062 1 96.06 370 ALA A CA 1
ATOM 2819 C C . ALA A 1 370 ? -8.023 -8.195 15.656 1 96.06 370 ALA A C 1
ATOM 2821 O O . ALA A 1 370 ? -7.992 -7.137 15.031 1 96.06 370 ALA A O 1
ATOM 2822 N N . ARG A 1 371 ? -6.949 -8.82 16.062 1 96.12 371 ARG A N 1
ATOM 2823 C CA . ARG A 1 371 ? -5.605 -8.328 15.758 1 96.12 371 ARG A CA 1
ATOM 2824 C C . ARG A 1 371 ? -4.75 -9.43 15.148 1 96.12 371 ARG A C 1
ATOM 2826 O O . ARG A 1 371 ? -4.758 -10.57 15.617 1 96.12 371 ARG A O 1
ATOM 2833 N N . LEU A 1 372 ? -4.047 -9.102 14.07 1 95.06 372 LEU A N 1
ATOM 2834 C CA . LEU A 1 372 ? -3.15 -10.016 13.375 1 95.06 372 LEU A CA 1
ATOM 2835 C C . LEU A 1 372 ? -1.767 -9.398 13.203 1 95.06 372 LEU A C 1
ATOM 2837 O O . LEU A 1 372 ? -1.634 -8.305 12.641 1 95.06 372 LEU A O 1
ATOM 2841 N N . GLU A 1 373 ? -0.739 -10.125 13.664 1 95.06 373 GLU A N 1
ATOM 2842 C CA . GLU A 1 373 ? 0.634 -9.656 13.492 1 95.06 373 GLU A CA 1
ATOM 2843 C C . GLU A 1 373 ? 1.14 -9.953 12.078 1 95.06 373 GLU A C 1
ATOM 2845 O O . GLU A 1 373 ? 0.827 -10.992 11.508 1 95.06 373 GLU A O 1
ATOM 2850 N N . TYR A 1 374 ? 1.967 -9.102 11.531 1 93.88 374 TYR A N 1
ATOM 2851 C CA . TYR A 1 374 ? 2.469 -9.164 10.164 1 93.88 374 TYR A CA 1
ATOM 2852 C C . TYR A 1 374 ? 3.354 -10.391 9.969 1 93.88 374 TYR A C 1
ATOM 2854 O O . TYR A 1 374 ? 3.49 -10.883 8.844 1 93.88 374 TYR A O 1
ATOM 2862 N N . LYS A 1 375 ? 3.893 -10.953 11 1 91 375 LYS A N 1
ATOM 2863 C CA . LYS A 1 375 ? 4.758 -12.117 10.883 1 91 375 LYS A CA 1
ATOM 2864 C C . LYS A 1 375 ? 3.994 -13.32 10.336 1 91 375 LYS A C 1
ATOM 2866 O O . LYS A 1 375 ? 4.598 -14.305 9.906 1 91 375 LYS A O 1
ATOM 2871 N N . HIS A 1 376 ? 2.668 -13.227 10.281 1 89.62 376 HIS A N 1
ATOM 2872 C CA . HIS A 1 376 ? 1.85 -14.328 9.781 1 89.62 376 HIS A CA 1
ATOM 2873 C C . HIS A 1 376 ? 1.405 -14.078 8.352 1 89.62 376 HIS A C 1
ATOM 2875 O O . HIS A 1 376 ? 0.651 -14.875 7.781 1 89.62 376 HIS A O 1
ATOM 2881 N N . LEU A 1 377 ? 1.831 -13.016 7.754 1 91.69 377 LEU A N 1
ATOM 2882 C CA . LEU A 1 377 ? 1.481 -12.688 6.375 1 91.69 377 LEU A CA 1
ATOM 2883 C C . LEU A 1 377 ? 2.658 -12.945 5.441 1 91.69 377 LEU A C 1
ATOM 2885 O O . LEU A 1 377 ? 3.77 -12.477 5.691 1 91.69 377 LEU A O 1
ATOM 2889 N N . THR A 1 378 ? 2.385 -13.633 4.363 1 92.56 378 THR A N 1
ATOM 2890 C CA . THR A 1 378 ? 3.438 -13.977 3.414 1 92.56 378 THR A CA 1
ATOM 2891 C C . THR A 1 378 ? 4.102 -12.727 2.857 1 92.56 378 THR A C 1
ATOM 2893 O O . THR A 1 378 ? 5.328 -12.664 2.752 1 92.56 378 THR A O 1
ATOM 2896 N N . ARG A 1 379 ? 3.314 -11.719 2.52 1 93.81 379 ARG A N 1
ATOM 2897 C CA . ARG A 1 379 ? 3.852 -10.492 1.942 1 93.81 379 ARG A CA 1
ATOM 2898 C C . ARG A 1 379 ? 4.84 -9.82 2.895 1 93.81 379 ARG A C 1
ATOM 2900 O O . ARG A 1 379 ? 5.902 -9.367 2.475 1 93.81 379 ARG A O 1
ATOM 2907 N N . SER A 1 380 ? 4.504 -9.766 4.203 1 92.38 380 SER A N 1
ATOM 2908 C CA . SER A 1 380 ? 5.387 -9.156 5.191 1 92.38 380 SER A CA 1
ATOM 2909 C C . SER A 1 380 ? 6.684 -9.945 5.34 1 92.38 380 SER A C 1
ATOM 2911 O O . SER A 1 380 ? 7.758 -9.359 5.484 1 92.38 380 SER A O 1
ATOM 2913 N N . ILE A 1 381 ? 6.586 -11.203 5.242 1 90.5 381 ILE A N 1
ATOM 2914 C CA . ILE A 1 381 ? 7.746 -12.07 5.398 1 90.5 381 ILE A CA 1
ATOM 2915 C C . ILE A 1 381 ? 8.719 -11.844 4.246 1 90.5 381 ILE A C 1
ATOM 2917 O O . ILE A 1 381 ? 9.922 -11.656 4.465 1 90.5 381 ILE A O 1
ATOM 2921 N N . VAL A 1 382 ? 8.195 -11.805 3.051 1 90.94 382 VAL A N 1
ATOM 2922 C CA . VAL A 1 382 ? 9.07 -11.664 1.888 1 90.94 382 VAL A CA 1
ATOM 2923 C C . VAL A 1 382 ? 9.688 -10.273 1.869 1 90.94 382 VAL A C 1
ATOM 2925 O O . VAL A 1 382 ? 10.805 -10.086 1.381 1 90.94 382 VAL A O 1
ATOM 2928 N N . MET A 1 383 ? 9 -9.32 2.465 1 89.88 383 MET A N 1
ATOM 2929 C CA . MET A 1 383 ? 9.5 -7.949 2.529 1 89.88 383 MET A CA 1
ATOM 2930 C C . MET A 1 383 ? 10.539 -7.801 3.643 1 89.88 383 MET A C 1
ATOM 2932 O O . MET A 1 383 ? 11.219 -6.777 3.732 1 89.88 383 MET A O 1
ATOM 2936 N N . GLY A 1 384 ? 10.602 -8.82 4.512 1 85.75 384 GLY A N 1
ATOM 2937 C CA . GLY A 1 384 ? 11.461 -8.711 5.68 1 85.75 384 GLY A CA 1
ATOM 2938 C C . GLY A 1 384 ? 10.922 -7.758 6.73 1 85.75 384 GLY A C 1
ATOM 2939 O O . GLY A 1 384 ? 11.695 -7.141 7.469 1 85.75 384 GLY A O 1
ATOM 2940 N N . ALA A 1 385 ? 9.656 -7.531 6.73 1 87.62 385 ALA A N 1
ATOM 2941 C CA . ALA A 1 385 ? 9 -6.59 7.633 1 87.62 385 ALA A CA 1
ATOM 2942 C C . ALA A 1 385 ? 7.973 -7.297 8.508 1 87.62 385 ALA A C 1
ATOM 2944 O O . ALA A 1 385 ? 6.777 -7 8.445 1 87.62 385 ALA A O 1
ATOM 2945 N N . LYS A 1 386 ? 8.461 -8.039 9.43 1 88.25 386 LYS A N 1
ATOM 2946 C CA . LYS A 1 386 ? 7.605 -8.898 10.242 1 88.25 386 LYS A CA 1
ATOM 2947 C C . LYS A 1 386 ? 7.051 -8.141 11.445 1 88.25 386 LYS A C 1
ATOM 2949 O O . LYS A 1 386 ? 6.074 -8.57 12.055 1 88.25 386 LYS A O 1
ATOM 2954 N N . ASP A 1 387 ? 7.695 -6.992 11.742 1 91 387 ASP A N 1
ATOM 2955 C CA . ASP A 1 387 ? 7.289 -6.227 12.922 1 91 387 ASP A CA 1
ATOM 2956 C C . ASP A 1 387 ? 6.148 -5.27 12.586 1 91 387 ASP A C 1
ATOM 2958 O O . ASP A 1 387 ? 6.355 -4.258 11.906 1 91 387 ASP A O 1
ATOM 2962 N N . GLY A 1 388 ? 4.977 -5.555 12.914 1 94.88 388 GLY A N 1
ATOM 2963 C CA . GLY A 1 388 ? 3.771 -4.773 12.672 1 94.88 388 GLY A CA 1
ATOM 2964 C C . GLY A 1 388 ? 2.496 -5.57 12.875 1 94.88 388 GLY A C 1
ATOM 2965 O O . GLY A 1 388 ? 2.541 -6.742 13.258 1 94.88 388 GLY A O 1
ATOM 2966 N N . PHE A 1 389 ? 1.396 -4.93 12.695 1 96.94 389 PHE A N 1
ATOM 2967 C CA . PHE A 1 389 ? 0.125 -5.633 12.836 1 96.94 389 PHE A CA 1
ATOM 2968 C C . PHE A 1 389 ? -1.004 -4.84 12.18 1 96.94 389 PHE A C 1
ATOM 2970 O O . PHE A 1 389 ? -0.82 -3.682 11.805 1 96.94 389 PHE A O 1
ATOM 2977 N N . VAL A 1 390 ? -2.086 -5.5 12.016 1 97.44 390 VAL A N 1
ATOM 2978 C CA . VAL A 1 390 ? -3.361 -4.895 11.648 1 97.44 390 VAL A CA 1
ATOM 2979 C C . VAL A 1 390 ? -4.441 -5.316 12.648 1 97.44 390 VAL A C 1
ATOM 2981 O O . VAL A 1 390 ? -4.391 -6.418 13.195 1 97.44 390 VAL A O 1
ATOM 2984 N N . LYS A 1 391 ? -5.305 -4.445 12.93 1 97.75 391 LYS A N 1
ATOM 2985 C CA . LYS A 1 391 ? -6.43 -4.824 13.781 1 97.75 391 LYS A CA 1
ATOM 2986 C C . LYS A 1 391 ? -7.73 -4.191 13.289 1 97.75 391 LYS A C 1
ATOM 2988 O O . LYS A 1 391 ? -7.719 -3.102 12.711 1 97.75 391 LYS A O 1
ATOM 2993 N N . MET A 1 392 ? -8.781 -4.855 13.469 1 98 392 MET A N 1
ATOM 2994 C CA . MET A 1 392 ? -10.125 -4.434 13.07 1 98 392 MET A CA 1
ATOM 2995 C C . MET A 1 392 ? -11.078 -4.441 14.258 1 98 392 MET A C 1
ATOM 2997 O O . MET A 1 392 ? -11.094 -5.391 15.039 1 98 392 MET A O 1
ATOM 3001 N N . ILE A 1 393 ? -11.805 -3.369 14.391 1 98.38 393 ILE A N 1
ATOM 3002 C CA . ILE A 1 393 ? -12.773 -3.182 15.469 1 98.38 393 ILE A CA 1
ATOM 3003 C C . ILE A 1 393 ? -14.188 -3.24 14.898 1 98.38 393 ILE A C 1
ATOM 3005 O O . ILE A 1 393 ? -14.508 -2.557 13.922 1 98.38 393 ILE A O 1
ATOM 3009 N N . VAL A 1 394 ? -15.078 -4.066 15.492 1 98.12 394 VAL A N 1
ATOM 3010 C CA . VAL A 1 394 ? -16.469 -4.164 15.078 1 98.12 394 VAL A CA 1
ATOM 3011 C C . VAL A 1 394 ? -17.375 -4.047 16.297 1 98.12 394 VAL A C 1
ATOM 3013 O O . VAL A 1 394 ? -16.922 -4.188 17.438 1 98.12 394 VAL A O 1
ATOM 3016 N N . THR A 1 395 ? -18.672 -3.738 16.031 1 97.88 395 THR A N 1
ATOM 3017 C CA . THR A 1 395 ? -19.641 -3.736 17.125 1 97.88 395 THR A CA 1
ATOM 3018 C C . THR A 1 395 ? -19.766 -5.133 17.734 1 97.88 395 THR A C 1
ATOM 3020 O O . THR A 1 395 ? -19.594 -6.133 17.047 1 97.88 395 THR A O 1
ATOM 3023 N N . ASN A 1 396 ? -20.016 -5.195 19 1 96 396 ASN A N 1
ATOM 3024 C CA . ASN A 1 396 ? -20.109 -6.496 19.656 1 96 396 ASN A CA 1
ATOM 3025 C C . ASN A 1 396 ? -21.531 -7.043 19.625 1 96 396 ASN A C 1
ATOM 3027 O O . ASN A 1 396 ? -21.906 -7.855 20.469 1 96 396 ASN A O 1
ATOM 3031 N N . ASP A 1 397 ? -22.391 -6.637 18.766 1 94.94 397 ASP A N 1
ATOM 3032 C CA . ASP A 1 397 ? -23.734 -7.184 18.547 1 94.94 397 ASP A CA 1
ATOM 3033 C C . ASP A 1 397 ? -23.734 -8.18 17.391 1 94.94 397 ASP A C 1
ATOM 3035 O O . ASP A 1 397 ? -22.672 -8.586 16.922 1 94.94 397 ASP A O 1
ATOM 3039 N N . ARG A 1 398 ? -24.891 -8.625 16.953 1 92.56 398 ARG A N 1
ATOM 3040 C CA . ARG A 1 398 ? -25.016 -9.664 15.938 1 92.56 398 ARG A CA 1
ATOM 3041 C C . ARG A 1 398 ? -24.641 -9.133 14.562 1 92.56 398 ARG A C 1
ATOM 3043 O O . ARG A 1 398 ? -24.203 -9.891 13.695 1 92.56 398 ARG A O 1
ATOM 3050 N N . GLU A 1 399 ? -24.703 -7.883 14.336 1 94.62 399 GLU A N 1
ATOM 3051 C CA . GLU A 1 399 ? -24.453 -7.293 13.023 1 94.62 399 GLU A CA 1
ATOM 3052 C C . GLU A 1 399 ? -22.953 -7.18 12.742 1 94.62 399 GLU A C 1
ATOM 3054 O O . GLU A 1 399 ? -22.531 -7.238 11.586 1 94.62 399 GLU A O 1
ATOM 3059 N N . LYS A 1 400 ? -22.172 -6.953 13.82 1 96.75 400 LYS A N 1
ATOM 3060 C CA . LYS A 1 400 ? -20.734 -6.805 13.703 1 96.75 400 LYS A CA 1
ATOM 3061 C C . LYS A 1 400 ? -20.359 -5.73 12.68 1 96.75 400 LYS A C 1
ATOM 3063 O O . LYS A 1 400 ? -19.562 -5.973 11.781 1 96.75 400 LYS A O 1
ATOM 3068 N N . ARG A 1 401 ? -20.906 -4.555 12.883 1 97.94 401 ARG A N 1
ATOM 3069 C CA . ARG A 1 401 ? -20.594 -3.432 12 1 97.94 401 ARG A CA 1
ATOM 3070 C C . ARG A 1 401 ? -19.156 -2.988 12.148 1 97.94 401 ARG A C 1
ATOM 3072 O O . ARG A 1 401 ? -18.625 -2.918 13.266 1 97.94 401 ARG A O 1
ATOM 3079 N N . VAL A 1 402 ? -18.531 -2.74 11 1 98 402 VAL A N 1
ATOM 3080 C CA . VAL A 1 402 ? -17.125 -2.332 11.031 1 98 402 VAL A CA 1
ATOM 3081 C C . VAL A 1 402 ? -17.016 -0.919 11.602 1 98 402 VAL A C 1
ATOM 3083 O O . VAL A 1 402 ? -17.578 0.025 11.055 1 98 402 VAL A O 1
ATOM 3086 N N . LEU A 1 403 ? -16.234 -0.759 12.695 1 97.75 403 LEU A N 1
ATOM 3087 C CA . LEU A 1 403 ? -16.109 0.529 13.367 1 97.75 403 LEU A CA 1
ATOM 3088 C C . LEU A 1 403 ? -14.797 1.211 12.992 1 97.75 403 LEU A C 1
ATOM 3090 O O . LEU A 1 403 ? -14.734 2.439 12.898 1 97.75 403 LEU A O 1
ATOM 3094 N N . GLY A 1 404 ? -13.758 0.445 12.852 1 97.62 404 GLY A N 1
ATOM 3095 C CA . GLY A 1 404 ? -12.469 1.026 12.539 1 97.62 404 GLY A CA 1
ATOM 3096 C C . GLY A 1 404 ? -11.398 -0.013 12.25 1 97.62 404 GLY A C 1
ATOM 3097 O O . GLY A 1 404 ? -11.57 -1.189 12.578 1 97.62 404 GLY A O 1
ATOM 3098 N N . VAL A 1 405 ? -10.328 0.404 11.578 1 98.12 405 VAL A N 1
ATOM 3099 C CA . VAL A 1 405 ? -9.156 -0.41 11.281 1 98.12 405 VAL A CA 1
ATOM 3100 C C . VAL A 1 405 ? -7.887 0.381 11.586 1 98.12 405 VAL A C 1
ATOM 3102 O O . VAL A 1 405 ? -7.828 1.59 11.352 1 98.12 405 VAL A O 1
ATOM 3105 N N . ARG A 1 406 ? -6.902 -0.271 12.203 1 98 406 ARG A N 1
ATOM 3106 C CA . ARG A 1 406 ? -5.559 0.259 12.398 1 98 406 ARG A CA 1
ATOM 3107 C C . ARG A 1 406 ? -4.508 -0.672 11.805 1 98 406 ARG A C 1
ATOM 3109 O O . ARG A 1 406 ? -4.668 -1.894 11.828 1 98 406 ARG A O 1
ATOM 3116 N N . ALA A 1 407 ? -3.529 -0.088 11.234 1 97.38 407 ALA A N 1
ATOM 3117 C CA . ALA A 1 407 ? -2.389 -0.853 10.734 1 97.38 407 ALA A CA 1
ATOM 3118 C C . ALA A 1 407 ? -1.074 -0.144 11.055 1 97.38 407 ALA A C 1
ATOM 3120 O O . ALA A 1 407 ? -0.982 1.081 10.945 1 97.38 407 ALA A O 1
ATOM 3121 N N . VAL A 1 408 ? -0.117 -0.897 11.5 1 97.44 408 VAL A N 1
ATOM 3122 C CA . VAL A 1 408 ? 1.241 -0.423 11.742 1 97.44 408 VAL A CA 1
ATOM 3123 C C . VAL A 1 408 ? 2.234 -1.295 10.977 1 97.44 408 VAL A C 1
ATOM 3125 O O . VAL A 1 408 ? 2.338 -2.498 11.227 1 97.44 408 VAL A O 1
ATOM 3128 N N . GLY A 1 409 ? 2.932 -0.758 10.094 1 94.5 409 GLY A N 1
ATOM 3129 C CA . GLY A 1 409 ? 3.836 -1.501 9.227 1 94.5 409 GLY A CA 1
ATOM 3130 C C . GLY A 1 409 ? 3.9 -0.952 7.816 1 94.5 409 GLY A C 1
ATOM 3131 O O . GLY A 1 409 ? 3.402 0.143 7.547 1 94.5 409 GLY A O 1
ATOM 3132 N N . PRO A 1 410 ? 4.484 -1.729 6.938 1 92.62 410 PRO A N 1
ATOM 3133 C CA . PRO A 1 410 ? 4.609 -1.26 5.555 1 92.62 410 PRO A CA 1
ATOM 3134 C C . PRO A 1 410 ? 3.258 -1.061 4.875 1 92.62 410 PRO A C 1
ATOM 3136 O O . PRO A 1 410 ? 2.34 -1.861 5.07 1 92.62 410 PRO A O 1
ATOM 3139 N N . HIS A 1 411 ? 3.09 0.015 4.109 1 92.5 411 HIS A N 1
ATOM 3140 C CA . HIS A 1 411 ? 1.943 0.335 3.266 1 92.5 411 HIS A CA 1
ATOM 3141 C C . HIS A 1 411 ? 0.68 0.519 4.102 1 92.5 411 HIS A C 1
ATOM 3143 O O . HIS A 1 411 ? -0.433 0.375 3.592 1 92.5 411 HIS A O 1
ATOM 3149 N N . ALA A 1 412 ? 0.911 0.755 5.43 1 95.94 412 ALA A N 1
ATOM 3150 C CA . ALA A 1 412 ? -0.245 0.812 6.32 1 95.94 412 ALA A CA 1
ATOM 3151 C C . ALA A 1 412 ? -1.29 1.796 5.805 1 95.94 412 ALA A C 1
ATOM 3153 O O . ALA A 1 412 ? -2.492 1.538 5.891 1 95.94 412 ALA A O 1
ATOM 3154 N N . GLY A 1 413 ? -0.842 2.914 5.262 1 94.31 413 GLY A N 1
ATOM 3155 C CA . GLY A 1 413 ? -1.759 3.916 4.742 1 94.31 413 GLY A CA 1
ATOM 3156 C C . GLY A 1 413 ? -2.707 3.369 3.691 1 94.31 413 GLY A C 1
ATOM 3157 O O . GLY A 1 413 ? -3.914 3.613 3.752 1 94.31 413 GLY A O 1
ATOM 3158 N N . SER A 1 414 ? -2.211 2.574 2.766 1 93.56 414 SER A N 1
ATOM 3159 C CA . SER A 1 414 ? -3.031 1.991 1.708 1 93.56 414 SER A CA 1
ATOM 3160 C C . SER A 1 414 ? -3.865 0.828 2.234 1 93.56 414 SER A C 1
ATOM 3162 O O . SER A 1 414 ? -4.988 0.605 1.777 1 93.56 414 SER A O 1
ATOM 3164 N N . VAL A 1 415 ? -3.346 0.114 3.217 1 95.94 415 VAL A N 1
ATOM 3165 C CA . VAL A 1 415 ? -3.943 -1.112 3.734 1 95.94 415 VAL A CA 1
ATOM 3166 C C . VAL A 1 415 ? -5.273 -0.792 4.414 1 95.94 415 VAL A C 1
ATOM 3168 O O . VAL A 1 415 ? -6.281 -1.455 4.16 1 95.94 415 VAL A O 1
ATOM 3171 N N . VAL A 1 416 ? -5.359 0.285 5.156 1 96.88 416 VAL A N 1
ATOM 3172 C CA . VAL A 1 416 ? -6.539 0.55 5.973 1 96.88 416 VAL A CA 1
ATOM 3173 C C . VAL A 1 416 ? -7.676 1.056 5.09 1 96.88 416 VAL A C 1
ATOM 3175 O O . VAL A 1 416 ? -8.852 0.958 5.461 1 96.88 416 VAL A O 1
ATOM 3178 N N . GLU A 1 417 ? -7.336 1.573 3.898 1 95.62 417 GLU A N 1
ATOM 3179 C CA . GLU A 1 417 ? -8.312 2.273 3.066 1 95.62 417 GLU A CA 1
ATOM 3180 C C . GLU A 1 417 ? -9.352 1.311 2.5 1 95.62 417 GLU A C 1
ATOM 3182 O O . GLU A 1 417 ? -10.43 1.731 2.072 1 95.62 417 GLU A O 1
ATOM 3187 N N . VAL A 1 418 ? -9.047 0.021 2.508 1 95.19 418 VAL A N 1
ATOM 3188 C CA . VAL A 1 418 ? -9.977 -0.976 1.983 1 95.19 418 VAL A CA 1
ATOM 3189 C C . VAL A 1 418 ? -11.242 -1.001 2.834 1 95.19 418 VAL A C 1
ATOM 3191 O O . VAL A 1 418 ? -12.305 -1.407 2.363 1 95.19 418 VAL A O 1
ATOM 3194 N N . ALA A 1 419 ? -11.172 -0.488 4.043 1 96.44 419 ALA A N 1
ATOM 3195 C CA . ALA A 1 419 ? -12.297 -0.534 4.969 1 96.44 419 ALA A CA 1
ATOM 3196 C C . ALA A 1 419 ? -13.102 0.765 4.922 1 96.44 419 ALA A C 1
ATOM 3198 O O . ALA A 1 419 ? -14.086 0.921 5.648 1 96.44 419 ALA A O 1
ATOM 3199 N N . SER A 1 420 ? -12.711 1.738 4.082 1 94.69 420 SER A N 1
ATOM 3200 C CA . SER A 1 420 ? -13.297 3.076 4.074 1 94.69 420 SER A CA 1
ATOM 3201 C C . SER A 1 420 ? -14.805 3.023 3.836 1 94.69 420 SER A C 1
ATOM 3203 O O . SER A 1 420 ? -15.586 3.482 4.672 1 94.69 420 SER A O 1
ATOM 3205 N N . LEU A 1 421 ? -15.242 2.393 2.783 1 93.69 421 LEU A N 1
ATOM 3206 C CA . LEU A 1 421 ? -16.656 2.43 2.398 1 93.69 421 LEU A CA 1
ATOM 3207 C C . LEU A 1 421 ? -17.5 1.58 3.344 1 93.69 421 LEU A C 1
ATOM 3209 O O . LEU A 1 421 ? -18.594 1.981 3.732 1 93.69 421 LEU A O 1
ATOM 3213 N N . PRO A 1 422 ? -16.984 0.378 3.736 1 95.06 422 PRO A N 1
ATOM 3214 C CA . PRO A 1 422 ? -17.734 -0.374 4.738 1 95.06 422 PRO A CA 1
ATOM 3215 C C . PRO A 1 422 ? -17.984 0.427 6.016 1 95.06 422 PRO A C 1
ATOM 3217 O O . PRO A 1 422 ? -19.062 0.352 6.598 1 95.06 422 PRO A O 1
ATOM 3220 N N . ILE A 1 423 ? -17.031 1.182 6.457 1 95.81 423 ILE A N 1
ATOM 3221 C CA . ILE A 1 423 ? -17.172 1.992 7.664 1 95.81 423 ILE A CA 1
ATOM 3222 C C . ILE A 1 423 ? -18.172 3.115 7.418 1 95.81 423 ILE A C 1
ATOM 3224 O O . ILE A 1 423 ? -19.094 3.32 8.219 1 95.81 423 ILE A O 1
ATOM 3228 N N . LEU A 1 424 ? -18.031 3.793 6.32 1 92.69 424 LEU A N 1
ATOM 3229 C CA . LEU A 1 424 ? -18.906 4.906 5.977 1 92.69 424 LEU A CA 1
ATOM 3230 C C . LEU A 1 424 ? -20.359 4.453 5.902 1 92.69 424 LEU A C 1
ATOM 3232 O O . LEU A 1 424 ? -21.266 5.152 6.371 1 92.69 424 LEU A O 1
ATOM 3236 N N . LYS A 1 425 ? -20.578 3.27 5.359 1 92.88 425 LYS A N 1
ATOM 3237 C CA . LYS A 1 425 ? -21.922 2.775 5.094 1 92.88 425 LYS A CA 1
ATOM 3238 C C . LYS A 1 425 ? -22.438 1.944 6.262 1 92.88 425 LYS A C 1
ATOM 3240 O O . LYS A 1 425 ? -23.5 1.334 6.172 1 92.88 425 LYS A O 1
ATOM 3245 N N . ASN A 1 426 ? -21.688 1.9 7.316 1 94.88 426 ASN A N 1
ATOM 3246 C CA . ASN A 1 426 ? -22.062 1.139 8.5 1 94.88 426 ASN A CA 1
ATOM 3247 C C . ASN A 1 426 ? -22.359 -0.318 8.156 1 94.88 426 ASN A C 1
ATOM 3249 O O . ASN A 1 426 ? -23.406 -0.853 8.547 1 94.88 426 ASN A O 1
ATOM 3253 N N . GLU A 1 427 ? -21.484 -0.861 7.402 1 96 427 GLU A N 1
ATOM 3254 C CA . GLU A 1 427 ? -21.688 -2.229 6.938 1 96 427 GLU A CA 1
ATOM 3255 C C . GLU A 1 427 ? -21.125 -3.244 7.922 1 96 427 GLU A C 1
ATOM 3257 O O . GLU A 1 427 ? -20.266 -2.902 8.75 1 96 427 GLU A O 1
ATOM 3262 N N . SER A 1 428 ? -21.641 -4.484 7.762 1 96.31 428 SER A N 1
ATOM 3263 C CA . SER A 1 428 ? -21.172 -5.609 8.562 1 96.31 428 SER A CA 1
ATOM 3264 C C . SER A 1 428 ? -19.797 -6.078 8.102 1 96.31 428 SER A C 1
ATOM 3266 O O . SER A 1 428 ? -19.422 -5.883 6.938 1 96.31 428 SER A O 1
ATOM 3268 N N . VAL A 1 429 ? -19.109 -6.77 9.047 1 95.25 429 VAL A N 1
ATOM 3269 C CA . VAL A 1 429 ? -17.797 -7.344 8.758 1 95.25 429 VAL A CA 1
ATOM 3270 C C . VAL A 1 429 ? -17.922 -8.398 7.668 1 95.25 429 VAL A C 1
ATOM 3272 O O . VAL A 1 429 ? -16.969 -8.664 6.938 1 95.25 429 VAL A O 1
ATOM 3275 N N . TYR A 1 430 ? -19.094 -8.953 7.426 1 91.19 430 TYR A N 1
ATOM 3276 C CA . TYR A 1 430 ? -19.344 -9.969 6.406 1 91.19 430 TYR A CA 1
ATOM 3277 C C . TYR A 1 430 ? -19.094 -9.406 5.008 1 91.19 430 TYR A C 1
ATOM 3279 O O . TYR A 1 430 ? -18.688 -10.141 4.102 1 91.19 430 TYR A O 1
ATOM 3287 N N . THR A 1 431 ? -19.281 -8.117 4.922 1 91.62 431 THR A N 1
ATOM 3288 C CA . THR A 1 431 ? -19.062 -7.477 3.631 1 91.62 431 THR A CA 1
ATOM 3289 C C . THR A 1 431 ? -17.578 -7.516 3.262 1 91.62 431 THR A C 1
ATOM 3291 O O . THR A 1 431 ? -17.234 -7.676 2.09 1 91.62 431 THR A O 1
ATOM 3294 N N . MET A 1 432 ? -16.734 -7.43 4.254 1 91.62 432 MET A N 1
ATOM 3295 C CA . MET A 1 432 ? -15.297 -7.434 4.027 1 91.62 432 MET A CA 1
ATOM 3296 C C . MET A 1 432 ? -14.828 -8.789 3.508 1 91.62 432 MET A C 1
ATOM 3298 O O . MET A 1 432 ? -13.852 -8.867 2.758 1 91.62 432 MET A O 1
ATOM 3302 N N . LEU A 1 433 ? -15.531 -9.82 3.803 1 88 433 LEU A N 1
ATOM 3303 C CA . LEU A 1 433 ? -15.141 -11.18 3.453 1 88 433 LEU A CA 1
ATOM 3304 C C . LEU A 1 433 ? -15.422 -11.469 1.982 1 88 433 LEU A C 1
ATOM 3306 O O . LEU A 1 433 ? -14.961 -12.469 1.438 1 88 433 LEU A O 1
ATOM 3310 N N . LYS A 1 434 ? -16.094 -10.539 1.397 1 87.44 434 LYS A N 1
ATOM 3311 C CA . LYS A 1 434 ? -16.406 -10.719 -0.016 1 87.44 434 LYS A CA 1
ATOM 3312 C C . LYS A 1 434 ? -15.25 -10.281 -0.902 1 87.44 434 LYS A C 1
ATOM 3314 O O . LYS A 1 434 ? -15.25 -10.547 -2.105 1 87.44 434 LYS A O 1
ATOM 3319 N N . HIS A 1 435 ? -14.328 -9.648 -0.323 1 87.81 435 HIS A N 1
ATOM 3320 C CA . HIS A 1 435 ? -13.133 -9.211 -1.047 1 87.81 435 HIS A CA 1
ATOM 3321 C C . HIS A 1 435 ? -12.023 -10.25 -0.955 1 87.81 435 HIS A C 1
ATOM 3323 O O . HIS A 1 435 ? -11.719 -10.742 0.135 1 87.81 435 HIS A O 1
ATOM 3329 N N . ASN A 1 436 ? -11.469 -10.633 -2.088 1 88.81 436 ASN A N 1
ATOM 3330 C CA . ASN A 1 436 ? -10.305 -11.5 -2.16 1 88.81 436 ASN A CA 1
ATOM 3331 C C . ASN A 1 436 ? -9.062 -10.734 -2.609 1 88.81 436 ASN A C 1
ATOM 3333 O O . ASN A 1 436 ? -8.836 -10.555 -3.809 1 88.81 436 ASN A O 1
ATOM 3337 N N . PRO A 1 437 ? -8.258 -10.359 -1.636 1 92 437 PRO A N 1
ATOM 3338 C CA . PRO A 1 437 ? -7.066 -9.586 -1.998 1 92 437 PRO A CA 1
ATOM 3339 C C . PRO A 1 437 ? -6.098 -10.375 -2.875 1 92 437 PRO A C 1
ATOM 3341 O O . PRO A 1 437 ? -6.141 -11.602 -2.898 1 92 437 PRO A O 1
ATOM 3344 N N . ALA A 1 438 ? -5.289 -9.602 -3.564 1 91.94 438 ALA A N 1
ATOM 3345 C CA . ALA A 1 438 ? -4.199 -10.242 -4.297 1 91.94 438 ALA A CA 1
ATOM 3346 C C . ALA A 1 438 ? -3.289 -11.023 -3.35 1 91.94 438 ALA A C 1
ATOM 3348 O O . ALA A 1 438 ? -3.322 -10.812 -2.135 1 91.94 438 ALA A O 1
ATOM 3349 N N . TYR A 1 439 ? -2.617 -11.977 -3.916 1 92.19 439 TYR A N 1
ATOM 3350 C CA . TYR A 1 439 ? -1.655 -12.734 -3.119 1 92.19 439 TYR A CA 1
ATOM 3351 C C . TYR A 1 439 ? -0.26 -12.648 -3.729 1 92.19 439 TYR A C 1
ATOM 3353 O O . TYR A 1 439 ? -0.084 -12.883 -4.926 1 92.19 439 TYR A O 1
ATOM 3361 N N . PRO A 1 440 ? 0.741 -12.406 -2.943 1 93.44 440 PRO A N 1
ATOM 3362 C CA . PRO A 1 440 ? 0.599 -12.008 -1.54 1 93.44 440 PRO A CA 1
ATOM 3363 C C . PRO A 1 440 ? 0.279 -10.523 -1.379 1 93.44 440 PRO A C 1
ATOM 3365 O O . PRO A 1 440 ? 0.662 -9.711 -2.223 1 93.44 440 PRO A O 1
ATOM 3368 N N . SER A 1 441 ? -0.454 -10.18 -0.391 1 93.69 441 SER A N 1
ATOM 3369 C CA . SER A 1 441 ? -0.847 -8.797 -0.13 1 93.69 441 SER A CA 1
ATOM 3370 C C . SER A 1 441 ? -0.927 -8.516 1.367 1 93.69 441 SER A C 1
ATOM 3372 O O . SER A 1 441 ? -1.293 -9.398 2.148 1 93.69 441 SER A O 1
ATOM 3374 N N . LEU A 1 442 ? -0.626 -7.301 1.729 1 95.62 442 LEU A N 1
ATOM 3375 C CA . LEU A 1 442 ? -0.77 -6.895 3.121 1 95.62 442 LEU A CA 1
ATOM 3376 C C . LEU A 1 442 ? -2.238 -6.695 3.482 1 95.62 442 LEU A C 1
ATOM 3378 O O . LEU A 1 442 ? -2.613 -6.801 4.652 1 95.62 442 LEU A O 1
ATOM 3382 N N . VAL A 1 443 ? -3.047 -6.434 2.508 1 96.12 443 VAL A N 1
ATOM 3383 C CA . VAL A 1 443 ? -4.48 -6.246 2.711 1 96.12 443 VAL A CA 1
ATOM 3384 C C . VAL A 1 443 ? -5.102 -7.547 3.215 1 96.12 443 VAL A C 1
ATOM 3386 O O . VAL A 1 443 ? -6.141 -7.527 3.879 1 96.12 443 VAL A O 1
ATOM 3389 N N . SER A 1 444 ? -4.422 -8.688 2.926 1 93.94 444 SER A N 1
ATOM 3390 C CA . SER A 1 444 ? -4.902 -9.977 3.414 1 93.94 444 SER A CA 1
ATOM 3391 C C . SER A 1 444 ? -5.027 -9.977 4.934 1 93.94 444 SER A C 1
ATOM 3393 O O . SER A 1 444 ? -5.883 -10.672 5.492 1 93.94 444 SER A O 1
ATOM 3395 N N . GLY A 1 445 ? -4.203 -9.133 5.602 1 94.81 445 GLY A N 1
ATOM 3396 C CA . GLY A 1 445 ? -4.301 -9.023 7.047 1 94.81 445 GLY A CA 1
ATOM 3397 C C . GLY A 1 445 ? -5.633 -8.469 7.512 1 94.81 445 GLY A C 1
ATOM 3398 O O . GLY A 1 445 ? -6.184 -8.914 8.523 1 94.81 445 GLY A O 1
ATOM 3399 N N . VAL A 1 446 ? -6.137 -7.484 6.801 1 96.44 446 VAL A N 1
ATOM 3400 C CA . VAL A 1 446 ? -7.422 -6.875 7.129 1 96.44 446 VAL A CA 1
ATOM 3401 C C . VAL A 1 446 ? -8.539 -7.906 6.965 1 96.44 446 VAL A C 1
ATOM 3403 O O . VAL A 1 446 ? -9.398 -8.039 7.836 1 96.44 446 VAL A O 1
ATOM 3406 N N . ILE A 1 447 ? -8.5 -8.648 5.879 1 93.19 447 ILE A N 1
ATOM 3407 C CA . ILE A 1 447 ? -9.539 -9.625 5.574 1 93.19 447 ILE A CA 1
ATOM 3408 C C . ILE A 1 447 ? -9.461 -10.789 6.562 1 93.19 447 ILE A C 1
ATOM 3410 O O . ILE A 1 447 ? -10.492 -11.328 6.973 1 93.19 447 ILE A O 1
ATOM 3414 N N . GLU A 1 448 ? -8.25 -11.148 6.91 1 92.19 448 GLU A N 1
ATOM 3415 C CA . GLU A 1 448 ? -8.102 -12.195 7.914 1 92.19 448 GLU A CA 1
ATOM 3416 C C . GLU A 1 448 ? -8.688 -11.773 9.25 1 92.19 448 GLU A C 1
ATOM 3418 O O . GLU A 1 448 ? -9.328 -12.57 9.938 1 92.19 448 GLU A O 1
ATOM 3423 N N . CYS A 1 449 ? -8.461 -10.539 9.68 1 95.06 449 CYS A N 1
ATOM 3424 C CA . CYS A 1 449 ? -9.094 -10.031 10.891 1 95.06 449 CYS A CA 1
ATOM 3425 C C . CYS A 1 449 ? -10.609 -10.125 10.797 1 95.06 449 CYS A C 1
ATOM 3427 O O . CYS A 1 449 ? -11.273 -10.516 11.758 1 95.06 449 CYS A O 1
ATOM 3429 N N . ALA A 1 450 ? -11.117 -9.75 9.648 1 94.06 450 ALA A N 1
ATOM 3430 C CA . ALA A 1 450 ? -12.562 -9.859 9.43 1 94.06 450 ALA A CA 1
ATOM 3431 C C . ALA A 1 450 ? -13.039 -11.297 9.586 1 94.06 450 ALA A C 1
ATOM 3433 O O . ALA A 1 450 ? -14.055 -11.547 10.242 1 94.06 450 ALA A O 1
ATOM 3434 N N . ALA A 1 451 ? -12.312 -12.227 8.992 1 88.56 451 ALA A N 1
ATOM 3435 C CA . ALA A 1 451 ? -12.672 -13.641 9.078 1 88.56 451 ALA A CA 1
ATOM 3436 C C . ALA A 1 451 ? -12.641 -14.125 10.523 1 88.56 451 ALA A C 1
ATOM 3438 O O . ALA A 1 451 ? -13.523 -14.867 10.953 1 88.56 451 ALA A O 1
ATOM 3439 N N . MET A 1 452 ? -11.68 -13.711 11.258 1 87.38 452 MET A N 1
ATOM 3440 C CA . MET A 1 452 ? -11.539 -14.086 12.664 1 87.38 452 MET A CA 1
ATOM 3441 C C . MET A 1 452 ? -12.766 -13.656 13.469 1 87.38 452 MET A C 1
ATOM 3443 O O . MET A 1 452 ? -13.234 -14.391 14.336 1 87.38 452 MET A O 1
ATOM 3447 N N . LEU A 1 453 ? -13.25 -12.547 13.156 1 91.44 453 LEU A N 1
ATOM 3448 C CA . LEU A 1 453 ? -14.32 -11.922 13.93 1 91.44 453 LEU A CA 1
ATOM 3449 C C . LEU A 1 453 ? -15.641 -12.672 13.734 1 91.44 453 LEU A C 1
ATOM 3451 O O . LEU A 1 453 ? -16.578 -12.484 14.508 1 91.44 453 LEU A O 1
ATOM 3455 N N . VAL A 1 454 ? -15.703 -13.531 12.75 1 86.56 454 VAL A N 1
ATOM 3456 C CA . VAL A 1 454 ? -16.922 -14.289 12.516 1 86.56 454 VAL A CA 1
ATOM 3457 C C . VAL A 1 454 ? -16.641 -15.781 12.57 1 86.56 454 VAL A C 1
ATOM 3459 O O . VAL A 1 454 ? -17.406 -16.594 12.047 1 86.56 454 VAL A O 1
ATOM 3462 N N . GLY A 1 455 ? -15.5 -16.125 13.086 1 77.75 455 GLY A N 1
ATOM 3463 C CA . GLY A 1 455 ? -15.156 -17.516 13.305 1 77.75 455 GLY A CA 1
ATOM 3464 C C . GLY A 1 455 ? -14.797 -18.25 12.023 1 77.75 455 GLY A C 1
ATOM 3465 O O . GLY A 1 455 ? -15.031 -19.453 11.914 1 77.75 455 GLY A O 1
ATOM 3466 N N . ARG A 1 456 ? -14.312 -17.562 11.047 1 73.19 456 ARG A N 1
ATOM 3467 C CA . ARG A 1 456 ? -13.969 -18.156 9.766 1 73.19 456 ARG A CA 1
ATOM 3468 C C . ARG A 1 456 ? -12.477 -18.016 9.477 1 73.19 456 ARG A C 1
ATOM 3470 O O . ARG A 1 456 ? -12.039 -18.172 8.336 1 73.19 456 ARG A O 1
ATOM 3477 N N . GLY A 1 457 ? -11.773 -17.688 10.445 1 66.94 457 GLY A N 1
ATOM 3478 C CA . GLY A 1 457 ? -10.336 -17.531 10.25 1 66.94 457 GLY A CA 1
ATOM 3479 C C . GLY A 1 457 ? -9.625 -18.859 10.055 1 66.94 457 GLY A C 1
ATOM 3480 O O . GLY A 1 457 ? -10.062 -19.891 10.562 1 66.94 457 GLY A O 1
ATOM 3481 N N . ALA A 1 458 ? -8.742 -18.781 9.047 1 60.12 458 ALA A N 1
ATOM 3482 C CA . ALA A 1 458 ? -7.953 -19.984 8.789 1 60.12 458 ALA A CA 1
ATOM 3483 C C . ALA A 1 458 ? -7.168 -20.406 10.031 1 60.12 458 ALA A C 1
ATOM 3485 O O . ALA A 1 458 ? -6.824 -21.578 10.188 1 60.12 458 ALA A O 1
ATOM 3486 N N . ARG A 1 459 ? -6.848 -19.359 10.773 1 61.47 459 ARG A N 1
ATOM 3487 C CA . ARG A 1 459 ? -5.973 -19.594 11.914 1 61.47 459 ARG A CA 1
ATOM 3488 C C . ARG A 1 459 ? -6.742 -19.5 13.227 1 61.47 459 ARG A C 1
ATOM 3490 O O . ARG A 1 459 ? -7.484 -18.547 13.445 1 61.47 459 ARG A O 1
ATOM 3497 N N . CYS A 1 460 ? -7.145 -20.641 13.695 1 53.03 460 CYS A N 1
ATOM 3498 C CA . CYS A 1 460 ? -7.949 -20.625 14.914 1 53.03 460 CYS A CA 1
ATOM 3499 C C . CYS A 1 460 ? -7.328 -19.703 15.961 1 53.03 460 CYS A C 1
ATOM 3501 O O . CYS A 1 460 ? -6.117 -19.75 16.188 1 53.03 460 CYS A O 1
ATOM 3503 N N . SER A 1 461 ? -8.094 -18.781 16.453 1 48.62 461 SER A N 1
ATOM 3504 C CA . SER A 1 461 ? -7.832 -17.891 17.578 1 48.62 461 SER A CA 1
ATOM 3505 C C . SER A 1 461 ? -7.336 -18.672 18.797 1 48.62 461 SER A C 1
ATOM 3507 O O . SER A 1 461 ? -7.68 -19.844 18.969 1 48.62 461 SER A O 1
ATOM 3509 N N . ASN A 1 462 ? -5.977 -18.469 19.344 1 49.97 462 ASN A N 1
ATOM 3510 C CA . ASN A 1 462 ? -5.383 -18.938 20.594 1 49.97 462 ASN A CA 1
ATOM 3511 C C . ASN A 1 462 ? -4.383 -20.062 20.359 1 49.97 462 ASN A C 1
ATOM 3513 O O . ASN A 1 462 ? -3.73 -20.516 21.297 1 49.97 462 ASN A O 1
ATOM 3517 N N . VAL A 1 463 ? -4.359 -20.312 19.016 1 53.72 463 VAL A N 1
ATOM 3518 C CA . VAL A 1 463 ? -3.416 -21.422 18.859 1 53.72 463 VAL A CA 1
ATOM 3519 C C . VAL A 1 463 ? -2.061 -20.875 18.406 1 53.72 463 VAL A C 1
ATOM 3521 O O . VAL A 1 463 ? -1.03 -21.531 18.609 1 53.72 463 VAL A O 1
ATOM 3524 N N . VAL A 1 464 ? -2.209 -19.547 17.922 1 63.12 464 VAL A N 1
ATOM 3525 C CA . VAL A 1 464 ? -0.933 -19.078 17.375 1 63.12 464 VAL A CA 1
ATOM 3526 C C . VAL A 1 464 ? -0.613 -17.703 17.938 1 63.12 464 VAL A C 1
ATOM 3528 O O . VAL A 1 464 ? -1.493 -16.828 18.016 1 63.12 464 VAL A O 1
ATOM 3531 N N . GLU A 1 465 ? 0.564 -17.594 18.578 1 72.69 465 GLU A N 1
ATOM 3532 C CA . GLU A 1 465 ? 1.02 -16.281 19.031 1 72.69 465 GLU A CA 1
ATOM 3533 C C . GLU A 1 465 ? 0.928 -15.25 17.922 1 72.69 465 GLU A C 1
ATOM 3535 O O . GLU A 1 465 ? 1.252 -15.547 16.766 1 72.69 465 GLU A O 1
ATOM 3540 N N . GLY A 1 466 ? 0.276 -14.117 18.234 1 74.38 466 GLY A N 1
ATOM 3541 C CA . GLY A 1 466 ? 0.21 -13.055 17.25 1 74.38 466 GLY A CA 1
ATOM 3542 C C . GLY A 1 466 ? -1.157 -12.922 16.609 1 74.38 466 GLY A C 1
ATOM 3543 O O . GLY A 1 466 ? -1.343 -12.109 15.688 1 74.38 466 GLY A O 1
ATOM 3544 N N . ILE A 1 467 ? -2.053 -13.703 17.016 1 74 467 ILE A N 1
ATOM 3545 C CA . ILE A 1 467 ? -3.451 -13.648 16.609 1 74 467 ILE A CA 1
ATOM 3546 C C . ILE A 1 467 ? -4.348 -13.555 17.844 1 74 467 ILE A C 1
ATOM 3548 O O . ILE A 1 467 ? -4.262 -14.398 18.75 1 74 467 ILE A O 1
ATOM 3552 N N . SER A 1 468 ? -5.148 -12.422 17.969 1 84.25 468 SER A N 1
ATOM 3553 C CA . SER A 1 468 ? -5.957 -12.289 19.172 1 84.25 468 SER A CA 1
ATOM 3554 C C . SER A 1 468 ? -7.316 -11.672 18.859 1 84.25 468 SER A C 1
ATOM 3556 O O . SER A 1 468 ? -7.469 -10.961 17.859 1 84.25 468 SER A O 1
ATOM 3558 N N . ILE A 1 469 ? -8.328 -12.07 19.625 1 88.88 469 ILE A N 1
ATOM 3559 C CA . ILE A 1 469 ? -9.656 -11.461 19.656 1 88.88 469 ILE A CA 1
ATOM 3560 C C . ILE A 1 469 ? -9.992 -11.016 21.062 1 88.88 469 ILE A C 1
ATOM 3562 O O . ILE A 1 469 ? -9.812 -11.773 22.031 1 88.88 469 ILE A O 1
ATOM 3566 N N . LYS A 1 470 ? -10.391 -9.766 21.219 1 89.94 470 LYS A N 1
ATOM 3567 C CA . LYS A 1 470 ? -10.773 -9.227 22.516 1 89.94 470 LYS A CA 1
ATOM 3568 C C . LYS A 1 470 ? -12.125 -8.531 22.453 1 89.94 470 LYS A C 1
ATOM 3570 O O . LYS A 1 470 ? -12.508 -8.008 21.406 1 89.94 470 LYS A O 1
ATOM 3575 N N . ASN A 1 471 ? -12.844 -8.578 23.531 1 92.38 471 ASN A N 1
ATOM 3576 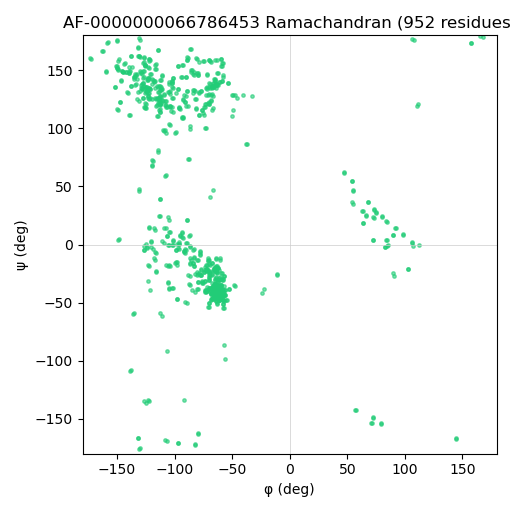C CA . ASN A 1 471 ? -14.156 -7.941 23.641 1 92.38 471 ASN A CA 1
ATOM 3577 C C . ASN A 1 471 ? -14.188 -6.91 24.766 1 92.38 471 ASN A C 1
ATOM 3579 O O . ASN A 1 471 ? -13.477 -7.043 25.75 1 92.38 471 ASN A O 1
ATOM 3583 N N . TRP A 1 472 ? -14.953 -5.871 24.547 1 92.94 472 TRP A N 1
ATOM 3584 C CA . TRP A 1 472 ? -15.188 -4.859 25.578 1 92.94 472 TRP A CA 1
ATOM 3585 C C . TRP A 1 472 ? -16.641 -4.383 25.547 1 92.94 472 TRP A C 1
ATOM 3587 O O . TRP A 1 472 ? -17.188 -4.121 24.469 1 92.94 472 TRP A O 1
ATOM 3597 N N . THR A 1 473 ? -17.266 -4.34 26.641 1 92.06 473 THR A N 1
ATOM 3598 C CA . THR A 1 473 ? -18.625 -3.83 26.812 1 92.06 473 THR A CA 1
ATOM 3599 C C . THR A 1 473 ? -18.688 -2.785 27.922 1 92.06 473 THR A C 1
ATOM 3601 O O . THR A 1 473 ? -18.047 -2.947 28.969 1 92.06 473 THR A O 1
ATOM 3604 N N . PRO A 1 474 ? -19.469 -1.725 27.625 1 89.31 474 PRO A N 1
ATOM 3605 C CA . PRO A 1 474 ? -19.625 -0.733 28.688 1 89.31 474 PRO A CA 1
ATOM 3606 C C . PRO A 1 474 ? -20.203 -1.328 29.969 1 89.31 474 PRO A C 1
ATOM 3608 O O . PRO A 1 474 ? -21.047 -2.219 29.906 1 89.31 474 PRO A O 1
ATOM 3611 N N . ALA A 1 475 ? -19.797 -0.839 31.094 1 77.56 475 ALA A N 1
ATOM 3612 C CA . ALA A 1 475 ? -20.188 -1.35 32.406 1 77.56 475 ALA A CA 1
ATOM 3613 C C . ALA A 1 475 ? -21.703 -1.272 32.594 1 77.56 475 ALA A C 1
ATOM 3615 O O . ALA A 1 475 ? -22.312 -2.164 33.188 1 77.56 475 ALA A O 1
ATOM 3616 N N . ASP A 1 476 ? -22.312 -0.314 32.094 1 73.25 476 ASP A N 1
ATOM 3617 C CA . ASP A 1 476 ? -23.75 -0.151 32.312 1 73.25 476 ASP A CA 1
ATOM 3618 C C . ASP A 1 476 ? -24.547 -1.094 31.422 1 73.25 476 ASP A C 1
ATOM 3620 O O . ASP A 1 476 ? -25.766 -1.229 31.578 1 73.25 476 ASP A O 1
ATOM 3624 N N . ARG A 1 477 ? -23.797 -1.813 30.531 1 69.25 477 ARG A N 1
ATOM 3625 C CA . ARG A 1 477 ? -24.469 -2.727 29.609 1 69.25 477 ARG A CA 1
ATOM 3626 C C . ARG A 1 477 ? -23.875 -4.129 29.703 1 69.25 477 ARG A C 1
ATOM 3628 O O . ARG A 1 477 ? -24.125 -4.969 28.844 1 69.25 477 ARG A O 1
ATOM 3635 N N . ALA A 1 478 ? -22.938 -4.121 30.531 1 51.31 478 ALA A N 1
ATOM 3636 C CA . ALA A 1 478 ? -22.25 -5.398 30.656 1 51.31 478 ALA A CA 1
ATOM 3637 C C . ALA A 1 478 ? -23.078 -6.406 31.438 1 51.31 478 ALA A C 1
ATOM 3639 O O . ALA A 1 478 ? -23.812 -6.035 32.375 1 51.31 478 ALA A O 1
ATOM 3640 N N . MET B 1 1 ? -7.926 -26.641 7.441 1 82.31 1 MET B N 1
ATOM 3641 C CA . MET B 1 1 ? -8.18 -25.906 8.68 1 82.31 1 MET B CA 1
ATOM 3642 C C . MET B 1 1 ? -9.664 -25.594 8.836 1 82.31 1 MET B C 1
ATOM 3644 O O . MET B 1 1 ? -10.211 -25.703 9.938 1 82.31 1 MET B O 1
ATOM 3648 N N . ARG B 1 2 ? -10.281 -25.219 7.703 1 82.62 2 ARG B N 1
ATOM 3649 C CA . ARG B 1 2 ? -11.719 -24.938 7.742 1 82.62 2 ARG B CA 1
ATOM 3650 C C . ARG B 1 2 ? -12.5 -26.172 8.188 1 82.62 2 ARG B C 1
ATOM 3652 O O . ARG B 1 2 ? -13.445 -26.062 8.969 1 82.62 2 ARG B O 1
ATOM 3659 N N . ALA B 1 3 ? -12.086 -27.281 7.684 1 88 3 ALA B N 1
ATOM 3660 C CA . ALA B 1 3 ? -12.758 -28.531 8.031 1 88 3 ALA B CA 1
ATOM 3661 C C . ALA B 1 3 ? -12.641 -28.828 9.523 1 88 3 ALA B C 1
ATOM 3663 O O . ALA B 1 3 ? -13.562 -29.375 10.133 1 88 3 ALA B O 1
ATOM 3664 N N . ILE B 1 4 ? -11.555 -28.469 10.07 1 86.38 4 ILE B N 1
ATOM 3665 C CA . ILE B 1 4 ? -11.352 -28.641 11.508 1 86.38 4 ILE B CA 1
ATOM 3666 C C . ILE B 1 4 ? -12.367 -27.797 12.273 1 86.38 4 ILE B C 1
ATOM 3668 O O . ILE B 1 4 ? -12.867 -28.219 13.32 1 86.38 4 ILE B O 1
ATOM 3672 N N . GLY B 1 5 ? -12.602 -26.672 11.766 1 80.44 5 GLY B N 1
ATOM 3673 C CA . GLY B 1 5 ? -13.602 -25.797 12.367 1 80.44 5 GLY B CA 1
ATOM 3674 C C . GLY B 1 5 ? -14.984 -26.422 12.43 1 80.44 5 GLY B C 1
ATOM 3675 O O . GLY B 1 5 ? -15.781 -26.094 13.297 1 80.44 5 GLY B O 1
ATOM 3676 N N . TYR B 1 6 ? -15.281 -27.391 11.562 1 84.69 6 TYR B N 1
ATOM 3677 C CA . TYR B 1 6 ? -16.547 -28.109 11.539 1 84.69 6 TYR B CA 1
ATOM 3678 C C . TYR B 1 6 ? -16.469 -29.344 12.43 1 84.69 6 TYR B C 1
ATOM 3680 O O . TYR B 1 6 ? -17.406 -30.141 12.477 1 84.69 6 TYR B O 1
ATOM 3688 N N . GLY B 1 7 ? -15.32 -29.5 13.047 1 87.44 7 GLY B N 1
ATOM 3689 C CA . GLY B 1 7 ? -15.133 -30.641 13.945 1 87.44 7 GLY B CA 1
ATOM 3690 C C . GLY B 1 7 ? -14.828 -31.922 13.219 1 87.44 7 GLY B C 1
ATOM 3691 O O . GLY B 1 7 ? -15.109 -33.031 13.719 1 87.44 7 GLY B O 1
ATOM 3692 N N . LYS B 1 8 ? -14.305 -31.828 12.055 1 92.69 8 LYS B N 1
ATOM 3693 C CA . LYS B 1 8 ? -14.039 -33.031 11.25 1 92.69 8 LYS B CA 1
ATOM 3694 C C . LYS B 1 8 ? -12.586 -33.469 11.398 1 92.69 8 LYS B C 1
ATOM 3696 O O . LYS B 1 8 ? -11.711 -32.656 11.742 1 92.69 8 LYS B O 1
ATOM 3701 N N . SER B 1 9 ? -12.398 -34.719 11.203 1 95.38 9 SER B N 1
ATOM 3702 C CA . SER B 1 9 ? -11.039 -35.219 11.117 1 95.38 9 SER B CA 1
ATOM 3703 C C . SER B 1 9 ? -10.461 -35.031 9.719 1 95.38 9 SER B C 1
ATOM 3705 O O . SER B 1 9 ? -11.141 -35.25 8.719 1 95.38 9 SER B O 1
ATOM 3707 N N . VAL B 1 10 ? -9.273 -34.531 9.664 1 95.56 10 VAL B N 1
ATOM 3708 C CA . VAL B 1 10 ? -8.688 -34.188 8.375 1 95.56 10 VAL B CA 1
ATOM 3709 C C . VAL B 1 10 ? -7.352 -34.906 8.203 1 95.56 10 VAL B C 1
ATOM 3711 O O . VAL B 1 10 ? -6.547 -34.969 9.133 1 95.56 10 VAL B O 1
ATOM 3714 N N . CYS B 1 11 ? -7.16 -35.469 6.996 1 96.44 11 CYS B N 1
ATOM 3715 C CA . CYS B 1 11 ? -5.895 -36.062 6.582 1 96.44 11 CYS B CA 1
ATOM 3716 C C . CYS B 1 11 ? -5.402 -35.438 5.277 1 96.44 11 CYS B C 1
ATOM 3718 O O . CYS B 1 11 ? -6.184 -35.25 4.344 1 96.44 11 CYS B O 1
ATOM 3720 N N . ILE B 1 12 ? -4.148 -35.062 5.234 1 96.69 12 ILE B N 1
ATOM 3721 C CA . ILE B 1 12 ? -3.512 -34.562 4.02 1 96.69 12 ILE B CA 1
ATOM 3722 C C . ILE B 1 12 ? -2.436 -35.562 3.561 1 96.69 12 ILE B C 1
ATOM 3724 O O . ILE B 1 12 ? -1.578 -35.969 4.348 1 96.69 12 ILE B O 1
ATOM 3728 N N . VAL B 1 13 ? -2.506 -36 2.307 1 96.12 13 VAL B N 1
ATOM 3729 C CA . VAL B 1 13 ? -1.461 -36.812 1.694 1 96.12 13 VAL B CA 1
ATOM 3730 C C . VAL B 1 13 ? -0.631 -35.938 0.741 1 96.12 13 VAL B C 1
ATOM 3732 O O . VAL B 1 13 ? -1.169 -35.344 -0.198 1 96.12 13 VAL B O 1
ATOM 3735 N N . GLU B 1 14 ? 0.644 -35.844 1.04 1 95.12 14 GLU B N 1
ATOM 3736 C CA . GLU B 1 14 ? 1.544 -35.031 0.25 1 95.12 14 GLU B CA 1
ATOM 3737 C C . GLU B 1 14 ? 2.748 -35.812 -0.243 1 95.12 14 GLU B C 1
ATOM 3739 O O . GLU B 1 14 ? 3.502 -36.375 0.559 1 95.12 14 GLU B O 1
ATOM 3744 N N . GLY B 1 15 ? 2.898 -35.844 -1.598 1 90.81 15 GLY B N 1
ATOM 3745 C CA . GLY B 1 15 ? 3.998 -36.594 -2.184 1 90.81 15 GLY B CA 1
ATOM 3746 C C . GLY B 1 15 ? 5.297 -35.812 -2.227 1 90.81 15 GLY B C 1
ATOM 3747 O O . GLY B 1 15 ? 6.375 -36.406 -2.383 1 90.81 15 GLY B O 1
ATOM 3748 N N . GLY B 1 16 ? 5.25 -34.531 -2.053 1 88.12 16 GLY B N 1
ATOM 3749 C CA . GLY B 1 16 ? 6.41 -33.656 -2.062 1 88.12 16 GLY B CA 1
ATOM 3750 C C . GLY B 1 16 ? 6.516 -32.781 -0.82 1 88.12 16 GLY B C 1
ATOM 3751 O O . GLY B 1 16 ? 6.461 -33.281 0.302 1 88.12 16 GLY B O 1
ATOM 3752 N N . ARG B 1 17 ? 6.781 -31.609 -1.063 1 89.75 17 ARG B N 1
ATOM 3753 C CA . ARG B 1 17 ? 6.934 -30.688 0.057 1 89.75 17 ARG B CA 1
ATOM 3754 C C . ARG B 1 17 ? 5.625 -29.969 0.347 1 89.75 17 ARG B C 1
ATOM 3756 O O . ARG B 1 17 ? 4.898 -29.594 -0.576 1 89.75 17 ARG B O 1
ATOM 3763 N N . ILE B 1 18 ? 5.398 -29.75 1.583 1 92.69 18 ILE B N 1
ATOM 3764 C CA . ILE B 1 18 ? 4.246 -28.969 1.998 1 92.69 18 ILE B CA 1
ATOM 3765 C C . ILE B 1 18 ? 4.387 -27.531 1.483 1 92.69 18 ILE B C 1
ATOM 3767 O O . ILE B 1 18 ? 5.473 -26.953 1.525 1 92.69 18 ILE B O 1
ATOM 3771 N N . GLY B 1 19 ? 3.271 -27 0.989 1 90.81 19 GLY B N 1
ATOM 3772 C CA . GLY B 1 19 ? 3.266 -25.641 0.464 1 90.81 19 GLY B CA 1
ATOM 3773 C C . GLY B 1 19 ? 3.291 -25.578 -1.052 1 90.81 19 GLY B C 1
ATOM 3774 O O . GLY B 1 19 ? 2.959 -24.562 -1.646 1 90.81 19 GLY B O 1
ATOM 3775 N N . GLY B 1 20 ? 3.746 -26.672 -1.713 1 89.56 20 GLY B N 1
ATOM 3776 C CA . GLY B 1 20 ? 3.674 -26.828 -3.158 1 89.56 20 GLY B CA 1
ATOM 3777 C C . GLY B 1 20 ? 4.367 -25.703 -3.91 1 89.56 20 GLY B C 1
ATOM 3778 O O . GLY B 1 20 ? 5.445 -25.266 -3.51 1 89.56 20 GLY B O 1
ATOM 3779 N N . ALA B 1 21 ? 3.764 -25.312 -5.02 1 86.56 21 ALA B N 1
ATOM 3780 C CA . ALA B 1 21 ? 4.348 -24.312 -5.906 1 86.56 21 ALA B CA 1
ATOM 3781 C C . ALA B 1 21 ? 4.445 -22.953 -5.219 1 86.56 21 ALA B C 1
ATOM 3783 O O . ALA B 1 21 ? 5.371 -22.188 -5.48 1 86.56 21 ALA B O 1
ATOM 3784 N N . ASP B 1 22 ? 3.58 -22.688 -4.328 1 91.06 22 ASP B N 1
ATOM 3785 C CA . ASP B 1 22 ? 3.6 -21.406 -3.635 1 91.06 22 ASP B CA 1
ATOM 3786 C C . ASP B 1 22 ? 4.895 -21.219 -2.848 1 91.06 22 ASP B C 1
ATOM 3788 O O . ASP B 1 22 ? 5.594 -20.219 -3.012 1 91.06 22 ASP B O 1
ATOM 3792 N N . LEU B 1 23 ? 5.281 -22.188 -2.107 1 92.38 23 LEU B N 1
ATOM 3793 C CA . LEU B 1 23 ? 6.414 -22.078 -1.198 1 92.38 23 LEU B CA 1
ATOM 3794 C C . LEU B 1 23 ? 7.719 -22.406 -1.915 1 92.38 23 LEU B C 1
ATOM 3796 O O . LEU B 1 23 ? 8.766 -21.828 -1.605 1 92.38 23 LEU B O 1
ATOM 3800 N N . TRP B 1 24 ? 7.688 -23.312 -2.824 1 91.19 24 TRP B N 1
ATOM 3801 C CA . TRP B 1 24 ? 8.969 -23.844 -3.283 1 91.19 24 TRP B CA 1
ATOM 3802 C C . TRP B 1 24 ? 9.188 -23.516 -4.758 1 91.19 24 TRP B C 1
ATOM 3804 O O . TRP B 1 24 ? 10.305 -23.672 -5.27 1 91.19 24 TRP B O 1
ATOM 3814 N N . GLY B 1 25 ? 8.305 -22.984 -5.484 1 84.44 25 GLY B N 1
ATOM 3815 C CA . GLY B 1 25 ? 8.5 -22.719 -6.902 1 84.44 25 GLY B CA 1
ATOM 3816 C C . GLY B 1 25 ? 7.754 -21.5 -7.395 1 84.44 25 GLY B C 1
ATOM 3817 O O . GLY B 1 25 ? 7.832 -21.156 -8.578 1 84.44 25 GLY B O 1
ATOM 3818 N N . GLY B 1 26 ? 7.188 -20.891 -6.496 1 87.94 26 GLY B N 1
ATOM 3819 C CA . GLY B 1 26 ? 6.289 -19.844 -6.949 1 87.94 26 GLY B CA 1
ATOM 3820 C C . GLY B 1 26 ? 6.383 -18.578 -6.113 1 87.94 26 GLY B C 1
ATOM 3821 O O . GLY B 1 26 ? 7.438 -17.938 -6.059 1 87.94 26 GLY B O 1
ATOM 3822 N N . THR B 1 27 ? 5.395 -18.344 -5.367 1 90.62 27 THR B N 1
ATOM 3823 C CA . THR B 1 27 ? 5.141 -17.047 -4.762 1 90.62 27 THR B CA 1
ATOM 3824 C C . THR B 1 27 ? 6.262 -16.656 -3.801 1 90.62 27 THR B C 1
ATOM 3826 O O . THR B 1 27 ? 6.848 -15.578 -3.918 1 90.62 27 THR B O 1
ATOM 3829 N N . VAL B 1 28 ? 6.672 -17.469 -2.881 1 93.94 28 VAL B N 1
ATOM 3830 C CA . VAL B 1 28 ? 7.574 -17.078 -1.798 1 93.94 28 VAL B CA 1
ATOM 3831 C C . VAL B 1 28 ? 8.969 -16.828 -2.354 1 93.94 28 VAL B C 1
ATOM 3833 O O . VAL B 1 28 ? 9.516 -15.734 -2.191 1 93.94 28 VAL B O 1
ATOM 3836 N N . PRO B 1 29 ? 9.555 -17.781 -3.078 1 94.62 29 PRO B N 1
ATOM 3837 C CA . PRO B 1 29 ? 10.898 -17.484 -3.59 1 94.62 29 PRO B CA 1
ATOM 3838 C C . PRO B 1 29 ? 10.898 -16.375 -4.637 1 94.62 29 PRO B C 1
ATOM 3840 O O . PRO B 1 29 ? 11.836 -15.57 -4.688 1 94.62 29 PRO B O 1
ATOM 3843 N N . SER B 1 30 ? 9.906 -16.328 -5.48 1 95.19 30 SER B N 1
ATOM 3844 C CA . SER B 1 30 ? 9.844 -15.289 -6.504 1 95.19 30 SER B CA 1
ATOM 3845 C C . SER B 1 30 ? 9.727 -13.906 -5.879 1 95.19 30 SER B C 1
ATOM 3847 O O . SER B 1 30 ? 10.414 -12.969 -6.293 1 95.19 30 SER B O 1
ATOM 3849 N N . LYS B 1 31 ? 8.875 -13.773 -4.914 1 95 31 LYS B N 1
ATOM 3850 C CA . LYS B 1 31 ? 8.664 -12.461 -4.312 1 95 31 LYS B CA 1
ATOM 3851 C C . LYS B 1 31 ? 9.836 -12.062 -3.422 1 95 31 LYS B C 1
ATOM 3853 O O . LYS B 1 31 ? 10.156 -10.883 -3.289 1 95 31 LYS B O 1
ATOM 3858 N N . MET B 1 32 ? 10.469 -13.039 -2.812 1 93.62 32 MET B N 1
ATOM 3859 C CA . MET B 1 32 ? 11.719 -12.742 -2.113 1 93.62 32 MET B CA 1
ATOM 3860 C C . MET B 1 32 ? 12.781 -12.242 -3.088 1 93.62 32 MET B C 1
ATOM 3862 O O . MET B 1 32 ? 13.484 -11.273 -2.801 1 93.62 32 MET B O 1
ATOM 3866 N N . MET B 1 33 ? 12.891 -12.938 -4.223 1 94.44 33 MET B N 1
ATOM 3867 C CA . MET B 1 33 ? 13.812 -12.484 -5.262 1 94.44 33 MET B CA 1
ATOM 3868 C C . MET B 1 33 ? 13.469 -11.07 -5.719 1 94.44 33 MET B C 1
ATOM 3870 O O . MET B 1 33 ? 14.367 -10.258 -5.945 1 94.44 33 MET B O 1
ATOM 3874 N N . TYR B 1 34 ? 12.25 -10.797 -5.82 1 95.5 34 TYR B N 1
ATOM 3875 C CA . TYR B 1 34 ? 11.781 -9.461 -6.18 1 95.5 34 TYR B CA 1
ATOM 3876 C C . TYR B 1 34 ? 12.281 -8.422 -5.188 1 95.5 34 TYR B C 1
ATOM 3878 O O . TYR B 1 34 ? 12.766 -7.359 -5.582 1 95.5 34 TYR B O 1
ATOM 3886 N N . GLU B 1 35 ? 12.133 -8.727 -3.908 1 92.81 35 GLU B N 1
ATOM 3887 C CA . GLU B 1 35 ? 12.547 -7.793 -2.861 1 92.81 35 GLU B CA 1
ATOM 3888 C C . GLU B 1 35 ? 14.062 -7.586 -2.869 1 92.81 35 GLU B C 1
ATOM 3890 O O . GLU B 1 35 ? 14.539 -6.473 -2.654 1 92.81 35 GLU B O 1
ATOM 3895 N N . ILE B 1 36 ? 14.773 -8.602 -3.105 1 90.81 36 ILE B N 1
ATOM 3896 C CA . ILE B 1 36 ? 16.234 -8.516 -3.168 1 90.81 36 ILE B CA 1
ATOM 3897 C C . ILE B 1 36 ? 16.641 -7.672 -4.367 1 90.81 36 ILE B C 1
ATOM 3899 O O . ILE B 1 36 ? 17.5 -6.793 -4.246 1 90.81 36 ILE B O 1
ATOM 3903 N N . ALA B 1 37 ? 15.984 -7.984 -5.523 1 92.69 37 ALA B N 1
ATOM 3904 C CA . ALA B 1 37 ? 16.281 -7.207 -6.727 1 92.69 37 ALA B CA 1
ATOM 3905 C C . ALA B 1 37 ? 15.914 -5.738 -6.531 1 92.69 37 ALA B C 1
ATOM 3907 O O . ALA B 1 37 ? 16.641 -4.852 -6.992 1 92.69 37 ALA B O 1
ATOM 3908 N N . HIS B 1 38 ? 14.852 -5.516 -5.871 1 90.81 38 HIS B N 1
ATOM 3909 C CA . HIS B 1 38 ? 14.414 -4.156 -5.586 1 90.81 38 HIS B CA 1
ATOM 3910 C C . HIS B 1 38 ? 15.406 -3.428 -4.688 1 90.81 38 HIS B C 1
ATOM 3912 O O . HIS B 1 38 ? 15.711 -2.256 -4.918 1 90.81 38 HIS B O 1
ATOM 3918 N N . PHE B 1 39 ? 15.914 -4.055 -3.678 1 87.06 39 PHE B N 1
ATOM 3919 C CA . PHE B 1 39 ? 16.922 -3.506 -2.791 1 87.06 39 PHE B CA 1
ATOM 3920 C C . PHE B 1 39 ? 18.203 -3.168 -3.564 1 87.06 39 PHE B C 1
ATOM 3922 O O . PHE B 1 39 ? 18.719 -2.059 -3.447 1 87.06 39 PHE B O 1
ATOM 3929 N N . ALA B 1 40 ? 18.547 -4.098 -4.406 1 87.31 40 ALA B N 1
ATOM 3930 C CA . ALA B 1 40 ? 19.75 -3.879 -5.199 1 87.31 40 ALA B CA 1
ATOM 3931 C C . ALA B 1 40 ? 19.594 -2.682 -6.133 1 87.31 40 ALA B C 1
ATOM 3933 O O . ALA B 1 40 ? 20.484 -1.839 -6.23 1 87.31 40 ALA B O 1
ATOM 3934 N N . ALA B 1 41 ? 18.5 -2.658 -6.734 1 87.5 41 ALA B N 1
ATOM 3935 C CA . ALA B 1 41 ? 18.219 -1.572 -7.672 1 87.5 41 ALA B CA 1
ATOM 3936 C C . ALA B 1 41 ? 18.141 -0.231 -6.945 1 87.5 41 ALA B C 1
ATOM 3938 O O . ALA B 1 41 ? 18.5 0.806 -7.508 1 87.5 41 ALA B O 1
ATOM 3939 N N . SER B 1 42 ? 17.641 -0.253 -5.719 1 82.69 42 SER B N 1
ATOM 3940 C CA . SER B 1 42 ? 17.5 0.978 -4.949 1 82.69 42 SER B CA 1
ATOM 3941 C C . SER B 1 42 ? 18.859 1.585 -4.621 1 82.69 42 SER B C 1
ATOM 3943 O O . SER B 1 42 ? 18.969 2.779 -4.34 1 82.69 42 SER B O 1
ATOM 3945 N N . LEU B 1 43 ? 19.828 0.808 -4.633 1 80.75 43 LEU B N 1
ATOM 3946 C CA . LEU B 1 43 ? 21.172 1.286 -4.352 1 80.75 43 LEU B CA 1
ATOM 3947 C C . LEU B 1 43 ? 21.703 2.107 -5.52 1 80.75 43 LEU B C 1
ATOM 3949 O O . LEU B 1 43 ? 22.578 2.963 -5.332 1 80.75 43 LEU B O 1
ATOM 3953 N N . THR B 1 44 ? 21.094 1.892 -6.746 1 74.31 44 THR B N 1
ATOM 3954 C CA . THR B 1 44 ? 21.641 2.555 -7.926 1 74.31 44 THR B CA 1
ATOM 3955 C C . THR B 1 44 ? 20.562 3.379 -8.625 1 74.31 44 THR B C 1
ATOM 3957 O O . THR B 1 44 ? 20.844 4.082 -9.602 1 74.31 44 THR B O 1
ATOM 3960 N N . GLY B 1 45 ? 19.266 3.369 -8.148 1 64.12 45 GLY B N 1
ATOM 3961 C CA . GLY B 1 45 ? 18.141 3.734 -9 1 64.12 45 GLY B CA 1
ATOM 3962 C C . GLY B 1 45 ? 17.5 5.047 -8.609 1 64.12 45 GLY B C 1
ATOM 3963 O O . GLY B 1 45 ? 17.531 6.02 -9.359 1 64.12 45 GLY B O 1
ATOM 3964 N N . PRO B 1 46 ? 16.938 5.113 -7.301 1 62.78 46 PRO B N 1
ATOM 3965 C CA . PRO B 1 46 ? 16.078 6.289 -7.098 1 62.78 46 PRO B CA 1
ATOM 3966 C C . PRO B 1 46 ? 16.828 7.605 -7.281 1 62.78 46 PRO B C 1
ATOM 3968 O O . PRO B 1 46 ? 18.031 7.688 -6.977 1 62.78 46 PRO B O 1
ATOM 3971 N N . GLU B 1 47 ? 16.078 8.445 -7.918 1 61.41 47 GLU B N 1
ATOM 3972 C CA . GLU B 1 47 ? 16.688 9.734 -8.234 1 61.41 47 GLU B CA 1
ATOM 3973 C C . GLU B 1 47 ? 17.391 10.328 -7.008 1 61.41 47 GLU B C 1
ATOM 3975 O O . GLU B 1 47 ? 18.5 10.828 -7.105 1 61.41 47 GLU B O 1
ATOM 3980 N N . PHE B 1 48 ? 16.734 10.062 -5.883 1 67.38 48 PHE B N 1
ATOM 3981 C CA . PHE B 1 48 ? 17.328 10.75 -4.746 1 67.38 48 PHE B CA 1
ATOM 3982 C C . PHE B 1 48 ? 18.547 10 -4.23 1 67.38 48 PHE B C 1
ATOM 3984 O O . PHE B 1 48 ? 19.469 10.609 -3.686 1 67.38 48 PHE B O 1
ATOM 3991 N N . ALA B 1 49 ? 18.562 8.719 -4.457 1 70.5 49 ALA B N 1
ATOM 3992 C CA . ALA B 1 49 ? 19.719 7.949 -4.023 1 70.5 49 ALA B CA 1
ATOM 3993 C C . ALA B 1 49 ? 20.984 8.367 -4.789 1 70.5 49 ALA B C 1
ATOM 3995 O O . ALA B 1 49 ? 22.062 8.5 -4.203 1 70.5 49 ALA B O 1
ATOM 3996 N N . ARG B 1 50 ? 20.734 8.703 -6.012 1 73.06 50 ARG B N 1
ATOM 3997 C CA . ARG B 1 50 ? 21.875 9.102 -6.844 1 73.06 50 ARG B CA 1
ATOM 3998 C C . ARG B 1 50 ? 22.422 10.453 -6.398 1 73.06 50 ARG B C 1
ATOM 4000 O O . ARG B 1 50 ? 23.609 10.734 -6.594 1 73.06 50 ARG B O 1
ATOM 4007 N N . ASP B 1 51 ? 21.516 11.141 -5.781 1 78.38 51 ASP B N 1
ATOM 4008 C CA . ASP B 1 51 ? 21.922 12.453 -5.293 1 78.38 51 ASP B CA 1
ATOM 4009 C C . ASP B 1 51 ? 22.625 12.352 -3.939 1 78.38 51 ASP B C 1
ATOM 4011 O O . ASP B 1 51 ? 23.359 13.266 -3.537 1 78.38 51 ASP B O 1
ATOM 4015 N N . LEU B 1 52 ? 22.422 11.227 -3.287 1 84.69 52 LEU B N 1
ATOM 4016 C CA . LEU B 1 52 ? 22.875 11.148 -1.901 1 84.69 52 LEU B CA 1
ATOM 4017 C C . LEU B 1 52 ? 24.125 10.281 -1.786 1 84.69 52 LEU B C 1
ATOM 4019 O O . LEU B 1 52 ? 24.938 10.477 -0.878 1 84.69 52 LEU B O 1
ATOM 4023 N N . VAL B 1 53 ? 24.188 9.242 -2.688 1 84.56 53 VAL B N 1
ATOM 4024 C CA . VAL B 1 53 ? 25.281 8.281 -2.537 1 84.56 53 VAL B CA 1
ATOM 4025 C C . VAL B 1 53 ? 26.031 8.148 -3.854 1 84.56 53 VAL B C 1
ATOM 4027 O O . VAL B 1 53 ? 25.531 8.539 -4.91 1 84.56 53 VAL B O 1
ATOM 4030 N N . ASN B 1 54 ? 27.266 7.625 -3.73 1 83.88 54 ASN B N 1
ATOM 4031 C CA . ASN B 1 54 ? 28.094 7.387 -4.906 1 83.88 54 ASN B CA 1
ATOM 4032 C C . ASN B 1 54 ? 27.609 6.18 -5.703 1 83.88 54 ASN B C 1
ATOM 4034 O O . ASN B 1 54 ? 27.688 5.043 -5.227 1 83.88 54 ASN B O 1
ATOM 4038 N N . PRO B 1 55 ? 27.234 6.398 -6.902 1 81.06 55 PRO B N 1
ATOM 4039 C CA . PRO B 1 55 ? 26.672 5.297 -7.695 1 81.06 55 PRO B CA 1
ATOM 4040 C C . PRO B 1 55 ? 27.672 4.156 -7.902 1 81.06 55 PRO B C 1
ATOM 4042 O O . PRO B 1 55 ? 27.281 2.988 -7.938 1 81.06 55 PRO B O 1
ATOM 4045 N N . ASP B 1 56 ? 28.891 4.473 -8.031 1 83.5 56 ASP B N 1
ATOM 4046 C CA . ASP B 1 56 ? 29.906 3.447 -8.266 1 83.5 56 ASP B CA 1
ATOM 4047 C C . ASP B 1 56 ? 30.094 2.561 -7.039 1 83.5 56 ASP B C 1
ATOM 4049 O O . ASP B 1 56 ? 30.266 1.346 -7.164 1 83.5 56 ASP B O 1
ATOM 4053 N N . GLU B 1 57 ? 30.094 3.199 -5.914 1 83.88 57 GLU B N 1
ATOM 4054 C CA . GLU B 1 57 ? 30.188 2.447 -4.668 1 83.88 57 GLU B CA 1
ATOM 4055 C C . GLU B 1 57 ? 28.984 1.528 -4.484 1 83.88 57 GLU B C 1
ATOM 4057 O O . GLU B 1 57 ? 29.125 0.381 -4.062 1 83.88 57 GLU B O 1
ATOM 4062 N N . MET B 1 58 ? 27.891 2.059 -4.844 1 83.31 58 MET B N 1
ATOM 4063 C CA . MET B 1 58 ? 26.672 1.275 -4.719 1 83.31 58 MET B CA 1
ATOM 4064 C C . MET B 1 58 ? 26.672 0.095 -5.684 1 83.31 58 MET B C 1
ATOM 4066 O O . MET B 1 58 ? 26.266 -1.012 -5.32 1 83.31 58 MET B O 1
ATOM 4070 N N . GLN B 1 59 ? 27.141 0.346 -6.887 1 83.62 59 GLN B N 1
ATOM 4071 C CA . GLN B 1 59 ? 27.219 -0.731 -7.867 1 83.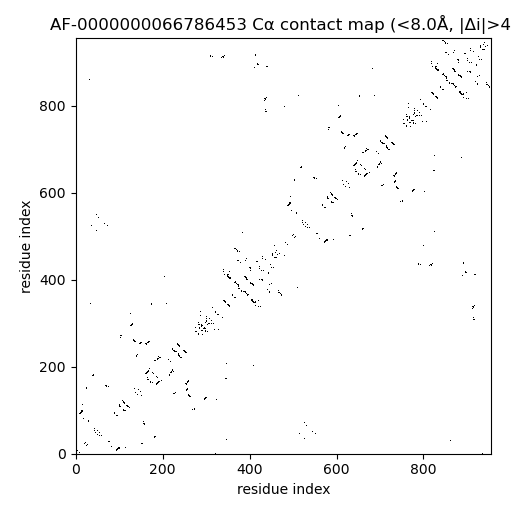62 59 GLN B CA 1
ATOM 4072 C C . GLN B 1 59 ? 28.172 -1.825 -7.398 1 83.62 59 GLN B C 1
ATOM 4074 O O . GLN B 1 59 ? 27.922 -3.012 -7.621 1 83.62 59 GLN B O 1
ATOM 4079 N N . SER B 1 60 ? 29.188 -1.413 -6.789 1 86.62 60 SER B N 1
ATOM 4080 C CA . SER B 1 60 ? 30.156 -2.373 -6.266 1 86.62 60 SER B CA 1
ATOM 4081 C C . SER B 1 60 ? 29.531 -3.258 -5.195 1 86.62 60 SER B C 1
ATOM 4083 O O . SER B 1 60 ? 29.844 -4.449 -5.109 1 86.62 60 SER B O 1
ATOM 4085 N N . ILE B 1 61 ? 28.703 -2.711 -4.434 1 84.81 61 ILE B N 1
ATOM 4086 C CA . ILE B 1 61 ? 28.031 -3.465 -3.3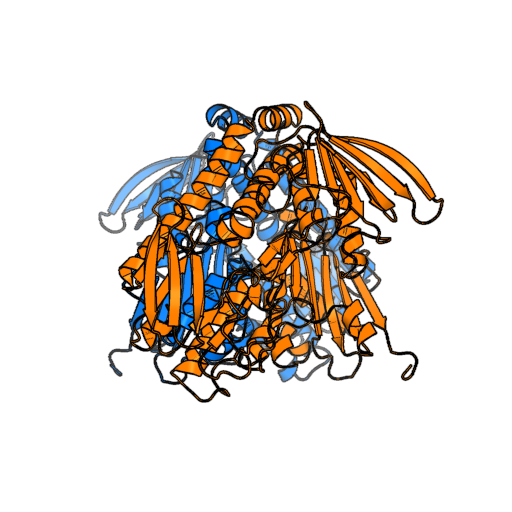91 1 84.81 61 ILE B CA 1
ATOM 4087 C C . ILE B 1 61 ? 27.094 -4.496 -4.023 1 84.81 61 ILE B C 1
ATOM 4089 O O . ILE B 1 61 ? 27.062 -5.656 -3.611 1 84.81 61 ILE B O 1
ATOM 4093 N N . VAL B 1 62 ? 26.375 -4.074 -5.055 1 83.69 62 VAL B N 1
ATOM 4094 C CA . VAL B 1 62 ? 25.453 -4.973 -5.742 1 83.69 62 VAL B CA 1
ATOM 4095 C C . VAL B 1 62 ? 26.234 -6.121 -6.379 1 83.69 62 VAL B C 1
ATOM 4097 O O . VAL B 1 62 ? 25.828 -7.285 -6.273 1 83.69 62 VAL B O 1
ATOM 4100 N N . ASP B 1 63 ? 27.344 -5.801 -6.906 1 86.88 63 ASP B N 1
ATOM 4101 C CA . ASP B 1 63 ? 28.172 -6.785 -7.605 1 86.88 63 ASP B CA 1
ATOM 4102 C C . ASP B 1 63 ? 28.797 -7.77 -6.621 1 86.88 63 ASP B C 1
ATOM 4104 O O . ASP B 1 63 ? 29.156 -8.891 -6.996 1 86.88 63 ASP B O 1
ATOM 4108 N N . SER B 1 64 ? 28.875 -7.336 -5.461 1 86.81 64 SER B N 1
ATOM 4109 C CA . SER B 1 64 ? 29.594 -8.148 -4.477 1 86.81 64 SER B CA 1
ATOM 4110 C C . SER B 1 64 ? 28.641 -9.094 -3.752 1 86.81 64 SER B C 1
ATOM 4112 O O . SER B 1 64 ? 29.078 -9.977 -3.012 1 86.81 64 SER B O 1
ATOM 4114 N N . ILE B 1 65 ? 27.359 -8.977 -3.982 1 86.56 65 ILE B N 1
ATOM 4115 C CA . ILE B 1 65 ? 26.406 -9.891 -3.361 1 86.56 65 ILE B CA 1
ATOM 4116 C C . ILE B 1 65 ? 26.594 -11.297 -3.92 1 86.56 65 ILE B C 1
ATOM 4118 O O . ILE B 1 65 ? 26.422 -11.523 -5.117 1 86.56 65 ILE B O 1
ATOM 4122 N N . PRO B 1 66 ? 26.984 -12.219 -3.061 1 87.81 66 PRO B N 1
ATOM 4123 C CA . PRO B 1 66 ? 27.188 -13.57 -3.576 1 87.81 66 PRO B CA 1
ATOM 4124 C C . PRO B 1 66 ? 25.891 -14.242 -4.016 1 87.81 66 PRO B C 1
ATOM 4126 O O . PRO B 1 66 ? 24.906 -14.25 -3.268 1 87.81 66 PRO B O 1
ATOM 4129 N N . SER B 1 67 ? 26 -14.836 -5.168 1 90.44 67 SER B N 1
ATOM 4130 C CA . SER B 1 67 ? 24.844 -15.531 -5.727 1 90.44 67 SER B CA 1
ATOM 4131 C C . SER B 1 67 ? 24.359 -16.641 -4.793 1 90.44 67 SER B C 1
ATOM 4133 O O . SER B 1 67 ? 23.141 -16.828 -4.617 1 90.44 67 SER B O 1
ATOM 4135 N N . GLU B 1 68 ? 25.25 -17.297 -4.188 1 90 68 GLU B N 1
ATOM 4136 C CA . GLU B 1 68 ? 24.922 -18.406 -3.297 1 90 68 GLU B CA 1
ATOM 4137 C C . GLU B 1 68 ? 24.156 -17.922 -2.068 1 90 68 GLU B C 1
ATOM 4139 O O . GLU B 1 68 ? 23.266 -18.609 -1.574 1 90 68 GLU B O 1
ATOM 4144 N N . ARG B 1 69 ? 24.516 -16.797 -1.638 1 89.69 69 ARG B N 1
ATOM 4145 C CA . ARG B 1 69 ? 23.844 -16.25 -0.47 1 89.69 69 ARG B CA 1
ATOM 4146 C C . ARG B 1 69 ? 22.391 -15.906 -0.795 1 89.69 69 ARG B C 1
ATOM 4148 O O . ARG B 1 69 ? 21.5 -16.062 0.049 1 89.69 69 ARG B O 1
ATOM 4155 N N . ILE B 1 70 ? 22.188 -15.414 -1.998 1 92.81 70 ILE B N 1
ATOM 4156 C CA . ILE B 1 70 ? 20.828 -15.117 -2.438 1 92.81 70 ILE B CA 1
ATOM 4157 C C . ILE B 1 70 ? 20 -16.406 -2.453 1 92.81 70 ILE B C 1
ATOM 4159 O O . ILE B 1 70 ? 18.922 -16.453 -1.85 1 92.81 70 ILE B O 1
ATOM 4163 N N . THR B 1 71 ? 20.531 -17.406 -3.01 1 92.88 71 THR B N 1
ATOM 4164 C CA . THR B 1 71 ? 19.828 -18.688 -3.127 1 92.88 71 THR B CA 1
ATOM 4165 C C . THR B 1 71 ? 19.578 -19.297 -1.749 1 92.88 71 THR B C 1
ATOM 4167 O O . THR B 1 71 ? 18.5 -19.828 -1.492 1 92.88 71 THR B O 1
ATOM 4170 N N . GLN B 1 72 ? 20.516 -19.188 -0.902 1 92.06 72 GLN B N 1
ATOM 4171 C CA . GLN B 1 72 ? 20.375 -19.703 0.454 1 92.06 72 GLN B CA 1
ATOM 4172 C C . GLN B 1 72 ? 19.281 -18.969 1.218 1 92.06 72 GLN B C 1
ATOM 4174 O O . GLN B 1 72 ? 18.516 -19.578 1.974 1 92.06 72 GLN B O 1
ATOM 4179 N N . LEU B 1 73 ? 19.266 -17.719 0.989 1 91.38 73 LEU B N 1
ATOM 4180 C CA . LEU B 1 73 ? 18.234 -16.922 1.646 1 91.38 73 LEU B CA 1
ATOM 4181 C C . LEU B 1 73 ? 16.844 -17.312 1.161 1 91.38 73 LEU B C 1
ATOM 4183 O O . LEU B 1 73 ? 15.906 -17.406 1.957 1 91.38 73 LEU B O 1
ATOM 4187 N N . LEU B 1 74 ? 16.703 -17.531 -0.12 1 93.94 74 LEU B N 1
ATOM 4188 C CA . LEU B 1 74 ? 15.43 -17.969 -0.678 1 93.94 74 LEU B CA 1
ATOM 4189 C C . LEU B 1 74 ? 15 -19.297 -0.073 1 93.94 74 LEU B C 1
ATOM 4191 O O . LEU B 1 74 ? 13.875 -19.438 0.408 1 93.94 74 LEU B O 1
ATOM 4195 N N . LYS B 1 75 ? 15.922 -20.188 0.001 1 93.06 75 LYS B N 1
ATOM 4196 C CA . LYS B 1 75 ? 15.641 -21.531 0.515 1 93.06 75 LYS B CA 1
ATOM 4197 C C . LYS B 1 75 ? 15.305 -21.484 2.002 1 93.06 75 LYS B C 1
ATOM 4199 O O . LYS B 1 75 ? 14.398 -22.188 2.459 1 93.06 75 LYS B O 1
ATOM 4204 N N . LYS B 1 76 ? 16 -20.719 2.674 1 92 76 LYS B N 1
ATOM 4205 C CA . LYS B 1 76 ? 15.773 -20.578 4.109 1 92 76 LYS B CA 1
ATOM 4206 C C . LYS B 1 76 ? 14.375 -20.031 4.391 1 92 76 LYS B C 1
ATOM 4208 O O . LYS B 1 76 ? 13.68 -20.531 5.281 1 92 76 LYS B O 1
ATOM 4213 N N . THR B 1 77 ? 14.008 -19.031 3.641 1 90.88 77 THR B N 1
ATOM 4214 C CA . THR B 1 77 ? 12.688 -18.438 3.816 1 90.88 77 THR B CA 1
ATOM 4215 C C . THR B 1 77 ? 11.594 -19.469 3.52 1 90.88 77 THR B C 1
ATOM 4217 O O . THR B 1 77 ? 10.617 -19.562 4.266 1 90.88 77 THR B O 1
ATOM 4220 N N . CYS B 1 78 ? 11.742 -20.188 2.471 1 94.31 78 CYS B N 1
ATOM 4221 C CA . CYS B 1 78 ? 10.789 -21.234 2.107 1 94.31 78 CYS B CA 1
ATOM 4222 C C . CYS B 1 78 ? 10.695 -22.297 3.205 1 94.31 78 CYS B C 1
ATOM 4224 O O . CYS B 1 78 ? 9.594 -22.672 3.609 1 94.31 78 CYS B O 1
ATOM 4226 N N . ALA B 1 79 ? 11.797 -22.656 3.699 1 94.31 79 ALA B N 1
ATOM 4227 C CA . ALA B 1 79 ? 11.844 -23.688 4.734 1 94.31 79 ALA B CA 1
ATOM 4228 C C . ALA B 1 79 ? 11.18 -23.203 6.02 1 94.31 79 ALA B C 1
ATOM 4230 O O . ALA B 1 79 ? 10.484 -23.984 6.688 1 94.31 79 ALA B O 1
ATOM 4231 N N . GLU B 1 80 ? 11.422 -22.016 6.336 1 91.12 80 GLU B N 1
ATOM 4232 C CA . GLU B 1 80 ? 10.805 -21.438 7.527 1 91.12 80 GLU B CA 1
ATOM 4233 C C . GLU B 1 80 ? 9.289 -21.422 7.406 1 91.12 80 GLU B C 1
ATOM 4235 O O . GLU B 1 80 ? 8.578 -21.734 8.367 1 91.12 80 GLU B O 1
ATOM 4240 N N . LYS B 1 81 ? 8.844 -21.062 6.297 1 92 81 LYS B N 1
ATOM 4241 C CA . LYS B 1 81 ? 7.402 -21.031 6.078 1 92 81 LYS B CA 1
ATOM 4242 C C . LYS B 1 81 ? 6.809 -22.438 6.105 1 92 81 LYS B C 1
ATOM 4244 O O . LYS B 1 81 ? 5.711 -22.641 6.629 1 92 81 LYS B O 1
ATOM 4249 N N . GLU B 1 82 ? 7.539 -23.344 5.52 1 94.25 82 GLU B N 1
ATOM 4250 C CA . GLU B 1 82 ? 7.074 -24.719 5.57 1 94.25 82 GLU B CA 1
ATOM 4251 C C . GLU B 1 82 ? 6.973 -25.219 7.012 1 94.25 82 GLU B C 1
ATOM 4253 O O . GLU B 1 82 ? 6.008 -25.891 7.375 1 94.25 82 GLU B O 1
ATOM 4258 N N . ARG B 1 83 ? 7.945 -24.875 7.781 1 92.75 83 ARG B N 1
ATOM 4259 C CA . ARG B 1 83 ? 7.93 -25.266 9.188 1 92.75 83 ARG B CA 1
ATOM 4260 C C . ARG B 1 83 ? 6.715 -24.672 9.906 1 92.75 83 ARG B C 1
ATOM 4262 O O . ARG B 1 83 ? 6.094 -25.344 10.727 1 92.75 83 ARG B O 1
ATOM 4269 N N . GLU B 1 84 ? 6.441 -23.5 9.562 1 88.12 84 GLU B N 1
ATOM 4270 C CA . GLU B 1 84 ? 5.27 -22.859 10.148 1 88.12 84 GLU B CA 1
ATOM 4271 C C . GLU B 1 84 ? 3.984 -23.578 9.758 1 88.12 84 GLU B C 1
ATOM 4273 O O . GLU B 1 84 ? 3.111 -23.812 10.602 1 88.12 84 GLU B O 1
ATOM 4278 N N . TYR B 1 85 ? 3.867 -23.953 8.5 1 89.75 85 TYR B N 1
ATOM 4279 C CA . TYR B 1 85 ? 2.691 -24.672 8.031 1 89.75 85 TYR B CA 1
ATOM 4280 C C . TYR B 1 85 ? 2.561 -26.016 8.742 1 89.75 85 TYR B C 1
ATOM 4282 O O . TYR B 1 85 ? 1.473 -26.375 9.195 1 89.75 85 TYR B O 1
ATOM 4290 N N . ARG B 1 86 ? 3.637 -26.641 8.859 1 91.81 86 ARG B N 1
ATOM 4291 C CA . ARG B 1 86 ? 3.633 -27.938 9.523 1 91.81 86 ARG B CA 1
ATOM 4292 C C . ARG B 1 86 ? 3.211 -27.812 10.984 1 91.81 86 ARG B C 1
ATOM 4294 O O . ARG B 1 86 ? 2.424 -28.609 11.484 1 91.81 86 ARG B O 1
ATOM 4301 N N . ALA B 1 87 ? 3.729 -26.812 11.586 1 87.75 87 ALA B N 1
ATOM 4302 C CA . ALA B 1 87 ? 3.389 -26.578 12.984 1 87.75 87 ALA B CA 1
ATOM 4303 C C . ALA B 1 87 ? 1.9 -26.281 13.148 1 87.75 87 ALA B C 1
ATOM 4305 O O . ALA B 1 87 ? 1.265 -26.75 14.086 1 87.75 87 ALA B O 1
ATOM 4306 N N . PHE B 1 88 ? 1.372 -25.562 12.242 1 84.12 88 PHE B N 1
ATOM 4307 C CA . PHE B 1 88 ? -0.043 -25.219 12.297 1 84.12 88 PHE B CA 1
ATOM 4308 C C . PHE B 1 88 ? -0.911 -26.453 12.062 1 84.12 88 PHE B C 1
ATOM 4310 O O . PHE B 1 88 ? -1.934 -26.625 12.727 1 84.12 88 PHE B O 1
ATOM 4317 N N . LEU B 1 89 ? -0.52 -27.25 11.109 1 89.44 89 LEU B N 1
ATOM 4318 C CA . LEU B 1 89 ? -1.262 -28.469 10.82 1 89.44 89 LEU B CA 1
ATOM 4319 C C . LEU B 1 89 ? -1.22 -29.438 12 1 89.44 89 LEU B C 1
ATOM 4321 O O . LEU B 1 89 ? -2.248 -29.984 12.391 1 89.44 89 LEU B O 1
ATOM 4325 N N . GLU B 1 90 ? -0.092 -29.516 12.578 1 90.12 90 GLU B N 1
ATOM 4326 C CA . GLU B 1 90 ? 0.067 -30.391 13.734 1 90.12 90 GLU B CA 1
ATOM 4327 C C . GLU B 1 90 ? -0.758 -29.891 14.922 1 90.12 90 GLU B C 1
ATOM 4329 O O . GLU B 1 90 ? -1.474 -30.672 15.555 1 90.12 90 GLU B O 1
ATOM 4334 N N . ALA B 1 91 ? -0.66 -28.672 15.133 1 84.44 91 ALA B N 1
ATOM 4335 C CA . ALA B 1 91 ? -1.383 -28.062 16.25 1 84.44 91 ALA B CA 1
ATOM 4336 C C . ALA B 1 91 ? -2.891 -28.203 16.062 1 84.44 91 ALA B C 1
ATOM 4338 O O . ALA B 1 91 ? -3.643 -28.25 17.047 1 84.44 91 ALA B O 1
ATOM 4339 N N . SER B 1 92 ? -3.318 -28.344 14.828 1 86.06 92 SER B N 1
ATOM 4340 C CA . SER B 1 92 ? -4.742 -28.422 14.516 1 86.06 92 SER B CA 1
ATOM 4341 C C . SER B 1 92 ? -5.223 -29.875 14.492 1 86.06 92 SER B C 1
ATOM 4343 O O . SER B 1 92 ? -6.402 -30.141 14.25 1 86.06 92 SER B O 1
ATOM 4345 N N . GLY B 1 93 ? -4.336 -30.766 14.633 1 89.94 93 GLY B N 1
ATOM 4346 C CA . GLY B 1 93 ? -4.695 -32.156 14.68 1 89.94 93 GLY B CA 1
ATOM 4347 C C . GLY B 1 93 ? -4.852 -32.781 13.305 1 89.94 93 GLY B C 1
ATOM 4348 O O . GLY B 1 93 ? -5.512 -33.812 13.156 1 89.94 93 GLY B O 1
ATOM 4349 N N . VAL B 1 94 ? -4.289 -32.188 12.297 1 93.88 94 VAL B N 1
ATOM 4350 C CA . VAL B 1 94 ? -4.352 -32.719 10.945 1 93.88 94 VAL B CA 1
ATOM 4351 C C . VAL B 1 94 ? -3.336 -33.844 10.789 1 93.88 94 VAL B C 1
ATOM 4353 O O . VAL B 1 94 ? -2.184 -33.719 11.203 1 93.88 94 VAL B O 1
ATOM 4356 N N . GLN B 1 95 ? -3.777 -34.938 10.273 1 95.19 95 GLN B N 1
ATOM 4357 C CA . GLN B 1 95 ? -2.85 -36.031 9.953 1 95.19 95 GLN B CA 1
ATOM 4358 C C . GLN B 1 95 ? -2.168 -35.781 8.609 1 95.19 95 GLN B C 1
ATOM 4360 O O . GLN B 1 95 ? -2.834 -35.719 7.574 1 95.19 95 GLN B O 1
ATOM 4365 N N . LEU B 1 96 ? -0.919 -35.656 8.688 1 95 96 LEU B N 1
ATOM 4366 C CA . LEU B 1 96 ? -0.122 -35.469 7.477 1 95 96 LEU B CA 1
ATOM 4367 C C . LEU B 1 96 ? 0.6 -36.781 7.113 1 95 96 LEU B C 1
ATOM 4369 O O . LEU B 1 96 ? 1.401 -37.281 7.898 1 95 96 LEU B O 1
ATOM 4373 N N . ILE B 1 97 ? 0.312 -37.312 5.934 1 94.19 97 ILE B N 1
ATOM 4374 C CA . ILE B 1 97 ? 0.947 -38.531 5.449 1 94.19 97 ILE B CA 1
ATOM 4375 C C . ILE B 1 97 ? 1.797 -38.219 4.219 1 94.19 97 ILE B C 1
ATOM 4377 O O . ILE B 1 97 ? 1.308 -37.625 3.254 1 94.19 97 ILE B O 1
ATOM 4381 N N . GLU B 1 98 ? 3.025 -38.594 4.305 1 93 98 GLU B N 1
ATOM 4382 C CA . GLU B 1 98 ? 3.9 -38.438 3.146 1 93 98 GLU B CA 1
ATOM 4383 C C . GLU B 1 98 ? 3.721 -39.594 2.16 1 93 98 GLU B C 1
ATOM 4385 O O . GLU B 1 98 ? 3.777 -40.75 2.545 1 93 98 GLU B O 1
ATOM 4390 N N . GLY B 1 99 ? 3.438 -39.25 0.951 1 94.06 99 GLY B N 1
ATOM 4391 C CA . GLY B 1 99 ? 3.291 -40.25 -0.084 1 94.06 99 GLY B CA 1
ATOM 4392 C C . GLY B 1 99 ? 2.461 -39.781 -1.264 1 94.06 99 GLY B C 1
ATOM 4393 O O . GLY B 1 99 ? 1.957 -38.656 -1.266 1 94.06 99 GLY B O 1
ATOM 4394 N N . LYS B 1 100 ? 2.436 -40.625 -2.244 1 94.69 100 LYS B N 1
ATOM 4395 C CA . LYS B 1 100 ? 1.611 -40.406 -3.426 1 94.69 100 LYS B CA 1
ATOM 4396 C C . LYS B 1 100 ? 0.245 -41.062 -3.287 1 94.69 100 LYS B C 1
ATOM 4398 O O . LYS B 1 100 ? 0.158 -42.25 -2.98 1 94.69 100 LYS B O 1
ATOM 4403 N N . ALA B 1 101 ? -0.763 -40.25 -3.455 1 95.88 101 ALA B N 1
ATOM 4404 C CA . ALA B 1 101 ? -2.125 -40.75 -3.318 1 95.88 101 ALA B CA 1
ATOM 4405 C C . ALA B 1 101 ? -2.721 -41.094 -4.68 1 95.88 101 ALA B C 1
ATOM 4407 O O . ALA B 1 101 ? -2.57 -40.344 -5.641 1 95.88 101 ALA B O 1
ATOM 4408 N N . THR B 1 102 ? -3.338 -42.25 -4.758 1 96.19 102 THR B N 1
ATOM 4409 C CA . THR B 1 102 ? -4.062 -42.688 -5.941 1 96.19 102 THR B CA 1
ATOM 4410 C C . THR B 1 102 ? -5.41 -43.281 -5.555 1 96.19 102 THR B C 1
ATOM 4412 O O . THR B 1 102 ? -5.523 -43.969 -4.539 1 96.19 102 THR B O 1
ATOM 4415 N N . PHE B 1 103 ? -6.391 -43.031 -6.441 1 97.69 103 PHE B N 1
ATOM 4416 C CA . PHE B 1 103 ? -7.68 -43.656 -6.199 1 97.69 103 PHE B CA 1
ATOM 4417 C C . PHE B 1 103 ? -7.598 -45.156 -6.438 1 97.69 103 PHE B C 1
ATOM 4419 O O . PHE B 1 103 ? -7.223 -45.594 -7.527 1 97.69 103 PHE B O 1
ATOM 4426 N N . ALA B 1 104 ? -7.902 -45.938 -5.41 1 96.88 104 ALA B N 1
ATOM 4427 C CA . ALA B 1 104 ? -8.164 -47.375 -5.621 1 96.88 104 ALA B CA 1
ATOM 4428 C C . ALA B 1 104 ? -9.578 -47.594 -6.137 1 96.88 104 ALA B C 1
ATOM 4430 O O . ALA B 1 104 ? -9.812 -48.469 -6.969 1 96.88 104 ALA B O 1
ATOM 4431 N N . ASN B 1 105 ? -10.406 -46.906 -5.676 1 96.12 105 ASN B N 1
ATOM 4432 C CA . ASN B 1 105 ? -11.797 -46.688 -6.078 1 96.12 105 ASN B CA 1
ATOM 4433 C C . ASN B 1 105 ? -12.328 -45.344 -5.566 1 96.12 105 ASN B C 1
ATOM 4435 O O . ASN B 1 105 ? -11.617 -44.594 -4.891 1 96.12 105 ASN B O 1
ATOM 4439 N N . PRO B 1 106 ? -13.469 -44.938 -5.906 1 95.81 106 PRO B N 1
ATOM 4440 C CA . PRO B 1 106 ? -13.938 -43.594 -5.57 1 95.81 106 PRO B CA 1
ATOM 4441 C C . PRO B 1 106 ? -13.984 -43.344 -4.066 1 95.81 106 PRO B C 1
ATOM 4443 O O . PRO B 1 106 ? -14.125 -42.188 -3.631 1 95.81 106 PRO B O 1
ATOM 4446 N N . ASN B 1 107 ? -13.875 -44.344 -3.207 1 94.44 107 ASN B N 1
ATOM 4447 C CA . ASN B 1 107 ? -13.992 -44.188 -1.764 1 94.44 107 ASN B CA 1
ATOM 4448 C C . ASN B 1 107 ? -12.711 -44.594 -1.046 1 94.44 107 ASN B C 1
ATOM 4450 O O . ASN B 1 107 ? -12.625 -44.5 0.18 1 94.44 107 ASN B O 1
ATOM 4454 N N . GLU B 1 108 ? -11.812 -45.062 -1.838 1 95.81 108 GLU B N 1
ATOM 4455 C CA . GLU B 1 108 ? -10.586 -45.594 -1.248 1 95.81 108 GLU B CA 1
ATOM 4456 C C . GLU B 1 108 ? -9.352 -45 -1.945 1 95.81 108 GLU 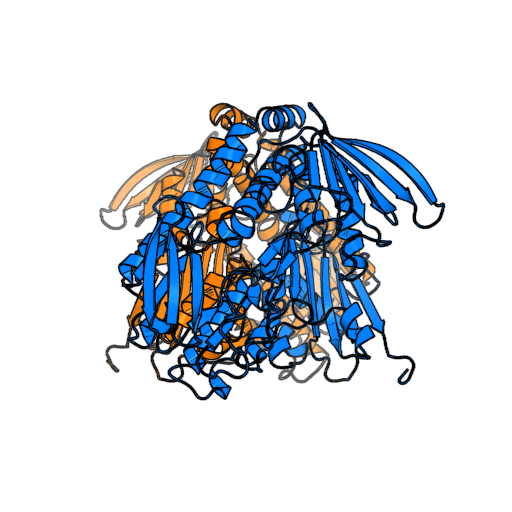B C 1
ATOM 4458 O O . GLU B 1 108 ? -9.273 -45 -3.176 1 95.81 108 GLU B O 1
ATOM 4463 N N . ILE B 1 109 ? -8.391 -44.531 -1.1 1 96.75 109 ILE B N 1
ATOM 4464 C CA . ILE B 1 109 ? -7.156 -43.938 -1.588 1 96.75 109 ILE B CA 1
ATOM 4465 C C . ILE B 1 109 ? -5.965 -44.812 -1.218 1 96.75 109 ILE B C 1
ATOM 4467 O O . ILE B 1 109 ? -5.773 -45.156 -0.048 1 96.75 109 ILE B O 1
ATOM 4471 N N . ASP B 1 110 ? -5.242 -45.156 -2.248 1 96.62 110 ASP B N 1
ATOM 4472 C CA . ASP B 1 110 ? -3.969 -45.812 -2.02 1 96.62 110 ASP B CA 1
ATOM 4473 C C . ASP B 1 110 ? -2.826 -44.812 -1.888 1 96.62 110 ASP B C 1
ATOM 4475 O O . ASP B 1 110 ? -2.73 -43.875 -2.674 1 96.62 110 ASP B O 1
ATOM 4479 N N . ILE B 1 111 ? -1.965 -44.969 -0.848 1 96.38 111 ILE B N 1
ATOM 4480 C CA . ILE B 1 111 ? -0.825 -44.094 -0.592 1 96.38 111 ILE B CA 1
ATOM 4481 C C . ILE B 1 111 ? 0.473 -44.875 -0.713 1 96.38 111 ILE B C 1
ATOM 4483 O O . ILE B 1 111 ? 0.649 -45.906 -0.04 1 96.38 111 ILE B O 1
ATOM 4487 N N . HIS B 1 112 ? 1.248 -44.469 -1.585 1 93.5 112 HIS B N 1
ATOM 4488 C CA . HIS B 1 112 ? 2.559 -45.062 -1.755 1 93.5 112 HIS B CA 1
ATOM 4489 C C . HIS B 1 112 ? 3.674 -44.094 -1.366 1 93.5 112 HIS B C 1
ATOM 4491 O O . HIS B 1 112 ? 3.744 -43 -1.884 1 93.5 112 HIS B O 1
ATOM 4497 N N . THR B 1 113 ? 4.484 -44.5 -0.433 1 89 113 THR B N 1
ATOM 4498 C CA . THR B 1 113 ? 5.613 -43.656 -0.035 1 89 113 THR B CA 1
ATOM 4499 C C . THR B 1 113 ? 6.848 -43.969 -0.871 1 89 113 THR B C 1
ATOM 4501 O O . THR B 1 113 ? 7.289 -45.125 -0.915 1 89 113 THR B O 1
ATOM 4504 N N . GLU B 1 114 ? 7.227 -42.938 -1.523 1 78.56 114 GLU B N 1
ATOM 4505 C CA . GLU B 1 114 ? 8.383 -43.156 -2.395 1 78.56 114 GLU B CA 1
ATOM 4506 C C . GLU B 1 114 ? 9.617 -43.531 -1.592 1 78.56 114 GLU B C 1
ATOM 4508 O O . GLU B 1 114 ? 9.914 -42.938 -0.564 1 78.56 114 GLU B O 1
ATOM 4513 N N . GLY B 1 115 ? 10.383 -44.438 -1.977 1 79.94 115 GLY B N 1
ATOM 4514 C CA . GLY B 1 115 ? 11.664 -44.844 -1.415 1 79.94 115 GLY B CA 1
ATOM 4515 C C . GLY B 1 115 ? 11.547 -45.906 -0.348 1 79.94 115 GLY B C 1
ATOM 4516 O O . GLY B 1 115 ? 12.492 -46.656 -0.107 1 79.94 115 GLY B O 1
ATOM 4517 N N . THR B 1 116 ? 10.391 -46.031 0.356 1 79.38 116 THR B N 1
ATOM 4518 C CA . THR B 1 116 ? 10.281 -46.969 1.45 1 79.38 116 THR B CA 1
ATOM 4519 C C . THR B 1 116 ? 9.461 -48.188 1.03 1 79.38 116 THR B C 1
ATOM 4521 O O . THR B 1 116 ? 9.523 -49.25 1.669 1 79.38 116 THR B O 1
ATOM 4524 N N . GLY B 1 117 ? 8.703 -48.062 -0.039 1 80.12 117 GLY B N 1
ATOM 4525 C CA . GLY B 1 117 ? 7.812 -49.125 -0.469 1 80.12 117 GLY B CA 1
ATOM 4526 C C . GLY B 1 117 ? 6.605 -49.281 0.435 1 80.12 117 GLY B C 1
ATOM 4527 O O . GLY B 1 117 ? 5.828 -50.219 0.268 1 80.12 117 GLY B O 1
ATOM 4528 N N . GLU B 1 118 ? 6.504 -48.406 1.396 1 86.81 118 GLU B N 1
ATOM 4529 C CA . GLU B 1 118 ? 5.359 -48.469 2.299 1 86.81 118 GLU B CA 1
ATOM 4530 C C . GLU B 1 118 ? 4.059 -48.156 1.563 1 86.81 118 GLU B C 1
ATOM 4532 O O . GLU B 1 118 ? 4.023 -47.312 0.688 1 86.81 118 GLU B O 1
ATOM 4537 N N . TYR B 1 119 ? 3.082 -48.969 1.855 1 90.19 119 TYR B N 1
ATOM 4538 C CA . TYR B 1 119 ? 1.749 -48.844 1.274 1 90.19 119 TYR B CA 1
ATOM 4539 C C . TYR B 1 119 ? 0.688 -48.719 2.361 1 90.19 119 TYR B C 1
ATOM 4541 O O . TYR B 1 119 ? 0.783 -49.375 3.41 1 90.19 119 TYR B O 1
ATOM 4549 N N . ARG B 1 120 ? -0.187 -47.781 2.193 1 92.94 120 ARG B N 1
ATOM 4550 C CA . ARG B 1 120 ? -1.334 -47.562 3.074 1 92.94 120 ARG B CA 1
ATOM 4551 C C . ARG B 1 120 ? -2.607 -47.312 2.271 1 92.94 120 ARG B C 1
ATOM 4553 O O . ARG B 1 120 ? -2.561 -46.719 1.194 1 92.94 120 ARG B O 1
ATOM 4560 N N . SER B 1 121 ? -3.68 -47.844 2.775 1 95.12 121 SER B N 1
ATOM 4561 C CA . SER B 1 121 ? -4.992 -47.562 2.207 1 95.12 121 SER B CA 1
ATOM 4562 C C . SER B 1 121 ? -5.84 -46.75 3.174 1 95.12 121 SER B C 1
ATOM 4564 O O . SER B 1 121 ? -5.859 -47 4.375 1 95.12 121 SER B O 1
ATOM 4566 N N . LEU B 1 122 ? -6.453 -45.719 2.629 1 95.38 122 LEU B N 1
ATOM 4567 C CA . LEU B 1 122 ? -7.266 -44.844 3.449 1 95.38 122 LEU B CA 1
ATOM 4568 C C . LEU B 1 122 ? -8.672 -44.688 2.881 1 95.38 122 LEU B C 1
ATOM 4570 O O . LEU B 1 122 ? -8.852 -44.594 1.664 1 95.38 122 LEU B O 1
ATOM 4574 N N . GLN B 1 123 ? -9.688 -44.75 3.76 1 95.88 123 GLN B N 1
ATOM 4575 C CA . GLN B 1 123 ? -11.062 -44.438 3.4 1 95.88 123 GLN B CA 1
ATOM 4576 C C . GLN B 1 123 ? -11.461 -43.062 3.967 1 95.88 123 GLN B C 1
ATOM 4578 O O . GLN B 1 123 ? -11.047 -42.688 5.07 1 95.88 123 GLN B O 1
ATOM 4583 N N . ALA B 1 124 ? -12.125 -42.344 3.186 1 94.31 124 ALA B N 1
ATOM 4584 C CA . ALA B 1 124 ? -12.57 -41.031 3.633 1 94.31 124 ALA B CA 1
ATOM 4585 C C . ALA B 1 124 ? -14.008 -40.75 3.184 1 94.31 124 ALA B C 1
ATOM 4587 O O . ALA B 1 124 ? -14.445 -41.25 2.146 1 94.31 124 ALA B O 1
ATOM 4588 N N . ASP B 1 125 ? -14.75 -39.969 3.98 1 94.5 125 ASP B N 1
ATOM 4589 C CA . ASP B 1 125 ? -16.109 -39.562 3.625 1 94.5 125 ASP B CA 1
ATOM 4590 C C . ASP B 1 125 ? -16.094 -38.562 2.451 1 94.5 125 ASP B C 1
ATOM 4592 O O . ASP B 1 125 ? -17.016 -38.594 1.618 1 94.5 125 ASP B O 1
ATOM 4596 N N . ASN B 1 126 ? -15.141 -37.719 2.459 1 95.94 126 ASN B N 1
ATOM 4597 C CA . ASN B 1 126 ? -14.93 -36.75 1.392 1 95.94 126 ASN B CA 1
ATOM 4598 C C . ASN B 1 126 ? -13.469 -36.688 0.974 1 95.94 126 ASN B C 1
ATOM 4600 O O . ASN B 1 126 ? -12.57 -36.875 1.798 1 95.94 126 ASN B O 1
ATOM 4604 N N . VAL B 1 127 ? -13.258 -36.438 -0.301 1 97.38 127 VAL B N 1
ATOM 4605 C CA . VAL B 1 127 ? -11.906 -36.312 -0.847 1 97.38 127 VAL B CA 1
ATOM 4606 C C . VAL B 1 127 ? -11.773 -34.969 -1.587 1 97.38 127 VAL B C 1
ATOM 4608 O O . VAL B 1 127 ? -12.656 -34.594 -2.365 1 97.38 127 VAL B O 1
ATOM 4611 N N . VAL B 1 128 ? -10.727 -34.219 -1.278 1 96.62 128 VAL B N 1
ATOM 4612 C CA . VAL B 1 128 ? -10.43 -33 -2.004 1 96.62 128 VAL B CA 1
ATOM 4613 C C . VAL B 1 128 ? -9.133 -33.156 -2.791 1 96.62 128 VAL B C 1
ATOM 4615 O O . VAL B 1 128 ? -8.062 -33.375 -2.205 1 96.62 128 VAL B O 1
ATOM 4618 N N . ILE B 1 129 ? -9.281 -33.125 -4.109 1 97 129 ILE B N 1
ATOM 4619 C CA . ILE B 1 129 ? -8.109 -33.125 -4.98 1 97 129 ILE B CA 1
ATOM 4620 C C . ILE B 1 129 ? -7.508 -31.734 -5.039 1 97 129 ILE B C 1
ATOM 4622 O O . ILE B 1 129 ? -8.125 -30.812 -5.57 1 97 129 ILE B O 1
ATOM 4626 N N . ALA B 1 130 ? -6.332 -31.531 -4.477 1 96.06 130 ALA B N 1
ATOM 4627 C CA . ALA B 1 130 ? -5.605 -30.266 -4.457 1 96.06 130 ALA B CA 1
ATOM 4628 C C . ALA B 1 130 ? -4.156 -30.469 -4.898 1 96.06 130 ALA B C 1
ATOM 4630 O O . ALA B 1 130 ? -3.232 -29.969 -4.25 1 96.06 130 ALA B O 1
ATOM 4631 N N . THR B 1 131 ? -3.967 -31.172 -5.977 1 95.38 131 THR B N 1
ATOM 4632 C CA . THR B 1 131 ? -2.652 -31.641 -6.406 1 95.38 131 THR B CA 1
ATOM 4633 C C . THR B 1 131 ? -1.924 -30.547 -7.188 1 95.38 131 THR B C 1
ATOM 4635 O O . THR B 1 131 ? -0.747 -30.703 -7.523 1 95.38 131 THR B O 1
ATOM 4638 N N . GLY B 1 132 ? -2.6 -29.453 -7.43 1 93.94 132 GLY B N 1
ATOM 4639 C CA . GLY B 1 132 ? -1.974 -28.328 -8.094 1 93.94 132 GLY B CA 1
ATOM 4640 C C . GLY B 1 132 ? -1.695 -28.578 -9.562 1 93.94 132 GLY B C 1
ATOM 4641 O O . GLY B 1 132 ? -2.492 -29.219 -10.25 1 93.94 132 GLY B O 1
ATOM 4642 N N . ALA B 1 133 ? -0.704 -27.906 -10.102 1 94.06 133 ALA B N 1
ATOM 4643 C CA . ALA B 1 133 ? -0.328 -27.984 -11.508 1 94.06 133 ALA B CA 1
ATOM 4644 C C . ALA B 1 133 ? 1.176 -28.188 -11.664 1 94.06 133 ALA B C 1
ATOM 4646 O O . ALA B 1 133 ? 1.934 -28.031 -10.711 1 94.06 133 ALA B O 1
ATOM 4647 N N . ILE B 1 134 ? 1.582 -28.625 -12.805 1 92.81 134 ILE B N 1
ATOM 4648 C CA . ILE B 1 134 ? 2.988 -28.781 -13.156 1 92.81 134 ILE B CA 1
ATOM 4649 C C . ILE B 1 134 ? 3.299 -27.969 -14.414 1 92.81 134 ILE B C 1
ATOM 4651 O O . ILE B 1 134 ? 2.412 -27.719 -15.234 1 92.81 134 ILE B O 1
ATOM 4655 N N . PRO B 1 135 ? 4.559 -27.516 -14.594 1 93.31 135 PRO B N 1
ATOM 4656 C CA . PRO B 1 135 ? 4.918 -26.797 -15.812 1 93.31 135 PRO B CA 1
ATOM 4657 C C . PRO B 1 135 ? 4.684 -27.609 -17.078 1 93.31 135 PRO B C 1
ATOM 4659 O O . PRO B 1 135 ? 4.941 -28.812 -17.094 1 93.31 135 PRO B O 1
ATOM 4662 N N . ARG B 1 136 ? 4.203 -26.922 -18.094 1 93.31 136 ARG B N 1
ATOM 4663 C CA . ARG B 1 136 ? 4.031 -27.578 -19.391 1 93.31 136 ARG B CA 1
ATOM 4664 C C . ARG B 1 136 ? 5.379 -27.844 -20.047 1 93.31 136 ARG B C 1
ATOM 4666 O O . ARG B 1 136 ? 6.32 -27.078 -19.891 1 93.31 136 ARG B O 1
ATOM 4673 N N . SER B 1 137 ? 5.414 -28.906 -20.75 1 89.62 137 SER B N 1
ATOM 4674 C CA . SER B 1 137 ? 6.598 -29.188 -21.547 1 89.62 137 SER B CA 1
ATOM 4675 C C . SER B 1 137 ? 6.535 -28.469 -22.891 1 89.62 137 SER B C 1
ATOM 4677 O O . SER B 1 137 ? 5.449 -28.203 -23.406 1 89.62 137 SER B O 1
ATOM 4679 N N . HIS B 1 138 ? 7.652 -28.094 -23.344 1 91.62 138 HIS B N 1
ATOM 4680 C CA . HIS B 1 138 ? 7.781 -27.562 -24.688 1 91.62 138 HIS B CA 1
ATOM 4681 C C . HIS B 1 138 ? 8.367 -28.594 -25.641 1 91.62 138 HIS B C 1
ATOM 4683 O O . HIS B 1 138 ? 9.297 -29.312 -25.281 1 91.62 138 HIS B O 1
ATOM 4689 N N . ALA B 1 139 ? 7.84 -28.625 -26.781 1 89.12 139 ALA B N 1
ATOM 4690 C CA . ALA B 1 139 ? 8.203 -29.656 -27.75 1 89.12 139 ALA B CA 1
ATOM 4691 C C . ALA B 1 139 ? 9.68 -29.562 -28.109 1 89.12 139 ALA B C 1
ATOM 4693 O O . ALA B 1 139 ? 10.328 -30.594 -28.375 1 89.12 139 ALA B O 1
ATOM 4694 N N . PHE B 1 140 ? 10.242 -28.391 -28.094 1 90.44 140 PHE B N 1
ATOM 4695 C CA . PHE B 1 140 ? 11.602 -28.172 -28.562 1 90.44 140 PHE B CA 1
ATOM 4696 C C . PHE B 1 140 ? 12.555 -27.938 -27.391 1 90.44 140 PHE B C 1
ATOM 4698 O O . PHE B 1 140 ? 13.695 -27.516 -27.594 1 90.44 140 PHE B O 1
ATOM 4705 N N . ALA B 1 141 ? 12.062 -28.109 -26.25 1 91.25 141 ALA B N 1
ATOM 4706 C CA . ALA B 1 141 ? 12.883 -27.828 -25.062 1 91.25 141 ALA B CA 1
ATOM 4707 C C . ALA B 1 141 ? 12.672 -28.891 -23.984 1 91.25 141 ALA B C 1
ATOM 4709 O O . ALA B 1 141 ? 11.57 -29.016 -23.438 1 91.25 141 ALA B O 1
ATOM 4710 N N . LYS B 1 142 ? 13.68 -29.656 -23.766 1 92.06 142 LYS B N 1
ATOM 4711 C CA . LYS B 1 142 ? 13.648 -30.594 -22.641 1 92.06 142 LYS B CA 1
ATOM 4712 C C . LYS B 1 142 ? 14.352 -30 -21.422 1 92.06 142 LYS B C 1
ATOM 4714 O O . LYS B 1 142 ? 15.562 -29.766 -21.453 1 92.06 142 LYS B O 1
ATOM 4719 N N . CYS B 1 143 ? 13.617 -29.828 -20.391 1 94.56 143 CYS B N 1
ATOM 4720 C CA . CYS B 1 143 ? 14.18 -29.266 -19.172 1 94.56 143 CYS B CA 1
ATOM 4721 C C . CYS B 1 143 ? 15.078 -30.266 -18.469 1 94.56 143 CYS B C 1
ATOM 4723 O O . CYS B 1 143 ? 14.648 -31.391 -18.156 1 94.56 143 CYS B O 1
ATOM 4725 N N . ASP B 1 144 ? 16.297 -29.953 -18.281 1 94.94 144 ASP B N 1
ATOM 4726 C CA . ASP B 1 144 ? 17.219 -30.812 -17.531 1 94.94 144 ASP B CA 1
ATOM 4727 C C . ASP B 1 144 ? 17.375 -30.328 -16.094 1 94.94 144 ASP B C 1
ATOM 4729 O O . ASP B 1 144 ? 18.125 -30.906 -15.312 1 94.94 144 ASP B O 1
ATOM 4733 N N . HIS B 1 145 ? 16.75 -29.156 -15.703 1 94.88 145 HIS B N 1
ATOM 4734 C CA . HIS B 1 145 ? 16.703 -28.594 -14.359 1 94.88 145 HIS B CA 1
ATOM 4735 C C . HIS B 1 145 ? 18.094 -28.156 -13.898 1 94.88 145 HIS B C 1
ATOM 4737 O O . HIS B 1 145 ? 18.391 -28.172 -12.703 1 94.88 145 HIS B O 1
ATOM 4743 N N . ASN B 1 146 ? 18.922 -27.875 -14.844 1 94.69 146 ASN B N 1
ATOM 4744 C CA . ASN B 1 146 ? 20.266 -27.344 -14.617 1 94.69 146 ASN B CA 1
ATOM 4745 C C . ASN B 1 146 ? 20.578 -26.188 -15.578 1 94.69 146 ASN B C 1
ATOM 4747 O O . ASN B 1 146 ? 20.734 -25.047 -15.156 1 94.69 146 ASN B O 1
ATOM 4751 N N . ARG B 1 147 ? 20.516 -26.5 -16.859 1 96.38 147 ARG B N 1
ATOM 4752 C CA . ARG B 1 147 ? 20.719 -25.484 -17.891 1 96.38 147 ARG B CA 1
ATOM 4753 C C . ARG B 1 147 ? 19.391 -24.969 -18.422 1 96.38 147 ARG B C 1
ATOM 4755 O O . ARG B 1 147 ? 19.203 -23.766 -18.609 1 96.38 147 ARG B O 1
ATOM 4762 N N . ILE B 1 148 ? 18.578 -25.891 -18.703 1 97.69 148 ILE B N 1
ATOM 4763 C CA . ILE B 1 148 ? 17.219 -25.594 -19.141 1 97.69 148 ILE B CA 1
ATOM 4764 C C . ILE B 1 148 ? 16.234 -25.797 -17.984 1 97.69 148 ILE B C 1
ATOM 4766 O O . ILE B 1 148 ? 16.016 -26.938 -17.562 1 97.69 148 ILE B O 1
ATOM 4770 N N . LEU B 1 149 ? 15.672 -24.703 -17.594 1 96.81 149 LEU B N 1
ATOM 4771 C CA . LEU B 1 149 ? 14.891 -24.672 -16.359 1 96.81 149 LEU B CA 1
ATOM 4772 C C . LEU B 1 149 ? 13.414 -24.391 -16.656 1 96.81 149 LEU B C 1
ATOM 4774 O O . LEU B 1 149 ? 13.055 -24.109 -17.797 1 96.81 149 LEU B O 1
ATOM 4778 N N . ASN B 1 150 ? 12.586 -24.594 -15.672 1 95.75 150 ASN B N 1
ATOM 4779 C CA . ASN B 1 150 ? 11.211 -24.094 -15.609 1 95.75 150 ASN B CA 1
ATOM 4780 C C . ASN B 1 150 ? 10.93 -23.422 -14.266 1 95.75 150 ASN B C 1
ATOM 4782 O O . ASN B 1 150 ? 11.852 -23.078 -13.531 1 95.75 150 ASN B O 1
ATOM 4786 N N . SER B 1 151 ? 9.664 -23.172 -13.961 1 91.5 151 SER B N 1
ATOM 4787 C CA . SER B 1 151 ? 9.297 -22.375 -12.789 1 91.5 151 SER B CA 1
ATOM 4788 C C . SER B 1 151 ? 9.641 -23.109 -11.5 1 91.5 151 SER B C 1
ATOM 4790 O O . SER B 1 151 ? 9.734 -22.5 -10.438 1 91.5 151 SER B O 1
ATOM 4792 N N . THR B 1 152 ? 9.898 -24.375 -11.508 1 91.5 152 THR B N 1
ATOM 4793 C CA . THR B 1 152 ? 10.141 -25.172 -10.305 1 91.5 152 THR B CA 1
ATOM 4794 C C . THR B 1 152 ? 11.555 -24.938 -9.781 1 91.5 152 THR B C 1
ATOM 4796 O O . THR B 1 152 ? 11.812 -25.078 -8.586 1 91.5 152 THR B O 1
ATOM 4799 N N . ASP B 1 153 ? 12.453 -24.562 -10.711 1 92.56 153 ASP B N 1
ATOM 4800 C CA . ASP B 1 153 ? 13.844 -24.609 -10.281 1 92.56 153 ASP B CA 1
ATOM 4801 C C . ASP B 1 153 ? 14.531 -23.266 -10.523 1 92.56 153 ASP B C 1
ATOM 4803 O O . ASP B 1 153 ? 15.68 -23.062 -10.125 1 92.56 153 ASP B O 1
ATOM 4807 N N . VAL B 1 154 ? 13.867 -22.344 -11.133 1 94.88 154 VAL B N 1
ATOM 4808 C CA . VAL B 1 154 ? 14.508 -21.109 -11.57 1 94.88 154 VAL B CA 1
ATOM 4809 C C . VAL B 1 154 ? 15.07 -20.359 -10.367 1 94.88 154 VAL B C 1
ATOM 4811 O O . VAL B 1 154 ? 16.094 -19.688 -10.469 1 94.88 154 VAL B O 1
ATOM 4814 N N . PHE B 1 155 ? 14.461 -20.547 -9.172 1 94.31 155 PHE B N 1
ATOM 4815 C CA . PHE B 1 155 ? 14.891 -19.797 -8 1 94.31 155 PHE B CA 1
ATOM 4816 C C . PHE B 1 155 ? 15.703 -20.672 -7.059 1 94.31 155 PHE B C 1
ATOM 4818 O O . PHE B 1 155 ? 15.969 -20.281 -5.918 1 94.31 155 PHE B O 1
ATOM 4825 N N . GLN B 1 156 ? 16.062 -21.859 -7.539 1 92.56 156 GLN B N 1
ATOM 4826 C CA . GLN B 1 156 ? 16.75 -22.828 -6.68 1 92.56 156 GLN B CA 1
ATOM 4827 C C . GLN B 1 156 ? 18.234 -22.906 -7.031 1 92.56 156 GLN B C 1
ATOM 4829 O O . GLN B 1 156 ? 19 -23.641 -6.391 1 92.56 156 GLN B O 1
ATOM 4834 N N . LEU B 1 157 ? 18.641 -22.125 -8.023 1 93.12 157 LEU B N 1
ATOM 4835 C CA . LEU B 1 157 ? 20.016 -22.172 -8.5 1 93.12 157 LEU B CA 1
ATOM 4836 C C . LEU B 1 157 ? 20.672 -20.797 -8.398 1 93.12 157 LEU B C 1
ATOM 4838 O O . LEU B 1 157 ? 19.984 -19.781 -8.32 1 93.12 157 LEU B O 1
ATOM 4842 N N . PRO B 1 158 ? 21.984 -20.781 -8.398 1 93.62 158 PRO B N 1
ATOM 4843 C CA . PRO B 1 158 ? 22.672 -19.484 -8.352 1 93.62 158 PRO B CA 1
ATOM 4844 C C . PRO B 1 158 ? 22.312 -18.594 -9.531 1 93.62 158 PRO B C 1
ATOM 4846 O O . PRO B 1 158 ? 21.938 -19.094 -10.602 1 93.62 158 PRO B O 1
ATOM 4849 N N . ILE B 1 159 ? 22.531 -17.344 -9.367 1 94.56 159 ILE B N 1
ATOM 4850 C CA . ILE B 1 159 ? 22.172 -16.344 -10.367 1 94.56 159 ILE B CA 1
ATOM 4851 C C . ILE B 1 159 ? 23.062 -16.5 -11.602 1 94.56 159 ILE B C 1
ATOM 4853 O O . ILE B 1 159 ? 24.297 -16.469 -11.508 1 94.56 159 ILE B O 1
ATOM 4857 N N . PRO B 1 160 ? 22.453 -16.688 -12.734 1 95.56 160 PRO B N 1
ATOM 4858 C CA . PRO B 1 160 ? 23.25 -16.875 -13.945 1 95.56 160 PRO B CA 1
ATOM 4859 C C . PRO B 1 160 ? 23.75 -15.555 -14.539 1 95.56 160 PRO B C 1
ATOM 4861 O O . PRO B 1 160 ? 23.156 -14.5 -14.289 1 95.56 160 PRO B O 1
ATOM 4864 N N . ALA B 1 161 ? 24.781 -15.633 -15.359 1 95.56 161 ALA B N 1
ATOM 4865 C CA . ALA B 1 161 ? 25.297 -14.453 -16.062 1 95.56 161 ALA B CA 1
ATOM 4866 C C . ALA B 1 161 ? 24.391 -14.062 -17.219 1 95.56 161 ALA B C 1
ATOM 4868 O O . ALA B 1 161 ? 24.297 -12.883 -17.578 1 95.56 161 ALA B O 1
ATOM 4869 N N . SER B 1 162 ? 23.797 -15.055 -17.812 1 98.06 162 SER B N 1
ATOM 4870 C CA . SER B 1 162 ? 22.859 -14.82 -18.906 1 98.06 162 SER B CA 1
ATOM 4871 C C . SER B 1 162 ? 21.719 -15.844 -18.891 1 98.06 162 SER B C 1
ATOM 4873 O O . SER B 1 162 ? 21.906 -16.969 -18.438 1 98.06 162 SER B O 1
ATOM 4875 N N . MET B 1 163 ? 20.547 -15.391 -19.375 1 98.25 163 MET B N 1
ATOM 4876 C CA . MET B 1 163 ? 19.391 -16.266 -19.359 1 98.25 163 MET B CA 1
ATOM 4877 C C . MET B 1 163 ? 18.422 -15.906 -20.5 1 98.25 163 MET B C 1
ATOM 4879 O O . MET B 1 163 ? 18.203 -14.727 -20.781 1 98.25 163 MET B O 1
ATOM 4883 N N . VAL B 1 164 ? 17.938 -16.891 -21.172 1 98.38 164 VAL B N 1
ATOM 4884 C CA . VAL B 1 164 ? 16.828 -16.703 -22.094 1 98.38 164 VAL B CA 1
ATOM 4885 C C . VAL B 1 164 ? 15.539 -17.234 -21.469 1 98.38 164 VAL B C 1
ATOM 4887 O O . VAL B 1 164 ? 15.539 -18.297 -20.859 1 98.38 164 VAL B O 1
ATOM 4890 N N . VAL B 1 165 ? 14.516 -16.453 -21.484 1 98.25 165 VAL B N 1
ATOM 4891 C CA . VAL B 1 165 ? 13.195 -16.844 -21 1 98.25 165 VAL B CA 1
ATOM 4892 C C . VAL B 1 165 ? 12.25 -17.062 -22.172 1 98.25 165 VAL B C 1
ATOM 4894 O O . VAL B 1 165 ? 11.992 -16.125 -22.953 1 98.25 165 VAL B O 1
ATOM 4897 N N . ILE B 1 166 ? 11.781 -18.266 -22.281 1 97.5 166 ILE B N 1
ATOM 4898 C CA . ILE B 1 166 ? 10.852 -18.609 -23.359 1 97.5 166 ILE B CA 1
ATOM 4899 C C . ILE B 1 166 ? 9.414 -18.453 -22.859 1 97.5 166 ILE B C 1
ATOM 4901 O O . ILE B 1 166 ? 8.922 -19.297 -22.094 1 97.5 166 ILE B O 1
ATOM 4905 N N . GLY B 1 167 ? 8.711 -17.453 -23.344 1 96.69 167 GLY B N 1
ATOM 4906 C CA . GLY B 1 167 ? 7.379 -17.078 -22.891 1 96.69 167 GLY B CA 1
ATOM 4907 C C . GLY B 1 167 ? 7.344 -15.75 -22.172 1 96.69 167 GLY B C 1
ATOM 4908 O O . GLY B 1 167 ? 7.98 -15.586 -21.125 1 96.69 167 GLY B O 1
ATOM 4909 N N . ALA B 1 168 ? 6.531 -14.789 -22.734 1 97.12 168 ALA B N 1
ATOM 4910 C CA . ALA B 1 168 ? 6.48 -13.445 -22.156 1 97.12 168 ALA B CA 1
ATOM 4911 C C . ALA B 1 168 ? 5.113 -13.164 -21.547 1 97.12 168 ALA B C 1
ATOM 4913 O O . ALA B 1 168 ? 4.555 -12.078 -21.719 1 97.12 168 ALA B O 1
ATOM 4914 N N . GLY B 1 169 ? 4.566 -14.219 -20.891 1 95.5 169 GLY B N 1
ATOM 4915 C CA . GLY B 1 169 ? 3.434 -14.023 -20 1 95.5 169 GLY B CA 1
ATOM 4916 C C . GLY B 1 169 ? 3.832 -13.492 -18.641 1 95.5 169 GLY B C 1
ATOM 4917 O O . GLY B 1 169 ? 4.93 -12.953 -18.469 1 95.5 169 GLY B O 1
ATOM 4918 N N . ALA B 1 170 ? 2.992 -13.609 -17.703 1 93.5 170 ALA B N 1
ATOM 4919 C CA . ALA B 1 170 ? 3.211 -13.055 -16.359 1 93.5 170 ALA B CA 1
ATOM 4920 C C . ALA B 1 170 ? 4.48 -13.617 -15.734 1 93.5 170 ALA B C 1
ATOM 4922 O O . ALA B 1 170 ? 5.355 -12.867 -15.305 1 93.5 170 ALA B O 1
ATOM 4923 N N . MET B 1 171 ? 4.59 -14.914 -15.75 1 93.88 171 MET B N 1
ATOM 4924 C CA . MET B 1 171 ? 5.73 -15.562 -15.109 1 93.88 171 MET B CA 1
ATOM 4925 C C . MET B 1 171 ? 7.035 -15.18 -15.797 1 93.88 171 MET B C 1
ATOM 4927 O O . MET B 1 171 ? 8.016 -14.828 -15.141 1 93.88 171 MET B O 1
ATOM 4931 N N . GLY B 1 172 ? 7.004 -15.289 -17.125 1 96.62 172 GLY B N 1
ATOM 4932 C CA . GLY B 1 172 ? 8.211 -14.953 -17.859 1 96.62 172 GLY B CA 1
ATOM 4933 C C . GLY B 1 172 ? 8.648 -13.516 -17.656 1 96.62 172 GLY B C 1
ATOM 4934 O O . GLY B 1 172 ? 9.836 -13.25 -17.438 1 96.62 172 GLY B O 1
ATOM 4935 N N . CYS B 1 173 ? 7.754 -12.633 -17.688 1 97.75 173 CYS B N 1
ATOM 4936 C CA . CYS B 1 173 ? 8.062 -11.219 -17.5 1 97.75 173 CYS B CA 1
ATOM 4937 C C . CYS B 1 173 ? 8.547 -10.945 -16.078 1 97.75 173 CYS B C 1
ATOM 4939 O O . CYS B 1 173 ? 9.438 -10.117 -15.875 1 97.75 173 CYS B O 1
ATOM 4941 N N . GLU B 1 174 ? 7.941 -11.602 -15.094 1 97.31 174 GLU B N 1
ATOM 4942 C CA . GLU B 1 174 ? 8.391 -11.43 -13.719 1 97.31 174 GLU B CA 1
ATOM 4943 C C . GLU B 1 174 ? 9.836 -11.875 -13.547 1 97.31 174 GLU B C 1
ATOM 4945 O O . GLU B 1 174 ? 10.656 -11.141 -12.984 1 97.31 174 GLU B O 1
ATOM 4950 N N . VAL B 1 175 ? 10.156 -13.031 -14.055 1 97.19 175 VAL B N 1
ATOM 4951 C CA . VAL B 1 175 ? 11.5 -13.578 -13.906 1 97.19 175 VAL B CA 1
ATOM 4952 C C . VAL B 1 175 ? 12.5 -12.688 -14.648 1 97.19 175 VAL B C 1
ATOM 4954 O O . VAL B 1 175 ? 13.547 -12.336 -14.109 1 97.19 175 VAL B O 1
ATOM 4957 N N . ALA B 1 176 ? 12.102 -12.305 -15.898 1 98.12 176 ALA B N 1
ATOM 4958 C CA . ALA B 1 176 ? 12.953 -11.398 -16.672 1 98.12 176 ALA B CA 1
ATOM 4959 C C . ALA B 1 176 ? 13.211 -10.102 -15.898 1 98.12 176 ALA B C 1
ATOM 4961 O O . ALA B 1 176 ? 14.344 -9.633 -15.828 1 98.12 176 ALA B O 1
ATOM 4962 N N . SER B 1 177 ? 12.203 -9.602 -15.312 1 97.69 177 SER B N 1
ATOM 4963 C CA . SER B 1 177 ? 12.289 -8.336 -14.586 1 97.69 177 SER B CA 1
ATOM 4964 C C . SER B 1 177 ? 13.164 -8.461 -13.352 1 97.69 177 SER B C 1
ATOM 4966 O O . SER B 1 177 ? 14.031 -7.613 -13.102 1 97.69 177 SER B O 1
ATOM 4968 N N . MET B 1 178 ? 12.992 -9.492 -12.57 1 96.25 178 MET B N 1
ATOM 4969 C CA . MET B 1 178 ? 13.719 -9.68 -11.32 1 96.25 178 MET B CA 1
ATOM 4970 C C . MET B 1 178 ? 15.211 -9.844 -11.586 1 96.25 178 MET B C 1
ATOM 4972 O O . MET B 1 178 ? 16.047 -9.211 -10.922 1 96.25 178 MET B O 1
ATOM 4976 N N . PHE B 1 179 ? 15.547 -10.633 -12.562 1 96.31 179 PHE B N 1
ATOM 4977 C CA . PHE B 1 179 ? 16.953 -10.898 -12.859 1 96.31 179 PHE B CA 1
ATOM 4978 C C . PHE B 1 179 ? 17.609 -9.68 -13.484 1 96.31 179 PHE B C 1
ATOM 4980 O O . PHE B 1 179 ? 18.75 -9.359 -13.18 1 96.31 179 PHE B O 1
ATOM 4987 N N . ALA B 1 180 ? 16.859 -9.016 -14.359 1 96.12 180 ALA B N 1
ATOM 4988 C CA . ALA B 1 180 ? 17.391 -7.797 -14.961 1 96.12 180 ALA B CA 1
ATOM 4989 C C . ALA B 1 180 ? 17.578 -6.707 -13.906 1 96.12 180 ALA B C 1
ATOM 4991 O O . ALA B 1 180 ? 18.594 -6 -13.914 1 96.12 180 ALA B O 1
ATOM 4992 N N . LYS B 1 181 ? 16.656 -6.605 -13.047 1 93.44 181 LYS B N 1
ATOM 4993 C CA . LYS B 1 181 ? 16.672 -5.582 -12 1 93.44 181 LYS B CA 1
ATOM 4994 C C . LYS B 1 181 ? 17.812 -5.812 -11.016 1 93.44 181 LYS B C 1
ATOM 4996 O O . LYS B 1 181 ? 18.391 -4.859 -10.5 1 93.44 181 LYS B O 1
ATOM 5001 N N . LEU B 1 182 ? 18.078 -7.07 -10.758 1 92.06 182 LEU B N 1
ATOM 5002 C CA . LEU B 1 182 ? 19.219 -7.398 -9.914 1 92.06 182 LEU B CA 1
ATOM 5003 C C . LEU B 1 182 ? 20.516 -6.871 -10.531 1 92.06 182 LEU B C 1
ATOM 5005 O O . LEU B 1 182 ? 21.453 -6.523 -9.805 1 92.06 182 LEU B O 1
ATOM 5009 N N . GLY B 1 183 ? 20.562 -6.906 -11.914 1 90.06 183 GLY B N 1
ATOM 5010 C CA . GLY B 1 183 ? 21.641 -6.234 -12.625 1 90.06 183 GLY B CA 1
ATOM 5011 C C . GLY B 1 183 ? 22.828 -7.137 -12.906 1 90.06 183 GLY B C 1
ATOM 5012 O O . GLY B 1 183 ? 23.891 -6.668 -13.305 1 90.06 183 GLY B O 1
ATOM 5013 N N . ARG B 1 184 ? 22.625 -8.422 -12.75 1 91 184 ARG B N 1
ATOM 5014 C CA . ARG B 1 184 ? 23.75 -9.336 -12.891 1 91 184 ARG B CA 1
ATOM 5015 C C . ARG B 1 184 ? 23.531 -10.312 -14.047 1 91 184 ARG B C 1
ATOM 5017 O O . ARG B 1 184 ? 24.438 -11.047 -14.43 1 91 184 ARG B O 1
ATOM 5024 N N . THR B 1 185 ? 22.391 -10.375 -14.555 1 95.88 185 THR B N 1
ATOM 5025 C CA . THR B 1 185 ? 22.031 -11.336 -15.594 1 95.88 185 THR B CA 1
ATOM 5026 C C . THR B 1 185 ? 21.641 -10.617 -16.875 1 95.88 185 THR B C 1
ATOM 5028 O O . THR B 1 185 ? 20.828 -9.703 -16.859 1 95.88 185 THR B O 1
ATOM 5031 N N . LYS B 1 186 ? 22.297 -10.977 -17.984 1 97.62 186 LYS B N 1
ATOM 5032 C CA . LYS B 1 186 ? 21.812 -10.562 -19.297 1 97.62 186 LYS B CA 1
ATOM 5033 C C . LYS B 1 186 ? 20.609 -11.398 -19.719 1 97.62 186 LYS B C 1
ATOM 5035 O O . LYS B 1 186 ? 20.734 -12.602 -19.953 1 97.62 186 LYS B O 1
ATOM 5040 N N . VAL B 1 187 ? 19.469 -10.727 -19.859 1 98.5 187 VAL B N 1
ATOM 5041 C CA . VAL B 1 187 ? 18.234 -11.477 -20.047 1 98.5 187 VAL B CA 1
ATOM 5042 C C . VAL B 1 187 ? 17.703 -11.258 -21.469 1 98.5 187 VAL B C 1
ATOM 5044 O O . VAL B 1 187 ? 17.734 -10.141 -21.984 1 98.5 187 VAL B O 1
ATOM 5047 N N . ARG B 1 188 ? 17.344 -12.312 -22.109 1 98.38 188 ARG B N 1
ATOM 5048 C CA . ARG B 1 188 ? 16.562 -12.297 -23.344 1 98.38 188 ARG B CA 1
ATOM 5049 C C . ARG B 1 188 ? 15.18 -12.906 -23.125 1 98.38 188 ARG B C 1
ATOM 5051 O O . ARG B 1 188 ? 15.047 -13.938 -22.469 1 98.38 188 ARG B O 1
ATOM 5058 N N . LEU B 1 189 ? 14.195 -12.219 -23.562 1 98.44 189 LEU B N 1
ATOM 5059 C CA . LEU B 1 189 ? 12.805 -12.641 -23.422 1 98.44 189 LEU B CA 1
ATOM 5060 C C . LEU B 1 189 ? 12.172 -12.906 -24.781 1 98.44 189 LEU B C 1
ATOM 5062 O O . LEU B 1 189 ? 12.211 -12.047 -25.672 1 98.44 189 LEU B O 1
ATOM 5066 N N . VAL B 1 190 ? 11.617 -14.086 -24.938 1 97.31 190 VAL B N 1
ATOM 5067 C CA . VAL B 1 190 ? 11.133 -14.516 -26.234 1 97.31 190 VAL B CA 1
ATOM 5068 C C . VAL B 1 190 ? 9.641 -14.844 -26.156 1 97.31 190 VAL B C 1
ATOM 5070 O O . VAL B 1 190 ? 9.195 -15.5 -25.219 1 97.31 190 VAL B O 1
ATOM 5073 N N . ASP B 1 191 ? 8.914 -14.359 -27.094 1 96.12 191 ASP B N 1
ATOM 5074 C CA . ASP B 1 191 ? 7.512 -14.758 -27.219 1 96.12 191 ASP B CA 1
ATOM 5075 C C . ASP B 1 191 ? 7.055 -14.734 -28.672 1 96.12 191 ASP B C 1
ATOM 5077 O O . ASP B 1 191 ? 7.586 -13.977 -29.484 1 96.12 191 ASP B O 1
ATOM 5081 N N . LYS B 1 192 ? 6.125 -15.57 -28.969 1 94.19 192 LYS B N 1
ATOM 5082 C CA . LYS B 1 192 ? 5.559 -15.602 -30.312 1 94.19 192 LYS B CA 1
ATOM 5083 C C . LYS B 1 192 ? 4.582 -14.453 -30.531 1 94.19 192 LYS B C 1
ATOM 5085 O O . LYS B 1 192 ? 4.328 -14.047 -31.656 1 94.19 192 LYS B O 1
ATOM 5090 N N . ALA B 1 193 ? 3.996 -13.969 -29.453 1 93.88 193 ALA B N 1
ATOM 5091 C CA . ALA B 1 193 ? 3.039 -12.867 -29.547 1 93.88 193 ALA B CA 1
ATOM 5092 C C . ALA B 1 193 ? 3.73 -11.57 -29.953 1 93.88 193 ALA B C 1
ATOM 5094 O O . ALA B 1 193 ? 4.93 -11.398 -29.719 1 93.88 193 ALA B O 1
ATOM 5095 N N . PRO B 1 194 ? 2.947 -10.633 -30.531 1 92.38 194 PRO B N 1
ATOM 5096 C CA . PRO B 1 194 ? 3.535 -9.367 -30.984 1 92.38 194 PRO B CA 1
ATOM 5097 C C . PRO B 1 194 ? 3.92 -8.445 -29.828 1 92.38 194 PRO B C 1
ATOM 5099 O O . PRO B 1 194 ? 4.676 -7.492 -30.031 1 92.38 194 PRO B O 1
ATOM 5102 N N . ARG B 1 195 ? 3.383 -8.719 -28.703 1 93.56 195 ARG B N 1
ATOM 5103 C CA . ARG B 1 195 ? 3.746 -7.922 -27.531 1 93.56 195 ARG B CA 1
ATOM 5104 C C . ARG B 1 195 ? 3.801 -8.789 -26.281 1 93.56 195 ARG B C 1
ATOM 5106 O O . ARG B 1 195 ? 3.182 -9.852 -26.234 1 93.56 195 ARG B O 1
ATOM 5113 N N . ILE B 1 196 ? 4.578 -8.32 -25.312 1 96.38 196 ILE B N 1
ATOM 5114 C CA . ILE B 1 196 ? 4.625 -9.023 -24.031 1 96.38 196 ILE B CA 1
ATOM 5115 C C . ILE B 1 196 ? 3.301 -8.836 -23.297 1 96.38 196 ILE B C 1
ATOM 5117 O O . ILE B 1 196 ? 2.529 -7.926 -23.609 1 96.38 196 ILE B O 1
ATOM 5121 N N . LEU B 1 197 ? 2.98 -9.664 -22.391 1 96.06 197 LEU B N 1
ATOM 5122 C CA . LEU B 1 197 ? 1.759 -9.609 -21.594 1 96.06 197 LEU B CA 1
ATOM 5123 C C . LEU B 1 197 ? 0.542 -9.375 -22.484 1 96.06 197 LEU B C 1
ATOM 5125 O O . LEU B 1 197 ? -0.211 -8.422 -22.281 1 96.06 197 LEU B O 1
ATOM 5129 N N . PRO B 1 198 ? 0.312 -10.273 -23.344 1 92.25 198 PRO B N 1
ATOM 5130 C CA . PRO B 1 198 ? -0.713 -10.07 -24.359 1 92.25 198 PRO B CA 1
ATOM 5131 C C . PRO B 1 198 ? -2.115 -9.93 -23.781 1 92.25 198 PRO B C 1
ATOM 5133 O O . PRO B 1 198 ? -3.02 -9.414 -24.438 1 92.25 198 PRO B O 1
ATOM 5136 N N . LYS B 1 199 ? -2.338 -10.359 -22.547 1 90.81 199 LYS B N 1
ATOM 5137 C CA . LYS B 1 199 ? -3.668 -10.305 -21.938 1 90.81 199 LYS B CA 1
ATOM 5138 C C . LYS B 1 199 ? -3.922 -8.945 -21.297 1 90.81 199 LYS B C 1
ATOM 5140 O O . LYS B 1 199 ? -5.062 -8.617 -20.953 1 90.81 199 LYS B O 1
ATOM 5145 N N . GLU B 1 200 ? -2.916 -8.133 -21.125 1 94.94 200 GLU B N 1
ATOM 5146 C CA . GLU B 1 200 ? -3.047 -6.84 -20.469 1 94.94 200 GLU B CA 1
ATOM 5147 C C . GLU B 1 200 ? -3.389 -5.742 -21.469 1 94.94 200 GLU B C 1
ATOM 5149 O O . GLU B 1 200 ? -3.158 -5.898 -22.672 1 94.94 200 GLU B O 1
ATOM 5154 N N . ASP B 1 201 ? -3.945 -4.645 -20.969 1 96.69 201 ASP B N 1
ATOM 5155 C CA . ASP B 1 201 ? -4.141 -3.457 -21.797 1 96.69 201 ASP B CA 1
ATOM 5156 C C . ASP B 1 201 ? -2.812 -2.955 -22.344 1 96.69 201 ASP B C 1
ATOM 5158 O O . ASP B 1 201 ? -1.764 -3.131 -21.734 1 96.69 201 ASP B O 1
ATOM 5162 N N . GLU B 1 202 ? -2.908 -2.312 -23.438 1 95.56 202 GLU B N 1
ATOM 5163 C CA . GLU B 1 202 ? -1.715 -1.877 -24.156 1 95.56 202 GLU B CA 1
ATOM 5164 C C . GLU B 1 202 ? -0.874 -0.928 -23.312 1 95.56 202 GLU B C 1
ATOM 5166 O O . GLU B 1 202 ? 0.356 -1.001 -23.328 1 95.56 202 GLU B O 1
ATOM 5171 N N . ASP B 1 203 ? -1.469 -0.019 -22.656 1 95.69 203 ASP B N 1
ATOM 5172 C CA . ASP B 1 203 ? -0.722 0.956 -21.859 1 95.69 203 ASP B CA 1
ATOM 5173 C C . ASP B 1 203 ? 0.021 0.279 -20.703 1 95.69 203 ASP B C 1
ATOM 5175 O O . ASP B 1 203 ? 1.152 0.65 -20.391 1 95.69 203 ASP B O 1
ATOM 5179 N N . VAL B 1 204 ? -0.562 -0.763 -20.156 1 96.62 204 VAL B N 1
ATOM 5180 C CA . VAL B 1 204 ? 0.078 -1.521 -19.094 1 96.62 204 VAL B CA 1
ATOM 5181 C C . VAL B 1 204 ? 1.262 -2.307 -19.656 1 96.62 204 VAL B C 1
ATOM 5183 O O . VAL B 1 204 ? 2.371 -2.234 -19.109 1 96.62 204 VAL B O 1
ATOM 5186 N N . ALA B 1 205 ? 0.992 -3.037 -20.734 1 96.56 205 ALA B N 1
ATOM 5187 C CA . ALA B 1 205 ? 2.043 -3.834 -21.375 1 96.56 205 ALA B CA 1
ATOM 5188 C C . ALA B 1 205 ? 3.205 -2.951 -21.812 1 96.56 205 ALA B C 1
ATOM 5190 O O . ALA B 1 205 ? 4.371 -3.318 -21.641 1 96.56 205 ALA B O 1
ATOM 5191 N N . SER B 1 206 ? 2.898 -1.803 -22.344 1 96.12 206 SER B N 1
ATOM 5192 C CA . SER B 1 206 ? 3.916 -0.87 -22.828 1 96.12 206 SER B CA 1
ATOM 5193 C C . SER B 1 206 ? 4.762 -0.344 -21.672 1 96.12 206 SER B C 1
ATOM 5195 O O . SER B 1 206 ? 5.977 -0.17 -21.812 1 96.12 206 SER B O 1
ATOM 5197 N N . TYR B 1 207 ? 4.121 -0.065 -20.578 1 94.62 207 TYR B N 1
ATOM 5198 C CA . TYR B 1 207 ? 4.844 0.349 -19.375 1 94.62 207 TYR B CA 1
ATOM 5199 C C . TYR B 1 207 ? 5.867 -0.703 -18.969 1 94.62 207 TYR B C 1
ATOM 5201 O O . TYR B 1 207 ? 7.031 -0.382 -18.719 1 94.62 207 TYR B O 1
ATOM 5209 N N . VAL B 1 208 ? 5.461 -1.916 -18.922 1 97 208 VAL B N 1
ATOM 5210 C CA . VAL B 1 208 ? 6.332 -3.008 -18.5 1 97 208 VAL B CA 1
ATOM 5211 C C . VAL B 1 208 ? 7.469 -3.182 -19.516 1 97 208 VAL B C 1
ATOM 5213 O O . VAL B 1 208 ? 8.633 -3.309 -19.125 1 97 208 VAL B O 1
ATOM 5216 N N . GLN B 1 209 ? 7.117 -3.127 -20.766 1 97.25 209 GLN B N 1
ATOM 5217 C CA . GLN B 1 209 ? 8.109 -3.312 -21.828 1 97.25 209 GLN B CA 1
ATOM 5218 C C . GLN B 1 209 ? 9.195 -2.24 -21.75 1 97.25 209 GLN B C 1
ATOM 5220 O O . GLN B 1 209 ? 10.383 -2.545 -21.875 1 97.25 209 GLN B O 1
ATOM 5225 N N . ARG B 1 210 ? 8.805 -1.034 -21.578 1 96.56 210 ARG B N 1
ATOM 5226 C CA . ARG B 1 210 ? 9.758 0.071 -21.5 1 96.56 210 ARG B CA 1
ATOM 5227 C C . ARG B 1 210 ? 10.742 -0.129 -20.359 1 96.56 210 ARG B C 1
ATOM 5229 O O . ARG B 1 210 ? 11.93 0.14 -20.5 1 96.56 210 ARG B O 1
ATOM 5236 N N . HIS B 1 211 ? 10.266 -0.606 -19.281 1 95.38 211 HIS B N 1
ATOM 5237 C CA . HIS B 1 211 ? 11.125 -0.8 -18.109 1 95.38 211 HIS B CA 1
ATOM 5238 C C . HIS B 1 211 ? 12.062 -1.987 -18.312 1 95.38 211 HIS B C 1
ATOM 5240 O O . HIS B 1 211 ? 13.219 -1.953 -17.875 1 95.38 211 HIS B O 1
ATOM 5246 N N . LEU B 1 212 ? 11.531 -3.055 -18.922 1 97.38 212 LEU B N 1
ATOM 5247 C CA . LEU B 1 212 ? 12.383 -4.195 -19.234 1 97.38 212 LEU B CA 1
ATOM 5248 C C . LEU B 1 212 ? 13.531 -3.775 -20.156 1 97.38 212 LEU B C 1
ATOM 5250 O O . LEU B 1 212 ? 14.688 -4.109 -19.906 1 97.38 212 LEU B O 1
ATOM 5254 N N . ILE B 1 213 ? 13.211 -2.994 -21.141 1 97.5 213 ILE B N 1
ATOM 5255 C CA . ILE B 1 213 ? 14.211 -2.533 -22.094 1 97.5 213 ILE B CA 1
ATOM 5256 C C . ILE B 1 213 ? 15.219 -1.616 -21.406 1 97.5 213 ILE B C 1
ATOM 5258 O O . ILE B 1 213 ? 16.422 -1.733 -21.609 1 97.5 213 ILE B O 1
ATOM 5262 N N . ARG B 1 214 ? 14.711 -0.771 -20.531 1 94.31 214 ARG B N 1
ATOM 5263 C CA . ARG B 1 214 ? 15.57 0.135 -19.781 1 94.31 214 ARG B CA 1
ATOM 5264 C C . ARG B 1 214 ? 16.562 -0.64 -18.922 1 94.31 214 ARG B C 1
ATOM 5266 O O . ARG B 1 214 ? 17.688 -0.185 -18.688 1 94.31 214 ARG B O 1
ATOM 5273 N N . ARG B 1 215 ? 16.141 -1.825 -18.484 1 94.38 215 ARG B N 1
ATOM 5274 C CA . ARG B 1 215 ? 16.984 -2.658 -17.641 1 94.38 215 ARG B CA 1
ATOM 5275 C C . ARG B 1 215 ? 17.906 -3.525 -18.5 1 94.38 215 ARG B C 1
ATOM 5277 O O . ARG B 1 215 ? 18.641 -4.371 -17.969 1 94.38 215 ARG B O 1
ATOM 5284 N N . GLY B 1 216 ? 17.797 -3.436 -19.828 1 96.25 216 GLY B N 1
ATOM 5285 C CA . GLY B 1 216 ? 18.703 -4.129 -20.719 1 96.25 216 GLY B CA 1
ATOM 5286 C C . GLY B 1 216 ? 18.156 -5.434 -21.25 1 96.25 216 GLY B C 1
ATOM 5287 O O . GLY B 1 216 ? 18.875 -6.207 -21.875 1 96.25 216 GLY B O 1
ATOM 5288 N N . VAL B 1 217 ? 16.938 -5.738 -21.016 1 98.38 217 VAL B N 1
ATOM 5289 C CA . VAL B 1 217 ? 16.328 -6.969 -21.531 1 98.38 217 VAL B CA 1
ATOM 5290 C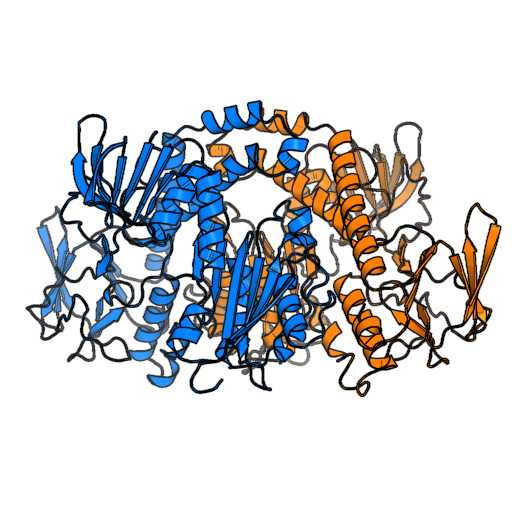 C . VAL B 1 217 ? 16.125 -6.867 -23.031 1 98.38 217 VAL B C 1
ATOM 5292 O O . VAL B 1 217 ? 15.578 -5.875 -23.516 1 98.38 217 VAL B O 1
ATOM 5295 N N . VAL B 1 218 ? 16.594 -7.844 -23.703 1 98.31 218 VAL B N 1
ATOM 5296 C CA . VAL B 1 218 ? 16.328 -7.938 -25.125 1 98.31 218 VAL B CA 1
ATOM 5297 C C . VAL B 1 218 ? 15.055 -8.75 -25.359 1 98.31 218 VAL B C 1
ATOM 5299 O O . VAL B 1 218 ? 14.969 -9.914 -24.953 1 98.31 218 VAL B O 1
ATOM 5302 N N . ILE B 1 219 ? 14.133 -8.133 -26.016 1 98 219 ILE B N 1
ATOM 5303 C CA . ILE B 1 219 ? 12.836 -8.781 -26.219 1 98 219 ILE B CA 1
ATOM 5304 C C . ILE B 1 219 ? 12.703 -9.219 -27.688 1 98 219 ILE B C 1
ATOM 5306 O O . ILE B 1 219 ? 12.828 -8.398 -28.594 1 98 219 ILE B O 1
ATOM 5310 N N . HIS B 1 220 ? 12.531 -10.484 -27.859 1 96.38 220 HIS B N 1
ATOM 5311 C CA . HIS B 1 220 ? 12.25 -11.062 -29.172 1 96.38 220 HIS B CA 1
ATOM 5312 C C . HIS B 1 220 ? 10.758 -11.352 -29.344 1 96.38 220 HIS B C 1
ATOM 5314 O O . HIS B 1 220 ? 10.281 -12.422 -28.953 1 96.38 220 HIS B O 1
ATOM 5320 N N . GLN B 1 221 ? 10.125 -10.43 -29.953 1 93.81 221 GLN B N 1
ATOM 5321 C CA . GLN B 1 221 ? 8.695 -10.594 -30.203 1 93.81 221 GLN B CA 1
ATOM 5322 C C . GLN B 1 221 ? 8.453 -11.219 -31.578 1 93.81 221 GLN B C 1
ATOM 5324 O O . GLN B 1 221 ? 9.32 -11.148 -32.469 1 93.81 221 GLN B O 1
ATOM 5329 N N . GLY B 1 222 ? 7.332 -11.875 -31.719 1 94.62 222 GLY B N 1
ATOM 5330 C CA . GLY B 1 222 ? 7.027 -12.508 -33 1 94.62 222 GLY B CA 1
ATOM 5331 C C . GLY B 1 222 ? 8.016 -13.602 -33.375 1 94.62 222 GLY B C 1
ATOM 5332 O O . GLY B 1 222 ? 8.352 -13.758 -34.531 1 94.62 222 GLY B O 1
ATOM 5333 N N . CYS B 1 223 ? 8.578 -14.211 -32.406 1 95.31 223 CYS B N 1
ATOM 5334 C CA . CYS B 1 223 ? 9.547 -15.273 -32.625 1 95.31 223 CYS B CA 1
ATOM 5335 C C . CYS B 1 223 ? 9.109 -16.562 -31.938 1 95.31 223 CYS B C 1
ATOM 5337 O O . CYS B 1 223 ? 8.547 -16.516 -30.844 1 95.31 223 CYS B O 1
ATOM 5339 N N . ARG B 1 224 ? 9.383 -17.609 -32.594 1 94.44 224 ARG B N 1
ATOM 5340 C CA . ARG B 1 224 ? 9.125 -18.922 -32.031 1 94.44 224 ARG B CA 1
ATOM 5341 C C . ARG B 1 224 ? 10.438 -19.656 -31.719 1 94.44 224 ARG B C 1
ATOM 5343 O O . ARG B 1 224 ? 11.406 -19.531 -32.469 1 94.44 224 ARG B O 1
ATOM 5350 N N . LEU B 1 225 ? 10.406 -20.406 -30.656 1 95.31 225 LEU B N 1
ATOM 5351 C CA . LEU B 1 225 ? 11.547 -21.281 -30.375 1 95.31 225 LEU B CA 1
ATOM 5352 C C . LEU B 1 225 ? 11.648 -22.375 -31.422 1 95.31 225 LEU B C 1
ATOM 5354 O O . LEU B 1 225 ? 10.664 -23.078 -31.703 1 95.31 225 LEU B O 1
ATOM 5358 N N . PHE B 1 226 ? 12.758 -22.484 -31.922 1 94.62 226 PHE B N 1
ATOM 5359 C CA . PHE B 1 226 ? 12.992 -23.469 -32.969 1 94.62 226 PHE B CA 1
ATOM 5360 C C . PHE B 1 226 ? 13.766 -24.656 -32.406 1 94.62 226 PHE B C 1
ATOM 5362 O O . PHE B 1 226 ? 13.578 -25.797 -32.875 1 94.62 226 PHE B O 1
ATOM 5369 N N . ASP B 1 227 ? 14.648 -24.375 -31.578 1 94.88 227 ASP B N 1
ATOM 5370 C CA . ASP B 1 227 ? 15.469 -25.391 -30.922 1 94.88 227 ASP B CA 1
ATOM 5371 C C . ASP B 1 227 ? 16.078 -24.859 -29.641 1 94.88 227 ASP B C 1
ATOM 5373 O O . ASP B 1 227 ? 16.312 -23.656 -29.5 1 94.88 227 ASP B O 1
ATOM 5377 N N . LEU B 1 228 ? 16.266 -25.766 -28.703 1 96.94 228 LEU B N 1
ATOM 5378 C CA . LEU B 1 228 ? 16.922 -25.469 -27.438 1 96.94 228 LEU B CA 1
ATOM 5379 C C . LEU B 1 228 ? 17.672 -26.688 -26.906 1 96.94 228 LEU B C 1
ATOM 5381 O O . LEU B 1 228 ? 17.047 -27.703 -26.594 1 96.94 228 LEU B O 1
ATOM 5385 N N . GLU B 1 229 ? 18.922 -26.562 -26.828 1 96.5 229 GLU B N 1
ATOM 5386 C CA . GLU B 1 229 ? 19.75 -27.672 -26.375 1 96.5 229 GLU B CA 1
ATOM 5387 C C . GLU B 1 229 ? 20.688 -27.234 -25.25 1 96.5 229 GLU B C 1
ATOM 5389 O O . GLU B 1 229 ? 21.281 -26.172 -25.312 1 96.5 229 GLU B O 1
ATOM 5394 N N . ALA B 1 230 ? 20.766 -28.125 -24.297 1 96.38 230 ALA B N 1
ATOM 5395 C CA . ALA B 1 230 ? 21.688 -27.891 -23.188 1 96.38 230 ALA B CA 1
ATOM 5396 C C . ALA B 1 230 ? 23.094 -28.344 -23.531 1 96.38 230 ALA B C 1
ATOM 5398 O O . ALA B 1 230 ? 23.281 -29.453 -24.062 1 96.38 230 ALA B O 1
ATOM 5399 N N . GLY B 1 231 ? 24.016 -27.438 -23.266 1 94.12 231 GLY B N 1
ATOM 5400 C CA . GLY B 1 231 ? 25.422 -27.812 -23.359 1 94.12 231 GLY B CA 1
ATOM 5401 C C . GLY B 1 231 ? 26.094 -27.953 -22 1 94.12 231 GLY B C 1
ATOM 5402 O O . GLY B 1 231 ? 25.406 -27.984 -20.969 1 94.12 231 GLY B O 1
ATOM 5403 N N . GLU B 1 232 ? 27.406 -28.062 -21.984 1 91.81 232 GLU B N 1
ATOM 5404 C CA . GLU B 1 232 ? 28.156 -28.219 -20.75 1 91.81 232 GLU B CA 1
ATOM 5405 C C . GLU B 1 232 ? 28.203 -26.922 -19.953 1 91.81 232 GLU B C 1
ATOM 5407 O O . GLU B 1 232 ? 28.031 -26.922 -18.734 1 91.81 232 GLU B O 1
ATOM 5412 N N . GLU B 1 233 ? 28.344 -25.859 -20.688 1 92.25 233 GLU B N 1
ATOM 5413 C CA . GLU B 1 233 ? 28.547 -24.594 -20 1 92.25 233 GLU B CA 1
ATOM 5414 C C . GLU B 1 233 ? 27.391 -23.625 -20.266 1 92.25 233 GLU B C 1
ATOM 5416 O O . GLU B 1 233 ? 27.172 -22.688 -19.5 1 92.25 233 GLU B O 1
ATOM 5421 N N . ASP B 1 234 ? 26.734 -23.844 -21.344 1 95.75 234 ASP B N 1
ATOM 5422 C CA . ASP B 1 234 ? 25.625 -22.984 -21.734 1 95.75 234 ASP B CA 1
ATOM 5423 C C . ASP B 1 234 ? 24.578 -23.734 -22.531 1 95.75 234 ASP B C 1
ATOM 5425 O O . ASP B 1 234 ? 24.656 -24.969 -22.688 1 95.75 234 ASP B O 1
ATOM 5429 N N . CYS B 1 235 ? 23.484 -23.062 -22.875 1 96.62 235 CYS B N 1
ATOM 5430 C CA . CYS B 1 235 ? 22.469 -23.625 -23.75 1 96.62 235 CYS B CA 1
ATOM 5431 C C . CYS B 1 235 ? 22.438 -22.875 -25.078 1 96.62 235 CYS B C 1
ATOM 5433 O O . CYS B 1 235 ? 22.672 -21.672 -25.125 1 96.62 235 CYS B O 1
ATOM 5435 N N . ARG B 1 236 ? 22.234 -23.656 -26.094 1 97.69 236 ARG B N 1
ATOM 5436 C CA . ARG B 1 236 ? 22.047 -23.125 -27.453 1 97.69 236 ARG B CA 1
ATOM 5437 C C . ARG B 1 236 ? 20.578 -23.141 -27.844 1 97.69 236 ARG B C 1
ATOM 5439 O O . ARG B 1 236 ? 19.891 -24.141 -27.672 1 97.69 236 ARG B O 1
ATOM 5446 N N . TYR B 1 237 ? 20.078 -21.953 -28.266 1 97.38 237 TYR B N 1
ATOM 5447 C CA . TYR B 1 237 ? 18.688 -21.891 -28.703 1 97.38 237 TYR B CA 1
ATOM 5448 C C . TYR B 1 237 ? 18.562 -21.156 -30.031 1 97.38 237 TYR B C 1
ATOM 5450 O O . TYR B 1 237 ? 19.344 -20.25 -30.312 1 97.38 237 TYR B O 1
ATOM 5458 N N . SER B 1 238 ? 17.641 -21.578 -30.797 1 97.94 238 SER B N 1
ATOM 5459 C CA . SER B 1 238 ? 17.359 -20.938 -32.062 1 97.94 238 SER B CA 1
ATOM 5460 C C . SER B 1 238 ? 15.93 -20.406 -32.125 1 97.94 238 SER B C 1
ATOM 5462 O O . SER B 1 238 ? 15 -21.031 -31.609 1 97.94 238 SER B O 1
ATOM 5464 N N . LEU B 1 239 ? 15.859 -19.203 -32.688 1 97.75 239 LEU B N 1
ATOM 5465 C CA . LEU B 1 239 ? 14.57 -18.531 -32.844 1 97.75 239 LEU B CA 1
ATOM 5466 C C . LEU B 1 239 ? 14.203 -18.375 -34.312 1 97.75 239 LEU B C 1
ATOM 5468 O O . LEU B 1 239 ? 15.062 -18.062 -35.156 1 97.75 239 LEU B O 1
ATOM 5472 N N . ARG B 1 240 ? 12.977 -18.672 -34.562 1 97.25 240 ARG B N 1
ATOM 5473 C CA . ARG B 1 240 ? 12.453 -18.453 -35.906 1 97.25 240 ARG B CA 1
ATOM 5474 C C . ARG B 1 240 ? 11.492 -17.266 -35.906 1 97.25 240 ARG B C 1
ATOM 5476 O O . ARG B 1 240 ? 10.508 -17.25 -35.188 1 97.25 240 ARG B O 1
ATOM 5483 N N . ASP B 1 241 ? 11.797 -16.312 -36.75 1 96 241 ASP B N 1
ATOM 5484 C CA . ASP B 1 241 ? 10.906 -15.172 -36.938 1 96 241 ASP B CA 1
ATOM 5485 C C . ASP B 1 241 ? 9.609 -15.578 -37.625 1 96 241 ASP B C 1
ATOM 5487 O O . ASP B 1 241 ? 9.648 -16.234 -38.656 1 96 241 ASP B O 1
ATOM 5491 N N . ILE B 1 242 ? 8.516 -15.195 -37.031 1 94.31 242 ILE B N 1
ATOM 5492 C CA . ILE B 1 242 ? 7.227 -15.664 -37.531 1 94.31 242 ILE B CA 1
ATOM 5493 C C . ILE B 1 242 ? 6.918 -15.016 -38.875 1 94.31 242 ILE B C 1
ATOM 5495 O O . ILE B 1 242 ? 6.25 -15.609 -39.719 1 94.31 242 ILE B O 1
ATOM 5499 N N . PHE B 1 243 ? 7.43 -13.805 -39.156 1 92.69 243 PHE B N 1
ATOM 5500 C CA . PHE B 1 243 ? 7.109 -13.078 -40.375 1 92.69 243 PHE B CA 1
ATOM 5501 C C . PHE B 1 243 ? 8.102 -13.414 -41.469 1 92.69 243 PHE B C 1
ATOM 5503 O O . PHE B 1 243 ? 7.699 -13.844 -42.562 1 92.69 243 PHE B O 1
ATOM 5510 N N . SER B 1 244 ? 9.406 -13.344 -41.156 1 93.88 244 SER B N 1
ATOM 5511 C CA . SER B 1 244 ? 10.422 -13.547 -42.188 1 93.88 244 SER B CA 1
ATOM 5512 C C . SER B 1 244 ? 10.781 -15.023 -42.312 1 93.88 244 SER B C 1
ATOM 5514 O O . SER B 1 244 ? 11.281 -15.453 -43.375 1 93.88 244 SER B O 1
ATOM 5516 N N . GLY B 1 245 ? 10.609 -15.773 -41.25 1 94.69 245 GLY B N 1
ATOM 5517 C CA . GLY B 1 245 ? 11.008 -17.172 -41.25 1 94.69 245 GLY B CA 1
ATOM 5518 C C . GLY B 1 245 ? 12.484 -17.375 -40.969 1 94.69 245 GLY B C 1
ATOM 5519 O O . GLY B 1 245 ? 12.953 -18.5 -40.844 1 94.69 245 GLY B O 1
ATOM 5520 N N . ASP B 1 246 ? 13.148 -16.297 -40.812 1 96.12 246 ASP B N 1
ATOM 5521 C CA . ASP B 1 246 ? 14.578 -16.375 -40.562 1 96.12 246 ASP B CA 1
ATOM 5522 C C . ASP B 1 246 ? 14.859 -17.047 -39.219 1 96.12 246 ASP B C 1
ATOM 5524 O O . ASP B 1 246 ? 14.094 -16.891 -38.25 1 96.12 246 ASP B O 1
ATOM 5528 N N . ILE B 1 247 ? 15.898 -17.828 -39.25 1 97.44 247 ILE B N 1
ATOM 5529 C CA . ILE B 1 247 ? 16.312 -18.531 -38.031 1 97.44 247 ILE B CA 1
ATOM 5530 C C . ILE B 1 247 ? 17.625 -17.953 -37.531 1 97.44 247 ILE B C 1
ATOM 5532 O O . ILE B 1 247 ? 18.594 -17.828 -38.281 1 97.44 247 ILE B O 1
ATOM 5536 N N . GLU B 1 248 ? 17.625 -17.516 -36.312 1 97.44 248 GLU B N 1
ATOM 5537 C CA . GLU B 1 248 ? 18.828 -17.031 -35.625 1 97.44 248 GLU B CA 1
ATOM 5538 C C . GLU B 1 248 ? 19.141 -17.859 -34.406 1 97.44 248 GLU B C 1
ATOM 5540 O O . GLU B 1 248 ? 18.234 -18.281 -33.656 1 97.44 248 GLU B O 1
ATOM 5545 N N . THR B 1 249 ? 20.453 -18.109 -34.156 1 97.81 249 THR B N 1
ATOM 5546 C CA . THR B 1 249 ? 20.906 -18.922 -33.031 1 97.81 249 THR B CA 1
ATOM 5547 C C . THR B 1 249 ? 21.641 -18.078 -32 1 97.81 249 THR B C 1
ATOM 5549 O O . THR B 1 249 ? 22.438 -17.203 -32.375 1 97.81 249 THR B O 1
ATOM 5552 N N . TYR B 1 250 ? 21.312 -18.328 -30.812 1 97.69 250 TYR B N 1
ATOM 5553 C CA . TYR B 1 250 ? 21.906 -17.609 -29.688 1 97.69 250 TYR B CA 1
ATOM 5554 C C . TYR B 1 250 ? 22.375 -18.562 -28.609 1 97.69 250 TYR B C 1
ATOM 5556 O O . TYR B 1 250 ? 22.188 -19.781 -28.703 1 97.69 250 TYR B O 1
ATOM 5564 N N . HIS B 1 251 ? 23.125 -18.062 -27.625 1 97.88 251 HIS B N 1
ATOM 5565 C CA . HIS B 1 251 ? 23.594 -18.812 -26.453 1 97.88 251 HIS B CA 1
ATOM 5566 C C . HIS B 1 251 ? 23.266 -18.078 -25.156 1 97.88 251 HIS B C 1
ATOM 5568 O O . HIS B 1 251 ? 23.188 -16.844 -25.141 1 97.88 251 HIS B O 1
ATOM 5574 N N . ALA B 1 252 ? 23 -18.781 -24.141 1 98.12 252 ALA B N 1
ATOM 5575 C CA . ALA B 1 252 ? 22.828 -18.266 -22.797 1 98.12 252 ALA B CA 1
ATOM 5576 C C . ALA B 1 252 ? 23.25 -19.297 -21.75 1 98.12 252 ALA B C 1
ATOM 5578 O O . ALA B 1 252 ? 23.188 -20.5 -22 1 98.12 252 ALA B O 1
ATOM 5579 N N . GLU B 1 253 ? 23.672 -18.844 -20.625 1 98.06 253 GLU B N 1
ATOM 5580 C CA . GLU B 1 253 ? 24.062 -19.781 -19.578 1 98.06 253 GLU B CA 1
ATOM 5581 C C . GLU B 1 253 ? 22.906 -20.672 -19.156 1 98.06 253 GLU B C 1
ATOM 5583 O O . GLU B 1 253 ? 23.094 -21.859 -18.906 1 98.06 253 GLU B O 1
ATOM 5588 N N . ARG B 1 254 ? 21.734 -20.094 -19.062 1 97.88 254 ARG B N 1
ATOM 5589 C CA . ARG B 1 254 ? 20.547 -20.844 -18.672 1 97.88 254 ARG B CA 1
ATOM 5590 C C . ARG B 1 254 ? 19.344 -20.422 -19.5 1 97.88 254 ARG B C 1
ATOM 5592 O O . ARG B 1 254 ? 19.312 -19.328 -20.062 1 97.88 254 ARG B O 1
ATOM 5599 N N . ALA B 1 255 ? 18.453 -21.328 -19.641 1 98.12 255 ALA B N 1
ATOM 5600 C CA . ALA B 1 255 ? 17.156 -21.078 -20.266 1 98.12 255 ALA B CA 1
ATOM 5601 C C . ALA B 1 255 ? 16.016 -21.422 -19.312 1 98.12 255 ALA B C 1
ATOM 5603 O O . ALA B 1 255 ? 16.125 -22.359 -18.516 1 98.12 255 ALA B O 1
ATOM 5604 N N . MET B 1 256 ? 14.992 -20.656 -19.375 1 97.44 256 MET B N 1
ATOM 5605 C CA . MET B 1 256 ? 13.773 -20.984 -18.641 1 97.44 256 MET B CA 1
ATOM 5606 C C . MET B 1 256 ? 12.586 -21.109 -19.594 1 97.44 256 MET B C 1
ATOM 5608 O O . MET B 1 256 ? 12.312 -20.203 -20.375 1 97.44 256 MET B O 1
ATOM 5612 N N . VAL B 1 257 ? 11.969 -22.203 -19.484 1 97.12 257 VAL B N 1
ATOM 5613 C CA . VAL B 1 257 ? 10.758 -22.438 -20.266 1 97.12 257 VAL B CA 1
ATOM 5614 C C . VAL B 1 257 ? 9.531 -22.062 -19.453 1 97.12 257 VAL B C 1
ATOM 5616 O O . VAL B 1 257 ? 9.18 -22.734 -18.484 1 97.12 257 VAL B O 1
ATOM 5619 N N . ALA B 1 258 ? 8.891 -20.969 -19.844 1 95.19 258 ALA B N 1
ATOM 5620 C CA . ALA B 1 258 ? 7.715 -20.438 -19.156 1 95.19 258 ALA B CA 1
ATOM 5621 C C . ALA B 1 258 ? 6.508 -20.406 -20.078 1 95.19 258 ALA B C 1
ATOM 5623 O O . ALA B 1 258 ? 5.961 -19.328 -20.359 1 95.19 258 ALA B O 1
ATOM 5624 N N . VAL B 1 259 ? 6.023 -21.578 -20.438 1 93.81 259 VAL B N 1
ATOM 5625 C CA . VAL B 1 259 ? 4.977 -21.641 -21.438 1 93.81 259 VAL B CA 1
ATOM 5626 C C . VAL B 1 259 ? 3.68 -22.156 -20.812 1 93.81 259 VAL B C 1
ATOM 5628 O O . VAL B 1 259 ? 2.873 -22.812 -21.484 1 93.81 259 VAL B O 1
ATOM 5631 N N . GLY B 1 260 ? 3.57 -21.969 -19.562 1 90.94 260 GLY B N 1
ATOM 5632 C CA . GLY B 1 260 ? 2.326 -22.297 -18.891 1 90.94 260 GLY B CA 1
ATOM 5633 C C . GLY B 1 260 ? 2.424 -23.531 -18.031 1 90.94 260 GLY B C 1
ATOM 5634 O O . GLY B 1 260 ? 3.498 -24.125 -17.906 1 90.94 260 GLY B O 1
ATOM 5635 N N . ARG B 1 261 ? 1.365 -23.859 -17.328 1 92.62 261 ARG B N 1
ATOM 5636 C CA . ARG B 1 261 ? 1.241 -25.016 -16.453 1 92.62 261 ARG B CA 1
ATOM 5637 C C . ARG B 1 261 ? 0.005 -25.844 -16.812 1 92.62 261 ARG B C 1
ATOM 5639 O O . ARG B 1 261 ? -0.901 -25.344 -17.484 1 92.62 261 ARG B O 1
ATOM 5646 N N . GLN B 1 262 ? 0.01 -27.078 -16.469 1 93.5 262 GLN B N 1
ATOM 5647 C CA . GLN B 1 262 ? -1.132 -27.969 -16.641 1 93.5 262 GLN B CA 1
ATOM 5648 C C . GLN B 1 262 ? -1.493 -28.656 -15.336 1 93.5 262 GLN B C 1
ATOM 5650 O O . GLN B 1 262 ? -0.622 -28.922 -14.508 1 93.5 262 GLN B O 1
ATOM 5655 N N . PRO B 1 263 ? -2.803 -28.969 -15.141 1 95.5 263 PRO B N 1
ATOM 5656 C CA . PRO B 1 263 ? -3.215 -29.656 -13.914 1 95.5 263 PRO B CA 1
ATOM 5657 C C . PRO B 1 263 ? -2.43 -30.938 -13.664 1 95.5 263 PRO B C 1
ATOM 5659 O O . PRO B 1 263 ? -2.135 -31.672 -14.609 1 95.5 263 PRO B O 1
ATOM 5662 N N . ASN B 1 264 ? -2.049 -31.172 -12.398 1 94.5 264 ASN B N 1
ATOM 5663 C CA . ASN B 1 264 ? -1.338 -32.375 -11.977 1 94.5 264 ASN B CA 1
ATOM 5664 C C . ASN B 1 264 ? -2.305 -33.5 -11.609 1 94.5 264 ASN B C 1
ATOM 5666 O O . ASN B 1 264 ? -2.451 -33.844 -10.438 1 94.5 264 ASN B O 1
ATOM 5670 N N . VAL B 1 265 ? -2.916 -34.094 -12.641 1 94.25 265 VAL B N 1
ATOM 5671 C CA . VAL B 1 265 ? -3.977 -35.062 -12.352 1 94.25 265 VAL B CA 1
ATOM 5672 C C . VAL B 1 265 ? -3.609 -36.438 -12.93 1 94.25 265 VAL B C 1
ATOM 5674 O O . VAL B 1 265 ? -4.359 -37.406 -12.773 1 94.25 265 VAL B O 1
ATOM 5677 N N . GLY B 1 266 ? -2.467 -36.594 -13.523 1 90.44 266 GLY B N 1
ATOM 5678 C CA . GLY B 1 266 ? -2.109 -37.781 -14.273 1 90.44 266 GLY B CA 1
ATOM 5679 C C . GLY B 1 266 ? -1.904 -39 -13.383 1 90.44 266 GLY B C 1
ATOM 5680 O O . GLY B 1 266 ? -2.168 -40.125 -13.805 1 90.44 266 GLY B O 1
ATOM 5681 N N . ALA B 1 267 ? -1.464 -38.781 -12.156 1 90.75 267 ALA B N 1
ATOM 5682 C CA . ALA B 1 267 ? -1.075 -39.906 -11.312 1 90.75 267 ALA B CA 1
ATOM 5683 C C . ALA B 1 267 ? -2.135 -40.188 -10.25 1 90.75 267 ALA B C 1
ATOM 5685 O O . ALA B 1 267 ? -1.88 -40.906 -9.289 1 90.75 267 ALA B O 1
ATOM 5686 N N . LEU B 1 268 ? -3.346 -39.75 -10.469 1 95.69 268 LEU B N 1
ATOM 5687 C CA . LEU B 1 268 ? -4.355 -39.812 -9.414 1 95.69 268 LEU B CA 1
ATOM 5688 C C . LEU B 1 268 ? -5.105 -41.125 -9.469 1 95.69 268 LEU B C 1
ATOM 5690 O O . LEU B 1 268 ? -5.891 -41.438 -8.57 1 95.69 268 LEU B O 1
ATOM 5694 N N . GLY B 1 269 ? -4.844 -42 -10.484 1 96.19 269 GLY B N 1
ATOM 5695 C CA . GLY B 1 269 ? -5.594 -43.219 -10.609 1 96.19 269 GLY B CA 1
ATOM 5696 C C . GLY B 1 269 ? -7.047 -43 -10.984 1 96.19 269 GLY B C 1
ATOM 5697 O O . GLY B 1 269 ? -7.934 -43.688 -10.477 1 96.19 269 GLY B O 1
ATOM 5698 N N . LEU B 1 270 ? -7.234 -42.031 -11.812 1 96.19 270 LEU B N 1
ATOM 5699 C CA . LEU B 1 270 ? -8.602 -41.656 -12.18 1 96.19 270 LEU B CA 1
ATOM 5700 C C . LEU B 1 270 ? -9.281 -42.781 -12.953 1 96.19 270 LEU B C 1
ATOM 5702 O O . LEU B 1 270 ? -10.508 -42.812 -13.039 1 96.19 270 LEU B O 1
ATOM 5706 N N . GLU B 1 271 ? -8.469 -43.656 -13.547 1 95.38 271 GLU B N 1
ATOM 5707 C CA . GLU B 1 271 ? -9.008 -44.812 -14.281 1 95.38 271 GLU B CA 1
ATOM 5708 C C . GLU B 1 271 ? -9.797 -45.719 -13.352 1 95.38 271 GLU B C 1
ATOM 5710 O O . GLU B 1 271 ? -10.625 -46.531 -13.812 1 95.38 271 GLU B O 1
ATOM 5715 N N . ASN B 1 272 ? -9.547 -45.656 -12.031 1 97.06 272 ASN B N 1
ATOM 5716 C CA . ASN B 1 272 ? -10.266 -46.438 -11.039 1 97.06 272 ASN B CA 1
ATOM 5717 C C . ASN B 1 272 ? -11.547 -45.719 -10.594 1 97.06 272 ASN B C 1
ATOM 5719 O O . ASN B 1 272 ? -12.188 -46.156 -9.625 1 97.06 272 ASN B O 1
ATOM 5723 N N . THR B 1 273 ? -11.859 -44.656 -11.258 1 96.94 273 THR B N 1
ATOM 5724 C CA . THR B 1 273 ? -13.078 -43.875 -11.008 1 96.94 273 THR B CA 1
ATOM 5725 C C . THR B 1 273 ? -13.828 -43.625 -12.305 1 96.94 273 THR B C 1
ATOM 5727 O O . THR B 1 273 ? -13.438 -44.094 -13.367 1 96.94 273 THR B O 1
ATOM 5730 N N . LYS B 1 274 ? -14.891 -42.844 -12.258 1 97.38 274 LYS B N 1
ATOM 5731 C CA . LYS B 1 274 ? -15.672 -42.438 -13.43 1 97.38 274 LYS B CA 1
ATOM 5732 C C . LYS B 1 274 ? -15.461 -40.969 -13.734 1 97.38 274 LYS B C 1
ATOM 5734 O O . LYS B 1 274 ? -16.219 -40.375 -14.508 1 97.38 274 LYS B O 1
ATOM 5739 N N . ILE B 1 275 ? -14.406 -40.438 -13.086 1 96.44 275 ILE B N 1
ATOM 5740 C CA . ILE B 1 275 ? -14.125 -39.031 -13.305 1 96.44 275 ILE B CA 1
ATOM 5741 C C . ILE B 1 275 ? -13.562 -38.812 -14.711 1 96.44 275 ILE B C 1
ATOM 5743 O O . ILE B 1 275 ? -12.641 -39.531 -15.125 1 96.44 275 ILE B O 1
ATOM 5747 N N . ARG B 1 276 ? -14.078 -37.812 -15.406 1 94.44 276 ARG B N 1
ATOM 5748 C CA . ARG B 1 276 ? -13.617 -37.531 -16.766 1 94.44 276 ARG B CA 1
ATOM 5749 C C . ARG B 1 276 ? -12.648 -36.344 -16.766 1 94.44 276 ARG B C 1
ATOM 5751 O O . ARG B 1 276 ? -12.773 -35.438 -15.961 1 94.44 276 ARG B O 1
ATOM 5758 N N . VAL B 1 277 ? -11.68 -36.5 -17.641 1 92.12 277 VAL B N 1
ATOM 5759 C CA . VAL B 1 277 ? -10.75 -35.406 -17.906 1 92.12 277 VAL B CA 1
ATOM 5760 C C . VAL B 1 277 ? -10.945 -34.906 -19.344 1 92.12 277 VAL B C 1
ATOM 5762 O O . VAL B 1 277 ? -10.859 -35.688 -20.297 1 92.12 277 VAL B O 1
ATOM 5765 N N . GLU B 1 278 ? -11.359 -33.688 -19.422 1 88.94 278 GLU B N 1
ATOM 5766 C CA . GLU B 1 278 ? -11.508 -33.031 -20.719 1 88.94 278 GLU B CA 1
ATOM 5767 C C . GLU B 1 278 ? -10.523 -31.875 -20.891 1 88.94 278 GLU B C 1
ATOM 5769 O O . GLU B 1 278 ? -10.547 -30.922 -20.109 1 88.94 278 GLU B O 1
ATOM 5774 N N . ASN B 1 279 ? -9.711 -31.953 -21.906 1 87.5 279 ASN B N 1
ATOM 5775 C CA . ASN B 1 279 ? -8.711 -30.922 -22.188 1 87.5 279 ASN B CA 1
ATOM 5776 C C . ASN B 1 279 ? -7.812 -30.688 -20.984 1 87.5 279 ASN B C 1
ATOM 5778 O O . ASN B 1 279 ? -7.582 -29.531 -20.594 1 87.5 279 ASN B O 1
ATOM 5782 N N . GLY B 1 280 ? -7.551 -31.734 -20.297 1 87.81 280 GLY B N 1
ATOM 5783 C CA . GLY B 1 280 ? -6.617 -31.672 -19.188 1 87.81 280 GLY B CA 1
ATOM 5784 C C . GLY B 1 280 ? -7.258 -31.203 -17.891 1 87.81 280 GLY B C 1
ATOM 5785 O O . GLY B 1 280 ? -6.57 -31.031 -16.891 1 87.81 280 GLY B O 1
ATOM 5786 N N . GLN B 1 281 ? -8.531 -31 -17.922 1 92 281 GLN B N 1
ATOM 5787 C CA . GLN B 1 281 ? -9.242 -30.516 -16.75 1 92 281 GLN B CA 1
ATOM 5788 C C . GLN B 1 281 ? -10.266 -31.531 -16.266 1 92 281 GLN B C 1
ATOM 5790 O O . GLN B 1 281 ? -10.914 -32.219 -17.078 1 92 281 GLN B O 1
ATOM 5795 N N . LEU B 1 282 ? -10.383 -31.672 -14.969 1 93.56 282 LEU B N 1
ATOM 5796 C CA . LEU B 1 282 ? -11.398 -32.562 -14.406 1 93.56 282 LEU B CA 1
ATOM 5797 C C . LEU B 1 282 ? -12.797 -31.984 -14.617 1 93.56 282 LEU B C 1
ATOM 5799 O O . LEU B 1 282 ? -13 -30.766 -14.523 1 93.56 282 LEU B O 1
ATOM 5803 N N . ASP B 1 283 ? -13.727 -32.812 -14.961 1 94.31 283 ASP B N 1
ATOM 5804 C CA . ASP B 1 283 ? -15.125 -32.406 -15.094 1 94.31 283 ASP B CA 1
ATOM 5805 C C . ASP B 1 283 ? -15.766 -32.188 -13.719 1 94.31 283 ASP B C 1
ATOM 5807 O O . ASP B 1 283 ? -16.156 -33.156 -13.055 1 94.31 283 ASP B O 1
ATOM 5811 N N . CYS B 1 284 ? -15.852 -30.969 -13.344 1 92 284 CYS B N 1
ATOM 5812 C CA . CYS B 1 284 ? -16.406 -30.625 -12.047 1 92 284 CYS B CA 1
ATOM 5813 C C . CYS B 1 284 ? -17.688 -29.812 -12.195 1 92 284 CYS B C 1
ATOM 5815 O O . CYS B 1 284 ? -17.875 -29.125 -13.203 1 92 284 CYS B O 1
ATOM 5817 N N . ASP B 1 285 ? -18.578 -29.891 -11.289 1 88.06 285 ASP B N 1
ATOM 5818 C CA . ASP B 1 285 ? -19.766 -29.031 -11.281 1 88.06 285 ASP B CA 1
ATOM 5819 C C . ASP B 1 285 ? -19.469 -27.672 -10.672 1 88.06 285 ASP B C 1
ATOM 5821 O O . ASP B 1 285 ? -18.297 -27.328 -10.453 1 88.06 285 ASP B O 1
ATOM 5825 N N . GLU B 1 286 ? -20.391 -26.797 -10.422 1 80.56 286 GLU B N 1
ATOM 5826 C CA . GLU B 1 286 ? -20.219 -25.438 -9.953 1 80.56 286 GLU B CA 1
ATOM 5827 C C . GLU B 1 286 ? -19.75 -25.391 -8.5 1 80.56 286 GLU B C 1
ATOM 5829 O O . GLU B 1 286 ? -19.266 -24.359 -8.031 1 80.56 286 GLU B O 1
ATOM 5834 N N . TYR B 1 287 ? -19.828 -26.547 -7.883 1 82.75 287 TYR B N 1
ATOM 5835 C CA . TYR B 1 287 ? -19.422 -26.609 -6.484 1 82.75 287 TYR B CA 1
ATOM 5836 C C . TYR B 1 287 ? -18.031 -27.234 -6.348 1 82.75 287 TYR B C 1
ATOM 5838 O O . TYR B 1 287 ? -17.531 -27.406 -5.238 1 82.75 287 TYR B O 1
ATOM 5846 N N . GLY B 1 288 ? -17.406 -27.625 -7.469 1 88.44 288 GLY B N 1
ATOM 5847 C CA . GLY B 1 288 ? -16.078 -28.219 -7.465 1 88.44 288 GLY B CA 1
ATOM 5848 C C . GLY B 1 288 ? -16.094 -29.734 -7.332 1 88.44 288 GLY B C 1
ATOM 5849 O O . GLY B 1 288 ? -15.039 -30.359 -7.184 1 88.44 288 GLY B O 1
ATOM 5850 N N . ARG B 1 289 ? -17.297 -30.312 -7.406 1 93.12 289 ARG B N 1
ATOM 5851 C CA . ARG B 1 289 ? -17.422 -31.766 -7.312 1 93.12 289 ARG B CA 1
ATOM 5852 C C . ARG B 1 289 ? -17.031 -32.438 -8.625 1 93.12 289 ARG B C 1
ATOM 5854 O O . ARG B 1 289 ? -17.469 -32.031 -9.695 1 93.12 289 ARG B O 1
ATOM 5861 N N . CYS B 1 290 ? -16.203 -33.438 -8.406 1 95.69 290 CYS B N 1
ATOM 5862 C CA . CYS B 1 290 ? -15.836 -34.25 -9.578 1 95.69 290 CYS B CA 1
ATOM 5863 C C . CYS B 1 290 ? -16.984 -35.156 -9.992 1 95.69 290 CYS B C 1
ATOM 5865 O O . CYS B 1 290 ? -17.312 -36.094 -9.273 1 95.69 290 CYS B O 1
ATOM 5867 N N . LYS B 1 291 ? -17.469 -34.781 -11.141 1 95.81 291 LYS B N 1
ATOM 5868 C CA . LYS B 1 291 ? -18.609 -35.594 -11.609 1 95.81 291 LYS B CA 1
ATOM 5869 C C . LYS B 1 291 ? -18.172 -37.031 -11.891 1 95.81 291 LYS B C 1
ATOM 5871 O O . LYS B 1 291 ? -17.094 -37.281 -12.422 1 95.81 291 LYS B O 1
ATOM 5876 N N . PRO B 1 292 ? -19 -38.094 -11.586 1 96.81 292 PRO B N 1
ATOM 5877 C CA . PRO B 1 292 ? -20.359 -38 -11.07 1 96.81 292 PRO B CA 1
ATOM 5878 C C . PRO B 1 292 ? -20.422 -38.062 -9.547 1 96.81 292 PRO B C 1
ATOM 5880 O O . PRO B 1 292 ? -21.5 -38.312 -8.984 1 96.81 292 PRO B O 1
ATOM 5883 N N . TYR B 1 293 ? -19.375 -38 -8.953 1 97 293 TYR B N 1
ATOM 5884 C CA . TYR B 1 293 ? -19.328 -38.25 -7.52 1 97 293 TYR B CA 1
ATOM 5885 C C . TYR B 1 293 ? -19.688 -37 -6.727 1 97 293 TYR B C 1
ATOM 5887 O O . TYR B 1 293 ? -19.312 -35.875 -7.098 1 97 293 TYR B O 1
ATOM 5895 N N . LYS B 1 294 ? -20.297 -37.188 -5.582 1 94.38 294 LYS B N 1
ATOM 5896 C CA . LYS B 1 294 ? -20.719 -36.062 -4.727 1 94.38 294 LYS B CA 1
ATOM 5897 C C . LYS B 1 294 ? -19.703 -35.812 -3.609 1 94.38 294 LYS B C 1
ATOM 5899 O O . LYS B 1 294 ? -19.734 -34.781 -2.965 1 94.38 294 LYS B O 1
ATOM 5904 N N . HIS B 1 295 ? -18.844 -36.812 -3.422 1 96.31 295 HIS B N 1
ATOM 5905 C CA . HIS B 1 295 ? -17.969 -36.719 -2.268 1 96.31 295 HIS B CA 1
ATOM 5906 C C . HIS B 1 295 ? -16.531 -36.438 -2.693 1 96.31 295 HIS B C 1
ATOM 5908 O O . HIS B 1 295 ? -15.617 -36.438 -1.862 1 96.31 295 HIS B O 1
ATOM 5914 N N . ILE B 1 296 ? -16.25 -36.281 -3.99 1 97.5 296 ILE B N 1
ATOM 5915 C CA . ILE B 1 296 ? -14.93 -36 -4.512 1 97.5 296 ILE B CA 1
ATOM 5916 C C . ILE B 1 296 ? -14.922 -34.594 -5.109 1 97.5 296 ILE B C 1
ATOM 5918 O O . ILE B 1 296 ? -15.711 -34.281 -6.008 1 97.5 296 ILE B O 1
ATOM 5922 N N . TYR B 1 297 ? -14.016 -33.719 -4.547 1 95.31 297 TYR B N 1
ATOM 5923 C CA . TYR B 1 297 ? -13.906 -32.312 -4.969 1 95.31 297 TYR B CA 1
ATOM 5924 C C . TYR B 1 297 ? -12.523 -32.031 -5.559 1 95.31 297 TYR B C 1
ATOM 5926 O O . TYR B 1 297 ? -11.562 -32.75 -5.273 1 95.31 297 TYR B O 1
ATOM 5934 N N . CYS B 1 298 ? -12.445 -31.062 -6.398 1 95.44 298 CYS B N 1
ATOM 5935 C CA . CYS B 1 298 ? -11.18 -30.562 -6.938 1 95.44 298 CYS B CA 1
ATOM 5936 C C . CYS B 1 298 ? -11.078 -29.062 -6.781 1 95.44 298 CYS B C 1
ATOM 5938 O O . CYS B 1 298 ? -12.055 -28.344 -7.004 1 95.44 298 CYS B O 1
ATOM 5940 N N . ILE B 1 299 ? -9.875 -28.609 -6.312 1 92.75 299 ILE B N 1
ATOM 5941 C CA . ILE B 1 299 ? -9.711 -27.172 -6.102 1 92.75 299 ILE B CA 1
ATOM 5942 C C . ILE B 1 299 ? -8.336 -26.719 -6.609 1 92.75 299 ILE B C 1
ATOM 5944 O O . ILE B 1 299 ? -7.461 -27.562 -6.848 1 92.75 299 ILE B O 1
ATOM 5948 N N . GLY B 1 300 ? -8.188 -25.375 -6.832 1 91.94 300 GLY B N 1
ATOM 5949 C CA . GLY B 1 300 ? -6.902 -24.766 -7.16 1 91.94 300 GLY B CA 1
ATOM 5950 C C . GLY B 1 300 ? -6.438 -25.094 -8.57 1 91.94 300 GLY B C 1
ATOM 5951 O O . GLY B 1 300 ? -7.254 -25.281 -9.469 1 91.94 300 GLY B O 1
ATOM 5952 N N . ASP B 1 301 ? -5.172 -25.156 -8.711 1 92.38 301 ASP B N 1
ATOM 5953 C CA . ASP B 1 301 ? -4.574 -25.328 -10.031 1 92.38 301 ASP B CA 1
ATOM 5954 C C . ASP B 1 301 ? -4.949 -26.688 -10.633 1 92.38 301 ASP B C 1
ATOM 5956 O O . ASP B 1 301 ? -4.895 -26.859 -11.852 1 92.38 301 ASP B O 1
ATOM 5960 N N . ALA B 1 302 ? -5.328 -27.594 -9.773 1 94.12 302 ALA B N 1
ATOM 5961 C CA . ALA B 1 302 ? -5.727 -28.906 -10.266 1 94.12 302 ALA B CA 1
ATOM 5962 C C . ALA B 1 302 ? -6.977 -28.812 -11.133 1 94.12 302 ALA B C 1
ATOM 5964 O O . ALA B 1 302 ? -7.227 -29.688 -11.969 1 94.12 302 ALA B O 1
ATOM 5965 N N . THR B 1 303 ? -7.742 -27.719 -10.93 1 91.25 303 THR B N 1
ATOM 5966 C CA . THR B 1 303 ? -8.969 -27.531 -11.703 1 91.25 303 THR B CA 1
ATOM 5967 C C . THR B 1 303 ? -8.648 -27 -13.094 1 91.25 303 THR B C 1
ATOM 5969 O O . THR B 1 303 ? -9.484 -27.062 -14 1 91.25 303 THR B O 1
ATOM 5972 N N . GLY B 1 304 ? -7.512 -26.328 -13.219 1 87.94 304 GLY B N 1
ATOM 5973 C CA . GLY B 1 304 ? -7.16 -25.641 -14.445 1 87.94 304 GLY B CA 1
ATOM 5974 C C . GLY B 1 304 ? -7.746 -24.25 -14.539 1 87.94 304 GLY B C 1
ATOM 5975 O O . GLY B 1 304 ? -7.426 -23.484 -15.461 1 87.94 304 GLY B O 1
ATOM 5976 N N . ARG B 1 305 ? -8.508 -23.828 -13.516 1 81.69 305 ARG B N 1
ATOM 5977 C CA . ARG B 1 305 ? -9.242 -22.562 -13.602 1 81.69 305 ARG B CA 1
ATOM 5978 C C . ARG B 1 305 ? -8.867 -21.641 -12.461 1 81.69 305 ARG B C 1
ATOM 5980 O O . ARG B 1 305 ? -9.133 -20.438 -12.516 1 81.69 305 ARG B O 1
ATOM 5987 N N . GLN B 1 306 ? -8.273 -22.141 -11.414 1 77.44 306 GLN B N 1
ATOM 5988 C CA . GLN B 1 306 ? -7.949 -21.391 -10.195 1 77.44 306 GLN B CA 1
ATOM 5989 C C . GLN B 1 306 ? -6.441 -21.281 -10 1 77.44 306 GLN B C 1
ATOM 5991 O O . GLN B 1 306 ? -5.883 -21.859 -9.07 1 77.44 306 GLN B O 1
ATOM 5996 N N . LYS B 1 307 ? -5.82 -20.406 -10.68 1 79.19 307 LYS B N 1
ATOM 5997 C CA . LYS B 1 307 ? -4.383 -20.5 -10.93 1 79.19 307 LYS B CA 1
ATOM 5998 C C . LYS B 1 307 ? -3.594 -19.656 -9.922 1 79.19 307 LYS B C 1
ATOM 6000 O O . LYS B 1 307 ? -2.365 -19.594 -10 1 79.19 307 LYS B O 1
ATOM 6005 N N . THR B 1 308 ? -4.297 -19.016 -8.977 1 85.94 308 THR B N 1
ATOM 6006 C CA . THR B 1 308 ? -3.578 -18.219 -7.988 1 85.94 308 THR B CA 1
ATOM 6007 C C . THR B 1 308 ? -3.887 -18.719 -6.574 1 85.94 308 THR B C 1
ATOM 6009 O O . THR B 1 308 ? -4.91 -19.375 -6.348 1 85.94 308 THR B O 1
ATOM 6012 N N . VAL B 1 309 ? -3.012 -18.406 -5.688 1 89 309 VAL B N 1
ATOM 6013 C CA . VAL B 1 309 ? -3.127 -18.906 -4.316 1 89 309 VAL B CA 1
ATOM 6014 C C . VAL B 1 309 ? -4.434 -18.406 -3.699 1 89 309 VAL B C 1
ATOM 6016 O O . VAL B 1 309 ? -5.152 -19.172 -3.055 1 89 309 VAL B O 1
ATOM 6019 N N . ASN B 1 310 ? -4.73 -17.156 -3.943 1 86.19 310 ASN B N 1
ATOM 6020 C CA . ASN B 1 310 ? -5.938 -16.594 -3.354 1 86.19 310 ASN B CA 1
ATOM 6021 C C . ASN B 1 310 ? -7.195 -17.281 -3.881 1 86.19 310 ASN B C 1
ATOM 6023 O O . ASN B 1 310 ? -8.117 -17.578 -3.115 1 86.19 310 ASN B O 1
ATOM 6027 N N . THR B 1 311 ? -7.227 -17.609 -5.145 1 86.25 311 THR B N 1
ATOM 6028 C CA . THR B 1 311 ? -8.375 -18.312 -5.703 1 86.25 311 THR B CA 1
ATOM 6029 C C . THR B 1 311 ? -8.453 -19.734 -5.176 1 86.25 311 THR B C 1
ATOM 6031 O O . THR B 1 311 ? -9.539 -20.25 -4.887 1 86.25 311 THR B O 1
ATOM 6034 N N . ALA B 1 312 ? -7.27 -20.344 -5.051 1 88.38 312 ALA B N 1
ATOM 6035 C CA . ALA B 1 312 ? -7.223 -21.703 -4.523 1 88.38 312 ALA B CA 1
ATOM 6036 C C . ALA B 1 312 ? -7.691 -21.75 -3.072 1 88.38 312 ALA B C 1
ATOM 6038 O O . ALA B 1 312 ? -8.453 -22.641 -2.688 1 88.38 312 ALA B O 1
ATOM 6039 N N . GLN B 1 313 ? -7.258 -20.812 -2.301 1 85.62 313 GLN B N 1
ATOM 6040 C CA . GLN B 1 313 ? -7.645 -20.734 -0.896 1 85.62 313 GLN B CA 1
ATOM 6041 C C . GLN B 1 313 ? -9.148 -20.516 -0.753 1 85.62 313 GLN B C 1
ATOM 6043 O O . GLN B 1 313 ? -9.805 -21.156 0.064 1 85.62 313 GLN B O 1
ATOM 6048 N N . THR B 1 314 ? -9.625 -19.609 -1.547 1 82.5 314 THR B N 1
ATOM 6049 C CA . THR B 1 314 ? -11.055 -19.312 -1.517 1 82.5 314 THR B CA 1
ATOM 6050 C C . THR B 1 314 ? -11.867 -20.547 -1.932 1 82.5 314 THR B C 1
ATOM 6052 O O . THR B 1 314 ? -12.891 -20.844 -1.318 1 82.5 314 THR B O 1
ATOM 6055 N N . ALA B 1 315 ? -11.406 -21.219 -2.926 1 85.12 315 ALA B N 1
ATOM 6056 C CA . ALA B 1 315 ? -12.086 -22.422 -3.395 1 85.12 315 ALA B CA 1
ATOM 6057 C C . ALA B 1 315 ? -12.07 -23.516 -2.328 1 85.12 315 ALA B C 1
ATOM 6059 O O . ALA B 1 315 ? -13.047 -24.234 -2.16 1 85.12 315 ALA B O 1
ATOM 6060 N N . GLY B 1 316 ? -10.953 -23.641 -1.629 1 87.31 316 GLY B N 1
ATOM 6061 C CA . GLY B 1 316 ? -10.852 -24.609 -0.55 1 87.31 316 GLY B CA 1
ATOM 6062 C C . GLY B 1 316 ? -11.844 -24.359 0.568 1 87.31 316 GLY B C 1
ATOM 6063 O O . GLY B 1 316 ? -12.508 -25.297 1.042 1 87.31 316 GLY B O 1
ATOM 6064 N N . GLN B 1 317 ? -11.961 -23.156 0.943 1 83.38 317 GLN B N 1
ATOM 6065 C CA . GLN B 1 317 ? -12.93 -22.797 1.976 1 83.38 317 GLN B CA 1
ATOM 6066 C C . GLN B 1 317 ? -14.359 -23.078 1.51 1 83.38 317 GLN B C 1
ATOM 6068 O O . GLN B 1 317 ? -15.172 -23.609 2.264 1 83.38 317 GLN B O 1
ATOM 6073 N N . ALA B 1 318 ? -14.602 -22.719 0.287 1 82.25 318 ALA B N 1
ATOM 6074 C CA . ALA B 1 318 ? -15.938 -22.891 -0.27 1 82.25 318 ALA B CA 1
ATOM 6075 C C . ALA B 1 318 ? -16.328 -24.375 -0.334 1 82.25 318 ALA B C 1
ATOM 6077 O O . ALA B 1 318 ? -17.469 -24.734 -0.035 1 82.25 318 ALA B O 1
ATOM 6078 N N . VAL B 1 319 ? -15.422 -25.203 -0.722 1 87.94 319 VAL B N 1
ATOM 6079 C CA . VAL B 1 319 ? -15.695 -26.625 -0.864 1 87.94 319 VAL B CA 1
ATOM 6080 C C . VAL B 1 319 ? -15.992 -27.234 0.504 1 87.94 319 VAL B C 1
ATOM 6082 O O . VAL B 1 319 ? -16.906 -28.047 0.64 1 87.94 319 VAL B O 1
ATOM 6085 N N . VAL B 1 320 ? -15.25 -26.875 1.535 1 88.19 320 VAL B N 1
ATOM 6086 C CA . VAL B 1 320 ? -15.469 -27.391 2.879 1 88.19 320 VAL B CA 1
ATOM 6087 C C . VAL B 1 320 ? -16.828 -26.922 3.398 1 88.19 320 VAL B C 1
ATOM 6089 O O . VAL B 1 320 ? -17.562 -27.703 4.012 1 88.19 320 VAL B O 1
ATOM 6092 N N . ASP B 1 321 ? -17.094 -25.703 3.109 1 83.56 321 ASP B N 1
ATOM 6093 C CA . ASP B 1 321 ? -18.391 -25.203 3.502 1 83.56 321 ASP B CA 1
ATOM 6094 C C . ASP B 1 321 ? -19.516 -25.953 2.793 1 83.56 321 ASP B C 1
ATOM 6096 O O . ASP B 1 321 ? -20.578 -26.188 3.369 1 83.56 321 ASP B O 1
ATOM 6100 N N . THR B 1 322 ? -19.312 -26.25 1.603 1 83.38 322 THR B N 1
ATOM 6101 C CA . THR B 1 322 ? -20.281 -27.016 0.836 1 83.38 322 THR B CA 1
ATOM 6102 C C . THR B 1 322 ? -20.453 -28.422 1.427 1 83.38 322 THR B C 1
ATOM 6104 O O . THR B 1 322 ? -21.578 -28.922 1.53 1 83.38 322 THR B O 1
ATOM 6107 N N . MET B 1 323 ? -19.422 -29.031 1.896 1 87.81 323 MET B N 1
ATOM 6108 C CA . MET B 1 323 ? -19.438 -30.375 2.477 1 87.81 323 MET B CA 1
ATOM 6109 C C . MET B 1 323 ? -20.234 -30.391 3.77 1 87.81 323 MET B C 1
ATOM 6111 O O . MET B 1 323 ? -21.031 -31.312 3.996 1 87.81 323 MET B O 1
ATOM 6115 N N . PHE B 1 324 ? -20.031 -29.438 4.711 1 84.44 324 PHE B N 1
ATOM 6116 C CA . PHE B 1 324 ? -20.453 -29.641 6.09 1 84.44 324 PHE B CA 1
ATOM 6117 C C . PHE B 1 324 ? -21.406 -28.516 6.523 1 84.44 324 PHE B C 1
ATOM 6119 O O . PHE B 1 324 ? -21.984 -28.578 7.609 1 84.44 324 PHE B O 1
ATOM 6126 N N . GLY B 1 325 ? -21.297 -27.516 6.113 1 68.31 325 GLY B N 1
ATOM 6127 C CA . GLY B 1 325 ? -22.031 -26.359 6.605 1 68.31 325 GLY B CA 1
ATOM 6128 C C . GLY B 1 325 ? -23.344 -26.125 5.867 1 68.31 325 GLY B C 1
ATOM 6129 O O . GLY B 1 325 ? -24.078 -27.078 5.582 1 68.31 325 GLY B O 1
ATOM 6130 N N . CYS B 1 326 ? -23.531 -24.672 5.477 1 58.34 326 CYS B N 1
ATOM 6131 C CA . CYS B 1 326 ? -24.734 -24 5.004 1 58.34 326 CYS B CA 1
ATOM 6132 C C . CYS B 1 326 ? -24.984 -24.297 3.531 1 58.34 326 CYS B C 1
ATOM 6134 O O . CYS B 1 326 ? -24.078 -24.734 2.818 1 58.34 326 CYS B O 1
ATOM 6136 N N . SER B 1 327 ? -26.203 -24.156 3.135 1 50.59 327 SER B N 1
ATOM 6137 C CA . SER B 1 327 ? -26.594 -24.344 1.742 1 50.59 327 SER B CA 1
ATOM 6138 C C . SER B 1 327 ? -25.562 -23.75 0.791 1 50.59 327 SER B C 1
ATOM 6140 O O . SER B 1 327 ? -24.906 -22.766 1.12 1 50.59 327 SER B O 1
ATOM 6142 N N . PRO B 1 328 ? -25.188 -24.625 -0.146 1 46.03 328 PRO B N 1
ATOM 6143 C CA . PRO B 1 328 ? -24.312 -24.219 -1.254 1 46.03 328 PRO B CA 1
ATOM 6144 C C . PRO B 1 328 ? -24.359 -22.703 -1.506 1 46.03 328 PRO B C 1
ATOM 6146 O O . PRO B 1 328 ? -23.359 -22.109 -1.921 1 46.03 328 PRO B O 1
ATOM 6149 N N . LYS B 1 329 ? -25.594 -22.172 -1.352 1 43.34 329 LYS B N 1
ATOM 6150 C CA . LYS B 1 329 ? -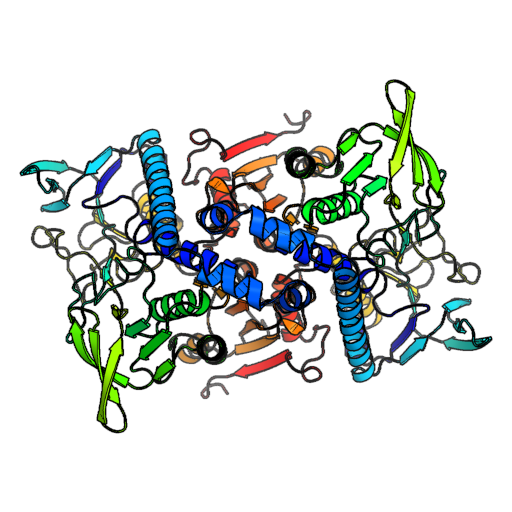25.875 -20.766 -1.666 1 43.34 329 LYS B CA 1
ATOM 6151 C C . LYS B 1 329 ? -25.047 -19.844 -0.774 1 43.34 329 LYS B C 1
ATOM 6153 O O . LYS B 1 329 ? -24.672 -18.75 -1.19 1 43.34 329 LYS B O 1
ATOM 6158 N N . LEU B 1 330 ? -24.891 -20.172 0.442 1 44.91 330 LEU B N 1
ATOM 6159 C CA . LEU B 1 330 ? -24.219 -19.297 1.403 1 44.91 330 LEU B CA 1
ATOM 6160 C C . LEU B 1 330 ? -22.703 -19.484 1.341 1 44.91 330 LEU B C 1
ATOM 6162 O O . LEU B 1 330 ? -21.953 -18.609 1.794 1 44.91 330 LEU B O 1
ATOM 6166 N N . ALA B 1 331 ? -22.156 -20.688 1.179 1 43.69 331 ALA B N 1
ATOM 6167 C CA . ALA B 1 331 ? -20.734 -21 1.176 1 43.69 331 ALA B CA 1
ATOM 6168 C C . ALA B 1 331 ? -20 -20.172 0.126 1 43.69 331 ALA B C 1
ATOM 6170 O O . ALA B 1 331 ? -19.016 -19.5 0.438 1 43.69 331 ALA B O 1
ATOM 6171 N N . VAL B 1 332 ? -19.781 -20.906 -1.099 1 44.03 332 VAL B N 1
ATOM 6172 C CA . VAL B 1 332 ? -19 -20.453 -2.242 1 44.03 332 VAL B CA 1
ATOM 6173 C C . VAL B 1 332 ? -19.688 -19.25 -2.898 1 44.03 332 VAL B C 1
ATOM 6175 O O . VAL B 1 332 ? -20.625 -19.422 -3.67 1 44.03 332 VAL B O 1
ATOM 6178 N N . SER B 1 333 ? -20.125 -18.281 -2.268 1 43.38 333 SER B N 1
ATOM 6179 C CA . SER B 1 333 ? -20.594 -17.281 -3.223 1 43.38 333 SER B CA 1
ATOM 6180 C C . SER B 1 333 ? -19.688 -17.219 -4.449 1 43.38 333 SER B C 1
ATOM 6182 O O . SER B 1 333 ? -18.484 -17 -4.324 1 43.38 333 SER B O 1
ATOM 6184 N N . ASN B 1 334 ? -19.953 -18.094 -5.496 1 48.72 334 ASN B N 1
ATOM 6185 C CA . ASN B 1 334 ? -19.438 -17.875 -6.84 1 48.72 334 ASN B CA 1
ATOM 6186 C C . ASN B 1 334 ? -18.844 -16.484 -6.988 1 48.72 334 ASN B C 1
ATOM 6188 O O . ASN B 1 334 ? -17.922 -16.281 -7.789 1 48.72 334 ASN B O 1
ATOM 6192 N N . ASN B 1 335 ? -19.344 -15.641 -6.156 1 52.47 335 ASN B N 1
ATOM 6193 C CA . ASN B 1 335 ? -18.922 -14.242 -6.211 1 52.47 335 ASN B CA 1
ATOM 6194 C C . ASN B 1 335 ? -17.5 -14.07 -5.652 1 52.47 335 ASN B C 1
ATOM 6196 O O . ASN B 1 335 ? -16.797 -13.125 -6.012 1 52.47 335 ASN B O 1
ATOM 6200 N N . ALA B 1 336 ? -17.188 -15.164 -4.871 1 56.25 336 ALA B N 1
ATOM 6201 C CA . ALA B 1 336 ? -15.883 -15 -4.238 1 56.25 336 ALA B CA 1
ATOM 6202 C C . ALA B 1 336 ? -14.758 -15.07 -5.27 1 56.25 336 ALA B C 1
ATOM 6204 O O . ALA B 1 336 ? -13.711 -14.453 -5.098 1 56.25 336 ALA B O 1
ATOM 6205 N N . LEU B 1 337 ? -15.109 -15.742 -6.441 1 67.44 337 LEU B N 1
ATOM 6206 C CA . LEU B 1 337 ? -14.039 -15.852 -7.43 1 67.44 337 LEU B CA 1
ATOM 6207 C C . LEU B 1 337 ? -14.141 -14.727 -8.461 1 67.44 337 LEU B C 1
ATOM 6209 O O . LEU B 1 337 ? -13.297 -14.625 -9.352 1 67.44 337 LEU B O 1
ATOM 6213 N N . THR B 1 338 ? -15.078 -13.844 -8.125 1 74.56 338 THR B N 1
ATOM 6214 C CA . THR B 1 338 ? -15.219 -12.773 -9.102 1 74.56 338 THR B CA 1
ATOM 6215 C C . THR B 1 338 ? -14.656 -11.469 -8.562 1 74.56 338 THR B C 1
ATOM 6217 O O . THR B 1 338 ? -14.43 -10.523 -9.328 1 74.56 338 THR B O 1
ATOM 6220 N N . ASN B 1 339 ? -14.469 -11.336 -7.352 1 86.81 339 ASN B N 1
ATOM 6221 C CA . ASN B 1 339 ? -13.961 -10.109 -6.742 1 86.81 339 ASN B CA 1
ATOM 6222 C C . ASN B 1 339 ? -12.523 -10.273 -6.27 1 86.81 339 ASN B C 1
ATOM 6224 O O . ASN B 1 339 ? -12.219 -10.047 -5.094 1 86.81 339 ASN B O 1
ATOM 6228 N N . ILE B 1 340 ? -11.727 -10.586 -7.301 1 89.56 340 ILE B N 1
ATOM 6229 C CA . ILE B 1 340 ? -10.344 -10.93 -7.008 1 89.56 340 ILE B CA 1
ATOM 6230 C C . ILE B 1 340 ? -9.414 -9.859 -7.574 1 89.56 340 ILE B C 1
ATOM 6232 O O . ILE B 1 340 ? -9.523 -9.484 -8.742 1 89.56 340 ILE B O 1
ATOM 6236 N N . ALA B 1 341 ? -8.523 -9.336 -6.715 1 92.56 341 ALA B N 1
ATOM 6237 C CA . ALA B 1 341 ? -7.438 -8.492 -7.184 1 92.56 341 ALA B CA 1
ATOM 6238 C C . ALA B 1 341 ? -6.242 -9.328 -7.629 1 92.56 341 ALA B C 1
ATOM 6240 O O . ALA B 1 341 ? -6.051 -10.453 -7.156 1 92.56 341 ALA B O 1
ATOM 6241 N N . THR B 1 342 ? -5.5 -8.828 -8.578 1 92.56 342 THR B N 1
ATOM 6242 C CA . THR B 1 342 ? -4.293 -9.5 -9.039 1 92.56 342 THR B CA 1
ATOM 6243 C C . THR B 1 342 ? -3.094 -8.555 -8.977 1 92.56 342 THR B C 1
ATOM 6245 O O . THR B 1 342 ? -3.254 -7.336 -9 1 92.56 342 THR B O 1
ATOM 6248 N N . ASP B 1 343 ? -1.966 -9.18 -8.859 1 94.69 343 ASP B N 1
ATOM 6249 C CA . ASP B 1 343 ? -0.739 -8.398 -8.742 1 94.69 343 ASP B CA 1
ATOM 6250 C C . ASP B 1 343 ? 0.439 -9.133 -9.383 1 94.69 343 ASP B C 1
ATOM 6252 O O . ASP B 1 343 ? 0.684 -10.305 -9.094 1 94.69 343 ASP B O 1
ATOM 6256 N N . MET B 1 344 ? 1.092 -8.516 -10.352 1 96.06 344 MET B N 1
ATOM 6257 C CA . MET B 1 344 ? 2.367 -8.969 -10.898 1 96.06 344 MET B CA 1
ATOM 6258 C C . MET B 1 344 ? 3.521 -8.141 -10.344 1 96.06 344 MET B C 1
ATOM 6260 O O . MET B 1 344 ? 3.393 -6.93 -10.172 1 96.06 344 MET B O 1
ATOM 6264 N N . PHE B 1 345 ? 4.594 -8.797 -10.062 1 96.56 345 PHE B N 1
ATOM 6265 C CA . PHE B 1 345 ? 5.773 -8.133 -9.516 1 96.56 345 PHE B CA 1
ATOM 6266 C C . PHE B 1 345 ? 6.852 -7.977 -10.578 1 96.56 345 PHE B C 1
ATOM 6268 O O . PHE B 1 345 ? 7.562 -8.93 -10.891 1 96.56 345 PHE B O 1
ATOM 6275 N N . LEU B 1 346 ? 7.004 -6.801 -11.125 1 96.38 346 LEU B N 1
ATOM 6276 C CA . LEU B 1 346 ? 7.934 -6.465 -12.195 1 96.38 346 LEU B CA 1
ATOM 6277 C C . LEU B 1 346 ? 8.883 -5.352 -11.766 1 96.38 346 LEU B C 1
ATOM 6279 O O . LEU B 1 346 ? 9.43 -5.387 -10.664 1 96.38 346 LEU B O 1
ATOM 6283 N N . GLU B 1 347 ? 9.109 -4.332 -12.633 1 92.56 347 GLU B N 1
ATOM 6284 C CA . GLU B 1 347 ? 9.852 -3.182 -12.133 1 92.56 347 GLU B CA 1
ATOM 6285 C C . GLU B 1 347 ? 9.203 -2.604 -10.883 1 92.56 347 GLU B C 1
ATOM 6287 O O . GLU B 1 347 ? 9.891 -2.307 -9.898 1 92.56 347 GLU B O 1
ATOM 6292 N N . ASP B 1 348 ? 8.008 -2.455 -11.016 1 92.56 348 ASP B N 1
ATOM 6293 C CA . ASP B 1 348 ? 7.105 -2.191 -9.898 1 92.56 348 ASP B CA 1
ATOM 6294 C C . ASP B 1 348 ? 5.891 -3.119 -9.945 1 92.56 348 ASP B C 1
ATOM 6296 O O . ASP B 1 348 ? 5.809 -4 -10.805 1 92.56 348 ASP B O 1
ATOM 6300 N N . GLU B 1 349 ? 5.035 -3.021 -8.977 1 95.94 349 GLU B N 1
ATOM 6301 C CA . GLU B 1 349 ? 3.812 -3.816 -8.977 1 95.94 349 GLU B CA 1
ATOM 6302 C C . GLU B 1 349 ? 2.875 -3.385 -10.102 1 95.94 349 GLU B C 1
ATOM 6304 O O . GLU B 1 349 ? 2.773 -2.197 -10.406 1 95.94 349 GLU B O 1
ATOM 6309 N N . VAL B 1 350 ? 2.334 -4.316 -10.766 1 97.5 350 VAL B N 1
ATOM 6310 C CA . VAL B 1 350 ? 1.242 -4.133 -11.719 1 97.5 350 VAL B CA 1
ATOM 6311 C C . VAL B 1 350 ? -0.011 -4.84 -11.211 1 97.5 350 VAL B C 1
ATOM 6313 O O . VAL B 1 350 ? -0.055 -6.074 -11.148 1 97.5 350 VAL B O 1
ATOM 6316 N N . ALA B 1 351 ? -0.964 -4.039 -10.852 1 97.19 351 ALA B N 1
ATOM 6317 C CA . ALA B 1 351 ? -2.115 -4.613 -10.164 1 97.19 351 ALA B CA 1
ATOM 6318 C C . ALA B 1 351 ? -3.418 -4.25 -10.867 1 97.19 351 ALA B C 1
ATOM 6320 O O . ALA B 1 351 ? -3.477 -3.258 -11.602 1 97.19 351 ALA B O 1
ATOM 6321 N N . SER B 1 352 ? -4.391 -5.102 -10.656 1 96 352 SER B N 1
ATOM 6322 C CA . SER B 1 352 ? -5.68 -4.879 -11.297 1 96 352 SER B CA 1
ATOM 6323 C C . SER B 1 352 ? -6.82 -5.449 -10.469 1 96 352 SER B C 1
ATOM 6325 O O . SER B 1 352 ? -6.613 -6.352 -9.656 1 96 352 SER B O 1
ATOM 6327 N N . ILE B 1 353 ? -7.949 -4.906 -10.609 1 96.12 353 ILE B N 1
ATOM 6328 C CA . ILE B 1 353 ? -9.203 -5.465 -10.117 1 96.12 353 ILE B CA 1
ATOM 6329 C C . ILE B 1 353 ? -10.336 -5.105 -11.078 1 96.12 353 ILE B C 1
ATOM 6331 O O . ILE B 1 353 ? -10.328 -4.031 -11.688 1 96.12 353 ILE B O 1
ATOM 6335 N N . GLY B 1 354 ? -11.227 -6.078 -11.273 1 95.5 354 GLY B N 1
ATOM 6336 C CA . GLY B 1 354 ? -12.32 -5.852 -12.203 1 95.5 354 GLY B CA 1
ATOM 6337 C C . GLY B 1 354 ? -11.914 -6.027 -13.656 1 95.5 354 GLY B C 1
ATOM 6338 O O . GLY B 1 354 ? -10.984 -6.773 -13.961 1 95.5 354 GLY B O 1
ATOM 6339 N N . LEU B 1 355 ? -12.625 -5.352 -14.547 1 96.31 355 LEU B N 1
ATOM 6340 C CA . LEU B 1 355 ? -12.445 -5.551 -15.977 1 96.31 355 LEU B CA 1
ATOM 6341 C C . LEU B 1 355 ? -11.391 -4.598 -16.531 1 96.31 355 LEU B C 1
ATOM 6343 O O . LEU B 1 355 ? -11.305 -3.443 -16.094 1 96.31 355 LEU B O 1
ATOM 6347 N N . SER B 1 356 ? -10.633 -5.074 -17.469 1 96.62 356 SER B N 1
ATOM 6348 C CA . SER B 1 356 ? -9.742 -4.238 -18.266 1 96.62 356 SER B CA 1
ATOM 6349 C C . SER B 1 356 ? -10.477 -3.635 -19.453 1 96.62 356 SER B C 1
ATOM 6351 O O . SER B 1 356 ? -11.609 -4.012 -19.75 1 96.62 356 SER B O 1
ATOM 6353 N N . GLU B 1 357 ? -9.789 -2.629 -20.109 1 97.25 357 GLU B N 1
ATOM 6354 C CA . GLU B 1 357 ? -10.352 -2.098 -21.344 1 97.25 357 GLU B CA 1
ATOM 6355 C C . GLU B 1 357 ? -10.531 -3.199 -22.391 1 97.25 357 GLU B C 1
ATOM 6357 O O . GLU B 1 357 ? -11.562 -3.266 -23.047 1 97.25 357 GLU B O 1
ATOM 6362 N N . LYS B 1 358 ? -9.57 -4.031 -22.484 1 95.44 358 LYS B N 1
ATOM 6363 C CA . LYS B 1 358 ? -9.602 -5.141 -23.438 1 95.44 358 LYS B CA 1
ATOM 6364 C C . LYS B 1 358 ? -10.781 -6.066 -23.156 1 95.44 358 LYS B C 1
ATOM 6366 O O . LYS B 1 358 ? -11.477 -6.496 -24.078 1 95.44 358 LYS B O 1
ATOM 6371 N N . GLN B 1 359 ? -11.016 -6.395 -21.922 1 95.38 359 GLN B N 1
ATOM 6372 C CA . GLN B 1 359 ? -12.125 -7.262 -21.547 1 95.38 359 GLN B CA 1
ATOM 6373 C C . GLN B 1 359 ? -13.469 -6.594 -21.812 1 95.38 359 GLN B C 1
ATOM 6375 O O . GLN B 1 359 ? -14.414 -7.25 -22.25 1 95.38 359 GLN B O 1
ATOM 6380 N N . CYS B 1 360 ? -13.578 -5.25 -21.547 1 96.75 360 CYS B N 1
ATOM 6381 C CA . CYS B 1 360 ? -14.805 -4.516 -21.859 1 96.75 360 CYS B CA 1
ATOM 6382 C C . CYS B 1 360 ? -15.117 -4.574 -23.344 1 96.75 360 CYS B C 1
ATOM 6384 O O . CYS B 1 360 ? -16.25 -4.848 -23.734 1 96.75 360 CYS B O 1
ATOM 6386 N N . ARG B 1 361 ? -14.102 -4.367 -24.109 1 96 361 ARG B N 1
ATOM 6387 C CA . ARG B 1 361 ? -14.281 -4.398 -25.562 1 96 361 ARG B CA 1
ATOM 6388 C C . ARG B 1 361 ? -14.703 -5.785 -26.031 1 96 361 ARG B C 1
ATOM 6390 O O . ARG B 1 361 ? -15.609 -5.918 -26.859 1 96 361 ARG B O 1
ATOM 6397 N N . ALA B 1 362 ? -14.047 -6.797 -25.531 1 95.19 362 ALA B N 1
ATOM 6398 C CA . ALA B 1 362 ? -14.359 -8.18 -25.891 1 95.19 362 ALA B CA 1
ATOM 6399 C C . ALA B 1 362 ? -15.805 -8.523 -25.531 1 95.19 362 ALA B C 1
ATOM 6401 O O . ALA B 1 362 ? -16.453 -9.312 -26.219 1 95.19 362 ALA B O 1
ATOM 6402 N N . ARG B 1 363 ? -16.359 -7.906 -24.5 1 95.31 363 ARG B N 1
ATOM 6403 C CA . ARG B 1 363 ? -17.703 -8.195 -24.016 1 95.31 363 ARG B CA 1
ATOM 6404 C C . ARG B 1 363 ? -18.719 -7.211 -24.578 1 95.31 363 ARG B C 1
ATOM 6406 O O . ARG B 1 363 ? -19.906 -7.281 -24.266 1 95.31 363 ARG B O 1
ATOM 6413 N N . GLY B 1 364 ? -18.234 -6.262 -25.328 1 95.94 364 GLY B N 1
ATOM 6414 C CA . GLY B 1 364 ? -19.125 -5.266 -25.922 1 95.94 364 GLY B CA 1
ATOM 6415 C C . GLY B 1 364 ? -19.656 -4.27 -24.922 1 95.94 364 GLY B C 1
ATOM 6416 O O . GLY B 1 364 ? -20.797 -3.811 -25.047 1 95.94 364 GLY B O 1
ATOM 6417 N N . ILE B 1 365 ? -18.938 -3.961 -23.891 1 96.56 365 ILE B N 1
ATOM 6418 C CA . ILE B 1 365 ? -19.344 -3.016 -22.859 1 96.56 365 ILE B CA 1
ATOM 6419 C C . ILE B 1 365 ? -18.766 -1.638 -23.156 1 96.56 365 ILE B C 1
ATOM 6421 O O . ILE B 1 365 ? -17.531 -1.466 -23.156 1 96.56 365 ILE B O 1
ATOM 6425 N N . GLY B 1 366 ? -19.625 -0.633 -23.406 1 97.19 366 GLY B N 1
ATOM 6426 C CA . GLY B 1 366 ? -19.156 0.741 -23.531 1 97.19 366 GLY B CA 1
ATOM 6427 C C . GLY B 1 366 ? -18.594 1.298 -22.234 1 97.19 366 GLY B C 1
ATOM 6428 O O . GLY B 1 366 ? -19.125 1.039 -21.156 1 97.19 366 GLY B O 1
ATOM 6429 N N . TYR B 1 367 ? -17.438 2.07 -22.375 1 97.88 367 TYR B N 1
ATOM 6430 C CA . TYR B 1 367 ? -16.812 2.514 -21.141 1 97.88 367 TYR B CA 1
ATOM 6431 C C . TYR B 1 367 ? -16.125 3.857 -21.328 1 97.88 367 TYR B C 1
ATOM 6433 O O . TYR B 1 367 ? -15.914 4.301 -22.453 1 97.88 367 TYR B O 1
ATOM 6441 N N . ILE B 1 368 ? -15.883 4.578 -20.234 1 97.25 368 ILE B N 1
ATOM 6442 C CA . ILE B 1 368 ? -15.016 5.742 -20.094 1 97.25 368 ILE B CA 1
ATOM 6443 C C . ILE B 1 368 ? -13.852 5.402 -19.156 1 97.25 368 ILE B C 1
ATOM 6445 O O . ILE B 1 368 ? -14.039 4.711 -18.156 1 97.25 368 ILE B O 1
ATOM 6449 N N . VAL B 1 369 ? -12.641 5.832 -19.578 1 97.25 369 VAL B N 1
ATOM 6450 C CA . VAL B 1 369 ? -11.469 5.547 -18.766 1 97.25 369 VAL B CA 1
ATOM 6451 C C . VAL B 1 369 ? -10.766 6.848 -18.391 1 97.25 369 VAL B C 1
ATOM 6453 O O . VAL B 1 369 ? -10.523 7.695 -19.266 1 97.25 369 VAL B O 1
ATOM 6456 N N . ALA B 1 370 ? -10.555 7.059 -17.094 1 96 370 ALA B N 1
ATOM 6457 C CA . ALA B 1 370 ? -9.695 8.125 -16.594 1 96 370 ALA B CA 1
ATOM 6458 C C . ALA B 1 370 ? -8.328 7.578 -16.172 1 96 370 ALA B C 1
ATOM 6460 O O . ALA B 1 370 ? -8.242 6.52 -15.547 1 96 370 ALA B O 1
ATOM 6461 N N . ARG B 1 371 ? -7.293 8.258 -16.578 1 96.12 371 ARG B N 1
ATOM 6462 C CA . ARG B 1 371 ? -5.926 7.848 -16.266 1 96.12 371 ARG B CA 1
ATOM 6463 C C . ARG B 1 371 ? -5.141 9 -15.641 1 96.12 371 ARG B C 1
ATOM 6465 O O . ARG B 1 371 ? -5.211 10.133 -16.109 1 96.12 371 ARG B O 1
ATOM 6472 N N . LEU B 1 372 ? -4.426 8.703 -14.547 1 95.06 372 LEU B N 1
ATOM 6473 C CA . LEU B 1 372 ? -3.592 9.672 -13.844 1 95.06 372 LEU B CA 1
ATOM 6474 C C . LEU B 1 372 ? -2.176 9.141 -13.664 1 95.06 372 LEU B C 1
ATOM 6476 O O . LEU B 1 372 ? -1.983 8.062 -13.102 1 95.06 372 LEU B O 1
ATOM 6480 N N . GLU B 1 373 ? -1.192 9.938 -14.125 1 95.12 373 GLU B N 1
ATOM 6481 C CA . GLU B 1 373 ? 0.204 9.555 -13.938 1 95.12 373 GLU B CA 1
ATOM 6482 C C . GLU B 1 373 ? 0.677 9.883 -12.523 1 95.12 373 GLU B C 1
ATOM 6484 O O . GLU B 1 373 ? 0.295 10.906 -11.953 1 95.12 373 GLU B O 1
ATOM 6489 N N . TYR B 1 374 ? 1.542 9.078 -11.969 1 93.94 374 TYR B N 1
ATOM 6490 C CA . TYR B 1 374 ? 2.02 9.172 -10.594 1 93.94 374 TYR B CA 1
ATOM 6491 C C . TYR B 1 374 ? 2.836 10.445 -10.391 1 93.94 374 TYR B C 1
ATOM 6493 O O . TYR B 1 374 ? 2.945 10.945 -9.266 1 93.94 374 TYR B O 1
ATOM 6501 N N . LYS B 1 375 ? 3.35 11.047 -11.414 1 91.12 375 LYS B N 1
ATOM 6502 C CA . LYS B 1 375 ? 4.145 12.266 -11.289 1 91.12 375 LYS B CA 1
ATOM 6503 C C . LYS B 1 375 ? 3.305 13.414 -10.742 1 91.12 375 LYS B C 1
ATOM 6505 O O . LYS B 1 375 ? 3.846 14.438 -10.312 1 91.12 375 LYS B O 1
ATOM 6510 N N . HIS B 1 376 ? 1.985 13.242 -10.703 1 89.81 376 HIS B N 1
ATOM 6511 C CA . HIS B 1 376 ? 1.1 14.289 -10.211 1 89.81 376 HIS B CA 1
ATOM 6512 C C . HIS B 1 376 ? 0.65 14.008 -8.781 1 89.81 376 HIS B C 1
ATOM 6514 O O . HIS B 1 376 ? -0.165 14.742 -8.227 1 89.81 376 HIS B O 1
ATOM 6520 N N . LEU B 1 377 ? 1.139 12.977 -8.172 1 91.75 377 LEU B N 1
ATOM 6521 C CA . LEU B 1 377 ? 0.791 12.625 -6.805 1 91.75 377 LEU B CA 1
ATOM 6522 C C . LEU B 1 377 ? 1.938 12.945 -5.852 1 91.75 377 LEU B C 1
ATOM 6524 O O . LEU B 1 377 ? 3.078 12.539 -6.09 1 91.75 377 LEU B O 1
ATOM 6528 N N . THR B 1 378 ? 1.614 13.609 -4.773 1 92.56 378 THR B N 1
ATOM 6529 C CA . THR B 1 378 ? 2.631 14.023 -3.811 1 92.56 378 THR B CA 1
ATOM 6530 C C . THR B 1 378 ? 3.365 12.805 -3.248 1 92.56 378 THR B C 1
ATOM 6532 O O . THR B 1 378 ? 4.594 12.82 -3.131 1 92.56 378 THR B O 1
ATOM 6535 N N . ARG B 1 379 ? 2.639 11.75 -2.922 1 93.81 379 ARG B N 1
ATOM 6536 C CA . ARG B 1 379 ? 3.242 10.555 -2.34 1 93.81 379 ARG B CA 1
ATOM 6537 C C . ARG B 1 379 ? 4.273 9.953 -3.285 1 93.81 379 ARG B C 1
ATOM 6539 O O . ARG B 1 379 ? 5.359 9.547 -2.855 1 93.81 379 ARG B O 1
ATOM 6546 N N . SER B 1 380 ? 3.953 9.875 -4.594 1 92.38 380 SER B N 1
ATOM 6547 C CA . SER B 1 380 ? 4.879 9.32 -5.574 1 92.38 380 SER B CA 1
ATOM 6548 C C . SER B 1 380 ? 6.125 10.188 -5.711 1 92.38 380 SER B C 1
ATOM 6550 O O . SER B 1 380 ? 7.234 9.664 -5.852 1 92.38 380 SER B O 1
ATOM 6552 N N . ILE B 1 381 ? 5.953 11.43 -5.629 1 90.62 381 ILE B N 1
ATOM 6553 C CA . ILE B 1 381 ? 7.059 12.367 -5.773 1 90.62 381 ILE B CA 1
ATOM 6554 C C . ILE B 1 381 ? 8.039 12.203 -4.613 1 90.62 381 ILE B C 1
ATOM 6556 O O . ILE B 1 381 ? 9.25 12.086 -4.824 1 90.62 381 ILE B O 1
ATOM 6560 N N . VAL B 1 382 ? 7.504 12.125 -3.422 1 91 382 VAL B N 1
ATOM 6561 C CA . VAL B 1 382 ? 8.375 12.047 -2.252 1 91 382 VAL B CA 1
ATOM 6562 C C . VAL B 1 382 ? 9.078 10.688 -2.229 1 91 382 VAL B C 1
ATOM 6564 O O . VAL B 1 382 ? 10.203 10.578 -1.729 1 91 382 VAL B O 1
ATOM 6567 N N . MET B 1 383 ? 8.461 9.703 -2.826 1 89.88 383 MET B N 1
ATOM 6568 C CA . MET B 1 383 ? 9.047 8.367 -2.887 1 89.88 383 MET B CA 1
ATOM 6569 C C . MET B 1 383 ? 10.094 8.281 -3.992 1 89.88 383 MET B C 1
ATOM 6571 O O . MET B 1 383 ? 10.828 7.301 -4.078 1 89.88 383 MET B O 1
ATOM 6575 N N . GLY B 1 384 ? 10.102 9.289 -4.859 1 85.75 384 GLY B N 1
ATOM 6576 C CA . GLY B 1 384 ? 10.977 9.234 -6.023 1 85.75 384 GLY B CA 1
ATOM 6577 C C . GLY B 1 384 ? 10.5 8.25 -7.078 1 85.75 384 GLY B C 1
ATOM 6578 O O . GLY B 1 384 ? 11.312 7.688 -7.816 1 85.75 384 GLY B O 1
ATOM 6579 N N . ALA B 1 385 ? 9.25 7.941 -7.086 1 87.56 385 ALA B N 1
ATOM 6580 C CA . ALA B 1 385 ? 8.664 6.961 -7.996 1 87.56 385 ALA B CA 1
ATOM 6581 C C . ALA B 1 385 ? 7.605 7.609 -8.891 1 87.56 385 ALA B C 1
ATOM 6583 O O . ALA B 1 385 ? 6.43 7.238 -8.836 1 87.56 385 ALA B O 1
ATOM 6584 N N . LYS B 1 386 ? 8.062 8.383 -9.797 1 88.31 386 LYS B N 1
ATOM 6585 C CA . LYS B 1 386 ? 7.164 9.188 -10.617 1 88.31 386 LYS B CA 1
ATOM 6586 C C . LYS B 1 386 ? 6.672 8.398 -11.828 1 88.31 386 LYS B C 1
ATOM 6588 O O . LYS B 1 386 ? 5.676 8.773 -12.453 1 88.31 386 LYS B O 1
ATOM 6593 N N . ASP B 1 387 ? 7.391 7.285 -12.109 1 91.06 387 ASP B N 1
ATOM 6594 C CA . ASP B 1 387 ? 7.043 6.5 -13.289 1 91.06 387 ASP B CA 1
ATOM 6595 C C . ASP B 1 387 ? 5.953 5.48 -12.977 1 91.06 387 ASP B C 1
ATOM 6597 O O . ASP B 1 387 ? 6.215 4.465 -12.328 1 91.06 387 ASP B O 1
ATOM 6601 N N . GLY B 1 388 ? 4.766 5.707 -13.273 1 94.94 388 GLY B N 1
ATOM 6602 C CA . GLY B 1 388 ? 3.605 4.859 -13.047 1 94.94 388 GLY B CA 1
ATOM 6603 C C . GLY B 1 388 ? 2.287 5.578 -13.266 1 94.94 388 GLY B C 1
ATOM 6604 O O . GLY B 1 388 ? 2.27 6.75 -13.648 1 94.94 388 GLY B O 1
ATOM 6605 N N . PHE B 1 389 ? 1.235 4.879 -13.109 1 96.94 389 PHE B N 1
ATOM 6606 C CA . PHE B 1 389 ? -0.073 5.504 -13.266 1 96.94 389 PHE B CA 1
ATOM 6607 C C . PHE B 1 389 ? -1.16 4.645 -12.625 1 96.94 389 PHE B C 1
ATOM 6609 O O . PHE B 1 389 ? -0.911 3.5 -12.25 1 96.94 389 PHE B O 1
ATOM 6616 N N . VAL B 1 390 ? -2.281 5.23 -12.477 1 97.5 390 VAL B N 1
ATOM 6617 C CA . VAL B 1 390 ? -3.521 4.551 -12.117 1 97.5 390 VAL B CA 1
ATOM 6618 C C . VAL B 1 390 ? -4.617 4.914 -13.125 1 97.5 390 VAL B C 1
ATOM 6620 O O . VAL B 1 390 ? -4.625 6.016 -13.672 1 97.5 390 VAL B O 1
ATOM 6623 N N . LYS B 1 391 ? -5.426 3.99 -13.422 1 97.75 391 LYS B N 1
ATOM 6624 C CA . LYS B 1 391 ? -6.562 4.305 -14.281 1 97.75 391 LYS B CA 1
ATOM 6625 C C . LYS B 1 391 ? -7.828 3.596 -13.805 1 97.75 391 LYS B C 1
ATOM 6627 O O . LYS B 1 391 ? -7.758 2.506 -13.227 1 97.75 391 LYS B O 1
ATOM 6632 N N . MET B 1 392 ? -8.914 4.199 -13.992 1 98 392 MET B N 1
ATOM 6633 C CA . MET B 1 392 ? -10.234 3.697 -13.609 1 98 392 MET B CA 1
ATOM 6634 C C . MET B 1 392 ? -11.172 3.645 -14.805 1 98 392 MET B C 1
ATOM 6636 O O . MET B 1 392 ? -11.234 4.59 -15.594 1 98 392 MET B O 1
ATOM 6640 N N . ILE B 1 393 ? -11.836 2.529 -14.953 1 98.44 393 ILE B N 1
ATOM 6641 C CA . ILE B 1 393 ? -12.781 2.283 -16.031 1 98.44 393 ILE B CA 1
ATOM 6642 C C . ILE B 1 393 ? -14.203 2.256 -15.484 1 98.44 393 ILE B C 1
ATOM 6644 O O . ILE B 1 393 ? -14.484 1.555 -14.516 1 98.44 393 ILE B O 1
ATOM 6648 N N . VAL B 1 394 ? -15.125 3.027 -16.078 1 98.19 394 VAL B N 1
ATOM 6649 C CA . VAL B 1 394 ? -16.531 3.041 -15.688 1 98.19 394 VAL B CA 1
ATOM 6650 C C . VAL B 1 394 ? -17.422 2.871 -16.922 1 98.19 394 VAL B C 1
ATOM 6652 O O . VAL B 1 394 ? -16.953 3.035 -18.047 1 98.19 394 VAL B O 1
ATOM 6655 N N . THR B 1 395 ? -18.703 2.482 -16.672 1 97.94 395 THR B N 1
ATOM 6656 C CA . THR B 1 395 ? -19.641 2.422 -17.781 1 97.94 395 THR B CA 1
ATOM 6657 C C . THR B 1 395 ? -19.859 3.805 -18.391 1 97.94 395 THR B C 1
ATOM 6659 O O . THR B 1 395 ? -19.734 4.816 -17.703 1 97.94 395 THR B O 1
ATOM 6662 N N . ASN B 1 396 ? -20.094 3.859 -19.656 1 96.12 396 ASN B N 1
ATOM 6663 C CA . ASN B 1 396 ? -20.25 5.152 -20.328 1 96.12 396 ASN B CA 1
ATOM 6664 C C . ASN B 1 396 ? -21.703 5.609 -20.312 1 96.12 396 ASN B C 1
ATOM 6666 O O . ASN B 1 396 ? -22.125 6.398 -21.156 1 96.12 396 ASN B O 1
ATOM 6670 N N . ASP B 1 397 ? -22.547 5.152 -19.453 1 95.12 397 ASP B N 1
ATOM 6671 C CA . ASP B 1 397 ? -23.906 5.617 -19.25 1 95.12 397 ASP B CA 1
ATOM 6672 C C . ASP B 1 397 ? -23.984 6.617 -18.094 1 95.12 397 ASP B C 1
ATOM 6674 O O . ASP B 1 397 ? -22.953 7.09 -17.609 1 95.12 397 ASP B O 1
ATOM 6678 N N . ARG B 1 398 ? -25.172 6.98 -17.672 1 92.81 398 ARG B N 1
ATOM 6679 C CA . ARG B 1 398 ? -25.375 8.008 -16.672 1 92.81 398 ARG B CA 1
ATOM 6680 C C . ARG B 1 398 ? -25 7.504 -15.281 1 92.81 398 ARG B C 1
ATOM 6682 O O . ARG B 1 398 ? -24.609 8.289 -14.414 1 92.81 398 ARG B O 1
ATOM 6689 N N . GLU B 1 399 ? -24.984 6.25 -15.062 1 94.81 399 GLU B N 1
ATOM 6690 C CA . GLU B 1 399 ? -24.703 5.684 -13.742 1 94.81 399 GLU B CA 1
ATOM 6691 C C . GLU B 1 399 ? -23.219 5.66 -13.445 1 94.81 399 GLU B C 1
ATOM 6693 O O . GLU B 1 399 ? -22.797 5.754 -12.289 1 94.81 399 GLU B O 1
ATOM 6698 N N . LYS B 1 400 ? -22.406 5.48 -14.5 1 96.88 400 LYS B N 1
ATOM 6699 C CA . LYS B 1 400 ? -20.953 5.418 -14.367 1 96.88 400 LYS B CA 1
ATOM 6700 C C . LYS B 1 400 ? -20.531 4.367 -13.344 1 96.88 400 LYS B C 1
ATOM 6702 O O . LYS B 1 400 ? -19.766 4.656 -12.43 1 96.88 400 LYS B O 1
ATOM 6707 N N . ARG B 1 401 ? -21 3.164 -13.555 1 98 401 ARG B N 1
ATOM 6708 C CA . ARG B 1 401 ? -20.641 2.061 -12.664 1 98 401 ARG B CA 1
ATOM 6709 C C . ARG B 1 401 ? -19.172 1.709 -12.797 1 98 401 ARG B C 1
ATOM 6711 O O . ARG B 1 401 ? -18.625 1.672 -13.906 1 98 401 ARG B O 1
ATOM 6718 N N . VAL B 1 402 ? -18.547 1.496 -11.641 1 98.12 402 VAL B N 1
ATOM 6719 C CA . VAL B 1 402 ? -17.109 1.174 -11.648 1 98.12 402 VAL B CA 1
ATOM 6720 C C . VAL B 1 402 ? -16.906 -0.23 -12.211 1 98.12 402 VAL B C 1
ATOM 6722 O O . VAL B 1 402 ? -17.438 -1.207 -11.672 1 98.12 402 VAL B O 1
ATOM 6725 N N . LEU B 1 403 ? -16.109 -0.343 -13.297 1 97.88 403 LEU B N 1
ATOM 6726 C CA . LEU B 1 403 ? -15.898 -1.622 -13.961 1 97.88 403 LEU B CA 1
ATOM 6727 C C . LEU B 1 403 ? -14.555 -2.221 -13.57 1 97.88 403 LEU B C 1
ATOM 6729 O O . LEU B 1 403 ? -14.414 -3.443 -13.484 1 97.88 403 LEU B O 1
ATOM 6733 N N . GLY B 1 404 ? -13.57 -1.397 -13.422 1 97.69 404 GLY B N 1
ATOM 6734 C CA . GLY B 1 404 ? -12.25 -1.899 -13.102 1 97.69 404 GLY B CA 1
ATOM 6735 C C . GLY B 1 404 ? -11.25 -0.798 -12.797 1 97.69 404 GLY B C 1
ATOM 6736 O O . GLY B 1 404 ? -11.484 0.368 -13.125 1 97.69 404 GLY B O 1
ATOM 6737 N N . VAL B 1 405 ? -10.164 -1.146 -12.109 1 98.12 405 VAL B N 1
ATOM 6738 C CA . VAL B 1 405 ? -9.047 -0.263 -11.805 1 98.12 405 VAL B CA 1
ATOM 6739 C C . VAL B 1 405 ? -7.727 -0.978 -12.094 1 98.12 405 VAL B C 1
ATOM 6741 O O . VAL B 1 405 ? -7.598 -2.18 -11.852 1 98.12 405 VAL B O 1
ATOM 6744 N N . ARG B 1 406 ? -6.781 -0.266 -12.695 1 98 406 ARG B N 1
ATOM 6745 C CA . ARG B 1 406 ? -5.406 -0.716 -12.883 1 98 406 ARG B CA 1
ATOM 6746 C C . ARG B 1 406 ? -4.418 0.278 -12.281 1 98 406 ARG B C 1
ATOM 6748 O O . ARG B 1 406 ? -4.648 1.487 -12.312 1 98 406 ARG B O 1
ATOM 6755 N N . ALA B 1 407 ? -3.408 -0.255 -11.695 1 97.44 407 ALA B N 1
ATOM 6756 C CA . ALA B 1 407 ? -2.316 0.578 -11.195 1 97.44 407 ALA B CA 1
ATOM 6757 C C . ALA B 1 407 ? -0.961 -0.055 -11.5 1 97.44 407 ALA B C 1
ATOM 6759 O O . ALA B 1 407 ? -0.799 -1.272 -11.383 1 97.44 407 ALA B O 1
ATOM 6760 N N . VAL B 1 408 ? -0.048 0.754 -11.938 1 97.44 408 VAL B N 1
ATOM 6761 C CA . VAL B 1 408 ? 1.339 0.357 -12.156 1 97.44 408 VAL B CA 1
ATOM 6762 C C . VAL B 1 408 ? 2.27 1.287 -11.383 1 97.44 408 VAL B C 1
ATOM 6764 O O . VAL B 1 408 ? 2.303 2.494 -11.633 1 97.44 408 VAL B O 1
ATOM 6767 N N . GLY B 1 409 ? 2.986 0.794 -10.492 1 94.5 409 GLY B N 1
ATOM 6768 C CA . GLY B 1 409 ? 3.834 1.59 -9.617 1 94.5 409 GLY B CA 1
ATOM 6769 C C . GLY B 1 409 ? 3.918 1.04 -8.203 1 94.5 409 GLY B C 1
ATOM 6770 O O . GLY B 1 409 ? 3.492 -0.087 -7.945 1 94.5 409 GLY B O 1
ATOM 6771 N N . PRO B 1 410 ? 4.434 1.855 -7.32 1 92.56 410 PRO B N 1
ATOM 6772 C CA . PRO B 1 410 ? 4.574 1.39 -5.941 1 92.56 410 PRO B CA 1
ATOM 6773 C C . PRO B 1 410 ? 3.234 1.104 -5.27 1 92.56 410 PRO B C 1
ATOM 6775 O O . PRO B 1 410 ? 2.268 1.845 -5.477 1 92.56 410 PRO B O 1
ATOM 6778 N N . HIS B 1 411 ? 3.123 0.02 -4.508 1 92.44 411 HIS B N 1
ATOM 6779 C CA . HIS B 1 411 ? 1.988 -0.369 -3.676 1 92.44 411 HIS B CA 1
ATOM 6780 C C . HIS B 1 411 ? 0.748 -0.628 -4.523 1 92.44 411 HIS B C 1
ATOM 6782 O O . HIS B 1 411 ? -0.377 -0.55 -4.023 1 92.44 411 HIS B O 1
ATOM 6788 N N . ALA B 1 412 ? 1.01 -0.848 -5.848 1 95.94 412 ALA B N 1
ATOM 6789 C CA . ALA B 1 412 ? -0.132 -0.967 -6.75 1 95.94 412 ALA B CA 1
ATOM 6790 C C . ALA B 1 412 ? -1.122 -2.014 -6.25 1 95.94 412 ALA B C 1
ATOM 6792 O O . ALA B 1 412 ? -2.336 -1.828 -6.352 1 95.94 412 ALA B O 1
ATOM 6793 N N . GLY B 1 413 ? -0.609 -3.102 -5.703 1 94.31 413 GLY B N 1
ATOM 6794 C CA . GLY B 1 413 ? -1.47 -4.16 -5.199 1 94.31 413 GLY B CA 1
ATOM 6795 C C . GLY B 1 413 ? -2.465 -3.674 -4.16 1 94.31 413 GLY B C 1
ATOM 6796 O O . GLY B 1 413 ? -3.652 -3.992 -4.238 1 94.31 413 GLY B O 1
ATOM 6797 N N . SER B 1 414 ? -2.033 -2.854 -3.23 1 93.62 414 SER B N 1
ATOM 6798 C CA . SER B 1 414 ? -2.904 -2.324 -2.186 1 93.62 414 SER B CA 1
ATOM 6799 C C . SER B 1 414 ? -3.801 -1.214 -2.723 1 93.62 414 SER B C 1
ATOM 6801 O O . SER B 1 414 ? -4.945 -1.068 -2.287 1 93.62 414 SER B O 1
ATOM 6803 N N . VAL B 1 415 ? -3.307 -0.465 -3.688 1 96 415 VAL B N 1
ATOM 6804 C CA . VAL B 1 415 ? -3.971 0.726 -4.211 1 96 415 VAL B CA 1
ATOM 6805 C C . VAL B 1 415 ? -5.266 0.331 -4.91 1 96 415 VAL B C 1
ATOM 6807 O O . VAL B 1 415 ? -6.316 0.932 -4.672 1 96 415 VAL B O 1
ATOM 6810 N N . VAL B 1 416 ? -5.277 -0.744 -5.652 1 96.94 416 VAL B N 1
ATOM 6811 C CA . VAL B 1 416 ? -6.426 -1.073 -6.488 1 96.94 416 VAL B CA 1
ATOM 6812 C C . VAL B 1 416 ? -7.547 -1.65 -5.625 1 96.94 416 VAL B C 1
ATOM 6814 O O . VAL B 1 416 ? -8.719 -1.613 -6.012 1 96.94 416 VAL B O 1
ATOM 6817 N N . GLU B 1 417 ? -7.199 -2.166 -4.453 1 95.62 417 GLU B N 1
ATOM 6818 C CA . GLU B 1 417 ? -8.141 -2.934 -3.646 1 95.62 417 GLU B CA 1
ATOM 6819 C C . GLU B 1 417 ? -9.227 -2.033 -3.059 1 95.62 417 GLU B C 1
ATOM 6821 O O . GLU B 1 417 ? -10.273 -2.516 -2.629 1 95.62 417 GLU B O 1
ATOM 6826 N N . VAL B 1 418 ? -8.992 -0.72 -3.059 1 95.19 418 VAL B N 1
ATOM 6827 C CA . VAL B 1 418 ? -9.977 0.222 -2.535 1 95.19 418 VAL B CA 1
ATOM 6828 C C . VAL B 1 418 ? -11.242 0.176 -3.387 1 95.19 418 VAL B C 1
ATOM 6830 O O . VAL B 1 418 ? -12.328 0.521 -2.916 1 95.19 418 VAL B O 1
ATOM 6833 N N . ALA B 1 419 ? -11.133 -0.324 -4.598 1 96.5 419 ALA B N 1
ATOM 6834 C CA . ALA B 1 419 ? -12.258 -0.339 -5.527 1 96.5 419 ALA B CA 1
ATOM 6835 C C . ALA B 1 419 ? -12.984 -1.681 -5.484 1 96.5 419 ALA B C 1
ATOM 6837 O O . ALA B 1 419 ? -13.953 -1.892 -6.219 1 96.5 419 ALA B O 1
ATOM 6838 N N . SER B 1 420 ? -12.547 -2.635 -4.645 1 94.75 420 SER B N 1
ATOM 6839 C CA . SER B 1 420 ? -13.055 -4.004 -4.641 1 94.75 420 SER B CA 1
ATOM 6840 C C . SER B 1 420 ? -14.562 -4.035 -4.426 1 94.75 420 SER B C 1
ATOM 6842 O O . SER B 1 420 ? -15.305 -4.547 -5.27 1 94.75 420 SER B O 1
ATOM 6844 N N . LEU B 1 421 ? -15.062 -3.426 -3.377 1 93.69 421 LEU B N 1
ATOM 6845 C CA . LEU B 1 421 ? -16.469 -3.547 -3.01 1 93.69 421 LEU B CA 1
ATOM 6846 C C . LEU B 1 421 ? -17.344 -2.752 -3.965 1 93.69 421 LEU B C 1
ATOM 6848 O O . LEU B 1 421 ? -18.422 -3.221 -4.367 1 93.69 421 LEU B O 1
ATOM 6852 N N . PRO B 1 422 ? -16.891 -1.521 -4.352 1 95.25 422 PRO B N 1
ATOM 6853 C CA . PRO B 1 422 ? -17.688 -0.818 -5.367 1 95.25 422 PRO B CA 1
ATOM 6854 C C . PRO B 1 422 ? -17.875 -1.635 -6.645 1 95.25 422 PRO B C 1
ATOM 6856 O O . PRO B 1 422 ? -18.953 -1.631 -7.234 1 95.25 422 PRO B O 1
ATOM 6859 N N . ILE B 1 423 ? -16.875 -2.328 -7.074 1 95.88 423 ILE B N 1
ATOM 6860 C CA . ILE B 1 423 ? -16.938 -3.146 -8.281 1 95.88 423 ILE B CA 1
ATOM 6861 C C . ILE B 1 423 ? -17.875 -4.328 -8.047 1 95.88 423 ILE B C 1
ATOM 6863 O O . ILE B 1 423 ? -18.781 -4.59 -8.859 1 95.88 423 ILE B O 1
ATOM 6867 N N . LEU B 1 424 ? -17.703 -4.996 -6.941 1 92.75 424 LEU B N 1
ATOM 6868 C CA . LEU B 1 424 ? -18.516 -6.164 -6.609 1 92.75 424 LEU B CA 1
ATOM 6869 C C . LEU B 1 424 ? -20 -5.801 -6.551 1 92.75 424 LEU B C 1
ATOM 6871 O O . LEU B 1 424 ? -20.844 -6.555 -7.027 1 92.75 424 LEU B O 1
ATOM 6875 N N . LYS B 1 425 ? -20.281 -4.629 -6.02 1 93.06 425 LYS B N 1
ATOM 6876 C CA . LYS B 1 425 ? -21.672 -4.219 -5.77 1 93.06 425 LYS B CA 1
ATOM 6877 C C . LYS B 1 425 ? -22.219 -3.416 -6.941 1 93.06 425 LYS B C 1
ATOM 6879 O O . LYS B 1 425 ? -23.328 -2.865 -6.855 1 93.06 425 LYS B O 1
ATOM 6884 N N . ASN B 1 426 ? -21.453 -3.328 -7.988 1 95.06 426 ASN B N 1
ATOM 6885 C CA . ASN B 1 426 ? -21.875 -2.588 -9.18 1 95.06 426 ASN B CA 1
ATOM 6886 C C . ASN B 1 426 ? -22.266 -1.152 -8.836 1 95.06 426 ASN B C 1
ATOM 6888 O O . ASN B 1 426 ? -23.328 -0.679 -9.234 1 95.06 426 ASN B O 1
ATOM 6892 N N . GLU B 1 427 ? -21.422 -0.552 -8.062 1 96.12 427 GLU B N 1
ATOM 6893 C CA . GLU B 1 427 ? -21.719 0.8 -7.602 1 96.12 427 GLU B CA 1
ATOM 6894 C C . GLU B 1 427 ? -21.188 1.846 -8.586 1 96.12 427 GLU B C 1
ATOM 6896 O O . GLU B 1 427 ? -20.312 1.556 -9.398 1 96.12 427 GLU B O 1
ATOM 6901 N N . SER B 1 428 ? -21.781 3.057 -8.422 1 96.44 428 SER B N 1
ATOM 6902 C CA . SER B 1 428 ? -21.375 4.207 -9.227 1 96.44 428 SER B CA 1
ATOM 6903 C C . SER B 1 428 ? -20.031 4.758 -8.75 1 96.44 428 SER B C 1
ATOM 6905 O O . SER B 1 428 ? -19.656 4.586 -7.582 1 96.44 428 SER B O 1
ATOM 6907 N N . VAL B 1 429 ? -19.375 5.488 -9.688 1 95.56 429 VAL B N 1
ATOM 6908 C CA . VAL B 1 429 ? -18.109 6.145 -9.398 1 95.56 429 VAL B CA 1
ATOM 6909 C C . VAL B 1 429 ? -18.297 7.195 -8.305 1 95.56 429 VAL B C 1
ATOM 6911 O O . VAL B 1 429 ? -17.375 7.52 -7.57 1 95.56 429 VAL B O 1
ATOM 6914 N N . TYR B 1 430 ? -19.5 7.672 -8.07 1 91.56 430 TYR B N 1
ATOM 6915 C CA . TYR B 1 430 ? -19.828 8.664 -7.051 1 91.56 430 TYR B CA 1
ATOM 6916 C C . TYR B 1 430 ? -19.562 8.117 -5.652 1 91.56 430 TYR B C 1
ATOM 6918 O O . TYR B 1 430 ? -19.219 8.867 -4.742 1 91.56 430 TYR B O 1
ATOM 6926 N N . THR B 1 431 ? -19.688 6.816 -5.57 1 91.81 431 THR B N 1
ATOM 6927 C CA . THR B 1 431 ? -19.422 6.18 -4.281 1 91.81 431 THR B CA 1
ATOM 6928 C C . THR B 1 431 ? -17.953 6.316 -3.904 1 91.81 431 THR B C 1
ATOM 6930 O O . THR B 1 431 ? -17.609 6.5 -2.732 1 91.81 431 THR B O 1
ATOM 6933 N N . MET B 1 432 ? -17.094 6.281 -4.891 1 91.81 432 MET B N 1
ATOM 6934 C CA . MET B 1 432 ? -15.656 6.375 -4.656 1 91.81 432 MET B CA 1
ATOM 6935 C C . MET B 1 432 ? -15.281 7.758 -4.129 1 91.81 432 MET B C 1
ATOM 6937 O O . MET B 1 432 ? -14.32 7.898 -3.369 1 91.81 432 MET B O 1
ATOM 6941 N N . LEU B 1 433 ? -16.047 8.734 -4.43 1 88 433 LEU B N 1
ATOM 6942 C CA . LEU B 1 433 ? -15.742 10.117 -4.078 1 88 433 LEU B CA 1
ATOM 6943 C C . LEU B 1 433 ? -16.047 10.383 -2.607 1 88 433 LEU B C 1
ATOM 6945 O O . LEU B 1 433 ? -15.641 11.414 -2.057 1 88 433 LEU B O 1
ATOM 6949 N N . LYS B 1 434 ? -16.672 9.414 -2.023 1 87.25 434 LYS B N 1
ATOM 6950 C CA . LYS B 1 434 ? -17 9.57 -0.609 1 87.25 434 LYS B CA 1
ATOM 6951 C C . LYS B 1 434 ? -15.82 9.188 0.275 1 87.25 434 LYS B C 1
ATOM 6953 O O . LYS B 1 434 ? -15.836 9.438 1.482 1 87.25 434 LYS B O 1
ATOM 6958 N N . HIS B 1 435 ? -14.867 8.602 -0.328 1 87.81 435 HIS B N 1
ATOM 6959 C CA . HIS B 1 435 ? -13.656 8.219 0.382 1 87.81 435 HIS B CA 1
ATOM 6960 C C . HIS B 1 435 ? -12.617 9.336 0.336 1 87.81 435 HIS B C 1
ATOM 6962 O O . HIS B 1 435 ? -12.336 9.883 -0.731 1 87.81 435 HIS B O 1
ATOM 6968 N N . ASN B 1 436 ? -12.086 9.727 1.501 1 88.62 436 ASN B N 1
ATOM 6969 C CA . ASN B 1 436 ? -10.984 10.672 1.61 1 88.62 436 ASN B CA 1
ATOM 6970 C C . ASN B 1 436 ? -9.703 9.984 2.082 1 88.62 436 ASN B C 1
ATOM 6972 O O . ASN B 1 436 ? -9.5 9.805 3.283 1 88.62 436 ASN B O 1
ATOM 6976 N N . PRO B 1 437 ? -8.859 9.68 1.126 1 91.94 437 PRO B N 1
ATOM 6977 C CA . PRO B 1 437 ? -7.633 8.969 1.506 1 91.94 437 PRO B CA 1
ATOM 6978 C C . PRO B 1 437 ? -6.723 9.805 2.398 1 91.94 437 PRO B C 1
ATOM 6980 O O . PRO B 1 437 ? -6.84 11.039 2.432 1 91.94 437 PRO B O 1
ATOM 6983 N N . ALA B 1 438 ? -5.883 9.086 3.098 1 91.81 438 ALA B N 1
ATOM 6984 C CA . ALA B 1 438 ? -4.832 9.781 3.838 1 91.81 438 ALA B CA 1
ATOM 6985 C C . ALA B 1 438 ? -3.967 10.617 2.9 1 91.81 438 ALA B C 1
ATOM 6987 O O . ALA B 1 438 ? -3.986 10.422 1.684 1 91.81 438 ALA B O 1
ATOM 6988 N N . TYR B 1 439 ? -3.361 11.609 3.484 1 92.12 439 TYR B N 1
ATOM 6989 C CA . TYR B 1 439 ? -2.443 12.43 2.693 1 92.12 439 TYR B CA 1
ATOM 6990 C C . TYR B 1 439 ? -1.051 12.438 3.311 1 92.12 439 TYR B C 1
ATOM 6992 O O . TYR B 1 439 ? -0.898 12.672 4.512 1 92.12 439 TYR B O 1
ATOM 7000 N N . PRO B 1 440 ? -0.026 12.266 2.521 1 93.44 440 PRO B N 1
ATOM 7001 C CA . PRO B 1 440 ? -0.132 11.867 1.116 1 93.44 440 PRO B CA 1
ATOM 7002 C C . PRO B 1 440 ? -0.354 10.367 0.944 1 93.44 440 PRO B C 1
ATOM 7004 O O . PRO B 1 440 ? 0.076 9.57 1.787 1 93.44 440 PRO B O 1
ATOM 7007 N N . SER B 1 441 ? -1.056 9.969 -0.051 1 93.62 441 SER B N 1
ATOM 7008 C CA . SER B 1 441 ? -1.357 8.57 -0.321 1 93.62 441 SER B CA 1
ATOM 7009 C C . SER B 1 441 ? -1.406 8.297 -1.82 1 93.62 441 SER B C 1
ATOM 7011 O O . SER B 1 441 ? -1.817 9.156 -2.602 1 93.62 441 SER B O 1
ATOM 7013 N N . LEU B 1 442 ? -1.033 7.094 -2.186 1 95.62 442 LEU B N 1
ATOM 7014 C CA . LEU B 1 442 ? -1.14 6.684 -3.58 1 95.62 442 LEU B CA 1
ATOM 7015 C C . LEU B 1 442 ? -2.592 6.402 -3.955 1 95.62 442 LEU B C 1
ATOM 7017 O O . LEU B 1 442 ? -2.963 6.492 -5.125 1 95.62 442 LEU B O 1
ATOM 7021 N N . VAL B 1 443 ? -3.396 6.09 -2.984 1 96.12 443 VAL B N 1
ATOM 7022 C CA . VAL B 1 443 ? -4.812 5.824 -3.199 1 96.12 443 VAL B CA 1
ATOM 7023 C C . VAL B 1 443 ? -5.508 7.086 -3.705 1 96.12 443 VAL B C 1
ATOM 7025 O O . VAL B 1 443 ? -6.535 7.008 -4.387 1 96.12 443 VAL B O 1
ATOM 7028 N N . SER B 1 444 ? -4.898 8.266 -3.402 1 93.88 444 SER B N 1
ATOM 7029 C CA . SER B 1 444 ? -5.449 9.531 -3.891 1 93.88 444 SER B CA 1
ATOM 7030 C C . SER B 1 444 ? -5.559 9.531 -5.414 1 93.88 444 SER B C 1
ATOM 7032 O O . SER B 1 444 ? -6.449 10.172 -5.977 1 93.88 444 SER B O 1
ATOM 7034 N N . GLY B 1 445 ? -4.688 8.734 -6.078 1 94.88 445 GLY B N 1
ATOM 7035 C CA . GLY B 1 445 ? -4.762 8.625 -7.527 1 94.88 445 GLY B CA 1
ATOM 7036 C C . GLY B 1 445 ? -6.055 7.988 -8.008 1 94.88 445 GLY B C 1
ATOM 7037 O O . GLY B 1 445 ? -6.617 8.406 -9.023 1 94.88 445 GLY B O 1
ATOM 7038 N N . VAL B 1 446 ? -6.504 6.98 -7.293 1 96.44 446 VAL B N 1
ATOM 7039 C CA . VAL B 1 446 ? -7.746 6.297 -7.637 1 96.44 446 VAL B CA 1
ATOM 7040 C C . VAL B 1 446 ? -8.922 7.258 -7.484 1 96.44 446 VAL B C 1
ATOM 7042 O O . VAL B 1 446 ? -9.781 7.344 -8.367 1 96.44 446 VAL B O 1
ATOM 7045 N N . ILE B 1 447 ? -8.93 8.008 -6.402 1 93.19 447 ILE B N 1
ATOM 7046 C CA . ILE B 1 447 ? -10.031 8.922 -6.113 1 93.19 447 ILE B CA 1
ATOM 7047 C C . ILE B 1 447 ? -10.008 10.086 -7.105 1 93.19 447 ILE B C 1
ATOM 7049 O O . ILE B 1 447 ? -11.062 10.57 -7.527 1 93.19 447 ILE B O 1
ATOM 7053 N N . GLU B 1 448 ? -8.828 10.516 -7.441 1 92.19 448 GLU B N 1
ATOM 7054 C CA . GLU B 1 448 ? -8.727 11.57 -8.445 1 92.19 448 GLU B CA 1
ATOM 7055 C C . GLU B 1 448 ? -9.273 11.109 -9.789 1 92.19 448 GLU B C 1
ATOM 7057 O O . GLU B 1 448 ? -9.953 11.867 -10.484 1 92.19 448 GLU B O 1
ATOM 7062 N N . CYS B 1 449 ? -8.961 9.891 -10.211 1 95.06 449 CYS B N 1
ATOM 7063 C CA . CYS B 1 449 ? -9.555 9.352 -11.43 1 95.06 449 CYS B CA 1
ATOM 7064 C C . CYS B 1 449 ? -11.07 9.352 -11.344 1 95.06 449 CYS B C 1
ATOM 7066 O O . CYS B 1 449 ? -11.75 9.703 -12.312 1 95.06 449 CYS B O 1
ATOM 7068 N N . ALA B 1 450 ? -11.578 8.953 -10.203 1 94.19 450 ALA B N 1
ATOM 7069 C CA . ALA B 1 450 ? -13.023 8.977 -10 1 94.19 450 ALA B CA 1
ATOM 7070 C C . ALA B 1 450 ? -13.586 10.383 -10.164 1 94.19 450 ALA B C 1
ATOM 7072 O O . ALA B 1 450 ? -14.602 10.578 -10.836 1 94.19 450 ALA B O 1
ATOM 7073 N N . ALA B 1 451 ? -12.922 11.344 -9.562 1 88.75 451 ALA B N 1
ATOM 7074 C CA . ALA B 1 451 ? -13.367 12.734 -9.648 1 88.75 451 ALA B CA 1
ATOM 7075 C C . ALA B 1 451 ? -13.344 13.227 -11.094 1 88.75 451 ALA B C 1
ATOM 7077 O O . ALA B 1 451 ? -14.273 13.914 -11.539 1 88.75 451 ALA B O 1
ATOM 7078 N N . MET B 1 452 ? -12.359 12.867 -11.82 1 87.56 452 MET B N 1
ATOM 7079 C CA . MET B 1 452 ? -12.227 13.242 -13.227 1 87.56 452 MET B CA 1
ATOM 7080 C C . MET B 1 452 ? -13.414 12.742 -14.039 1 87.56 452 MET B C 1
ATOM 7082 O O . MET B 1 452 ? -13.914 13.445 -14.914 1 87.56 452 MET B O 1
ATOM 7086 N N . LEU B 1 453 ? -13.836 11.609 -13.734 1 91.69 453 LEU B N 1
ATOM 7087 C CA . LEU B 1 453 ? -14.859 10.922 -14.516 1 91.69 453 LEU B CA 1
ATOM 7088 C C . LEU B 1 453 ? -16.219 11.594 -14.336 1 91.69 453 LEU B C 1
ATOM 7090 O O . LEU B 1 453 ? -17.141 11.344 -15.117 1 91.69 453 LEU B O 1
ATOM 7094 N N . VAL B 1 454 ? -16.344 12.445 -13.344 1 86.81 454 VAL B N 1
ATOM 7095 C CA . VAL B 1 454 ? -17.625 13.125 -13.133 1 86.81 454 VAL B CA 1
ATOM 7096 C C . VAL B 1 454 ? -17.422 14.641 -13.188 1 86.81 454 VAL B C 1
ATOM 7098 O O . VAL B 1 454 ? -18.234 15.398 -12.672 1 86.81 454 VAL B O 1
ATOM 7101 N N . GLY B 1 455 ? -16.297 15.039 -13.688 1 78.25 455 GLY B N 1
ATOM 7102 C CA . GLY B 1 455 ? -16.031 16.453 -13.914 1 78.25 455 GLY B CA 1
ATOM 7103 C C . GLY B 1 455 ? -15.734 17.219 -12.633 1 78.25 455 GLY B C 1
ATOM 7104 O O . GLY B 1 455 ? -16.016 18.406 -12.531 1 78.25 455 GLY B O 1
ATOM 7105 N N . ARG B 1 456 ? -15.211 16.547 -11.641 1 74.06 456 ARG B N 1
ATOM 7106 C CA . ARG B 1 456 ? -14.906 17.172 -10.359 1 74.06 456 ARG B CA 1
ATOM 7107 C C . ARG B 1 456 ? -13.414 17.125 -10.062 1 74.06 456 ARG B C 1
ATOM 7109 O O . ARG B 1 456 ? -12.992 17.328 -8.922 1 74.06 456 ARG B O 1
ATOM 7116 N N . GLY B 1 457 ? -12.68 16.812 -11.023 1 68.62 457 GLY B N 1
ATOM 7117 C CA . GLY B 1 457 ? -11.242 16.75 -10.82 1 68.62 457 GLY B CA 1
ATOM 7118 C C . GLY B 1 457 ? -10.602 18.109 -10.609 1 68.62 457 GLY B C 1
ATOM 7119 O O . GLY B 1 457 ? -11.094 19.109 -11.133 1 68.62 457 GLY B O 1
ATOM 7120 N N . ALA B 1 458 ? -9.734 18.078 -9.594 1 60.88 458 ALA B N 1
ATOM 7121 C CA . ALA B 1 458 ? -9.023 19.328 -9.336 1 60.88 458 ALA B CA 1
ATOM 7122 C C . ALA B 1 458 ? -8.25 19.797 -10.57 1 60.88 458 ALA B C 1
ATOM 7124 O O . ALA B 1 458 ? -7.977 20.984 -10.734 1 60.88 458 ALA B O 1
ATOM 7125 N N . ARG B 1 459 ? -7.863 18.766 -11.312 1 62.34 459 ARG B N 1
ATOM 7126 C CA . ARG B 1 459 ? -6.992 19.062 -12.445 1 62.34 459 ARG B CA 1
ATOM 7127 C C . ARG B 1 459 ? -7.738 18.875 -13.766 1 62.34 459 ARG B C 1
ATOM 7129 O O . ARG B 1 459 ? -8.406 17.859 -13.977 1 62.34 459 ARG B O 1
ATOM 7136 N N . CYS B 1 460 ? -8.188 20 -14.25 1 53.69 460 CYS B N 1
ATOM 7137 C CA . CYS B 1 460 ? -8.977 19.906 -15.477 1 53.69 460 CYS B CA 1
ATOM 7138 C C . CYS B 1 460 ? -8.289 19.016 -16.5 1 53.69 460 CYS B C 1
ATOM 7140 O O . CYS B 1 460 ? -7.078 19.125 -16.719 1 53.69 460 CYS B O 1
ATOM 7142 N N . SER B 1 461 ? -9.016 18.062 -17.016 1 49.03 461 SER B N 1
ATOM 7143 C CA . SER B 1 461 ? -8.695 17.203 -18.156 1 49.03 461 SER B CA 1
ATOM 7144 C C . SER B 1 461 ? -8.25 18.016 -19.359 1 49.03 461 SER B C 1
ATOM 7146 O O . SER B 1 461 ? -8.656 19.172 -19.516 1 49.03 461 SER B O 1
ATOM 7148 N N . ASN B 1 462 ? -6.844 17.984 -19.828 1 50.25 462 ASN B N 1
ATOM 7149 C CA . ASN B 1 462 ? -6.262 18.469 -21.062 1 50.25 462 ASN B CA 1
ATOM 7150 C C . ASN B 1 462 ? -5.336 19.656 -20.812 1 50.25 462 ASN B C 1
ATOM 7152 O O . ASN B 1 462 ? -4.707 20.172 -21.75 1 50.25 462 ASN B O 1
ATOM 7156 N N . VAL B 1 463 ? -5.359 19.891 -19.484 1 54.59 463 VAL B N 1
ATOM 7157 C CA . VAL B 1 463 ? -4.492 21.047 -19.297 1 54.59 463 VAL B CA 1
ATOM 7158 C C . VAL B 1 463 ? -3.105 20.594 -18.859 1 54.59 463 VAL B C 1
ATOM 7160 O O . VAL B 1 463 ? -2.115 21.297 -19.062 1 54.59 463 VAL B O 1
ATOM 7163 N N . VAL B 1 464 ? -3.184 19.25 -18.375 1 63.84 464 VAL B N 1
ATOM 7164 C CA . VAL B 1 464 ? -1.882 18.875 -17.844 1 63.84 464 VAL B CA 1
ATOM 7165 C C . VAL B 1 464 ? -1.482 17.5 -18.391 1 63.84 464 VAL B C 1
ATOM 7167 O O . VAL B 1 464 ? -2.311 16.594 -18.469 1 63.84 464 VAL B O 1
ATOM 7170 N N . GLU B 1 465 ? -0.283 17.469 -19.016 1 73.62 465 GLU B N 1
ATOM 7171 C CA . GLU B 1 465 ? 0.245 16.188 -19.469 1 73.62 465 GLU B CA 1
ATOM 7172 C C . GLU B 1 465 ? 0.205 15.148 -18.344 1 73.62 465 GLU B C 1
ATOM 7174 O O . GLU B 1 465 ? 0.505 15.461 -17.203 1 73.62 465 GLU B O 1
ATOM 7179 N N . GLY B 1 466 ? -0.372 13.984 -18.672 1 75.06 466 GLY B N 1
ATOM 7180 C CA . GLY B 1 466 ? -0.381 12.914 -17.688 1 75.06 466 GLY B CA 1
ATOM 7181 C C . GLY B 1 466 ? -1.744 12.695 -17.062 1 75.06 466 GLY B C 1
ATOM 7182 O O . GLY B 1 466 ? -1.89 11.875 -16.141 1 75.06 466 GLY B O 1
ATOM 7183 N N . ILE B 1 467 ? -2.686 13.422 -17.484 1 74.62 467 ILE B N 1
ATOM 7184 C CA . ILE B 1 467 ? -4.082 13.281 -17.078 1 74.62 467 ILE B CA 1
ATOM 7185 C C . ILE B 1 467 ? -4.957 13.141 -18.328 1 74.62 467 ILE B C 1
ATOM 7187 O O . ILE B 1 467 ? -4.918 13.984 -19.219 1 74.62 467 ILE B O 1
ATOM 7191 N N . SER B 1 468 ? -5.676 11.961 -18.453 1 84.75 468 SER B N 1
ATOM 7192 C CA . SER B 1 468 ? -6.465 11.773 -19.672 1 84.75 468 SER B CA 1
ATOM 7193 C C . SER B 1 468 ? -7.789 11.078 -19.375 1 84.75 468 SER B C 1
ATOM 7195 O O . SER B 1 468 ? -7.906 10.359 -18.375 1 84.75 468 SER B O 1
ATOM 7197 N N . ILE B 1 469 ? -8.82 11.414 -20.156 1 89.5 469 ILE B N 1
ATOM 7198 C CA . ILE B 1 469 ? -10.109 10.727 -20.188 1 89.5 469 ILE B CA 1
ATOM 7199 C C . ILE B 1 469 ? -10.406 10.258 -21.625 1 89.5 469 ILE B C 1
ATOM 7201 O O . ILE B 1 469 ? -10.266 11.023 -22.578 1 89.5 469 ILE B O 1
ATOM 7205 N N . LYS B 1 470 ? -10.727 8.984 -21.766 1 90.56 470 LYS B N 1
ATOM 7206 C CA . LYS B 1 470 ? -11.062 8.43 -23.078 1 90.56 470 LYS B CA 1
ATOM 7207 C C . LYS B 1 470 ? -12.375 7.652 -23.016 1 90.56 470 LYS B C 1
ATOM 7209 O O . LYS B 1 470 ? -12.734 7.102 -21.969 1 90.56 470 LYS B O 1
ATOM 7214 N N . ASN B 1 471 ? -13.086 7.652 -24.109 1 92.88 471 ASN B N 1
ATOM 7215 C CA . ASN B 1 471 ? -14.359 6.938 -24.219 1 92.88 471 ASN B CA 1
ATOM 7216 C C . ASN B 1 471 ? -14.32 5.91 -25.344 1 92.88 471 ASN B C 1
ATOM 7218 O O . ASN B 1 471 ? -13.602 6.086 -26.328 1 92.88 471 ASN B O 1
ATOM 7222 N N . TRP B 1 472 ? -15.008 4.828 -25.156 1 93.06 472 TRP B N 1
ATOM 7223 C CA . TRP B 1 472 ? -15.172 3.803 -26.172 1 93.06 472 TRP B CA 1
ATOM 7224 C C . TRP B 1 472 ? -16.594 3.242 -26.156 1 93.06 472 TRP B C 1
ATOM 7226 O O . TRP B 1 472 ? -17.141 2.941 -25.094 1 93.06 472 TRP B O 1
ATOM 7236 N N . THR B 1 473 ? -17.203 3.178 -27.297 1 92.62 473 THR B N 1
ATOM 7237 C CA . THR B 1 473 ? -18.531 2.588 -27.469 1 92.62 473 THR B CA 1
ATOM 7238 C C . THR B 1 473 ? -18.516 1.539 -28.578 1 92.62 473 THR B C 1
ATOM 7240 O O . THR B 1 473 ? -17.891 1.737 -29.609 1 92.62 473 THR B O 1
ATOM 7243 N N . PRO B 1 474 ? -19.234 0.42 -28.297 1 89.56 474 PRO B N 1
ATOM 7244 C CA . PRO B 1 474 ? -19.312 -0.59 -29.359 1 89.56 474 PRO B CA 1
ATOM 7245 C C . PRO B 1 474 ? -19.906 -0.046 -30.656 1 89.56 474 PRO B C 1
ATOM 7247 O O . PRO B 1 474 ? -20.812 0.794 -30.609 1 89.56 474 PRO B O 1
ATOM 7250 N N . ALA B 1 475 ? -19.422 -0.497 -31.734 1 79.38 475 ALA B N 1
ATOM 7251 C CA . ALA B 1 475 ? -19.828 -0.023 -33.062 1 79.38 475 ALA B CA 1
ATOM 7252 C C . ALA B 1 475 ? -21.344 -0.183 -33.25 1 79.38 475 ALA B C 1
ATOM 7254 O O . ALA B 1 475 ? -21.984 0.665 -33.875 1 79.38 475 ALA B O 1
ATOM 7255 N N . ASP B 1 476 ? -21.938 -1.173 -32.75 1 73.5 476 ASP B N 1
ATOM 7256 C CA . ASP B 1 476 ? -23.359 -1.421 -32.969 1 73.5 476 ASP B CA 1
ATOM 7257 C C . ASP B 1 476 ? -24.219 -0.522 -32.094 1 73.5 476 ASP B C 1
ATOM 7259 O O . ASP B 1 476 ? -25.438 -0.455 -32.281 1 73.5 476 ASP B O 1
ATOM 7263 N N . ARG B 1 477 ? -23.5 0.183 -31.234 1 67.94 477 ARG B N 1
ATOM 7264 C CA . ARG B 1 477 ? -24.234 1.065 -30.344 1 67.94 477 ARG B CA 1
ATOM 7265 C C . ARG B 1 477 ? -23.734 2.5 -30.438 1 67.94 477 ARG B C 1
ATOM 7267 O O . ARG B 1 477 ? -24.031 3.336 -29.594 1 67.94 477 ARG B O 1
ATOM 7274 N N . ALA B 1 478 ? -22.781 2.537 -31.312 1 50.59 478 ALA B N 1
ATOM 7275 C CA . ALA B 1 478 ? -22.172 3.852 -31.453 1 50.59 478 ALA B CA 1
ATOM 7276 C C . ALA B 1 478 ? -23.062 4.801 -32.219 1 50.59 478 ALA B C 1
ATOM 7278 O O . ALA B 1 478 ? -23.766 4.379 -33.156 1 50.59 478 ALA B O 1
#

Organism: Leishmania infantum (NCBI:txid5671)

InterPro domains:
  IPR004099 Pyridine nucleotide-disulphide oxidoreductase, dimerisation domain [PF02852] (344-442)
  IPR016156 FAD/NAD-linked reductase, dimerisation domain superfamily [G3DSA:3.30.390.30] (340-462)
  IPR016156 FAD/NAD-linked reductase, dimerisation domain superfamily [SSF55424] (339-456)
  IPR023753 FAD/NAD(P)-binding domain [PF07992] (6-316)
  IPR036188 FAD/NAD(P)-binding domain superfamily [G3DSA:3.50.50.60] (2-322)
  IPR036188 FAD/NAD(P)-binding domain superfamily [G3DSA:3.50.50.60] (136-259)
  IPR036188 FAD/NAD(P)-binding domain superfamily [SSF51905] (4-371)
  IPR050151 Class-I pyridine nucleotide-disulfide oxidoreductase [PTHR22912] (1-452)